Protein AF-0000000067796350 (afdb_homodimer)

Radius of gyration: 39.92 Å; Cα contacts (8 Å, |Δi|>4): 1827; chains: 2; bounding box: 87×115×84 Å

Foldseek 3Di:
DALVVVLCVQPPPLDDCPLPHSLLLSLLVVLLPPVPPRDHDPVSVVVLVVLLVDPQSLLVSVQSSQPVVPPQFHDLVSVVVVLVVQFDPPAQDDDCQDPLVCVQQNHPVDGDTHHSVSVSVCLVCLLVRQLVVLVCVQVVVPPQKHALVSLLVSCCFQASSQFAPLQSVPVQLLADLADVHHRGRMDGVVSSVLVVLCLVCLVVLLVLLQVLLVPPPVQKDALVSSVVSVVVPDPDDRHDPSNSVVQLSSLQPPDPPPPPTSIHHSLSSCNGRPRPDDDLQVLLQSLLLVLLVLLVVCVVDVVSLVVLLVLLLVLCVLLLVLLLQLCQVLQLLVLLLLVLLQFAPDDVPDDGPADDSVRSSVVQCVQVNPVLSCQLSVLVSVLRSSLQLQLQSQLSSQQSPQADSRSDHDLVSNLVSQLVSLLVSLVPCQLSVLLSLQRSCVSVVVVVPVDDRDDSVRVPVVCDPVNSCFLSVLSSLLRSQLRSQLRSQLVCCVCPVVNDHSVDDDDPVSSLVSNLVSNQVSLQVRQLSVSLSSNRSYDADDPGDHADDSVSSVVVCCVRPNPVSSCRSVVSRSVSSNSSSVSSSVSSVVSCVVCVPPPSDVDDPSSHRNSYSVDDDDDDSSNVSSSSSSSSQVSSGVSSSPPPPPDPVRVVVDPPPPPD/DALVVVLCVQPPPLDDCPLPHSLLLSLLVVLLPPVPPRDHDPVSVVVLVVLLVDPQSLLVSVVSSQPVVPPQFHDLVSVVVVLVVQFDPPAQDDDCQDPLVCVQQNHPVDGDTHHSVSVSVCLVCLLVRQLVVLVCVQVVVPPQKHALVSLLVSCCFQASSQFAPLQSVPVQLLADLADVHHRGNMDGVVSSVLVVLCLVCLVVLLVLLQVLLVPPPVQKDALVSSVVSVVVPDPDDRHDPSNSVVQLSSLQPPDPPPPPTSIHHSLSSCNGRPRPDDDLQRLLQSLLLVLLVLLVVCVVDVVSLVVLLVLLLVLCVLLLVLLLQLCQVLQLLVLLLLVLLQFFPDDPPDDGPADDSVRSSVVQCVQVNPVLSCQLSVLVSVLRSSLLLQLLSQLSSQQSPQADSRSDHDLVSNLVSQLVSLLVSLVPCQLSVLLRLQRSCVSVVVVVPVDDRDDSVRVCVVCDPVNSCFLSVLSSLLRSQLRSQLRSQLVCCVCPVVNDHSVDDDDPVSSLVSNLVSNLVSLQVRQLSVSLSSNRSYDDDDPGDHADDSVSSVVVCCVRPNPVSSCRSVVSRSVSSNSSSVSSSVSSVVSCVVCVPPPPDPDDPSSGGPSYSVDDDDDDSSNVSSSSSSSSQCSSGVSSSPPPVPDPVRVVVDPPPPPD

Organism: Yarrowia lipolytica (strain CLIB 122 / E 150) (NCBI:txid284591)

InterPro domains:
  IPR002048 EF-hand domain [PF13833] (37-80)
  IPR002048 EF-hand domain [PS50222] (54-89)
  IPR002048 EF-hand domain [PS50222] (126-161)
  IPR002048 EF-hand domain [SM00054] (24-52)
  IPR002048 EF-hand domain [SM00054] (58-86)
  IPR002048 EF-hand domain [SM00054] (130-158)
  IPR002067 Mitochondrial carrier protein [PR00926] (315-328)
  IPR002067 Mitochondrial carrier protein [PR00926] (328-342)
  IPR002067 Mitochondrial carrier protein [PR00926] (376-396)
  IPR002067 Mitochondrial carrier protein [PR00926] (424-442)
  IPR002067 Mitochondrial carrier protein [PR00926] (469-487)
  IPR002067 Mitochondrial carrier protein [PR00926] (515-537)
  IPR011992 EF-hand domain pair [SSF47473] (10-196)
  IPR018108 Mitochondrial carrier protein, transmembrane region [PF00153] (313-400)
  IPR018108 Mitochondrial carrier protein, transmembrane region [PF00153] (414-496)
  IPR018108 Mitochondrial carrier protein, transmembrane region [PF00153] (505-595)
  IPR018108 Mitochondrial carrier protein, transmembrane region [PS50920] (310-401)
  IPR018108 Mitochondrial carrier protein, transmembrane region [PS50920] (409-496)
  IPR018108 Mitochondrial carrier protein, transmembrane region [PS50920] (506-594)
  IPR023395 Mitochondrial carrier protein domain superfamily [G3DSA:1.50.40.10] (308-596)

Structure (mmCIF, N/CA/C/O backbone):
data_AF-0000000067796350-model_v1
#
loop_
_entity.id
_entity.type
_entity.pdbx_description
1 polymer 'Mitochondrial aspartate-glutamate transporter AGC1'
#
loop_
_atom_site.group_PDB
_atom_site.id
_atom_site.type_symbol
_atom_site.label_atom_id
_atom_site.label_alt_id
_atom_site.label_comp_id
_atom_site.label_asym_id
_atom_site.label_entity_id
_atom_site.label_seq_id
_atom_site.pdbx_PDB_ins_code
_atom_site.Cartn_x
_atom_site.Cartn_y
_atom_site.Cartn_z
_atom_site.occupancy
_atom_site.B_iso_or_equiv
_atom_site.auth_seq_id
_atom_site.auth_comp_id
_atom_site.auth_asym_id
_atom_site.auth_atom_id
_atom_site.pdbx_PDB_model_num
ATOM 1 N N . MET A 1 1 ? 30.484 -0.147 -32.125 1 84.62 1 MET A N 1
ATOM 2 C CA . MET A 1 1 ? 30.734 -0.548 -30.734 1 84.62 1 MET A CA 1
ATOM 3 C C . MET A 1 1 ? 31.156 -2.014 -30.672 1 84.62 1 MET A C 1
ATOM 5 O O . MET A 1 1 ? 30.531 -2.873 -31.297 1 84.62 1 MET A O 1
ATOM 9 N N . ASN A 1 2 ? 32.312 -2.27 -30.016 1 85.75 2 ASN A N 1
ATOM 10 C CA . ASN A 1 2 ? 32.75 -3.643 -29.797 1 85.75 2 ASN A CA 1
ATOM 11 C C . ASN A 1 2 ? 32.031 -4.262 -28.594 1 85.75 2 ASN A C 1
ATOM 13 O O . ASN A 1 2 ? 31.219 -3.609 -27.938 1 85.75 2 ASN A O 1
ATOM 17 N N . ILE A 1 3 ? 32.25 -5.523 -28.438 1 86.12 3 ILE A N 1
ATOM 18 C CA . ILE A 1 3 ? 31.547 -6.285 -27.406 1 86.12 3 ILE A CA 1
ATOM 19 C C . ILE A 1 3 ? 31.812 -5.664 -26.031 1 86.12 3 ILE A C 1
ATOM 21 O O . ILE A 1 3 ? 30.906 -5.586 -25.188 1 86.12 3 ILE A O 1
ATOM 25 N N . ASP A 1 4 ? 32.969 -5.16 -25.781 1 84.25 4 ASP A N 1
ATOM 26 C CA . ASP A 1 4 ? 33.312 -4.562 -24.484 1 84.25 4 ASP A CA 1
ATOM 27 C C . ASP A 1 4 ? 32.562 -3.25 -24.281 1 84.25 4 ASP A C 1
ATOM 29 O O . ASP A 1 4 ? 32.094 -2.977 -23.172 1 84.25 4 ASP A O 1
ATOM 33 N N . ASP A 1 5 ? 32.562 -2.553 -25.312 1 87 5 ASP A N 1
ATOM 34 C CA . ASP A 1 5 ? 31.828 -1.287 -25.234 1 87 5 ASP A CA 1
ATOM 35 C C . ASP A 1 5 ? 30.344 -1.521 -25.031 1 87 5 ASP A C 1
ATOM 37 O O . ASP A 1 5 ? 29.672 -0.743 -24.344 1 87 5 ASP A O 1
ATOM 41 N N . PHE A 1 6 ? 29.969 -2.574 -25.719 1 88.94 6 PHE A N 1
ATOM 42 C CA . PHE A 1 6 ? 28.562 -2.924 -25.578 1 88.94 6 PHE A CA 1
ATOM 43 C C . PHE A 1 6 ? 28.219 -3.275 -24.141 1 88.94 6 PHE A C 1
ATOM 45 O O . PHE A 1 6 ? 27.234 -2.783 -23.594 1 88.94 6 PHE A O 1
ATOM 52 N N . VAL A 1 7 ? 29 -4.09 -23.5 1 87.19 7 VAL A N 1
ATOM 53 C CA . VAL A 1 7 ? 28.766 -4.539 -22.125 1 87.19 7 VAL A CA 1
ATOM 54 C C . VAL A 1 7 ? 28.859 -3.348 -21.172 1 87.19 7 VAL A C 1
ATOM 56 O O . VAL A 1 7 ? 28.094 -3.256 -20.203 1 87.19 7 VAL A O 1
ATOM 59 N N . GLU A 1 8 ? 29.672 -2.459 -21.453 1 85.19 8 GLU A N 1
ATOM 60 C CA . GLU A 1 8 ? 29.797 -1.267 -20.625 1 85.19 8 GLU A CA 1
ATOM 61 C C . GLU A 1 8 ? 28.547 -0.402 -20.703 1 85.19 8 GLU A C 1
ATOM 63 O O . GLU A 1 8 ? 28.172 0.254 -19.734 1 85.19 8 GLU A O 1
ATOM 68 N N . ALA A 1 9 ? 28.016 -0.398 -21.844 1 84.94 9 ALA A N 1
ATOM 69 C CA . ALA A 1 9 ? 26.844 0.442 -22.047 1 84.94 9 ALA A CA 1
ATOM 70 C C . ALA A 1 9 ? 25.609 -0.163 -21.391 1 84.94 9 ALA A C 1
ATOM 72 O O . ALA A 1 9 ? 24.781 0.558 -20.828 1 84.94 9 ALA A O 1
ATOM 73 N N . ILE A 1 10 ? 25.469 -1.478 -21.391 1 85.12 10 ILE A N 1
ATOM 74 C CA . ILE A 1 10 ? 24.234 -2.117 -20.938 1 85.12 10 ILE A CA 1
ATOM 75 C C . ILE A 1 10 ? 24.391 -2.543 -19.484 1 85.12 10 ILE A C 1
ATOM 77 O O . ILE A 1 10 ? 23.391 -2.703 -18.781 1 85.12 10 ILE A O 1
ATOM 81 N N . ALA A 1 11 ? 25.547 -2.816 -19.109 1 85.69 11 ALA A N 1
ATOM 82 C CA . ALA A 1 11 ? 25.828 -3.26 -17.75 1 85.69 11 ALA A CA 1
ATOM 83 C C . ALA A 1 11 ? 26.875 -2.361 -17.078 1 85.69 11 ALA A C 1
ATOM 85 O O . ALA A 1 11 ? 28.016 -2.773 -16.875 1 85.69 11 ALA A O 1
ATOM 86 N N . PRO A 1 12 ? 26.344 -1.274 -16.609 1 80.56 12 PRO A N 1
ATOM 87 C CA . PRO A 1 12 ? 27.297 -0.373 -15.961 1 80.56 12 PRO A CA 1
ATOM 88 C C . PRO A 1 12 ? 27.875 -0.958 -14.68 1 80.56 12 PRO A C 1
ATOM 90 O O . PRO A 1 12 ? 27.25 -1.803 -14.039 1 80.56 12 PRO A O 1
ATOM 93 N N . GLN A 1 13 ? 29.016 -0.555 -14.273 1 75.75 13 GLN A N 1
ATOM 94 C CA . GLN A 1 13 ? 29.75 -1.106 -13.141 1 75.75 13 GLN A CA 1
ATOM 95 C C . GLN A 1 13 ? 29.062 -0.764 -11.82 1 75.75 13 GLN A C 1
ATOM 97 O O . GLN A 1 13 ? 29.266 -1.438 -10.812 1 75.75 13 GLN A O 1
ATOM 102 N N . SER A 1 14 ? 28.188 0.172 -11.836 1 71.81 14 SER A N 1
ATOM 103 C CA . SER A 1 14 ? 27.562 0.643 -10.609 1 71.81 14 SER A CA 1
ATOM 104 C C . SER A 1 14 ? 26.422 -0.288 -10.18 1 71.81 14 SER A C 1
ATOM 106 O O . SER A 1 14 ? 25.984 -0.244 -9.031 1 71.81 14 SER A O 1
ATOM 108 N N . GLU A 1 15 ? 26.094 -1.238 -11.023 1 76.69 15 GLU A N 1
ATOM 109 C CA . GLU A 1 15 ? 24.953 -2.1 -10.719 1 76.69 15 GLU A CA 1
ATOM 110 C C . GLU A 1 15 ? 25.406 -3.371 -10 1 76.69 15 GLU A C 1
ATOM 112 O O . GLU A 1 15 ? 26.594 -3.613 -9.844 1 76.69 15 GLU A O 1
ATOM 117 N N . ASP A 1 16 ? 24.453 -4.094 -9.484 1 74.75 16 ASP A N 1
ATOM 118 C CA . ASP A 1 16 ? 24.719 -5.301 -8.711 1 74.75 16 ASP A CA 1
ATOM 119 C C . ASP A 1 16 ? 24.844 -6.52 -9.625 1 74.75 16 ASP A C 1
ATOM 121 O O . ASP A 1 16 ? 23.891 -6.891 -10.312 1 74.75 16 ASP A O 1
ATOM 125 N N . TYR A 1 17 ? 26.016 -7.168 -9.648 1 78.19 17 TYR A N 1
ATOM 126 C CA . TYR A 1 17 ? 26.266 -8.336 -10.492 1 78.19 17 TYR A CA 1
ATOM 127 C C . TYR A 1 17 ? 26.594 -9.562 -9.641 1 78.19 17 TYR A C 1
ATOM 129 O O . TYR A 1 17 ? 27.312 -10.453 -10.086 1 78.19 17 TYR A O 1
ATOM 137 N N . SER A 1 18 ? 26.047 -9.594 -8.445 1 76.88 18 SER A N 1
ATOM 138 C CA . SER A 1 18 ? 26.344 -10.68 -7.52 1 76.88 18 SER A CA 1
ATOM 139 C C . SER A 1 18 ? 25.75 -12 -8.016 1 76.88 18 SER A C 1
ATOM 141 O O . SER A 1 18 ? 26.391 -13.055 -7.883 1 76.88 18 SER A O 1
ATOM 143 N N . LYS A 1 19 ? 24.672 -11.992 -8.688 1 79.81 19 LYS A N 1
ATOM 144 C CA . LYS A 1 19 ? 24.016 -13.227 -9.109 1 79.81 19 LYS A CA 1
ATOM 145 C C . LYS A 1 19 ? 24.328 -13.547 -10.562 1 79.81 19 LYS A C 1
ATOM 147 O O . LYS A 1 19 ? 24.578 -14.711 -10.906 1 79.81 19 LYS A O 1
ATOM 152 N N . ILE A 1 20 ? 24.188 -12.492 -11.336 1 83.38 20 ILE A N 1
ATOM 153 C CA . ILE A 1 20 ? 24.531 -12.641 -12.75 1 83.38 20 ILE A CA 1
ATOM 154 C C . ILE A 1 20 ? 25.781 -11.836 -13.07 1 83.38 20 ILE A C 1
ATOM 156 O O . ILE A 1 20 ? 25.797 -10.609 -12.914 1 83.38 20 ILE A O 1
ATOM 160 N N . SER A 1 21 ? 26.719 -12.57 -13.453 1 83.81 21 SER A N 1
ATOM 161 C CA . SER A 1 21 ? 28 -11.938 -13.742 1 83.81 21 SER A CA 1
ATOM 162 C C . SER A 1 21 ? 27.875 -10.93 -14.883 1 83.81 21 SER A C 1
ATOM 164 O O . SER A 1 21 ? 27.047 -11.109 -15.789 1 83.81 21 SER A O 1
ATOM 166 N N . ARG A 1 22 ? 28.609 -9.945 -14.773 1 85.62 22 ARG A N 1
ATOM 167 C CA . ARG A 1 22 ? 28.594 -8.875 -15.773 1 85.62 22 ARG A CA 1
ATOM 168 C C . ARG A 1 22 ? 28.953 -9.406 -17.156 1 85.62 22 ARG A C 1
ATOM 170 O O . ARG A 1 22 ? 28.422 -8.945 -18.156 1 85.62 22 ARG A O 1
ATOM 177 N N . ASN A 1 23 ? 29.719 -10.43 -17.172 1 80.62 23 ASN A N 1
ATOM 178 C CA . ASN A 1 23 ? 30.172 -11.016 -18.422 1 80.62 23 ASN A CA 1
ATOM 179 C C . ASN A 1 23 ? 29.047 -11.742 -19.141 1 80.62 23 ASN A C 1
ATOM 181 O O . ASN A 1 23 ? 29.094 -11.938 -20.359 1 80.62 23 ASN A O 1
ATOM 185 N N . SER A 1 24 ? 28.078 -12.133 -18.406 1 85.5 24 SER A N 1
ATOM 186 C CA . SER A 1 24 ? 26.953 -12.852 -18.984 1 85.5 24 SER A CA 1
ATOM 187 C C . SER A 1 24 ? 26.141 -11.945 -19.906 1 85.5 24 SER A C 1
ATOM 189 O O . SER A 1 24 ? 25.438 -12.43 -20.797 1 85.5 24 SER A O 1
ATOM 191 N N . TYR A 1 25 ? 26.281 -10.656 -19.734 1 88.25 25 TYR A N 1
ATOM 192 C CA . TYR A 1 25 ? 25.516 -9.703 -20.531 1 88.25 25 TYR A CA 1
ATOM 193 C C . TYR A 1 25 ? 26.047 -9.641 -21.969 1 88.25 25 TYR A C 1
ATOM 195 O O . TYR A 1 25 ? 25.391 -9.102 -22.859 1 88.25 25 TYR A O 1
ATOM 203 N N . ALA A 1 26 ? 27.188 -10.18 -22.172 1 85.5 26 ALA A N 1
ATOM 204 C CA . ALA A 1 26 ? 27.781 -10.203 -23.5 1 85.5 26 ALA A CA 1
ATOM 205 C C . ALA A 1 26 ? 26.938 -11.016 -24.484 1 85.5 26 ALA A C 1
ATOM 207 O O . ALA A 1 26 ? 27.016 -10.805 -25.688 1 85.5 26 ALA A O 1
ATOM 208 N N . VAL A 1 27 ? 26.141 -11.914 -23.953 1 84.06 27 VAL A N 1
ATOM 209 C CA . VAL A 1 27 ? 25.297 -12.766 -24.797 1 84.06 27 VAL A CA 1
ATOM 210 C C . VAL A 1 27 ? 24.281 -11.906 -25.547 1 84.06 27 VAL A C 1
ATOM 212 O O . VAL A 1 27 ? 23.859 -12.25 -26.656 1 84.06 27 VAL A O 1
ATOM 215 N N . LEU A 1 28 ? 23.969 -10.812 -24.984 1 88.06 28 LEU A N 1
ATOM 216 C CA . LEU A 1 28 ? 22.984 -9.922 -25.578 1 88.06 28 LEU A CA 1
ATOM 217 C C . LEU A 1 28 ? 23.562 -9.227 -26.812 1 88.06 28 LEU A C 1
ATOM 219 O O . LEU A 1 28 ? 22.812 -8.664 -27.625 1 88.06 28 LEU A O 1
ATOM 223 N N . PHE A 1 29 ? 24.875 -9.273 -26.922 1 87.88 29 PHE A N 1
ATOM 224 C CA . PHE A 1 29 ? 25.547 -8.719 -28.094 1 87.88 29 PHE A CA 1
ATOM 225 C C . PHE A 1 29 ? 25.094 -9.414 -29.375 1 87.88 29 PHE A C 1
ATOM 227 O O . PHE A 1 29 ? 24.953 -8.781 -30.422 1 87.88 29 PHE A O 1
ATOM 234 N N . GLU A 1 30 ? 24.781 -10.711 -29.234 1 82.56 30 GLU A N 1
ATOM 235 C CA . GLU A 1 30 ? 24.344 -11.492 -30.375 1 82.56 30 GLU A CA 1
ATOM 236 C C . GLU A 1 30 ? 22.984 -10.992 -30.891 1 82.56 30 GLU A C 1
ATOM 238 O O . GLU A 1 30 ? 22.703 -11.094 -32.094 1 82.56 30 GLU A O 1
ATOM 243 N N . VAL A 1 31 ? 22.234 -10.531 -30.062 1 85.38 31 VAL A N 1
ATOM 244 C CA . VAL A 1 31 ? 20.922 -10.023 -30.438 1 85.38 31 VAL A CA 1
ATOM 245 C C . VAL A 1 31 ? 21.062 -8.617 -31.031 1 85.38 31 VAL A C 1
ATOM 247 O O . VAL A 1 31 ? 20.359 -8.258 -31.969 1 85.38 31 VAL A O 1
ATOM 250 N N . ALA A 1 32 ? 22 -7.871 -30.453 1 88.19 32 ALA A N 1
ATOM 251 C CA . ALA A 1 32 ? 22.203 -6.496 -30.906 1 88.19 32 ALA A CA 1
ATOM 252 C C . ALA A 1 32 ? 22.891 -6.469 -32.281 1 88.19 32 ALA A C 1
ATOM 254 O O . ALA A 1 32 ? 22.609 -5.59 -33.094 1 88.19 32 ALA A O 1
ATOM 255 N N . ASP A 1 33 ? 23.781 -7.418 -32.5 1 86.81 33 ASP A N 1
ATOM 256 C CA . ASP A 1 33 ? 24.5 -7.5 -33.75 1 86.81 33 ASP A CA 1
ATOM 257 C C . ASP A 1 33 ? 23.641 -8.18 -34.812 1 86.81 33 ASP A C 1
ATOM 259 O O . ASP A 1 33 ? 23.875 -9.344 -35.156 1 86.81 33 ASP A O 1
ATOM 263 N N . ARG A 1 34 ? 22.812 -7.484 -35.406 1 82.56 34 ARG A N 1
ATOM 264 C CA . ARG A 1 34 ? 21.812 -8.031 -36.344 1 82.56 34 ARG A CA 1
ATOM 265 C C . ARG A 1 34 ? 22.484 -8.602 -37.594 1 82.56 34 ARG A C 1
ATOM 267 O O . ARG A 1 34 ? 22.016 -9.594 -38.156 1 82.56 34 ARG A O 1
ATOM 274 N N . LYS A 1 35 ? 23.547 -8.008 -38.031 1 81.81 35 LYS A N 1
ATOM 275 C CA . LYS A 1 35 ? 24.203 -8.422 -39.25 1 81.81 35 LYS A CA 1
ATOM 276 C C . LYS A 1 35 ? 25.344 -9.398 -38.969 1 81.81 35 LYS A C 1
ATOM 278 O O . LYS A 1 35 ? 26 -9.859 -39.906 1 81.81 35 LYS A O 1
ATOM 283 N N . LYS A 1 36 ? 25.562 -9.797 -37.688 1 79.62 36 LYS A N 1
ATOM 284 C CA . LYS A 1 36 ? 26.594 -10.75 -37.281 1 79.62 36 LYS A CA 1
ATOM 285 C C . LYS A 1 36 ? 27.969 -10.352 -37.812 1 79.62 36 LYS A C 1
ATOM 287 O O . LYS A 1 36 ? 28.672 -11.164 -38.406 1 79.62 36 LYS A O 1
ATOM 292 N N . THR A 1 37 ? 28.328 -9.07 -37.781 1 81.62 37 THR A N 1
ATOM 293 C CA . THR A 1 37 ? 29.609 -8.547 -38.25 1 81.62 37 THR A CA 1
ATOM 294 C C . THR A 1 37 ? 30.609 -8.453 -37.094 1 81.62 37 THR A C 1
ATOM 296 O O . THR A 1 37 ? 31.781 -8.188 -37.312 1 81.62 37 THR A O 1
ATOM 299 N N . GLY A 1 38 ? 30.141 -8.758 -35.875 1 81.81 38 GLY A N 1
ATOM 300 C CA . GLY A 1 38 ? 31.016 -8.633 -34.719 1 81.81 38 GLY A CA 1
ATOM 301 C C . GLY A 1 38 ? 31.078 -7.227 -34.156 1 81.81 38 GLY A C 1
ATOM 302 O O . GLY A 1 38 ? 31.812 -6.957 -33.219 1 81.81 38 GLY A O 1
ATOM 303 N N . LYS A 1 39 ? 30.391 -6.332 -34.875 1 88.56 39 LYS A N 1
ATOM 304 C CA . LYS A 1 39 ? 30.297 -4.949 -34.406 1 88.56 39 LYS A CA 1
ATOM 305 C C . LYS A 1 39 ? 28.844 -4.477 -34.438 1 88.56 39 LYS A C 1
ATOM 307 O O . LYS A 1 39 ? 28.047 -4.918 -35.25 1 88.56 39 LYS A O 1
ATOM 312 N N . VAL A 1 40 ? 28.531 -3.697 -33.469 1 89.81 40 VAL A N 1
ATOM 313 C CA . VAL A 1 40 ? 27.188 -3.127 -33.406 1 89.81 40 VAL A CA 1
ATOM 314 C C . VAL A 1 40 ? 27.203 -1.707 -33.969 1 89.81 40 VAL A C 1
ATOM 316 O O . VAL A 1 40 ? 27.906 -0.832 -33.438 1 89.81 40 VAL A O 1
ATOM 319 N N . THR A 1 41 ? 26.562 -1.495 -35.031 1 90.12 41 THR A N 1
ATOM 320 C CA . THR A 1 41 ? 26.469 -0.176 -35.656 1 90.12 41 THR A CA 1
ATOM 321 C C . THR A 1 41 ? 25.531 0.724 -34.844 1 90.12 41 THR A C 1
ATOM 323 O O . THR A 1 41 ? 24.844 0.259 -33.938 1 90.12 41 THR A O 1
ATOM 326 N N . GLU A 1 42 ? 25.547 1.96 -35.156 1 89.81 42 GLU A N 1
ATOM 327 C CA . GLU A 1 42 ? 24.656 2.9 -34.469 1 89.81 42 GLU A CA 1
ATOM 328 C C . GLU A 1 42 ? 23.188 2.543 -34.719 1 89.81 42 GLU A C 1
ATOM 330 O O . GLU A 1 42 ? 22.359 2.674 -33.812 1 89.81 42 GLU A O 1
ATOM 335 N N . ALA A 1 43 ? 22.938 2.174 -35.906 1 90.31 43 ALA A N 1
ATOM 336 C CA . ALA A 1 43 ? 21.578 1.762 -36.219 1 90.31 43 ALA A CA 1
ATOM 337 C C . ALA A 1 43 ? 21.172 0.528 -35.406 1 90.31 43 ALA A C 1
ATOM 339 O O . ALA A 1 43 ? 20.047 0.432 -34.938 1 90.31 43 ALA A O 1
ATOM 340 N N . ASP A 1 44 ? 22.109 -0.393 -35.312 1 90.94 44 ASP A N 1
ATOM 341 C CA . ASP A 1 44 ? 21.859 -1.604 -34.531 1 90.94 44 ASP A CA 1
ATOM 342 C C . ASP A 1 44 ? 21.656 -1.276 -33.062 1 90.94 44 ASP A C 1
ATOM 344 O O . ASP A 1 44 ? 20.797 -1.869 -32.406 1 90.94 44 ASP A O 1
ATOM 348 N N . TRP A 1 45 ? 22.438 -0.401 -32.594 1 91.44 45 TRP A N 1
ATOM 349 C CA . TRP A 1 45 ? 22.344 -0 -31.188 1 91.44 45 TRP A CA 1
ATOM 350 C C . TRP A 1 45 ? 21 0.646 -30.906 1 91.44 45 TRP A C 1
ATOM 352 O O . TRP A 1 45 ? 20.359 0.328 -29.891 1 91.44 45 TRP A O 1
ATOM 362 N N . ASN A 1 46 ? 20.578 1.515 -31.766 1 91.12 46 ASN A N 1
ATOM 363 C CA . ASN A 1 46 ? 19.281 2.168 -31.578 1 91.12 46 ASN A CA 1
ATOM 364 C C . ASN A 1 46 ? 18.141 1.161 -31.609 1 91.12 46 ASN A C 1
ATOM 366 O O . ASN A 1 46 ? 17.156 1.303 -30.875 1 91.12 46 ASN A O 1
ATOM 370 N N . ALA A 1 47 ? 18.297 0.19 -32.438 1 90.5 47 ALA A N 1
ATOM 371 C CA . ALA A 1 47 ? 17.281 -0.858 -32.5 1 90.5 47 ALA A CA 1
ATOM 372 C C . ALA A 1 47 ? 17.25 -1.673 -31.219 1 90.5 47 ALA A C 1
ATOM 374 O O . ALA A 1 47 ? 16.172 -2.066 -30.766 1 90.5 47 ALA A O 1
ATOM 375 N N . PHE A 1 48 ? 18.375 -1.914 -30.719 1 90.88 48 PHE A N 1
ATOM 376 C CA . PHE A 1 48 ? 18.469 -2.693 -29.484 1 90.88 48 PHE A CA 1
ATOM 377 C C . PHE A 1 48 ? 17.906 -1.91 -28.297 1 90.88 48 PHE A C 1
ATOM 379 O O . PHE A 1 48 ? 17.188 -2.465 -27.469 1 90.88 48 PHE A O 1
ATOM 386 N N . VAL A 1 49 ? 18.234 -0.684 -28.25 1 89.25 49 VAL A N 1
ATOM 387 C CA . VAL A 1 49 ? 17.734 0.163 -27.172 1 89.25 49 VAL A CA 1
ATOM 388 C C . VAL A 1 49 ? 16.219 0.301 -27.281 1 89.25 49 VAL A C 1
ATOM 390 O O . VAL A 1 49 ? 15.508 0.318 -26.266 1 89.25 49 VAL A O 1
ATOM 393 N N . SER A 1 50 ? 15.781 0.38 -28.469 1 88.75 50 SER A N 1
ATOM 394 C CA . SER A 1 50 ? 14.336 0.417 -28.672 1 88.75 50 SER A CA 1
ATOM 395 C C . SER A 1 50 ? 13.68 -0.884 -28.234 1 88.75 50 SER A C 1
ATOM 397 O O . SER A 1 50 ? 12.57 -0.872 -27.688 1 88.75 50 SER A O 1
ATOM 399 N N . LEU A 1 51 ? 14.359 -1.93 -28.516 1 89.56 51 LEU A N 1
ATOM 400 C CA . LEU A 1 51 ? 13.883 -3.232 -28.062 1 89.56 51 LEU A CA 1
ATOM 401 C C . LEU A 1 51 ? 13.797 -3.281 -26.547 1 89.56 51 LEU A C 1
ATOM 403 O O . LEU A 1 51 ? 12.82 -3.787 -25.984 1 89.56 51 LEU A O 1
ATOM 407 N N . LEU A 1 52 ? 14.734 -2.711 -25.891 1 86.94 52 LEU A N 1
ATOM 408 C CA . LEU A 1 52 ? 14.773 -2.693 -24.438 1 86.94 52 LEU A CA 1
ATOM 409 C C . LEU A 1 52 ? 13.688 -1.788 -23.875 1 86.94 52 LEU A C 1
ATOM 411 O O . LEU A 1 52 ? 13.312 -1.913 -22.703 1 86.94 52 LEU A O 1
ATOM 415 N N . GLY A 1 53 ? 13.266 -0.946 -24.703 1 82.38 53 GLY A N 1
ATOM 416 C CA . GLY A 1 53 ? 12.203 -0.041 -24.297 1 82.38 53 GLY A CA 1
ATOM 417 C C . GLY A 1 53 ? 10.828 -0.673 -24.344 1 82.38 53 GLY A C 1
ATOM 418 O O . GLY A 1 53 ? 9.883 -0.166 -23.734 1 82.38 53 GLY A O 1
ATOM 419 N N . GLN A 1 54 ? 10.805 -1.815 -24.953 1 84.81 54 GLN A N 1
ATOM 420 C CA . GLN A 1 54 ? 9.523 -2.504 -25.047 1 84.81 54 GLN A CA 1
ATOM 421 C C . GLN A 1 54 ? 9.195 -3.234 -23.75 1 84.81 54 GLN A C 1
ATOM 423 O O . GLN A 1 54 ? 10.094 -3.684 -23.031 1 84.81 54 GLN A O 1
ATOM 428 N N . PRO A 1 55 ? 7.895 -3.324 -23.422 1 80.38 55 PRO A N 1
ATOM 429 C CA . PRO A 1 55 ? 7.5 -3.934 -22.141 1 80.38 55 PRO A CA 1
ATOM 430 C C . PRO A 1 55 ? 7.84 -5.422 -22.078 1 80.38 55 PRO A C 1
ATOM 432 O O . PRO A 1 55 ? 8.023 -5.965 -20.984 1 80.38 55 PRO A O 1
ATOM 435 N N . ASP A 1 56 ? 7.91 -6.113 -23.141 1 86.56 56 ASP A N 1
ATOM 436 C CA . ASP A 1 56 ? 8.234 -7.539 -23.156 1 86.56 56 ASP A CA 1
ATOM 437 C C . ASP A 1 56 ? 9.625 -7.781 -23.734 1 86.56 56 ASP A C 1
ATOM 439 O O . ASP A 1 56 ? 9.844 -8.758 -24.453 1 86.56 56 ASP A O 1
ATOM 443 N N . ALA A 1 57 ? 10.492 -6.883 -23.438 1 87.62 57 ALA A N 1
ATOM 444 C CA . ALA A 1 57 ? 11.844 -6.938 -23.984 1 87.62 57 ALA A CA 1
ATOM 445 C C . ALA A 1 57 ? 12.539 -8.242 -23.609 1 87.62 57 ALA A C 1
ATOM 447 O O . ALA A 1 57 ? 13.289 -8.812 -24.406 1 87.62 57 ALA A O 1
ATOM 448 N N . GLU A 1 58 ? 12.289 -8.703 -22.453 1 88.75 58 GLU A N 1
ATOM 449 C CA . GLU A 1 58 ? 12.969 -9.898 -21.969 1 88.75 58 GLU A CA 1
ATOM 450 C C . GLU A 1 58 ? 12.641 -11.109 -22.828 1 88.75 58 GLU A C 1
ATOM 452 O O . GLU A 1 58 ? 13.531 -11.875 -23.203 1 88.75 58 GLU A O 1
ATOM 457 N N . TYR A 1 59 ? 11.453 -11.234 -23.188 1 90.81 59 TYR A N 1
ATOM 458 C CA . TYR A 1 59 ? 11.039 -12.367 -24.016 1 90.81 59 TYR A CA 1
ATOM 459 C C . TYR A 1 59 ? 11.422 -12.148 -25.469 1 90.81 59 TYR A C 1
ATOM 461 O O . TYR A 1 59 ? 11.742 -13.102 -26.188 1 90.81 59 TYR A O 1
ATOM 469 N N . GLN A 1 60 ? 11.414 -10.922 -25.906 1 91.25 60 GLN A N 1
ATOM 470 C CA . GLN A 1 60 ? 11.797 -10.617 -27.281 1 91.25 60 GLN A CA 1
ATOM 471 C C . GLN A 1 60 ? 13.266 -10.953 -27.516 1 91.25 60 GLN A C 1
ATOM 473 O O . GLN A 1 60 ? 13.625 -11.477 -28.578 1 91.25 60 GLN A O 1
ATOM 478 N N . ILE A 1 61 ? 14.016 -10.641 -26.562 1 89.31 61 ILE A N 1
ATOM 479 C CA . ILE A 1 61 ? 15.445 -10.914 -26.672 1 89.31 61 ILE A CA 1
ATOM 480 C C . ILE A 1 61 ? 15.664 -12.422 -26.766 1 89.31 61 ILE A C 1
ATOM 482 O O . ILE A 1 61 ? 16.438 -12.891 -27.609 1 89.31 61 ILE A O 1
ATOM 486 N N . ALA A 1 62 ? 15.016 -13.188 -25.922 1 88.88 62 ALA A N 1
ATOM 487 C CA . ALA A 1 62 ? 15.133 -14.641 -25.969 1 88.88 62 ALA A CA 1
ATOM 488 C C . ALA A 1 62 ? 14.633 -15.195 -27.297 1 88.88 62 ALA A C 1
ATOM 490 O O . ALA A 1 62 ? 15.25 -16.094 -27.875 1 88.88 62 ALA A O 1
ATOM 491 N N . PHE A 1 63 ? 13.523 -14.672 -27.781 1 91.38 63 PHE A N 1
ATOM 492 C CA . PHE A 1 63 ? 12.945 -15.109 -29.031 1 91.38 63 PHE A CA 1
ATOM 493 C C . PHE A 1 63 ? 13.898 -14.852 -30.188 1 91.38 63 PHE A C 1
ATOM 495 O O . PHE A 1 63 ? 14.094 -15.719 -31.047 1 91.38 63 PHE A O 1
ATOM 502 N N . LYS A 1 64 ? 14.5 -13.641 -30.234 1 88.62 64 LYS A N 1
ATOM 503 C CA . LYS A 1 64 ? 15.398 -13.258 -31.312 1 88.62 64 LYS A CA 1
ATOM 504 C C . LYS A 1 64 ? 16.672 -14.094 -31.297 1 88.62 64 LYS A C 1
ATOM 506 O O . LYS A 1 64 ? 17.266 -14.352 -32.344 1 88.62 64 LYS A O 1
ATOM 511 N N . LEU A 1 65 ? 17.062 -14.539 -30.156 1 85.38 65 LEU A N 1
ATOM 512 C CA . LEU A 1 65 ? 18.234 -15.398 -30.062 1 85.38 65 LEU A CA 1
ATOM 513 C C . LEU A 1 65 ? 17.984 -16.75 -30.719 1 85.38 65 LEU A C 1
ATOM 515 O O . LEU A 1 65 ? 18.906 -17.344 -31.297 1 85.38 65 LEU A O 1
ATOM 519 N N . PHE A 1 66 ? 16.766 -17.203 -30.672 1 87.69 66 PHE A N 1
ATOM 520 C CA . PHE A 1 66 ? 16.469 -18.547 -31.172 1 87.69 66 PHE A CA 1
ATOM 521 C C . PHE A 1 66 ? 15.852 -18.469 -32.562 1 87.69 66 PHE A C 1
ATOM 523 O O . PHE A 1 66 ? 15.75 -19.484 -33.25 1 87.69 66 PHE A O 1
ATOM 530 N N . ASP A 1 67 ? 15.375 -17.281 -32.875 1 86.19 67 ASP A N 1
ATOM 531 C CA . ASP A 1 67 ? 14.93 -17.078 -34.25 1 86.19 67 ASP A CA 1
ATOM 532 C C . ASP A 1 67 ? 16.109 -16.734 -35.156 1 86.19 67 ASP A C 1
ATOM 534 O O . ASP A 1 67 ? 16.172 -15.633 -35.688 1 86.19 67 ASP A O 1
ATOM 538 N N . THR A 1 68 ? 16.938 -17.625 -35.375 1 76.81 68 THR A N 1
ATOM 539 C CA . THR A 1 68 ? 18.188 -17.422 -36.094 1 76.81 68 THR A CA 1
ATOM 540 C C . THR A 1 68 ? 17.922 -17.031 -37.531 1 76.81 68 THR A C 1
ATOM 542 O O . THR A 1 68 ? 18.719 -16.297 -38.125 1 76.81 68 THR A O 1
ATOM 545 N N . GLN A 1 69 ? 16.844 -17.5 -38.094 1 78.19 69 GLN A N 1
ATOM 546 C CA . GLN A 1 69 ? 16.578 -17.203 -39.5 1 78.19 69 GLN A CA 1
ATOM 547 C C . GLN A 1 69 ? 15.672 -15.984 -39.656 1 78.19 69 GLN A C 1
ATOM 549 O O . GLN A 1 69 ? 15.359 -15.562 -40.75 1 78.19 69 GLN A O 1
ATOM 554 N N . ARG A 1 70 ? 15.227 -15.336 -38.562 1 79.44 70 ARG A N 1
ATOM 555 C CA . ARG A 1 70 ? 14.445 -14.102 -38.531 1 79.44 70 ARG A CA 1
ATOM 556 C C . ARG A 1 70 ? 13.148 -14.258 -39.312 1 79.44 70 ARG A C 1
ATOM 558 O O . ARG A 1 70 ? 12.828 -13.414 -40.156 1 79.44 70 ARG A O 1
ATOM 565 N N . GLN A 1 71 ? 12.477 -15.367 -39.188 1 82.19 71 GLN A N 1
ATOM 566 C CA . GLN A 1 71 ? 11.219 -15.641 -39.875 1 82.19 71 GLN A CA 1
ATOM 567 C C . GLN A 1 71 ? 10.023 -15.273 -39 1 82.19 71 GLN A C 1
ATOM 569 O O . GLN A 1 71 ? 8.875 -15.328 -39.438 1 82.19 71 GLN A O 1
ATOM 574 N N . GLY A 1 72 ? 10.266 -14.875 -37.75 1 84.69 72 GLY A N 1
ATOM 575 C CA . GLY A 1 72 ? 9.18 -14.523 -36.844 1 84.69 72 GLY A CA 1
ATOM 576 C C . GLY A 1 72 ? 8.578 -15.719 -36.125 1 84.69 72 GLY A C 1
ATOM 577 O O . GLY A 1 72 ? 7.508 -15.617 -35.531 1 84.69 72 GLY A O 1
ATOM 578 N N . ALA A 1 73 ? 9.109 -16.875 -36.344 1 90 73 ALA A N 1
ATOM 579 C CA . ALA A 1 73 ? 8.711 -18.109 -35.688 1 90 73 ALA A CA 1
ATOM 580 C C . ALA A 1 73 ? 9.93 -18.969 -35.344 1 90 73 ALA A C 1
ATOM 582 O O . ALA A 1 73 ? 10.969 -18.875 -36 1 90 73 ALA A O 1
ATOM 583 N N . VAL A 1 74 ? 9.812 -19.672 -34.344 1 90.19 74 VAL A N 1
ATOM 584 C CA . VAL A 1 74 ? 10.914 -20.531 -33.938 1 90.19 74 VAL A CA 1
ATOM 585 C C . VAL A 1 74 ? 10.617 -21.984 -34.312 1 90.19 74 VAL A C 1
ATOM 587 O O . VAL A 1 74 ? 9.586 -22.531 -33.906 1 90.19 74 VAL A O 1
ATOM 590 N N . ASN A 1 75 ? 11.438 -22.453 -35.125 1 88.25 75 ASN A N 1
ATOM 591 C CA . ASN A 1 75 ? 11.352 -23.875 -35.438 1 88.25 75 ASN A CA 1
ATOM 592 C C . ASN A 1 75 ? 11.867 -24.719 -34.25 1 88.25 75 ASN A C 1
ATOM 594 O O . ASN A 1 75 ? 12.977 -24.5 -33.781 1 88.25 75 ASN A O 1
ATOM 598 N N . PHE A 1 76 ? 11.102 -25.656 -33.844 1 89.19 76 PHE A N 1
ATOM 599 C CA . PHE A 1 76 ? 11.406 -26.406 -32.625 1 89.19 76 PHE A CA 1
ATOM 600 C C . PHE A 1 76 ? 12.695 -27.188 -32.781 1 89.19 76 PHE A C 1
ATOM 602 O O . PHE A 1 76 ? 13.477 -27.328 -31.844 1 89.19 76 PHE A O 1
ATOM 609 N N . ASP A 1 77 ? 12.914 -27.719 -33.938 1 87.56 77 ASP A N 1
ATOM 610 C CA . ASP A 1 77 ? 14.141 -28.469 -34.188 1 87.56 77 ASP A CA 1
ATOM 611 C C . ASP A 1 77 ? 15.367 -27.578 -34.062 1 87.56 77 ASP A C 1
ATOM 613 O O . ASP A 1 77 ? 16.406 -27.984 -33.531 1 87.56 77 ASP A O 1
ATOM 617 N N . ASP A 1 78 ? 15.227 -26.406 -34.594 1 87.25 78 ASP A N 1
ATOM 618 C CA . ASP A 1 78 ? 16.312 -25.438 -34.469 1 87.25 78 ASP A CA 1
ATOM 619 C C . ASP A 1 78 ? 16.547 -25.062 -33.031 1 87.25 78 ASP A C 1
ATOM 621 O O . ASP A 1 78 ? 17.688 -24.828 -32.594 1 87.25 78 ASP A O 1
ATOM 625 N N . PHE A 1 79 ? 15.508 -24.969 -32.344 1 90.19 79 PHE A N 1
ATOM 626 C CA . PHE A 1 79 ? 15.594 -24.656 -30.922 1 90.19 79 PHE A CA 1
ATOM 627 C C . PHE A 1 79 ? 16.391 -25.719 -30.172 1 90.19 79 PHE A C 1
ATOM 629 O O . PHE A 1 79 ? 17.297 -25.406 -29.391 1 90.19 79 PHE A O 1
ATOM 636 N N . VAL A 1 80 ? 16.031 -26.953 -30.406 1 90.69 80 VAL A N 1
ATOM 637 C CA . VAL A 1 80 ? 16.672 -28.078 -29.734 1 90.69 80 VAL A CA 1
ATOM 638 C C . VAL A 1 80 ? 18.141 -28.141 -30.125 1 90.69 80 VAL A C 1
ATOM 640 O O . VAL A 1 80 ? 19 -28.438 -29.297 1 90.69 80 VAL A O 1
ATOM 643 N N . LYS A 1 81 ? 18.391 -27.859 -31.359 1 88.06 81 LYS A N 1
ATOM 644 C CA . LYS A 1 81 ? 19.781 -27.844 -31.828 1 88.06 81 LYS A CA 1
ATOM 645 C C . LYS A 1 81 ? 20.594 -26.766 -31.125 1 88.06 81 LYS A C 1
ATOM 647 O O . LYS A 1 81 ? 21.703 -27.031 -30.656 1 88.06 81 LYS A O 1
ATOM 652 N N . THR A 1 82 ? 20.062 -25.625 -31.109 1 85.25 82 THR A N 1
ATOM 653 C CA . THR A 1 82 ? 20.734 -24.531 -30.422 1 85.25 82 THR A CA 1
ATOM 654 C C . THR A 1 82 ? 20.922 -24.844 -28.938 1 85.25 82 THR A C 1
ATOM 656 O O . THR A 1 82 ? 21.953 -24.516 -28.359 1 85.25 82 THR A O 1
ATOM 659 N N . TYR A 1 83 ? 19.922 -25.422 -28.328 1 88.19 83 TYR A N 1
ATOM 660 C CA . TYR A 1 83 ? 20 -25.812 -26.922 1 88.19 83 TYR A CA 1
ATOM 661 C C . TYR A 1 83 ? 21.141 -26.797 -26.688 1 88.19 83 TYR A C 1
ATOM 663 O O . TYR A 1 83 ? 21.922 -26.641 -25.75 1 88.19 83 TYR A O 1
ATOM 671 N N . ASP A 1 84 ? 21.188 -27.781 -27.547 1 87.88 84 ASP A N 1
ATOM 672 C CA . ASP A 1 84 ? 22.203 -28.812 -27.391 1 87.88 84 ASP A CA 1
ATOM 673 C C . ASP A 1 84 ? 23.609 -28.234 -27.578 1 87.88 84 ASP A C 1
ATOM 675 O O . ASP A 1 84 ? 24.562 -28.703 -26.953 1 87.88 84 ASP A O 1
ATOM 679 N N . GLU A 1 85 ? 23.672 -27.219 -28.375 1 82.5 85 GLU A N 1
ATOM 680 C CA . GLU A 1 85 ? 24.953 -26.594 -28.625 1 82.5 85 GLU A CA 1
ATOM 681 C C . GLU A 1 85 ? 25.422 -25.781 -27.406 1 82.5 85 GLU A C 1
ATOM 683 O O . GLU A 1 85 ? 26.625 -25.641 -27.172 1 82.5 85 GLU A O 1
ATOM 688 N N . HIS A 1 86 ? 24.484 -25.344 -26.656 1 81.56 86 HIS A N 1
ATOM 689 C CA . HIS A 1 86 ? 24.844 -24.406 -25.594 1 81.56 86 HIS A CA 1
ATOM 690 C C . HIS A 1 86 ? 24.719 -25.078 -24.219 1 81.56 86 HIS A C 1
ATOM 692 O O . HIS A 1 86 ? 25.234 -24.562 -23.219 1 81.56 86 HIS A O 1
ATOM 698 N N . LYS A 1 87 ? 24.094 -26.219 -24.141 1 87.06 87 LYS A N 1
ATOM 699 C CA . LYS A 1 87 ? 23.828 -26.844 -22.844 1 87.06 87 LYS A CA 1
ATOM 700 C C . LYS A 1 87 ? 25.125 -27.234 -22.141 1 87.06 87 LYS A C 1
ATOM 702 O O . LYS A 1 87 ? 26.109 -27.562 -22.781 1 87.06 87 LYS A O 1
ATOM 707 N N . SER A 1 88 ? 25.078 -27.125 -20.859 1 86.69 88 SER A N 1
ATOM 708 C CA . SER A 1 88 ? 26.219 -27.5 -20.031 1 86.69 88 SER A CA 1
ATOM 709 C C . SER A 1 88 ? 26.469 -29 -20.078 1 86.69 88 SER A C 1
ATOM 711 O O . SER A 1 88 ? 25.547 -29.781 -20.312 1 86.69 88 SER A O 1
ATOM 713 N N . GLU A 1 89 ? 27.656 -29.344 -19.844 1 84.5 89 GLU A N 1
ATOM 714 C CA . GLU A 1 89 ? 28.031 -30.766 -19.875 1 84.5 89 GLU A CA 1
ATOM 715 C C . GLU A 1 89 ? 27.344 -31.531 -18.766 1 84.5 89 GLU A C 1
ATOM 717 O O . GLU A 1 89 ? 26.969 -32.688 -18.953 1 84.5 89 GLU A O 1
ATOM 722 N N . ASP A 1 90 ? 27.203 -30.906 -17.688 1 87.62 90 ASP A N 1
ATOM 723 C CA . ASP A 1 90 ? 26.594 -31.578 -16.547 1 87.62 90 ASP A CA 1
ATOM 724 C C . ASP A 1 90 ? 25.125 -31.172 -16.406 1 87.62 90 ASP A C 1
ATOM 726 O O . ASP A 1 90 ? 24.562 -31.203 -15.312 1 87.62 90 ASP A O 1
ATOM 730 N N . ALA A 1 91 ? 24.531 -30.844 -17.516 1 90.06 91 ALA A N 1
ATOM 731 C CA . ALA A 1 91 ? 23.141 -30.406 -17.484 1 90.06 91 ALA A CA 1
ATOM 732 C C . ALA A 1 91 ? 22.219 -31.562 -17.125 1 90.06 91 ALA A C 1
ATOM 734 O O . ALA A 1 91 ? 22.5 -32.719 -17.438 1 90.06 91 ALA A O 1
ATOM 735 N N . LEU A 1 92 ? 21.141 -31.297 -16.422 1 91.44 92 LEU A N 1
ATOM 736 C CA . LEU A 1 92 ? 20.109 -32.281 -16.125 1 91.44 92 LEU A CA 1
ATOM 737 C C . LEU A 1 92 ? 19.422 -32.75 -17.406 1 91.44 92 LEU A C 1
ATOM 739 O O . LEU A 1 92 ? 19.203 -31.953 -18.328 1 91.44 92 LEU A O 1
ATOM 743 N N . PRO A 1 93 ? 19.172 -33.938 -17.484 1 91.69 93 PRO A N 1
ATOM 744 C CA . PRO A 1 93 ? 18.5 -34.438 -18.703 1 91.69 93 PRO A CA 1
ATOM 745 C C . PRO A 1 93 ? 17.109 -33.844 -18.891 1 91.69 93 PRO A C 1
ATOM 747 O O . PRO A 1 93 ? 16.375 -33.656 -17.906 1 91.69 93 PRO A O 1
ATOM 750 N N . PHE A 1 94 ? 16.781 -33.469 -20.094 1 94 94 PHE A N 1
ATOM 751 C CA . PHE A 1 94 ? 15.461 -32.969 -20.453 1 94 94 PHE A CA 1
ATOM 752 C C . PHE A 1 94 ? 14.961 -33.625 -21.734 1 94 94 PHE A C 1
ATOM 754 O O . PHE A 1 94 ? 15.664 -33.625 -22.75 1 94 94 PHE A O 1
ATOM 761 N N . ASP A 1 95 ? 13.758 -34.188 -21.688 1 93.75 95 ASP A N 1
ATOM 762 C CA . ASP A 1 95 ? 13.164 -34.844 -22.828 1 93.75 95 ASP A CA 1
ATOM 763 C C . ASP A 1 95 ? 12.336 -33.875 -23.672 1 93.75 95 ASP A C 1
ATOM 765 O O . ASP A 1 95 ? 11.172 -33.625 -23.359 1 93.75 95 ASP A O 1
ATOM 769 N N . TRP A 1 96 ? 12.898 -33.438 -24.781 1 92.31 96 TRP A N 1
ATOM 770 C CA . TRP A 1 96 ? 12.219 -32.469 -25.641 1 92.31 96 TRP A CA 1
ATOM 771 C C . TRP A 1 96 ? 11.141 -33.156 -26.469 1 92.31 96 TRP A C 1
ATOM 773 O O . TRP A 1 96 ? 10.438 -32.5 -27.25 1 92.31 96 TRP A O 1
ATOM 783 N N . THR A 1 97 ? 10.914 -34.469 -26.312 1 90.25 97 THR A N 1
ATOM 784 C CA . THR A 1 97 ? 9.844 -35.219 -26.969 1 90.25 97 THR A CA 1
ATOM 785 C C . THR A 1 97 ? 8.742 -35.562 -25.984 1 90.25 97 THR A C 1
ATOM 787 O O . THR A 1 97 ? 7.859 -36.375 -26.297 1 90.25 97 THR A O 1
ATOM 790 N N . SER A 1 98 ? 8.844 -35.062 -24.906 1 90.56 98 SER A N 1
ATOM 791 C CA . SER A 1 98 ? 7.887 -35.344 -23.844 1 90.56 98 SER A CA 1
ATOM 792 C C . SER A 1 98 ? 6.492 -34.844 -24.219 1 90.56 98 SER A C 1
ATOM 794 O O . SER A 1 98 ? 6.332 -34.062 -25.156 1 90.56 98 SER A O 1
ATOM 796 N N . LYS A 1 99 ? 5.484 -35.281 -23.422 1 89.94 99 LYS A N 1
ATOM 797 C CA . LYS A 1 99 ? 4.102 -34.875 -23.641 1 89.94 99 LYS A CA 1
ATOM 798 C C . LYS A 1 99 ? 3.926 -33.375 -23.375 1 89.94 99 LYS A C 1
ATOM 800 O O . LYS A 1 99 ? 3.115 -32.719 -24.031 1 89.94 99 LYS A O 1
ATOM 805 N N . TRP A 1 100 ? 4.695 -32.906 -22.484 1 92.12 100 TRP A N 1
ATOM 806 C CA . TRP A 1 100 ? 4.598 -31.5 -22.156 1 92.12 100 TRP A CA 1
ATOM 807 C C . TRP A 1 100 ? 4.992 -30.641 -23.344 1 92.12 100 TRP A C 1
ATOM 809 O O . TRP A 1 100 ? 4.312 -29.656 -23.656 1 92.12 100 TRP A O 1
ATOM 819 N N . VAL A 1 101 ? 6.047 -30.969 -24.016 1 92.06 101 VAL A N 1
ATOM 820 C CA . VAL A 1 101 ? 6.508 -30.203 -25.172 1 92.06 101 VAL A CA 1
ATOM 821 C C . VAL A 1 101 ? 5.488 -30.312 -26.312 1 92.06 101 VAL A C 1
ATOM 823 O O . VAL A 1 101 ? 5.25 -29.344 -27.031 1 92.06 101 VAL A O 1
ATOM 826 N N . SER A 1 102 ? 4.883 -31.484 -26.406 1 91.5 102 SER A N 1
ATOM 827 C CA . SER A 1 102 ? 3.908 -31.719 -27.469 1 91.5 102 SER A CA 1
ATOM 828 C C . SER A 1 102 ? 2.676 -30.844 -27.297 1 91.5 102 SER A C 1
ATOM 830 O O . SER A 1 102 ? 1.998 -30.516 -28.266 1 91.5 102 SER A O 1
ATOM 832 N N . LEU A 1 103 ? 2.441 -30.469 -26.078 1 92.06 103 LEU A N 1
ATOM 833 C CA . LEU A 1 103 ? 1.313 -29.594 -25.812 1 92.06 103 LEU A CA 1
ATOM 834 C C . LEU A 1 103 ? 1.547 -28.219 -26.438 1 92.06 103 LEU A C 1
ATOM 836 O O . LEU A 1 103 ? 0.598 -27.547 -26.875 1 92.06 103 LEU A O 1
ATOM 840 N N . TYR A 1 104 ? 2.789 -27.812 -26.484 1 90.75 104 TYR A N 1
ATOM 841 C CA . TYR A 1 104 ? 3.1 -26.484 -27 1 90.75 104 TYR A CA 1
ATOM 842 C C . TYR A 1 104 ? 3.471 -26.531 -28.469 1 90.75 104 TYR A C 1
ATOM 844 O O . TYR A 1 104 ? 3.066 -25.672 -29.25 1 90.75 104 TYR A O 1
ATOM 852 N N . ALA A 1 105 ? 4.293 -27.516 -28.859 1 89.56 105 ALA A N 1
ATOM 853 C CA . ALA A 1 105 ? 4.883 -27.531 -30.203 1 89.56 105 ALA A CA 1
ATOM 854 C C . ALA A 1 105 ? 4.277 -28.641 -31.062 1 89.56 105 ALA A C 1
ATOM 856 O O . ALA A 1 105 ? 4.555 -28.719 -32.25 1 89.56 105 ALA A O 1
ATOM 857 N N . GLY A 1 106 ? 3.393 -29.422 -30.484 1 87.44 106 GLY A N 1
ATOM 858 C CA . GLY A 1 106 ? 2.861 -30.562 -31.234 1 87.44 106 GLY A CA 1
ATOM 859 C C . GLY A 1 106 ? 3.725 -31.797 -31.125 1 87.44 106 GLY A C 1
ATOM 860 O O . GLY A 1 106 ? 4.859 -31.734 -30.641 1 87.44 106 GLY A O 1
ATOM 861 N N . LYS A 1 107 ? 3.205 -32.875 -31.578 1 88.88 107 LYS A N 1
ATOM 862 C CA . LYS A 1 107 ? 3.947 -34.125 -31.562 1 88.88 107 LYS A CA 1
ATOM 863 C C . LYS A 1 107 ? 5.148 -34.094 -32.5 1 88.88 107 LYS A C 1
ATOM 865 O O . LYS A 1 107 ? 5.156 -33.312 -33.469 1 88.88 107 LYS A O 1
ATOM 870 N N . PRO A 1 108 ? 6.18 -34.844 -32.219 1 84.69 108 PRO A N 1
ATOM 871 C CA . PRO A 1 108 ? 7.418 -34.781 -33 1 84.69 108 PRO A CA 1
ATOM 872 C C . PRO A 1 108 ? 7.184 -34.969 -34.5 1 84.69 108 PRO A C 1
ATOM 874 O O . PRO A 1 108 ? 7.895 -34.406 -35.312 1 84.69 108 PRO A O 1
ATOM 877 N N . ASP A 1 109 ? 6.188 -35.719 -34.875 1 83.19 109 ASP A N 1
ATOM 878 C CA . ASP A 1 109 ? 5.938 -36 -36.312 1 83.19 109 ASP A CA 1
ATOM 879 C C . ASP A 1 109 ? 5.199 -34.844 -36.969 1 83.19 109 ASP A C 1
ATOM 881 O O . ASP A 1 109 ? 5.195 -34.719 -38.188 1 83.19 109 ASP A O 1
ATOM 885 N N . ASN A 1 110 ? 4.621 -34 -36.188 1 82.25 110 ASN A N 1
ATOM 886 C CA . ASN A 1 110 ? 3.818 -32.906 -36.719 1 82.25 110 ASN A CA 1
ATOM 887 C C . ASN A 1 110 ? 4.047 -31.625 -35.938 1 82.25 110 ASN A C 1
ATOM 889 O O . ASN A 1 110 ? 3.104 -31.047 -35.375 1 82.25 110 ASN A O 1
ATOM 893 N N . ARG A 1 111 ? 5.289 -31.172 -35.969 1 85.19 111 ARG A N 1
ATOM 894 C CA . ARG A 1 111 ? 5.574 -29.984 -35.188 1 85.19 111 ARG A CA 1
ATOM 895 C C . ARG A 1 111 ? 5.316 -28.719 -36 1 85.19 111 ARG A C 1
ATOM 897 O O . ARG A 1 111 ? 5.586 -28.672 -37.188 1 85.19 111 ARG A O 1
ATOM 904 N N . THR A 1 112 ? 4.652 -27.797 -35.438 1 79.56 112 THR A N 1
ATOM 905 C CA . THR A 1 112 ? 4.406 -26.484 -36 1 79.56 112 THR A CA 1
ATOM 906 C C . THR A 1 112 ? 5.355 -25.453 -35.406 1 79.56 112 THR A C 1
ATOM 908 O O . THR A 1 112 ? 5.68 -25.5 -34.219 1 79.56 112 THR A O 1
ATOM 911 N N . PRO A 1 113 ? 5.906 -24.578 -36.344 1 86.25 113 PRO A N 1
ATOM 912 C CA . PRO A 1 113 ? 6.715 -23.5 -35.812 1 86.25 113 PRO A CA 1
ATOM 913 C C . PRO A 1 113 ? 5.961 -22.672 -34.75 1 86.25 113 PRO A C 1
ATOM 915 O O . PRO A 1 113 ? 4.758 -22.438 -34.906 1 86.25 113 PRO A O 1
ATOM 918 N N . MET A 1 114 ? 6.668 -22.375 -33.75 1 89.38 114 MET A N 1
ATOM 919 C CA . MET A 1 114 ? 6.039 -21.656 -32.656 1 89.38 114 MET A CA 1
ATOM 920 C C . MET A 1 114 ? 6.117 -20.141 -32.844 1 89.38 114 MET A C 1
ATOM 922 O O . MET A 1 114 ? 7.188 -19.609 -33.125 1 89.38 114 MET A O 1
ATOM 926 N N . SER A 1 115 ? 4.957 -19.531 -32.75 1 89.94 115 SER A N 1
ATOM 927 C CA . SER A 1 115 ? 4.918 -18.078 -32.781 1 89.94 115 SER A CA 1
ATOM 928 C C . SER A 1 115 ? 5.551 -17.469 -31.531 1 89.94 115 SER A C 1
ATOM 930 O O . SER A 1 115 ? 5.832 -18.188 -30.562 1 89.94 115 SER A O 1
ATOM 932 N N . TYR A 1 116 ? 5.824 -16.203 -31.578 1 91.56 116 TYR A N 1
ATOM 933 C CA . TYR A 1 116 ? 6.477 -15.492 -30.484 1 91.56 116 TYR A CA 1
ATOM 934 C C . TYR A 1 116 ? 5.707 -15.672 -29.172 1 91.56 116 TYR A C 1
ATOM 936 O O . TYR A 1 116 ? 6.285 -16.062 -28.156 1 91.56 116 TYR A O 1
ATOM 944 N N . PRO A 1 117 ? 4.395 -15.469 -29.125 1 90.75 117 PRO A N 1
ATOM 945 C CA . PRO A 1 117 ? 3.678 -15.602 -27.859 1 90.75 117 PRO A CA 1
ATOM 946 C C . PRO A 1 117 ? 3.684 -17.031 -27.328 1 90.75 117 PRO A C 1
ATOM 948 O O . PRO A 1 117 ? 3.799 -17.25 -26.125 1 90.75 117 PRO A O 1
ATOM 951 N N . MET A 1 118 ? 3.59 -17.969 -28.25 1 90.62 118 MET A N 1
ATOM 952 C CA . MET A 1 118 ? 3.578 -19.375 -27.844 1 90.62 118 MET A CA 1
ATOM 953 C C . MET A 1 118 ? 4.934 -19.797 -27.297 1 90.62 118 MET A C 1
ATOM 955 O O . MET A 1 118 ? 5.008 -20.484 -26.266 1 90.62 118 MET A O 1
ATOM 959 N N . PHE A 1 119 ? 5.922 -19.344 -28.031 1 92.75 119 PHE A N 1
ATOM 960 C CA . PHE A 1 119 ? 7.277 -19.641 -27.594 1 92.75 119 PHE A CA 1
ATOM 961 C C . PHE A 1 119 ? 7.543 -19.062 -26.219 1 92.75 119 PHE A C 1
ATOM 963 O O . PHE A 1 119 ? 8.102 -19.75 -25.344 1 92.75 119 PHE A O 1
ATOM 970 N N . SER A 1 120 ? 7.16 -17.844 -26.031 1 93.19 120 SER A N 1
ATOM 971 C CA . SER A 1 120 ? 7.371 -17.156 -24.75 1 93.19 120 SER A CA 1
ATOM 972 C C . SER A 1 120 ? 6.633 -17.859 -23.625 1 93.19 120 SER A C 1
ATOM 974 O O . SER A 1 120 ? 7.152 -17.953 -22.5 1 93.19 120 SER A O 1
ATOM 976 N N . GLN A 1 121 ? 5.488 -18.312 -23.891 1 93.38 121 GLN A N 1
ATOM 977 C CA . GLN A 1 121 ? 4.707 -18.984 -22.859 1 93.38 121 GLN A CA 1
ATOM 978 C C . GLN A 1 121 ? 5.344 -20.328 -22.484 1 93.38 121 GLN A C 1
ATOM 980 O O . GLN A 1 121 ? 5.293 -20.734 -21.328 1 93.38 121 GLN A O 1
ATOM 985 N N . MET A 1 122 ? 5.793 -20.984 -23.469 1 93.44 122 MET A N 1
ATOM 986 C CA . MET A 1 122 ? 6.492 -22.234 -23.203 1 93.44 122 MET A CA 1
ATOM 987 C C . MET A 1 122 ? 7.703 -22 -22.297 1 93.44 122 MET A C 1
ATOM 989 O O . MET A 1 122 ? 7.93 -22.734 -21.344 1 93.44 122 MET A O 1
ATOM 993 N N . LEU A 1 123 ? 8.438 -20.906 -22.609 1 91.81 123 LEU A N 1
ATOM 994 C CA . LEU A 1 123 ? 9.625 -20.578 -21.828 1 91.81 123 LEU A CA 1
ATOM 995 C C . LEU A 1 123 ? 9.258 -20.266 -20.391 1 91.81 123 LEU A C 1
ATOM 997 O O . LEU A 1 123 ? 10.008 -20.594 -19.469 1 91.81 123 LEU A O 1
ATOM 1001 N N . SER A 1 124 ? 8.148 -19.625 -20.266 1 91.44 124 SER A N 1
ATOM 1002 C CA . SER A 1 124 ? 7.715 -19.234 -18.922 1 91.44 124 SER A CA 1
ATOM 1003 C C . SER A 1 124 ? 7.43 -20.453 -18.062 1 91.44 124 SER A C 1
ATOM 1005 O O . SER A 1 124 ? 7.527 -20.375 -16.828 1 91.44 124 SER A O 1
ATOM 1007 N N . GLY A 1 125 ? 7.07 -21.578 -18.625 1 91.5 125 GLY A N 1
ATOM 1008 C CA . GLY A 1 125 ? 6.758 -22.797 -17.891 1 91.5 125 GLY A CA 1
ATOM 1009 C C . GLY A 1 125 ? 7.883 -23.812 -17.891 1 91.5 125 GLY A C 1
ATOM 1010 O O . GLY A 1 125 ? 7.746 -24.906 -17.344 1 91.5 125 GLY A O 1
ATOM 1011 N N . LEU A 1 126 ? 8.969 -23.453 -18.484 1 92.94 126 LEU A N 1
ATOM 1012 C CA . LEU A 1 126 ? 10.055 -24.406 -18.703 1 92.94 126 LEU A CA 1
ATOM 1013 C C . LEU A 1 126 ? 10.688 -24.828 -17.391 1 92.94 126 LEU A C 1
ATOM 1015 O O . LEU A 1 126 ? 11 -26 -17.188 1 92.94 126 LEU A O 1
ATOM 1019 N N . LEU A 1 127 ? 10.883 -23.922 -16.484 1 91.31 127 LEU A N 1
ATOM 1020 C CA . LEU A 1 127 ? 11.523 -24.219 -15.211 1 91.31 127 LEU A CA 1
ATOM 1021 C C . LEU A 1 127 ? 10.75 -25.297 -14.453 1 91.31 127 LEU A C 1
ATOM 1023 O O . LEU A 1 127 ? 11.344 -26.25 -13.938 1 91.31 127 LEU A O 1
ATOM 1027 N N . GLY A 1 128 ? 9.445 -25.141 -14.375 1 92.5 128 GLY A N 1
ATOM 1028 C CA . GLY A 1 128 ? 8.633 -26.125 -13.688 1 92.5 128 GLY A CA 1
ATOM 1029 C C . GLY A 1 128 ? 8.766 -27.516 -14.281 1 92.5 128 GLY A C 1
ATOM 1030 O O . GLY A 1 128 ? 8.859 -28.516 -13.547 1 92.5 128 GLY A O 1
ATOM 1031 N N . GLU A 1 129 ? 8.789 -27.547 -15.562 1 94.38 129 GLU A N 1
ATOM 1032 C CA . GLU A 1 129 ? 8.898 -28.844 -16.234 1 94.38 129 GLU A CA 1
ATOM 1033 C C . GLU A 1 129 ? 10.297 -29.422 -16.078 1 94.38 129 GLU A C 1
ATOM 1035 O O . GLU A 1 129 ? 10.453 -30.641 -15.93 1 94.38 129 GLU A O 1
ATOM 1040 N N . ARG A 1 130 ? 11.32 -28.578 -16.125 1 94.75 130 ARG A N 1
ATOM 1041 C CA . ARG A 1 130 ? 12.695 -29.047 -15.922 1 94.75 130 ARG A CA 1
ATOM 1042 C C . ARG A 1 130 ? 12.852 -29.719 -14.562 1 94.75 130 ARG A C 1
ATOM 1044 O O . ARG A 1 130 ? 13.469 -30.781 -14.461 1 94.75 130 ARG A O 1
ATOM 1051 N N . VAL A 1 131 ? 12.297 -29.172 -13.562 1 95 131 VAL A N 1
ATOM 1052 C CA . VAL A 1 131 ? 12.391 -29.719 -12.219 1 95 131 VAL A CA 1
ATOM 1053 C C . VAL A 1 131 ? 11.602 -31.031 -12.133 1 95 131 VAL A C 1
ATOM 1055 O O . VAL A 1 131 ? 12.062 -32 -11.523 1 95 131 VAL A O 1
ATOM 1058 N N . ARG A 1 132 ? 10.469 -31.062 -12.742 1 95.5 132 ARG A N 1
ATOM 1059 C CA . ARG A 1 132 ? 9.641 -32.281 -12.734 1 95.5 132 ARG A CA 1
ATOM 1060 C C . ARG A 1 132 ? 10.375 -33.438 -13.383 1 95.5 132 ARG A C 1
ATOM 1062 O O . ARG A 1 132 ? 10.414 -34.531 -12.828 1 95.5 132 ARG A O 1
ATOM 1069 N N . GLN A 1 133 ? 10.969 -33.188 -14.562 1 94.94 133 GLN A N 1
ATOM 1070 C CA . GLN A 1 133 ? 11.688 -34.25 -15.266 1 94.94 133 GLN A CA 1
ATOM 1071 C C . GLN A 1 133 ? 12.945 -34.656 -14.508 1 94.94 133 GLN A C 1
ATOM 1073 O O . GLN A 1 133 ? 13.289 -35.844 -14.469 1 94.94 133 GLN A O 1
ATOM 1078 N N . ALA A 1 134 ? 13.648 -33.656 -13.938 1 95.94 134 ALA A N 1
ATOM 1079 C CA . ALA A 1 134 ? 14.844 -33.969 -13.148 1 95.94 134 ALA A CA 1
ATOM 1080 C C . ALA A 1 134 ? 14.5 -34.844 -11.945 1 95.94 134 ALA A C 1
ATOM 1082 O O . ALA A 1 134 ? 15.242 -35.781 -11.609 1 95.94 134 ALA A O 1
ATOM 1083 N N . PHE A 1 135 ? 13.391 -34.531 -11.312 1 96 135 PHE A N 1
ATOM 1084 C CA . PHE A 1 135 ? 12.938 -35.344 -10.188 1 96 135 PHE A CA 1
ATOM 1085 C C . PHE A 1 135 ? 12.656 -36.781 -10.633 1 96 135 PHE A C 1
ATOM 1087 O O . PHE A 1 135 ? 13.047 -37.719 -9.953 1 96 135 PHE A O 1
ATOM 1094 N N . GLY A 1 136 ? 11.969 -36.938 -11.766 1 93.56 136 GLY A N 1
ATOM 1095 C CA . GLY A 1 136 ? 11.695 -38.25 -12.312 1 93.56 136 GLY A CA 1
ATOM 1096 C C . GLY A 1 136 ? 12.961 -39.031 -12.656 1 93.56 136 GLY A C 1
ATOM 1097 O O . GLY A 1 136 ? 13.008 -40.25 -12.484 1 93.56 136 GLY A O 1
ATOM 1098 N N . HIS A 1 137 ? 13.938 -38.25 -13.07 1 94.44 137 HIS A N 1
ATOM 1099 C CA . HIS A 1 137 ? 15.211 -38.875 -13.422 1 94.44 137 HIS A CA 1
ATOM 1100 C C . HIS A 1 137 ? 15.891 -39.469 -12.195 1 94.44 137 HIS A C 1
ATOM 1102 O O . HIS A 1 137 ? 16.453 -40.562 -12.273 1 94.44 137 HIS A O 1
ATOM 1108 N N . TYR A 1 138 ? 15.805 -38.812 -11.062 1 95 138 TYR A N 1
ATOM 1109 C CA . TYR A 1 138 ? 16.453 -39.281 -9.844 1 95 138 TYR A CA 1
ATOM 1110 C C . TYR A 1 138 ? 15.562 -40.25 -9.086 1 95 138 TYR A C 1
ATOM 1112 O O . TYR A 1 138 ? 15.992 -40.844 -8.094 1 95 138 TYR A O 1
ATOM 1120 N N . ASP A 1 139 ? 14.312 -40.406 -9.555 1 93.06 139 ASP A N 1
ATOM 1121 C CA . ASP A 1 139 ? 13.383 -41.375 -8.969 1 93.06 139 ASP A CA 1
ATOM 1122 C C . ASP A 1 139 ? 12.875 -42.375 -10.023 1 93.06 139 ASP A C 1
ATOM 1124 O O . ASP A 1 139 ? 11.68 -42.438 -10.289 1 93.06 139 ASP A O 1
ATOM 1128 N N . PRO A 1 140 ? 13.688 -43.125 -10.531 1 90 140 PRO A N 1
ATOM 1129 C CA . PRO A 1 140 ? 13.281 -44.062 -11.602 1 90 140 PRO A CA 1
ATOM 1130 C C . PRO A 1 140 ? 12.227 -45.062 -11.156 1 90 140 PRO A C 1
ATOM 1132 O O . PRO A 1 140 ? 11.43 -45.531 -11.969 1 90 140 PRO A O 1
ATOM 1135 N N . ASN A 1 141 ? 12.188 -45.375 -9.852 1 88.75 141 ASN A N 1
ATOM 1136 C CA . ASN A 1 141 ? 11.234 -46.344 -9.344 1 88.75 141 ASN A CA 1
ATOM 1137 C C . ASN A 1 141 ? 9.883 -45.719 -9.023 1 88.75 141 ASN A C 1
ATOM 1139 O O . ASN A 1 141 ? 8.93 -46.406 -8.672 1 88.75 141 ASN A O 1
ATOM 1143 N N . GLY A 1 142 ? 9.812 -44.469 -9.109 1 89.12 142 GLY A N 1
ATOM 1144 C CA . GLY A 1 142 ? 8.547 -43.781 -8.891 1 89.12 142 GLY A CA 1
ATOM 1145 C C . GLY A 1 142 ? 8.086 -43.844 -7.449 1 89.12 142 GLY A C 1
ATOM 1146 O O . GLY A 1 142 ? 6.93 -44.188 -7.172 1 89.12 142 GLY A O 1
ATOM 1147 N N . THR A 1 143 ? 8.984 -43.719 -6.477 1 87.25 143 THR A N 1
ATOM 1148 C CA . THR A 1 143 ? 8.664 -43.75 -5.051 1 87.25 143 THR A CA 1
ATOM 1149 C C . THR A 1 143 ? 8.07 -42.406 -4.602 1 87.25 143 THR A C 1
ATOM 1151 O O . THR A 1 143 ? 7.383 -42.344 -3.58 1 87.25 143 THR A O 1
ATOM 1154 N N . GLY A 1 144 ? 8.375 -41.406 -5.344 1 88.94 144 GLY A N 1
ATOM 1155 C CA . GLY A 1 144 ? 7.934 -40.062 -4.961 1 88.94 144 GLY A CA 1
ATOM 1156 C C . GLY A 1 144 ? 8.914 -39.344 -4.051 1 88.94 144 GLY A C 1
ATOM 1157 O O . GLY A 1 144 ? 8.617 -38.281 -3.539 1 88.94 144 GLY A O 1
ATOM 1158 N N . PHE A 1 145 ? 10.133 -39.938 -3.809 1 90.62 145 PHE A N 1
ATOM 1159 C CA . PHE A 1 145 ? 11.156 -39.375 -2.949 1 90.62 145 PHE A CA 1
ATOM 1160 C C . PHE A 1 145 ? 12.516 -39.406 -3.631 1 90.62 145 PHE A C 1
ATOM 1162 O O . PHE A 1 145 ? 12.789 -40.281 -4.438 1 90.62 145 PHE A O 1
ATOM 1169 N N . ILE A 1 146 ? 13.352 -38.469 -3.389 1 93.44 146 ILE A N 1
ATOM 1170 C CA . ILE A 1 146 ? 14.742 -38.438 -3.842 1 93.44 146 ILE A CA 1
ATOM 1171 C C . ILE A 1 146 ? 15.648 -38.031 -2.686 1 93.44 146 ILE A C 1
ATOM 1173 O O . ILE A 1 146 ? 15.18 -37.656 -1.619 1 93.44 146 ILE A O 1
ATOM 1177 N N . ASP A 1 147 ? 16.875 -38.188 -2.963 1 93 147 ASP A N 1
ATOM 1178 C CA . ASP A 1 147 ? 17.844 -37.844 -1.932 1 93 147 ASP A CA 1
ATOM 1179 C C . ASP A 1 147 ? 18.016 -36.312 -1.826 1 93 147 ASP A C 1
ATOM 1181 O O . ASP A 1 147 ? 17.828 -35.594 -2.812 1 93 147 ASP A O 1
ATOM 1185 N N . ARG A 1 148 ? 18.375 -35.938 -0.627 1 92.31 148 ARG A N 1
ATOM 1186 C CA . ARG A 1 148 ? 18.547 -34.531 -0.341 1 92.31 148 ARG A CA 1
ATOM 1187 C C . ARG A 1 148 ? 19.562 -33.906 -1.285 1 92.31 148 ARG A C 1
ATOM 1189 O O . ARG A 1 148 ? 19.344 -32.781 -1.798 1 92.31 148 ARG A O 1
ATOM 1196 N N . LEU A 1 149 ? 20.641 -34.5 -1.501 1 93.56 149 LEU A N 1
ATOM 1197 C CA . LEU A 1 149 ? 21.703 -33.938 -2.332 1 93.56 149 LEU A CA 1
ATOM 1198 C C . LEU A 1 149 ? 21.25 -33.812 -3.785 1 93.56 149 LEU A C 1
ATOM 1200 O O . LEU A 1 149 ? 21.656 -32.906 -4.492 1 93.56 149 LEU A O 1
ATOM 1204 N N . GLN A 1 150 ? 20.484 -34.781 -4.203 1 94.81 150 GLN A N 1
ATOM 1205 C CA . GLN A 1 150 ? 19.938 -34.75 -5.551 1 94.81 150 GLN A CA 1
ATOM 1206 C C . GLN A 1 150 ? 18.984 -33.562 -5.715 1 94.81 150 GLN A C 1
ATOM 1208 O O . GLN A 1 150 ? 19 -32.875 -6.742 1 94.81 150 GLN A O 1
ATOM 1213 N N . PHE A 1 151 ? 18.297 -33.406 -4.672 1 94.81 151 PHE A N 1
ATOM 1214 C CA . PHE A 1 151 ? 17.391 -32.281 -4.66 1 94.81 151 PHE A CA 1
ATOM 1215 C C . PHE A 1 151 ? 18.156 -30.953 -4.758 1 94.81 151 PHE A C 1
ATOM 1217 O O . PHE A 1 151 ? 17.812 -30.078 -5.562 1 94.81 151 PHE A O 1
ATOM 1224 N N . GLU A 1 152 ? 19.094 -30.766 -3.961 1 94.88 152 GLU A N 1
ATOM 1225 C CA . GLU A 1 152 ? 19.891 -29.547 -3.973 1 94.88 152 GLU A CA 1
ATOM 1226 C C . GLU A 1 152 ? 20.531 -29.328 -5.336 1 94.88 152 GLU A C 1
ATOM 1228 O O . GLU A 1 152 ? 20.641 -28.188 -5.797 1 94.88 152 GLU A O 1
ATOM 1233 N N . GLU A 1 153 ? 20.938 -30.375 -5.941 1 95.06 153 GLU A N 1
ATOM 1234 C CA . GLU A 1 153 ? 21.516 -30.281 -7.273 1 95.06 153 GLU A CA 1
ATOM 1235 C C . GLU A 1 153 ? 20.5 -29.781 -8.289 1 95.06 153 GLU A C 1
ATOM 1237 O O . GLU A 1 153 ? 20.828 -28.953 -9.148 1 95.06 153 GLU A O 1
ATOM 1242 N N . ILE A 1 154 ? 19.312 -30.266 -8.219 1 95.44 154 ILE A N 1
ATOM 1243 C CA . ILE A 1 154 ? 18.25 -29.859 -9.141 1 95.44 154 ILE A CA 1
ATOM 1244 C C . ILE A 1 154 ? 18.016 -28.359 -9.031 1 95.44 154 ILE A C 1
ATOM 1246 O O . ILE A 1 154 ? 18 -27.641 -10.039 1 95.44 154 ILE A O 1
ATOM 1250 N N . ILE A 1 155 ? 17.891 -27.891 -7.793 1 94.94 155 ILE A N 1
ATOM 1251 C CA . ILE A 1 155 ? 17.547 -26.484 -7.578 1 94.94 155 ILE A CA 1
ATOM 1252 C C . ILE A 1 155 ? 18.734 -25.609 -7.969 1 94.94 155 ILE A C 1
ATOM 1254 O O . ILE A 1 155 ? 18.547 -24.562 -8.602 1 94.94 155 ILE A O 1
ATOM 1258 N N . ARG A 1 156 ? 19.891 -25.938 -7.699 1 93.5 156 ARG A N 1
ATOM 1259 C CA . ARG A 1 156 ? 21.062 -25.141 -8.016 1 93.5 156 ARG A CA 1
ATOM 1260 C C . ARG A 1 156 ? 21.281 -25.047 -9.523 1 93.5 156 ARG A C 1
ATOM 1262 O O . ARG A 1 156 ? 21.609 -23.969 -10.039 1 93.5 156 ARG A O 1
ATOM 1269 N N . LYS A 1 157 ? 21.047 -26.078 -10.227 1 91.62 157 LYS A N 1
ATOM 1270 C CA . LYS A 1 157 ? 21.266 -26.094 -11.672 1 91.62 157 LYS A CA 1
ATOM 1271 C C . LYS A 1 157 ? 20.109 -25.391 -12.391 1 91.62 157 LYS A C 1
ATOM 1273 O O . LYS A 1 157 ? 20.312 -24.781 -13.445 1 91.62 157 LYS A O 1
ATOM 1278 N N . ALA A 1 158 ? 18.969 -25.5 -11.797 1 90.75 158 ALA A N 1
ATOM 1279 C CA . ALA A 1 158 ? 17.797 -25 -12.5 1 90.75 158 ALA A CA 1
ATOM 1280 C C . ALA A 1 158 ? 17.5 -23.547 -12.133 1 90.75 158 ALA A C 1
ATOM 1282 O O . ALA A 1 158 ? 17 -22.781 -12.961 1 90.75 158 ALA A O 1
ATOM 1283 N N . ALA A 1 159 ? 17.812 -23.109 -10.898 1 90.5 159 ALA A N 1
ATOM 1284 C CA . ALA A 1 159 ? 17.234 -21.828 -10.477 1 90.5 159 ALA A CA 1
ATOM 1285 C C . ALA A 1 159 ? 18.234 -21.031 -9.648 1 90.5 159 ALA A C 1
ATOM 1287 O O . ALA A 1 159 ? 17.859 -20.062 -8.977 1 90.5 159 ALA A O 1
ATOM 1288 N N . SER A 1 160 ? 19.469 -21.25 -9.625 1 90.19 160 SER A N 1
ATOM 1289 C CA . SER A 1 160 ? 20.438 -20.578 -8.766 1 90.19 160 SER A CA 1
ATOM 1290 C C . SER A 1 160 ? 20.531 -19.094 -9.086 1 90.19 160 SER A C 1
ATOM 1292 O O . SER A 1 160 ? 20.766 -18.266 -8.195 1 90.19 160 SER A O 1
ATOM 1294 N N . HIS A 1 161 ? 20.328 -18.688 -10.32 1 87.88 161 HIS A N 1
ATOM 1295 C CA . HIS A 1 161 ? 20.484 -17.297 -10.758 1 87.88 161 HIS A CA 1
ATOM 1296 C C . HIS A 1 161 ? 19.328 -16.438 -10.258 1 87.88 161 HIS A C 1
ATOM 1298 O O . HIS A 1 161 ? 19.422 -15.203 -10.266 1 87.88 161 HIS A O 1
ATOM 1304 N N . LYS A 1 162 ? 18.25 -17.031 -9.789 1 88.69 162 LYS A N 1
ATOM 1305 C CA . LYS A 1 162 ? 17.062 -16.266 -9.375 1 88.69 162 LYS A CA 1
ATOM 1306 C C . LYS A 1 162 ? 16.859 -16.344 -7.867 1 88.69 162 LYS A C 1
ATOM 1308 O O . LYS A 1 162 ? 15.922 -15.758 -7.336 1 88.69 162 LYS A O 1
ATOM 1313 N N . LEU A 1 163 ? 17.734 -17.062 -7.18 1 90.88 163 LEU A N 1
ATOM 1314 C CA . LEU A 1 163 ? 17.516 -17.281 -5.754 1 90.88 163 LEU A CA 1
ATOM 1315 C C . LEU A 1 163 ? 18.578 -16.562 -4.926 1 90.88 163 LEU A C 1
ATOM 1317 O O . LEU A 1 163 ? 19.688 -16.297 -5.406 1 90.88 163 LEU A O 1
ATOM 1321 N N . SER A 1 164 ? 18.203 -16.234 -3.756 1 90.81 164 SER A N 1
ATOM 1322 C CA . SER A 1 164 ? 19.125 -15.586 -2.83 1 90.81 164 SER A CA 1
ATOM 1323 C C . SER A 1 164 ? 20.172 -16.562 -2.312 1 90.81 164 SER A C 1
ATOM 1325 O O . SER A 1 164 ? 19.953 -17.781 -2.328 1 90.81 164 SER A O 1
ATOM 1327 N N . ASP A 1 165 ? 21.25 -16.047 -1.855 1 88.94 165 ASP A N 1
ATOM 1328 C CA . ASP A 1 165 ? 22.312 -16.875 -1.312 1 88.94 165 ASP A CA 1
ATOM 1329 C C . ASP A 1 165 ? 21.875 -17.562 -0.019 1 88.94 165 ASP A C 1
ATOM 1331 O O . ASP A 1 165 ? 22.25 -18.719 0.242 1 88.94 165 ASP A O 1
ATOM 1335 N N . LYS A 1 166 ? 21.156 -16.875 0.701 1 89.31 166 LYS A N 1
ATOM 1336 C CA . LYS A 1 166 ? 20.656 -17.453 1.94 1 89.31 166 LYS A CA 1
ATOM 1337 C C . LYS A 1 166 ? 19.797 -18.688 1.658 1 89.31 166 LYS A C 1
ATOM 1339 O O . LYS A 1 166 ? 19.922 -19.719 2.332 1 89.31 166 LYS A O 1
ATOM 1344 N N . LEU A 1 167 ? 18.953 -18.562 0.745 1 92.38 167 LEU A N 1
ATOM 1345 C CA . LEU A 1 167 ? 18.094 -19.688 0.374 1 92.38 167 LEU A CA 1
ATOM 1346 C C . LEU A 1 167 ? 18.922 -20.844 -0.18 1 92.38 167 LEU A C 1
ATOM 1348 O O . LEU A 1 167 ? 18.734 -22 0.217 1 92.38 167 LEU A O 1
ATOM 1352 N N . LEU A 1 168 ? 19.906 -20.562 -1.031 1 93 168 LEU A N 1
ATOM 1353 C CA . LEU A 1 168 ? 20.719 -21.578 -1.673 1 93 168 LEU A CA 1
ATOM 1354 C C . LEU A 1 168 ? 21.578 -22.312 -0.649 1 93 168 LEU A C 1
ATOM 1356 O O . LEU A 1 168 ? 21.797 -23.516 -0.753 1 93 168 LEU A O 1
ATOM 1360 N N . ASN A 1 169 ? 22 -21.562 0.328 1 91.38 169 ASN A N 1
ATOM 1361 C CA . ASN A 1 169 ? 22.875 -22.156 1.343 1 91.38 169 ASN A CA 1
ATOM 1362 C C . ASN A 1 169 ? 22.078 -22.922 2.385 1 91.38 169 ASN A C 1
ATOM 1364 O O . ASN A 1 169 ? 22.641 -23.719 3.139 1 91.38 169 ASN A O 1
ATOM 1368 N N . ASN A 1 170 ? 20.75 -22.781 2.361 1 91.25 170 ASN A N 1
ATOM 1369 C CA . ASN A 1 170 ? 19.922 -23.438 3.379 1 91.25 170 ASN A CA 1
ATOM 1370 C C . ASN A 1 170 ? 18.844 -24.297 2.752 1 91.25 170 ASN A C 1
ATOM 1372 O O . ASN A 1 170 ? 17.75 -24.422 3.299 1 91.25 170 ASN A O 1
ATOM 1376 N N . LEU A 1 171 ? 19.078 -24.844 1.663 1 91.69 171 LEU A N 1
ATOM 1377 C CA . LEU A 1 171 ? 18.125 -25.719 0.992 1 91.69 171 LEU A CA 1
ATOM 1378 C C . LEU A 1 171 ? 17.875 -26.969 1.822 1 91.69 171 LEU A C 1
ATOM 1380 O O . LEU A 1 171 ? 16.797 -27.562 1.737 1 91.69 171 LEU A O 1
ATOM 1384 N N . HIS A 1 172 ? 18.781 -27.359 2.654 1 88.38 172 HIS A N 1
ATOM 1385 C CA . HIS A 1 172 ? 18.688 -28.578 3.453 1 88.38 172 HIS A CA 1
ATOM 1386 C C . HIS A 1 172 ? 17.562 -28.453 4.484 1 88.38 172 HIS A C 1
ATOM 1388 O O . HIS A 1 172 ? 17.031 -29.469 4.949 1 88.38 172 HIS A O 1
ATOM 1394 N N . VAL A 1 173 ? 17.203 -27.266 4.832 1 86.31 173 VAL A N 1
ATOM 1395 C CA . VAL A 1 173 ? 16.203 -27.047 5.871 1 86.31 173 VAL A CA 1
ATOM 1396 C C . VAL A 1 173 ? 14.82 -27.453 5.359 1 86.31 173 VAL A C 1
ATOM 1398 O O . VAL A 1 173 ? 13.93 -27.75 6.148 1 86.31 173 VAL A O 1
ATOM 1401 N N . VAL A 1 174 ? 14.641 -27.406 4.066 1 87.19 174 VAL A N 1
ATOM 1402 C CA . VAL A 1 174 ? 13.359 -27.766 3.467 1 87.19 174 VAL A CA 1
ATOM 1403 C C . VAL A 1 174 ? 13.109 -29.266 3.645 1 87.19 174 VAL A C 1
ATOM 1405 O O . VAL A 1 174 ? 11.961 -29.703 3.654 1 87.19 174 VAL A O 1
ATOM 1408 N N . CYS A 1 175 ? 14.164 -30 3.76 1 80.56 175 CYS A N 1
ATOM 1409 C CA . CYS A 1 175 ? 14.062 -31.453 3.896 1 80.56 175 CYS A CA 1
ATOM 1410 C C . CYS A 1 175 ? 13.688 -31.844 5.32 1 80.56 175 CYS A C 1
ATOM 1412 O O . CYS A 1 175 ? 14.164 -31.234 6.281 1 80.56 175 CYS A O 1
ATOM 1414 N N . ASP A 1 176 ? 12.375 -32.25 5.535 1 65.81 176 ASP A N 1
ATOM 1415 C CA . ASP A 1 176 ? 11.93 -32.688 6.852 1 65.81 176 ASP A CA 1
ATOM 1416 C C . ASP A 1 176 ? 12.844 -33.781 7.395 1 65.81 176 ASP A C 1
ATOM 1418 O O . ASP A 1 176 ? 13.211 -34.719 6.672 1 65.81 176 ASP A O 1
ATOM 1422 N N . ALA A 1 177 ? 13.672 -33.531 8.438 1 55.69 177 ALA A N 1
ATOM 1423 C CA . ALA A 1 177 ? 14.594 -34.5 9.039 1 55.69 177 ALA A CA 1
ATOM 1424 C C . ALA A 1 177 ? 13.914 -35.844 9.273 1 55.69 177 ALA A C 1
ATOM 1426 O O . ALA A 1 177 ? 14.555 -36.875 9.188 1 55.69 177 ALA A O 1
ATOM 1427 N N . LYS A 1 178 ? 12.742 -35.938 9.969 1 52.38 178 LYS A N 1
ATOM 1428 C CA . LYS A 1 178 ? 12.242 -37.219 10.461 1 52.38 178 LYS A CA 1
ATOM 1429 C C . LYS A 1 178 ? 10.969 -37.625 9.734 1 52.38 178 LYS A C 1
ATOM 1431 O O . LYS A 1 178 ? 10.008 -36.844 9.664 1 52.38 178 LYS A O 1
ATOM 1436 N N . VAL A 1 179 ? 10.961 -38.156 8.57 1 48.41 179 VAL A N 1
ATOM 1437 C CA . VAL A 1 179 ? 9.773 -38.781 8.008 1 48.41 179 VAL A CA 1
ATOM 1438 C C . VAL A 1 179 ? 9.555 -40.125 8.672 1 48.41 179 VAL A C 1
ATOM 1440 O O . VAL A 1 179 ? 10.43 -41 8.625 1 48.41 179 VAL A O 1
ATOM 1443 N N . ASN A 1 180 ? 8.289 -40.469 9.258 1 45.06 180 ASN A N 1
ATOM 1444 C CA . ASN A 1 180 ? 7.879 -41.656 10.008 1 45.06 180 ASN A CA 1
ATOM 1445 C C . ASN A 1 180 ? 8.906 -42.031 11.078 1 45.06 180 ASN A C 1
ATOM 1447 O O . ASN A 1 180 ? 9.211 -43.188 11.281 1 45.06 180 ASN A O 1
ATOM 1451 N N . GLY A 1 181 ? 9.484 -41.031 11.727 1 47.34 181 GLY A N 1
ATOM 1452 C CA . GLY A 1 181 ? 10.391 -41.344 12.82 1 47.34 181 GLY A CA 1
ATOM 1453 C C . GLY A 1 181 ? 11.836 -41.469 12.383 1 47.34 181 GLY A C 1
ATOM 1454 O O . GLY A 1 181 ? 12.75 -41.5 13.211 1 47.34 181 GLY A O 1
ATOM 1455 N N . ASN A 1 182 ? 12.133 -41.875 11.219 1 49.03 182 ASN A N 1
ATOM 1456 C CA . ASN A 1 182 ? 13.5 -42.125 10.789 1 49.03 182 ASN A CA 1
ATOM 1457 C C . ASN A 1 182 ? 14.094 -40.969 10.031 1 49.03 182 ASN A C 1
ATOM 1459 O O . ASN A 1 182 ? 13.375 -40.219 9.352 1 49.03 182 ASN A O 1
ATOM 1463 N N . ASP A 1 183 ? 15.18 -40.469 10.516 1 54.16 183 ASP A N 1
ATOM 1464 C CA . ASP A 1 183 ? 16 -39.406 9.914 1 54.16 183 ASP A CA 1
ATOM 1465 C C . ASP A 1 183 ? 16.234 -39.656 8.43 1 54.16 183 ASP A C 1
ATOM 1467 O O . ASP A 1 183 ? 17.078 -40.5 8.07 1 54.16 183 ASP A O 1
ATOM 1471 N N . THR A 1 184 ? 15.219 -39.594 7.531 1 62 184 THR A N 1
ATOM 1472 C CA . THR A 1 184 ? 15.508 -39.969 6.148 1 62 184 THR A CA 1
ATOM 1473 C C . THR A 1 184 ? 15.984 -38.75 5.359 1 62 184 THR A C 1
ATOM 1475 O O . THR A 1 184 ? 15.531 -37.625 5.605 1 62 184 THR A O 1
ATOM 1478 N N . ASN A 1 185 ? 17.156 -38.656 5.012 1 82.06 185 ASN A N 1
ATOM 1479 C CA . ASN A 1 185 ? 17.781 -37.719 4.09 1 82.06 185 ASN A CA 1
ATOM 1480 C C . ASN A 1 185 ? 17.062 -37.688 2.74 1 82.06 185 ASN A C 1
ATOM 1482 O O . ASN A 1 185 ? 17.719 -37.719 1.692 1 82.06 185 ASN A O 1
ATOM 1486 N N . LYS A 1 186 ? 15.648 -37.812 2.777 1 88.56 186 LYS A N 1
ATOM 1487 C CA . LYS A 1 186 ? 14.867 -37.844 1.542 1 88.56 186 LYS A CA 1
ATOM 1488 C C . LYS A 1 186 ? 13.883 -36.656 1.497 1 88.56 186 LYS A C 1
ATOM 1490 O O . LYS A 1 186 ? 13.516 -36.125 2.539 1 88.56 186 LYS A O 1
ATOM 1495 N N . ILE A 1 187 ? 13.562 -36.281 0.326 1 92.12 187 ILE A N 1
ATOM 1496 C CA . ILE A 1 187 ? 12.609 -35.188 0.108 1 92.12 187 ILE A CA 1
ATOM 1497 C C . ILE A 1 187 ? 11.523 -35.656 -0.865 1 92.12 187 ILE A C 1
ATOM 1499 O O . ILE A 1 187 ? 11.812 -36.344 -1.839 1 92.12 187 ILE A O 1
ATOM 1503 N N . SER A 1 188 ? 10.328 -35.312 -0.497 1 92.19 188 SER A N 1
ATOM 1504 C CA . SER A 1 188 ? 9.203 -35.688 -1.344 1 92.19 188 SER A CA 1
ATOM 1505 C C . SER A 1 188 ? 9 -34.688 -2.471 1 92.19 188 SER A C 1
ATOM 1507 O O . SER A 1 188 ? 9.477 -33.562 -2.391 1 92.19 188 SER A O 1
ATOM 1509 N N . TYR A 1 189 ? 8.359 -35.094 -3.568 1 94 189 TYR A N 1
ATOM 1510 C CA . TYR A 1 189 ? 8.039 -34.188 -4.672 1 94 189 TYR A CA 1
ATOM 1511 C C . TYR A 1 189 ? 7.148 -33.062 -4.199 1 94 189 TYR A C 1
ATOM 1513 O O . TYR A 1 189 ? 7.266 -31.922 -4.691 1 94 189 TYR A O 1
ATOM 1521 N N . ALA A 1 190 ? 6.277 -33.344 -3.223 1 93.31 190 ALA A N 1
ATOM 1522 C CA . ALA A 1 190 ? 5.391 -32.344 -2.676 1 93.31 190 ALA A CA 1
ATOM 1523 C C . ALA A 1 190 ? 6.188 -31.188 -2.064 1 93.31 190 ALA A C 1
ATOM 1525 O O . ALA A 1 190 ? 5.844 -30.016 -2.252 1 93.31 190 ALA A O 1
ATOM 1526 N N . GLN A 1 191 ? 7.211 -31.516 -1.423 1 93.81 191 GLN A N 1
ATOM 1527 C CA . GLN A 1 191 ? 8.047 -30.5 -0.799 1 93.81 191 GLN A CA 1
ATOM 1528 C C . GLN A 1 191 ? 8.797 -29.672 -1.849 1 93.81 191 GLN A C 1
ATOM 1530 O O . GLN A 1 191 ? 8.922 -28.453 -1.723 1 93.81 191 GLN A O 1
ATOM 1535 N N . VAL A 1 192 ? 9.273 -30.375 -2.842 1 95 192 VAL A N 1
ATOM 1536 C CA . VAL A 1 192 ? 9.992 -29.688 -3.914 1 95 192 VAL A CA 1
ATOM 1537 C C . VAL A 1 192 ? 9.062 -28.719 -4.625 1 95 192 VAL A C 1
ATOM 1539 O O . VAL A 1 192 ? 9.43 -27.562 -4.883 1 95 192 VAL A O 1
ATOM 1542 N N . ARG A 1 193 ? 7.91 -29.203 -4.91 1 94.81 193 ARG A N 1
ATOM 1543 C CA . ARG A 1 193 ? 6.938 -28.359 -5.594 1 94.81 193 ARG A CA 1
ATOM 1544 C C . ARG A 1 193 ? 6.508 -27.188 -4.715 1 94.81 193 ARG A C 1
ATOM 1546 O O . ARG A 1 193 ? 6.266 -26.094 -5.211 1 94.81 193 ARG A O 1
ATOM 1553 N N . ALA A 1 194 ? 6.363 -27.438 -3.449 1 95.06 194 ALA A N 1
ATOM 1554 C CA . ALA A 1 194 ? 6.004 -26.375 -2.514 1 95.06 194 ALA A CA 1
ATOM 1555 C C . ALA A 1 194 ? 7.047 -25.266 -2.521 1 95.06 194 ALA A C 1
ATOM 1557 O O . ALA A 1 194 ? 6.703 -24.078 -2.518 1 95.06 194 ALA A O 1
ATOM 1558 N N . LEU A 1 195 ? 8.273 -25.656 -2.525 1 94.69 195 LEU A N 1
ATOM 1559 C CA . LEU A 1 195 ? 9.352 -24.656 -2.57 1 94.69 195 LEU A CA 1
ATOM 1560 C C . LEU A 1 195 ? 9.266 -23.828 -3.846 1 94.69 195 LEU A C 1
ATOM 1562 O O . LEU A 1 195 ? 9.383 -22.609 -3.801 1 94.69 195 LEU A O 1
ATOM 1566 N N . LEU A 1 196 ? 9.047 -24.5 -4.969 1 93.38 196 LEU A N 1
ATOM 1567 C CA . LEU A 1 196 ? 8.961 -23.797 -6.246 1 93.38 196 LEU A CA 1
ATOM 1568 C C . LEU A 1 196 ? 7.777 -22.828 -6.254 1 93.38 196 LEU A C 1
ATOM 1570 O O . LEU A 1 196 ? 7.871 -21.734 -6.816 1 93.38 196 LEU A O 1
ATOM 1574 N N . ASN A 1 197 ? 6.723 -23.25 -5.645 1 93 197 ASN A N 1
ATOM 1575 C CA . ASN A 1 197 ? 5.551 -22.391 -5.574 1 93 197 ASN A CA 1
ATOM 1576 C C . ASN A 1 197 ? 5.816 -21.156 -4.719 1 93 197 ASN A C 1
ATOM 1578 O O . ASN A 1 197 ? 5.359 -20.047 -5.043 1 93 197 ASN A O 1
ATOM 1582 N N . VAL A 1 198 ? 6.504 -21.344 -3.621 1 92.44 198 VAL A N 1
ATOM 1583 C CA . VAL A 1 198 ? 6.836 -20.219 -2.752 1 92.44 198 VAL A CA 1
ATOM 1584 C C . VAL A 1 198 ? 7.703 -19.219 -3.512 1 92.44 198 VAL A C 1
ATOM 1586 O O . VAL A 1 198 ? 7.504 -18.016 -3.404 1 92.44 198 VAL A O 1
ATOM 1589 N N . ILE A 1 199 ? 8.602 -19.75 -4.297 1 90.81 199 ILE A N 1
ATOM 1590 C CA . ILE A 1 199 ? 9.492 -18.891 -5.082 1 90.81 199 ILE A CA 1
ATOM 1591 C C . ILE A 1 199 ? 8.688 -18.141 -6.141 1 90.81 199 ILE A C 1
ATOM 1593 O O . ILE A 1 199 ? 8.914 -16.953 -6.371 1 90.81 199 ILE A O 1
ATOM 1597 N N . ARG A 1 200 ? 7.805 -18.797 -6.664 1 88.25 200 ARG A N 1
ATOM 1598 C CA . ARG A 1 200 ? 6.98 -18.203 -7.711 1 88.25 200 ARG A CA 1
ATOM 1599 C C . ARG A 1 200 ? 6.082 -17.109 -7.148 1 88.25 200 ARG A C 1
ATOM 1601 O O . ARG A 1 200 ? 5.832 -16.109 -7.812 1 88.25 200 ARG A O 1
ATOM 1608 N N . HIS A 1 201 ? 5.633 -17.312 -5.934 1 89.44 201 HIS A N 1
ATOM 1609 C CA . HIS A 1 201 ? 4.723 -16.359 -5.309 1 89.44 201 HIS A CA 1
ATOM 1610 C C . HIS A 1 201 ? 5.473 -15.414 -4.379 1 89.44 201 HIS A C 1
ATOM 1612 O O . HIS A 1 201 ? 4.867 -14.781 -3.512 1 89.44 201 HIS A O 1
ATOM 1618 N N . ALA A 1 202 ? 6.715 -15.336 -4.52 1 90.12 202 ALA A N 1
ATOM 1619 C CA . ALA A 1 202 ? 7.535 -14.562 -3.592 1 90.12 202 ALA A CA 1
ATOM 1620 C C . ALA A 1 202 ? 7.109 -13.094 -3.572 1 90.12 202 ALA A C 1
ATOM 1622 O O . ALA A 1 202 ? 7.059 -12.469 -2.51 1 90.12 202 ALA A O 1
ATOM 1623 N N . ASP A 1 203 ? 6.746 -12.555 -4.707 1 89.62 203 ASP A N 1
ATOM 1624 C CA . ASP A 1 203 ? 6.375 -11.141 -4.785 1 89.62 203 ASP A CA 1
ATOM 1625 C C . ASP A 1 203 ? 5.062 -10.883 -4.051 1 89.62 203 ASP A C 1
ATOM 1627 O O . ASP A 1 203 ? 4.918 -9.867 -3.367 1 89.62 203 ASP A O 1
ATOM 1631 N N . LEU A 1 204 ? 4.156 -11.758 -4.27 1 88.88 204 LEU A N 1
ATOM 1632 C CA . LEU A 1 204 ? 2.887 -11.617 -3.562 1 88.88 204 LEU A CA 1
ATOM 1633 C C . LEU A 1 204 ? 3.086 -11.758 -2.059 1 88.88 204 LEU A C 1
ATOM 1635 O O . LEU A 1 204 ? 2.51 -10.992 -1.277 1 88.88 204 LEU A O 1
ATOM 1639 N N . ILE A 1 205 ? 3.852 -12.719 -1.719 1 90.38 205 ILE A N 1
ATOM 1640 C CA . ILE A 1 205 ? 4.102 -12.977 -0.304 1 90.38 205 ILE A CA 1
ATOM 1641 C C . ILE A 1 205 ? 4.781 -11.766 0.325 1 90.38 205 ILE A C 1
ATOM 1643 O O . ILE A 1 205 ? 4.504 -11.414 1.475 1 90.38 205 ILE A O 1
ATOM 1647 N N . ASP A 1 206 ? 5.605 -11.156 -0.418 1 89.75 206 ASP A N 1
ATOM 1648 C CA . ASP A 1 206 ? 6.27 -9.938 0.052 1 89.75 206 ASP A CA 1
ATOM 1649 C C . ASP A 1 206 ? 5.25 -8.852 0.389 1 89.75 206 ASP A C 1
ATOM 1651 O O . ASP A 1 206 ? 5.32 -8.234 1.454 1 89.75 206 ASP A O 1
ATOM 1655 N N . LYS A 1 207 ? 4.352 -8.672 -0.474 1 88.19 207 LYS A N 1
ATOM 1656 C CA . LYS A 1 207 ? 3.328 -7.648 -0.262 1 88.19 207 LYS A CA 1
ATOM 1657 C C . LYS A 1 207 ? 2.418 -8.016 0.906 1 88.19 207 LYS A C 1
ATOM 1659 O O . LYS A 1 207 ? 1.985 -7.145 1.661 1 88.19 207 LYS A O 1
ATOM 1664 N N . LEU A 1 208 ? 2.154 -9.258 1.065 1 88.81 208 LEU A N 1
ATOM 1665 C CA . LEU A 1 208 ? 1.307 -9.727 2.156 1 88.81 208 LEU A CA 1
ATOM 1666 C C . LEU A 1 208 ? 2.014 -9.578 3.498 1 88.81 208 LEU A C 1
ATOM 1668 O O . LEU A 1 208 ? 1.377 -9.273 4.512 1 88.81 208 LEU A O 1
ATOM 1672 N N . THR A 1 209 ? 3.283 -9.82 3.447 1 90 209 THR A N 1
ATOM 1673 C CA . THR A 1 209 ? 4.051 -9.672 4.68 1 90 209 THR A CA 1
ATOM 1674 C C . THR A 1 209 ? 4.059 -8.219 5.145 1 90 209 THR A C 1
ATOM 1676 O O . THR A 1 209 ? 3.977 -7.945 6.344 1 90 209 THR A O 1
ATOM 1679 N N . VAL A 1 210 ? 4.156 -7.324 4.223 1 88.25 210 VAL A N 1
ATOM 1680 C CA . VAL A 1 210 ? 4.152 -5.906 4.555 1 88.25 210 VAL A CA 1
ATOM 1681 C C . VAL A 1 210 ? 2.814 -5.527 5.188 1 88.25 210 VAL A C 1
ATOM 1683 O O . VAL A 1 210 ? 2.775 -4.824 6.199 1 88.25 210 VAL A O 1
ATOM 1686 N N . VAL A 1 211 ? 1.776 -6.023 4.617 1 86.12 211 VAL A N 1
ATOM 1687 C CA . VAL A 1 211 ? 0.442 -5.719 5.125 1 86.12 211 VAL A CA 1
ATOM 1688 C C . VAL A 1 211 ? 0.259 -6.348 6.504 1 86.12 211 VAL A C 1
ATOM 1690 O O . VAL A 1 211 ? -0.32 -5.734 7.402 1 86.12 211 VAL A O 1
ATOM 1693 N N . ALA A 1 212 ? 0.701 -7.543 6.66 1 88.12 212 ALA A N 1
ATOM 1694 C CA . ALA A 1 212 ? 0.542 -8.266 7.918 1 88.12 212 ALA A CA 1
ATOM 1695 C C . ALA A 1 212 ? 1.348 -7.613 9.039 1 88.12 212 ALA A C 1
ATOM 1697 O O . ALA A 1 212 ? 0.908 -7.574 10.188 1 88.12 212 ALA A O 1
ATOM 1698 N N . THR A 1 213 ? 2.48 -7.09 8.734 1 87.69 213 THR A N 1
ATOM 1699 C CA . THR A 1 213 ? 3.361 -6.523 9.75 1 87.69 213 THR A CA 1
ATOM 1700 C C . THR A 1 213 ? 2.926 -5.105 10.117 1 87.69 213 THR A C 1
ATOM 1702 O O . THR A 1 213 ? 3.293 -4.59 11.172 1 87.69 213 THR A O 1
ATOM 1705 N N . LYS A 1 214 ? 2.285 -4.434 9.203 1 81.75 214 LYS A N 1
ATOM 1706 C CA . LYS A 1 214 ? 1.798 -3.088 9.492 1 81.75 214 LYS A CA 1
ATOM 1707 C C . LYS A 1 214 ? 0.875 -3.086 10.703 1 81.75 214 LYS A C 1
ATOM 1709 O O . LYS A 1 214 ? 0.856 -2.123 11.477 1 81.75 214 LYS A O 1
ATOM 1714 N N . ASN A 1 215 ? 0.183 -4.156 10.898 1 73.5 215 ASN A N 1
ATOM 1715 C CA . ASN A 1 215 ? -0.783 -4.258 11.992 1 73.5 215 ASN A CA 1
ATOM 1716 C C . ASN A 1 215 ? -0.156 -4.871 13.242 1 73.5 215 ASN A C 1
ATOM 1718 O O . ASN A 1 215 ? -0.816 -4.996 14.273 1 73.5 215 ASN A O 1
ATOM 1722 N N . SER A 1 216 ? 1.104 -5.27 13.094 1 79 216 SER A N 1
ATOM 1723 C CA . SER A 1 216 ? 1.774 -5.895 14.234 1 79 216 SER A CA 1
ATOM 1724 C C . SER A 1 216 ? 2.6 -4.875 15.016 1 79 216 SER A C 1
ATOM 1726 O O . SER A 1 216 ? 3.299 -4.051 14.422 1 79 216 SER A O 1
ATOM 1728 N N . PRO A 1 217 ? 2.482 -4.801 16.312 1 74.88 217 PRO A N 1
ATOM 1729 C CA . PRO A 1 217 ? 3.197 -3.824 17.141 1 74.88 217 PRO A CA 1
ATOM 1730 C C . PRO A 1 217 ? 4.715 -3.977 17.047 1 74.88 217 PRO A C 1
ATOM 1732 O O . PRO A 1 217 ? 5.441 -2.982 17.109 1 74.88 217 PRO A O 1
ATOM 1735 N N . ASP A 1 218 ? 5.223 -5.254 16.953 1 77.5 218 ASP A N 1
ATOM 1736 C CA . ASP A 1 218 ? 6.664 -5.477 16.969 1 77.5 218 ASP A CA 1
ATOM 1737 C C . ASP A 1 218 ? 7.223 -5.59 15.555 1 77.5 218 ASP A C 1
ATOM 1739 O O . ASP A 1 218 ? 8.406 -5.879 15.375 1 77.5 218 ASP A O 1
ATOM 1743 N N . GLY A 1 219 ? 6.449 -5.422 14.578 1 81.75 219 GLY A N 1
ATOM 1744 C CA . GLY A 1 219 ? 6.902 -5.512 13.195 1 81.75 219 GLY A CA 1
ATOM 1745 C C . GLY A 1 219 ? 7.152 -6.934 12.742 1 81.75 219 GLY A C 1
ATOM 1746 O O . GLY A 1 219 ? 7.766 -7.16 11.695 1 81.75 219 GLY A O 1
ATOM 1747 N N . GLN A 1 220 ? 6.781 -7.914 13.586 1 88.06 220 GLN A N 1
ATOM 1748 C CA . GLN A 1 220 ? 6.91 -9.328 13.242 1 88.06 220 GLN A CA 1
ATOM 1749 C C . GLN A 1 220 ? 5.555 -10.031 13.297 1 88.06 220 GLN A C 1
ATOM 1751 O O . GLN A 1 220 ? 4.637 -9.562 13.969 1 88.06 220 GLN A O 1
ATOM 1756 N N . VAL A 1 221 ? 5.453 -11.023 12.508 1 89.81 221 VAL A N 1
ATOM 1757 C CA . VAL A 1 221 ? 4.188 -11.75 12.453 1 89.81 221 VAL A CA 1
ATOM 1758 C C . VAL A 1 221 ? 4.449 -13.25 12.586 1 89.81 221 VAL A C 1
ATOM 1760 O O . VAL A 1 221 ? 5.457 -13.758 12.086 1 89.81 221 VAL A O 1
ATOM 1763 N N . ASP A 1 222 ? 3.57 -13.906 13.258 1 89.88 222 ASP A N 1
ATOM 1764 C CA . ASP A 1 222 ? 3.641 -15.359 13.359 1 89.88 222 ASP A CA 1
ATOM 1765 C C . ASP A 1 222 ? 2.818 -16.031 12.258 1 89.88 222 ASP A C 1
ATOM 1767 O O . ASP A 1 222 ? 2.291 -15.352 11.375 1 89.88 222 ASP A O 1
ATOM 1771 N N . ARG A 1 223 ? 2.799 -17.344 12.297 1 87.94 223 ARG A N 1
ATOM 1772 C CA . ARG A 1 223 ? 2.135 -18.125 11.258 1 87.94 223 ARG A CA 1
ATOM 1773 C C . ARG A 1 223 ? 0.646 -17.812 11.195 1 87.94 223 ARG A C 1
ATOM 1775 O O . ARG A 1 223 ? 0.086 -17.641 10.109 1 87.94 223 ARG A O 1
ATOM 1782 N N . ILE A 1 224 ? 0.034 -17.688 12.266 1 85.69 224 ILE A N 1
ATOM 1783 C CA . ILE A 1 224 ? -1.407 -17.484 12.336 1 85.69 224 ILE A CA 1
ATOM 1784 C C . ILE A 1 224 ? -1.747 -16.078 11.867 1 85.69 224 ILE A C 1
ATOM 1786 O O . ILE A 1 224 ? -2.652 -15.883 11.047 1 85.69 224 ILE A O 1
ATOM 1790 N N . GLN A 1 225 ? -1.046 -15.109 12.367 1 87.12 225 GLN A N 1
ATOM 179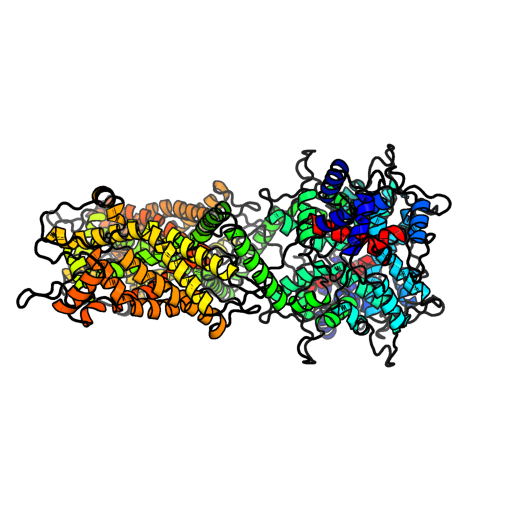1 C CA . GLN A 1 225 ? -1.283 -13.719 11.977 1 87.12 225 GLN A CA 1
ATOM 1792 C C . GLN A 1 225 ? -1.08 -13.523 10.477 1 87.12 225 GLN A C 1
ATOM 1794 O O . GLN A 1 225 ? -1.84 -12.797 9.836 1 87.12 225 GLN A O 1
ATOM 1799 N N . PHE A 1 226 ? -0.089 -14.133 10.023 1 90.19 226 PHE A N 1
ATOM 1800 C CA . PHE A 1 226 ? 0.204 -14.008 8.602 1 90.19 226 PHE A CA 1
ATOM 1801 C C . PHE A 1 226 ? -0.915 -14.617 7.766 1 90.19 226 PHE A C 1
ATOM 1803 O O . PHE A 1 226 ? -1.362 -14.016 6.785 1 90.19 226 PHE A O 1
ATOM 1810 N N . MET A 1 227 ? -1.275 -15.758 8.062 1 89.06 227 MET A N 1
ATOM 1811 C CA . MET A 1 227 ? -2.297 -16.453 7.289 1 89.06 227 MET A CA 1
ATOM 1812 C C . MET A 1 227 ? -3.641 -15.75 7.391 1 89.06 227 MET A C 1
ATOM 1814 O O . MET A 1 227 ? -4.426 -15.75 6.441 1 89.06 227 MET A O 1
ATOM 1818 N N . ASP A 1 228 ? -3.902 -15.125 8.523 1 85.06 228 ASP A N 1
ATOM 1819 C CA . ASP A 1 228 ? -5.117 -14.328 8.664 1 85.06 228 ASP A CA 1
ATOM 1820 C C . ASP A 1 228 ? -5.098 -13.133 7.711 1 85.06 228 ASP A C 1
ATOM 1822 O O . ASP A 1 228 ? -6.09 -12.852 7.039 1 85.06 228 ASP A O 1
ATOM 1826 N N . ALA A 1 229 ? -3.961 -12.508 7.734 1 86.06 229 ALA A N 1
ATOM 1827 C CA . ALA A 1 229 ? -3.818 -11.367 6.836 1 86.06 229 ALA A CA 1
ATOM 1828 C C . ALA A 1 229 ? -3.91 -11.797 5.379 1 86.06 229 ALA A C 1
ATOM 1830 O O . ALA A 1 229 ? -4.496 -11.102 4.551 1 86.06 229 ALA A O 1
ATOM 1831 N N . ALA A 1 230 ? -3.316 -12.922 5.09 1 88.12 230 ALA A N 1
ATOM 1832 C CA . ALA A 1 230 ? -3.338 -13.445 3.725 1 88.12 230 ALA A CA 1
ATOM 1833 C C . ALA A 1 230 ? -4.762 -13.781 3.289 1 88.12 230 ALA A C 1
ATOM 1835 O O . ALA A 1 230 ? -5.156 -13.484 2.158 1 88.12 230 ALA A O 1
ATOM 1836 N N . SER A 1 231 ? -5.52 -14.375 4.172 1 83.88 231 SER A N 1
ATOM 1837 C CA . SER A 1 231 ? -6.887 -14.766 3.85 1 83.88 231 SER A CA 1
ATOM 1838 C C . SER A 1 231 ? -7.766 -13.539 3.604 1 83.88 231 SER A C 1
ATOM 1840 O O . SER A 1 231 ? -8.656 -13.57 2.752 1 83.88 231 SER A O 1
ATOM 1842 N N . LYS A 1 232 ? -7.5 -12.492 4.277 1 82.12 232 LYS A N 1
ATOM 1843 C CA . LYS A 1 232 ? -8.312 -11.289 4.172 1 82.12 232 LYS A CA 1
ATOM 1844 C C . LYS A 1 232 ? -7.938 -10.477 2.932 1 82.12 232 LYS A C 1
ATOM 1846 O O . LYS A 1 232 ? -8.758 -9.734 2.396 1 82.12 232 LYS A O 1
ATOM 1851 N N . ASN A 1 233 ? -6.703 -10.703 2.504 1 82.81 233 ASN A N 1
ATOM 1852 C CA . ASN A 1 233 ? -6.219 -9.828 1.441 1 82.81 233 ASN A CA 1
ATOM 1853 C C . ASN A 1 233 ? -6.125 -10.562 0.109 1 82.81 233 ASN A C 1
ATOM 1855 O O . ASN A 1 233 ? -5.66 -10 -0.884 1 82.81 233 ASN A O 1
ATOM 1859 N N . THR A 1 234 ? -6.465 -11.742 0.103 1 84.81 234 THR A N 1
ATOM 1860 C CA . THR A 1 234 ? -6.449 -12.5 -1.144 1 84.81 234 THR A CA 1
ATOM 1861 C C . THR A 1 234 ? -7.836 -13.062 -1.455 1 84.81 234 THR A C 1
ATOM 1863 O O . THR A 1 234 ? -8.672 -13.188 -0.561 1 84.81 234 THR A O 1
ATOM 1866 N N . LYS A 1 235 ? -8.141 -13.312 -2.668 1 76.12 235 LYS A N 1
ATOM 1867 C CA . LYS A 1 235 ? -9.438 -13.812 -3.125 1 76.12 235 LYS A CA 1
ATOM 1868 C C . LYS A 1 235 ? -9.547 -15.32 -2.926 1 76.12 235 LYS A C 1
ATOM 1870 O O . LYS A 1 235 ? -10.648 -15.875 -2.947 1 76.12 235 LYS A O 1
ATOM 1875 N N . GLY A 1 236 ? -8.5 -15.945 -2.729 1 70.56 236 GLY A N 1
ATOM 1876 C CA . GLY A 1 236 ? -8.5 -17.391 -2.527 1 70.56 236 GLY A CA 1
ATOM 1877 C C . GLY A 1 236 ? -7.301 -17.875 -1.741 1 70.56 236 GLY A C 1
ATOM 1878 O O . GLY A 1 236 ? -6.504 -17.078 -1.249 1 70.56 236 GLY A O 1
ATOM 1879 N N . SER A 1 237 ? -7.484 -19.172 -1.47 1 64.38 237 SER A N 1
ATOM 1880 C CA . SER A 1 237 ? -6.383 -19.797 -0.75 1 64.38 237 SER A CA 1
ATOM 1881 C C . SER A 1 237 ? -5.121 -19.844 -1.604 1 64.38 237 SER A C 1
ATOM 1883 O O . SER A 1 237 ? -5.098 -20.484 -2.658 1 64.38 237 SER A O 1
ATOM 1885 N N . LEU A 1 238 ? -4.156 -19.094 -1.119 1 69.12 238 LEU A N 1
ATOM 1886 C CA . LEU A 1 238 ? -2.986 -18.969 -1.983 1 69.12 238 LEU A CA 1
ATOM 1887 C C . LEU A 1 238 ? -1.901 -19.953 -1.575 1 69.12 238 LEU A C 1
ATOM 1889 O O . LEU A 1 238 ? -1.24 -20.547 -2.432 1 69.12 238 LEU A O 1
ATOM 1893 N N . LEU A 1 239 ? -1.841 -20.312 -0.23 1 87.25 239 LEU A N 1
ATOM 1894 C CA . LEU A 1 239 ? -0.67 -21.078 0.183 1 87.25 239 LEU A CA 1
ATOM 1895 C C . LEU A 1 239 ? -1.083 -22.375 0.87 1 87.25 239 LEU A C 1
ATOM 1897 O O . LEU A 1 239 ? -1.984 -22.375 1.711 1 87.25 239 LEU A O 1
ATOM 1901 N N . SER A 1 240 ? -0.467 -23.453 0.481 1 91.56 240 SER A N 1
ATOM 1902 C CA . SER A 1 240 ? -0.642 -24.734 1.155 1 91.56 240 SER A CA 1
ATOM 1903 C C . SER A 1 240 ? 0.129 -24.781 2.469 1 91.56 240 SER A C 1
ATOM 1905 O O . SER A 1 240 ? 0.999 -23.938 2.713 1 91.56 240 SER A O 1
ATOM 1907 N N . PRO A 1 241 ? -0.262 -25.672 3.332 1 91 241 PRO A N 1
ATOM 1908 C CA . PRO A 1 241 ? 0.451 -25.781 4.605 1 91 241 PRO A CA 1
ATOM 1909 C C . PRO A 1 241 ? 1.947 -26.031 4.426 1 91 241 PRO A C 1
ATOM 1911 O O . PRO A 1 241 ? 2.76 -25.5 5.188 1 91 241 PRO A O 1
ATOM 1914 N N . LEU A 1 242 ? 2.289 -26.812 3.469 1 92.25 242 LEU A N 1
ATOM 1915 C CA . LEU A 1 242 ? 3.699 -27.078 3.215 1 92.25 242 LEU A CA 1
ATOM 1916 C C . LEU A 1 242 ? 4.422 -25.812 2.766 1 92.25 242 LEU A C 1
ATOM 1918 O O . LEU A 1 242 ? 5.578 -25.594 3.131 1 92.25 242 LEU A O 1
ATOM 1922 N N . GLU A 1 243 ? 3.775 -25.078 1.97 1 93.56 243 GLU A N 1
ATOM 1923 C CA . GLU A 1 243 ? 4.359 -23.812 1.498 1 93.56 243 GLU A CA 1
ATOM 1924 C C . GLU A 1 243 ? 4.574 -22.844 2.65 1 93.56 243 GLU A C 1
ATOM 1926 O O . GLU A 1 243 ? 5.613 -22.172 2.723 1 93.56 243 GLU A O 1
ATOM 1931 N N . VAL A 1 244 ? 3.613 -22.781 3.531 1 91.94 244 VAL A N 1
ATOM 1932 C CA . VAL A 1 244 ? 3.727 -21.906 4.691 1 91.94 244 VAL A CA 1
ATOM 1933 C C . VAL A 1 244 ? 4.875 -22.375 5.582 1 91.94 244 VAL A C 1
ATOM 1935 O O . VAL A 1 244 ? 5.633 -21.562 6.109 1 91.94 244 VAL A O 1
ATOM 1938 N N . ASP A 1 245 ? 4.953 -23.625 5.715 1 90.56 245 ASP A N 1
ATOM 1939 C CA . ASP A 1 245 ? 6.023 -24.188 6.531 1 90.56 245 ASP A CA 1
ATOM 1940 C C . ASP A 1 245 ? 7.395 -23.828 5.961 1 90.56 245 ASP A C 1
ATOM 1942 O O . ASP A 1 245 ? 8.297 -23.422 6.695 1 90.56 245 ASP A O 1
ATOM 1946 N N . ILE A 1 246 ? 7.543 -24.031 4.73 1 91.38 246 ILE A N 1
ATOM 1947 C CA . ILE A 1 246 ? 8.805 -23.734 4.059 1 91.38 246 ILE A CA 1
ATOM 1948 C C . ILE A 1 246 ? 9.117 -22.25 4.164 1 91.38 246 ILE A C 1
ATOM 1950 O O . ILE A 1 246 ? 10.258 -21.859 4.445 1 91.38 246 ILE A O 1
ATOM 1954 N N . LEU A 1 247 ? 8.117 -21.469 3.959 1 92.06 247 LEU A N 1
ATOM 1955 C CA . LEU A 1 247 ? 8.266 -20.016 4.039 1 92.06 247 LEU A CA 1
ATOM 1956 C C . LEU A 1 247 ? 8.805 -19.594 5.402 1 92.06 247 LEU A C 1
ATOM 1958 O O . LEU A 1 247 ? 9.758 -18.828 5.488 1 92.06 247 LEU A O 1
ATOM 1962 N N . PHE A 1 248 ? 8.242 -20.109 6.453 1 91 248 PHE A N 1
ATOM 1963 C CA . PHE A 1 248 ? 8.617 -19.688 7.801 1 91 248 PHE A CA 1
ATOM 1964 C C . PHE A 1 248 ? 9.953 -20.297 8.211 1 91 248 PHE A C 1
ATOM 1966 O O . PHE A 1 248 ? 10.742 -19.672 8.914 1 91 248 PHE A O 1
ATOM 1973 N N . LYS A 1 249 ? 10.258 -21.531 7.73 1 88.06 249 LYS A N 1
ATOM 1974 C CA . LYS A 1 249 ? 11.531 -22.156 8.023 1 88.06 249 LYS A CA 1
ATOM 1975 C C . LYS A 1 249 ? 12.695 -21.375 7.41 1 88.06 249 LYS A C 1
ATOM 1977 O O . LYS A 1 249 ? 13.703 -21.141 8.07 1 88.06 249 LYS A O 1
ATOM 1982 N N . LEU A 1 250 ? 12.492 -20.984 6.207 1 90.44 250 LEU A N 1
ATOM 1983 C CA . LEU A 1 250 ? 13.562 -20.312 5.488 1 90.44 250 LEU A CA 1
ATOM 1984 C C . LEU A 1 250 ? 13.703 -18.859 5.945 1 90.44 250 LEU A C 1
ATOM 1986 O O . LEU A 1 250 ? 14.805 -18.312 5.961 1 90.44 250 LEU A O 1
ATOM 1990 N N . SER A 1 251 ? 12.633 -18.219 6.23 1 89.06 251 SER A N 1
ATOM 1991 C CA . SER A 1 251 ? 12.672 -16.812 6.621 1 89.06 251 SER A CA 1
ATOM 1992 C C . SER A 1 251 ? 13.172 -16.656 8.055 1 89.06 251 SER A C 1
ATOM 1994 O O . SER A 1 251 ? 13.727 -15.609 8.406 1 89.06 251 SER A O 1
ATOM 1996 N N . SER A 1 252 ? 12.961 -17.578 8.867 1 82.56 252 SER A N 1
ATOM 1997 C CA . SER A 1 252 ? 13.32 -17.469 10.281 1 82.56 252 SER A CA 1
ATOM 1998 C C . SER A 1 252 ? 14.781 -17.859 10.508 1 82.56 252 SER A C 1
ATOM 2000 O O . SER A 1 252 ? 15.297 -17.719 11.617 1 82.56 252 SER A O 1
ATOM 2002 N N . LEU A 1 253 ? 15.477 -18.203 9.43 1 77.56 253 LEU A N 1
ATOM 2003 C CA . LEU A 1 253 ? 16.875 -18.625 9.562 1 77.56 253 LEU A CA 1
ATOM 2004 C C . LEU A 1 253 ? 17.766 -17.438 9.891 1 77.56 253 LEU A C 1
ATOM 2006 O O . LEU A 1 253 ? 17.688 -16.391 9.234 1 77.56 253 LEU A O 1
ATOM 2010 N N . GLY A 1 254 ? 18.516 -17.406 11.07 1 61.88 254 GLY A N 1
ATOM 2011 C CA . GLY A 1 254 ? 19.484 -16.375 11.438 1 61.88 254 GLY A CA 1
ATOM 2012 C C . GLY A 1 254 ? 18.984 -15.469 12.547 1 61.88 254 GLY A C 1
ATOM 2013 O O . GLY A 1 254 ? 19.781 -14.781 13.195 1 61.88 254 GLY A O 1
ATOM 2014 N N . ASP A 1 255 ? 17.766 -15 12.328 1 54.31 255 ASP A N 1
ATOM 2015 C CA . ASP A 1 255 ? 17.359 -14.148 13.445 1 54.31 255 ASP A CA 1
ATOM 2016 C C . ASP A 1 255 ? 17.531 -14.867 14.781 1 54.31 255 ASP A C 1
ATOM 2018 O O . ASP A 1 255 ? 17.672 -16.094 14.82 1 54.31 255 ASP A O 1
ATOM 2022 N N . SER A 1 256 ? 17.703 -14.102 15.891 1 44.91 256 SER A N 1
ATOM 2023 C CA . SER A 1 256 ? 18.031 -14.625 17.219 1 44.91 256 SER A CA 1
ATOM 2024 C C . SER A 1 256 ? 17.391 -15.992 17.438 1 44.91 256 SER A C 1
ATOM 2026 O O . SER A 1 256 ? 16.234 -16.219 17.047 1 44.91 256 SER A O 1
ATOM 2028 N N . PRO A 1 257 ? 18.312 -17 17.672 1 40.16 257 PRO A N 1
ATOM 2029 C CA . PRO A 1 257 ? 18.016 -18.375 18.047 1 40.16 257 PRO A CA 1
ATOM 2030 C C . PRO A 1 257 ? 16.719 -18.516 18.828 1 40.16 257 PRO A C 1
ATOM 2032 O O . PRO A 1 257 ? 16.422 -19.594 19.359 1 40.16 257 PRO A O 1
ATOM 2035 N N . SER A 1 258 ? 16.234 -17.531 19.438 1 37.75 258 SER A N 1
ATOM 2036 C CA . SER A 1 258 ? 15.266 -18.062 20.391 1 37.75 258 SER A CA 1
ATOM 2037 C C . SER A 1 258 ? 14.25 -18.984 19.703 1 37.75 258 SER A C 1
ATOM 2039 O O . SER A 1 258 ? 13.68 -18.609 18.672 1 37.75 258 SER A O 1
ATOM 2041 N N . LEU A 1 259 ? 14.445 -20.266 19.906 1 41.34 259 LEU A N 1
ATOM 2042 C CA . LEU A 1 259 ? 13.758 -21.516 19.594 1 41.34 259 LEU A CA 1
ATOM 2043 C C . LEU A 1 259 ? 12.297 -21.266 19.25 1 41.34 259 LEU A C 1
ATOM 2045 O O . LEU A 1 259 ? 11.664 -22.094 18.594 1 41.34 259 LEU A O 1
ATOM 2049 N N . SER A 1 260 ? 11.484 -20.562 20.141 1 44.34 260 SER A N 1
ATOM 2050 C CA . SER A 1 260 ? 10.062 -20.812 20.344 1 44.34 260 SER A CA 1
ATOM 2051 C C . SER A 1 260 ? 9.227 -20.219 19.219 1 44.34 260 SER A C 1
ATOM 2053 O O . SER A 1 260 ? 8.234 -20.812 18.797 1 44.34 260 SER A O 1
ATOM 2055 N N . SER A 1 261 ? 9.047 -18.812 19.031 1 53 261 SER A N 1
ATOM 2056 C CA . SER A 1 261 ? 7.902 -18.297 18.281 1 53 261 SER A CA 1
ATOM 2057 C C . SER A 1 261 ? 8.297 -17.906 16.859 1 53 261 SER A C 1
ATOM 2059 O O . SER A 1 261 ? 9.195 -17.078 16.672 1 53 261 SER A O 1
ATOM 2061 N N . GLU A 1 262 ? 8.297 -18.797 15.805 1 73.75 262 GLU A N 1
ATOM 2062 C CA . GLU A 1 262 ? 8.586 -18.625 14.391 1 73.75 262 GLU A CA 1
ATOM 2063 C C . GLU A 1 262 ? 7.91 -17.375 13.844 1 73.75 262 GLU A C 1
ATOM 2065 O O . GLU A 1 262 ? 6.762 -17.422 13.391 1 73.75 262 GLU A O 1
ATOM 2070 N N . LYS A 1 263 ? 8.461 -16.266 14.242 1 84.56 263 LYS A N 1
ATOM 2071 C CA . LYS A 1 263 ? 7.957 -15.023 13.68 1 84.56 263 LYS A CA 1
ATOM 2072 C C . LYS A 1 263 ? 8.836 -14.547 12.523 1 84.56 263 LYS A C 1
ATOM 2074 O O . LYS A 1 263 ? 10.031 -14.867 12.477 1 84.56 263 LYS A O 1
ATOM 2079 N N . ILE A 1 264 ? 8.227 -13.891 11.578 1 87.88 264 ILE A N 1
ATOM 2080 C CA . ILE A 1 264 ? 8.961 -13.391 10.422 1 87.88 264 ILE A CA 1
ATOM 2081 C C . ILE A 1 264 ? 8.742 -11.883 10.281 1 87.88 264 ILE A C 1
ATOM 2083 O O . ILE A 1 264 ? 7.691 -11.367 10.672 1 87.88 264 ILE A O 1
ATOM 2087 N N . SER A 1 265 ? 9.781 -11.195 9.93 1 88.25 265 SER A N 1
ATOM 2088 C CA . SER A 1 265 ? 9.719 -9.781 9.586 1 88.25 265 SER A CA 1
ATOM 2089 C C . SER A 1 265 ? 9.852 -9.562 8.086 1 88.25 265 SER A C 1
ATOM 2091 O O . SER A 1 265 ? 10.172 -10.492 7.344 1 88.25 265 SER A O 1
ATOM 2093 N N . VAL A 1 266 ? 9.539 -8.375 7.66 1 87.06 266 VAL A N 1
ATOM 2094 C CA . VAL A 1 266 ? 9.656 -8.047 6.246 1 87.06 266 VAL A CA 1
ATOM 2095 C C . VAL A 1 266 ? 11.109 -8.195 5.797 1 87.06 266 VAL A C 1
ATOM 2097 O O . VAL A 1 266 ? 11.375 -8.711 4.711 1 87.06 266 VAL A O 1
ATOM 2100 N N . GLU A 1 267 ? 12.016 -7.828 6.605 1 85.06 267 GLU A N 1
ATOM 2101 C CA . GLU A 1 267 ? 13.438 -7.887 6.277 1 85.06 267 GLU A CA 1
ATOM 2102 C C . GLU A 1 267 ? 13.922 -9.336 6.195 1 85.06 267 GLU A C 1
ATOM 2104 O O . GLU A 1 267 ? 14.742 -9.672 5.336 1 85.06 267 GLU A O 1
ATOM 2109 N N . SER A 1 268 ? 13.453 -10.109 7.125 1 87.19 268 SER A N 1
ATOM 2110 C CA . SER A 1 268 ? 13.859 -11.516 7.113 1 87.19 268 SER A CA 1
ATOM 2111 C C . SER A 1 268 ? 13.352 -12.227 5.863 1 87.19 268 SER A C 1
ATOM 2113 O O . SER A 1 268 ? 14.039 -13.086 5.309 1 87.19 268 SER A O 1
ATOM 2115 N N . PHE A 1 269 ? 12.234 -11.922 5.488 1 89.19 269 PHE A N 1
ATOM 2116 C CA . PHE A 1 269 ? 11.695 -12.516 4.27 1 89.19 269 PHE A CA 1
ATOM 2117 C C . PHE A 1 269 ? 12.508 -12.086 3.051 1 89.19 269 PHE A C 1
ATOM 2119 O O . PHE A 1 269 ? 12.82 -12.914 2.189 1 89.19 269 PHE A O 1
ATOM 2126 N N . LYS A 1 270 ? 12.75 -10.82 2.984 1 88.44 270 LYS A N 1
ATOM 2127 C CA . LYS A 1 270 ? 13.5 -10.305 1.841 1 88.44 270 LYS A CA 1
ATOM 2128 C C . LYS A 1 270 ? 14.891 -10.914 1.774 1 88.44 270 LYS A C 1
ATOM 2130 O O . LYS A 1 270 ? 15.414 -11.18 0.687 1 88.44 270 LYS A O 1
ATOM 2135 N N . GLN A 1 271 ? 15.445 -11.117 2.879 1 89.19 271 GLN A N 1
ATOM 2136 C CA . GLN A 1 271 ? 16.766 -11.742 2.926 1 89.19 271 GLN A CA 1
ATOM 2137 C C . GLN A 1 271 ? 16.719 -13.164 2.361 1 89.19 271 GLN A C 1
ATOM 2139 O O . GLN A 1 271 ? 17.672 -13.602 1.704 1 89.19 271 GLN A O 1
ATOM 2144 N N . ALA A 1 272 ? 15.625 -13.789 2.584 1 90.5 272 ALA A N 1
ATOM 2145 C CA . ALA A 1 272 ? 15.516 -15.195 2.191 1 90.5 272 ALA A CA 1
ATOM 2146 C C . ALA A 1 272 ? 15.117 -15.32 0.723 1 90.5 272 ALA A C 1
ATOM 2148 O O . ALA A 1 272 ? 15.57 -16.234 0.032 1 90.5 272 ALA A O 1
ATOM 2149 N N . PHE A 1 273 ? 14.359 -14.383 0.202 1 90.75 273 PHE A N 1
ATOM 2150 C CA . PHE A 1 273 ? 13.758 -14.672 -1.092 1 90.75 273 PHE A CA 1
ATOM 2151 C C . PHE A 1 273 ? 14.086 -13.578 -2.102 1 90.75 273 PHE A C 1
ATOM 2153 O O . PHE A 1 273 ? 13.719 -13.68 -3.273 1 90.75 273 PHE A O 1
ATOM 2160 N N . ASP A 1 274 ? 14.719 -12.562 -1.71 1 87.44 274 ASP A N 1
ATOM 2161 C CA . ASP A 1 274 ? 15.172 -11.531 -2.643 1 87.44 274 ASP A CA 1
ATOM 2162 C C . ASP A 1 274 ? 16.641 -11.734 -3.016 1 87.44 274 ASP A C 1
ATOM 2164 O O . ASP A 1 274 ? 17.531 -11.578 -2.176 1 87.44 274 ASP A O 1
ATOM 2168 N N . PRO A 1 275 ? 16.797 -12.047 -4.215 1 86.94 275 PRO A N 1
ATOM 2169 C CA . PRO A 1 275 ? 18.188 -12.281 -4.625 1 86.94 275 PRO A CA 1
ATOM 2170 C C . PRO A 1 275 ? 19.031 -11.016 -4.59 1 86.94 275 PRO A C 1
ATOM 2172 O O . PRO A 1 275 ? 20.266 -11.086 -4.52 1 86.94 275 PRO A O 1
ATOM 2175 N N . LEU A 1 276 ? 18.422 -9.859 -4.602 1 82.88 276 LEU A N 1
ATOM 2176 C CA . LEU A 1 276 ? 19.141 -8.594 -4.621 1 82.88 276 LEU A CA 1
ATOM 2177 C C . LEU A 1 276 ? 19.094 -7.918 -3.256 1 82.88 276 LEU A C 1
ATOM 2179 O O . LEU A 1 276 ? 19.328 -6.711 -3.148 1 82.88 276 LEU A O 1
ATOM 2183 N N . TRP A 1 277 ? 18.797 -8.672 -2.311 1 84.31 277 TRP A N 1
ATOM 2184 C CA . TRP A 1 277 ? 18.656 -8.125 -0.965 1 84.31 277 TRP A CA 1
ATOM 2185 C C . TRP A 1 277 ? 20 -7.574 -0.469 1 84.31 277 TRP A C 1
ATOM 2187 O O . TRP A 1 277 ? 21.047 -8.211 -0.646 1 84.31 277 TRP A O 1
ATOM 2197 N N . LEU A 1 278 ? 19.922 -6.316 0.05 1 81.06 278 LEU A N 1
ATOM 2198 C CA . LEU A 1 278 ? 21.047 -5.684 0.715 1 81.06 278 LEU A CA 1
ATOM 2199 C C . LEU A 1 278 ? 20.734 -5.395 2.178 1 81.06 278 LEU A C 1
ATOM 2201 O O . LEU A 1 278 ? 19.609 -5.023 2.51 1 81.06 278 LEU A O 1
ATOM 2205 N N . SER A 1 279 ? 21.672 -5.621 2.982 1 79.56 279 SER A N 1
ATOM 2206 C CA . SER A 1 279 ? 21.469 -5.289 4.391 1 79.56 279 SER A CA 1
ATOM 2207 C C . SER A 1 279 ? 21.203 -3.801 4.578 1 79.56 279 SER A C 1
ATOM 2209 O O . SER A 1 279 ? 21.594 -2.986 3.734 1 79.56 279 SER A O 1
ATOM 2211 N N . PRO A 1 280 ? 20.453 -3.512 5.586 1 76.12 280 PRO A N 1
ATOM 2212 C CA . PRO A 1 280 ? 20.203 -2.092 5.848 1 76.12 280 PRO A CA 1
ATOM 2213 C C . PRO A 1 280 ? 21.484 -1.268 5.902 1 76.12 280 PRO A C 1
ATOM 2215 O O . PRO A 1 280 ? 21.5 -0.116 5.457 1 76.12 280 PRO A O 1
ATOM 2218 N N . GLU A 1 281 ? 22.516 -1.84 6.371 1 75.75 281 GLU A N 1
ATOM 2219 C CA . GLU A 1 281 ? 23.812 -1.154 6.434 1 75.75 281 GLU A CA 1
ATOM 2220 C C . GLU A 1 281 ? 24.375 -0.911 5.035 1 75.75 281 GLU A C 1
ATOM 2222 O O . GLU A 1 281 ? 24.922 0.159 4.758 1 75.75 281 GLU A O 1
ATOM 2227 N N . ALA A 1 282 ? 24.188 -1.926 4.25 1 77 282 ALA A N 1
ATOM 2228 C CA . ALA A 1 282 ? 24.688 -1.791 2.883 1 77 282 ALA A CA 1
ATOM 2229 C C . ALA A 1 282 ? 23.875 -0.773 2.096 1 77 282 ALA A C 1
ATOM 2231 O O . ALA A 1 282 ? 24.406 -0.025 1.28 1 77 282 ALA A O 1
ATOM 2232 N N . ARG A 1 283 ? 22.672 -0.757 2.312 1 79.62 283 ARG A N 1
ATOM 2233 C CA . ARG A 1 283 ? 21.812 0.203 1.638 1 79.62 283 ARG A CA 1
ATOM 2234 C C . ARG A 1 283 ? 22.141 1.631 2.057 1 79.62 283 ARG A C 1
ATOM 2236 O O . ARG A 1 283 ? 22.141 2.543 1.226 1 79.62 283 ARG A O 1
ATOM 2243 N N . TYR A 1 284 ? 22.328 1.728 3.373 1 74.12 284 TYR A N 1
ATOM 2244 C CA . TYR A 1 284 ? 22.703 3.039 3.887 1 74.12 284 TYR A CA 1
ATOM 2245 C C . TYR A 1 284 ? 24.031 3.506 3.279 1 74.12 284 TYR A C 1
ATOM 2247 O O . TYR A 1 284 ? 24.156 4.668 2.883 1 74.12 284 TYR A O 1
ATOM 2255 N N . ALA A 1 285 ? 24.891 2.619 3.178 1 72.69 285 ALA A N 1
ATOM 2256 C CA . ALA A 1 285 ? 26.203 2.938 2.609 1 72.69 285 ALA A CA 1
ATOM 2257 C C . ALA A 1 285 ? 26.078 3.312 1.135 1 72.69 285 ALA A C 1
ATOM 2259 O O . ALA A 1 285 ? 26.75 4.234 0.666 1 72.69 285 ALA A O 1
ATOM 2260 N N . LYS A 1 286 ? 25.234 2.605 0.507 1 75.25 286 LYS A N 1
ATOM 2261 C CA . LYS A 1 286 ? 25.031 2.9 -0.91 1 75.25 286 LYS A CA 1
ATOM 2262 C C . LYS A 1 286 ? 24.359 4.25 -1.104 1 75.25 286 LYS A C 1
ATOM 2264 O O . LYS A 1 286 ? 24.688 4.992 -2.027 1 75.25 286 LYS A O 1
ATOM 2269 N N . SER A 1 287 ? 23.438 4.469 -0.296 1 73 287 SER A N 1
ATOM 2270 C CA . SER A 1 287 ? 22.75 5.754 -0.365 1 73 287 SER A CA 1
ATOM 2271 C C . SER A 1 287 ? 23.719 6.906 -0.073 1 73 287 SER A C 1
ATOM 2273 O O . SER A 1 287 ? 23.625 7.965 -0.695 1 73 287 SER A O 1
ATOM 2275 N N . LEU A 1 288 ? 24.484 6.641 0.879 1 69.38 288 LEU A N 1
ATOM 2276 C CA . LEU A 1 288 ? 25.5 7.625 1.229 1 69.38 288 LEU A CA 1
ATOM 2277 C C . LEU A 1 288 ? 26.484 7.828 0.076 1 69.38 288 LEU A C 1
ATOM 2279 O O . LEU A 1 288 ? 26.875 8.961 -0.219 1 69.38 288 LEU A O 1
ATOM 2283 N N . GLY A 1 289 ? 26.812 6.73 -0.511 1 68.44 289 GLY A N 1
ATOM 2284 C CA . GLY A 1 289 ? 27.719 6.816 -1.648 1 68.44 289 GLY A CA 1
ATOM 2285 C C . GLY A 1 289 ? 27.141 7.59 -2.816 1 68.44 289 GLY A C 1
ATOM 2286 O O . GLY A 1 289 ? 27.844 8.375 -3.457 1 68.44 289 GLY A O 1
ATOM 2287 N N . LYS A 1 290 ? 25.953 7.398 -2.992 1 70.38 290 LYS A N 1
ATOM 2288 C CA . LYS A 1 290 ? 25.297 8.125 -4.074 1 70.38 290 LYS A CA 1
ATOM 2289 C C . LYS A 1 290 ? 25.25 9.625 -3.787 1 70.38 290 LYS A C 1
ATOM 2291 O O . LYS A 1 290 ? 25.391 10.438 -4.703 1 70.38 290 LYS A O 1
ATOM 2296 N N . LYS A 1 291 ? 25.031 9.914 -2.611 1 67.12 291 LYS A N 1
ATOM 2297 C CA . LYS A 1 291 ? 25.016 11.32 -2.215 1 67.12 291 LYS A CA 1
ATOM 2298 C C . LYS A 1 291 ? 26.391 11.953 -2.414 1 67.12 291 LYS A C 1
ATOM 2300 O O . LYS A 1 291 ? 26.5 13.078 -2.904 1 67.12 291 LYS A O 1
ATOM 2305 N N . VAL A 1 292 ? 27.344 11.242 -2.057 1 67.56 292 VAL A N 1
ATOM 2306 C CA . VAL A 1 292 ? 28.719 11.719 -2.17 1 67.56 292 VAL A CA 1
ATOM 2307 C C . VAL A 1 292 ? 29.094 11.898 -3.643 1 67.56 292 VAL A C 1
ATOM 2309 O O . VAL A 1 292 ? 29.703 12.906 -4.02 1 67.56 292 VAL A O 1
ATOM 2312 N N . ASP A 1 293 ? 28.656 10.984 -4.41 1 69.25 293 ASP A N 1
ATOM 2313 C CA . ASP A 1 293 ? 28.953 11.062 -5.84 1 69.25 293 ASP A CA 1
ATOM 2314 C C . ASP A 1 293 ? 28.219 12.234 -6.488 1 69.25 293 ASP A C 1
ATOM 2316 O O . ASP A 1 293 ? 28.75 12.906 -7.363 1 69.25 293 ASP A O 1
ATOM 2320 N N . ALA A 1 294 ? 27.078 12.445 -6.094 1 65.44 294 ALA A N 1
ATOM 2321 C CA . ALA A 1 294 ? 26.297 13.555 -6.621 1 65.44 294 ALA A CA 1
ATOM 2322 C C . ALA A 1 294 ? 26.922 14.898 -6.254 1 65.44 294 ALA A C 1
ATOM 2324 O O . ALA A 1 294 ? 26.938 15.828 -7.059 1 65.44 294 ALA A O 1
ATOM 2325 N N . ALA A 1 295 ? 27.406 14.984 -5.082 1 66.31 295 ALA A N 1
ATOM 2326 C CA . ALA A 1 295 ? 28.062 16.203 -4.613 1 66.31 295 ALA A CA 1
ATOM 2327 C C . ALA A 1 295 ? 29.344 16.469 -5.398 1 66.31 295 ALA A C 1
ATOM 2329 O O . ALA A 1 295 ? 29.625 17.609 -5.773 1 66.31 295 ALA A O 1
ATOM 2330 N N . LYS A 1 296 ? 30.016 15.477 -5.676 1 68.56 296 LYS A N 1
ATOM 2331 C CA . LYS A 1 296 ? 31.266 15.609 -6.414 1 68.56 296 LYS A CA 1
ATOM 2332 C C . LYS A 1 296 ? 31.016 16.031 -7.855 1 68.56 296 LYS A C 1
ATOM 2334 O O . LYS A 1 296 ? 31.75 16.844 -8.406 1 68.56 296 LYS A O 1
ATOM 2339 N N . ASN A 1 297 ? 29.938 15.617 -8.352 1 66 297 ASN A N 1
ATOM 2340 C CA . ASN A 1 297 ? 29.594 15.961 -9.727 1 66 297 ASN A CA 1
ATOM 2341 C C . ASN A 1 297 ? 29 17.359 -9.82 1 66 297 ASN A C 1
ATOM 2343 O O . ASN A 1 297 ? 29.141 18.031 -10.852 1 66 297 ASN A O 1
ATOM 2347 N N . ALA A 1 298 ? 28.281 17.781 -8.867 1 64.38 298 ALA A N 1
ATOM 2348 C CA . ALA A 1 298 ? 27.672 19.109 -8.859 1 64.38 298 ALA A CA 1
ATOM 2349 C C . ALA A 1 298 ? 28.719 20.219 -8.875 1 64.38 298 ALA A C 1
ATOM 2351 O O . ALA A 1 298 ? 28.484 21.297 -9.406 1 64.38 298 ALA A O 1
ATOM 2352 N N . LEU A 1 299 ? 29.828 20.031 -8.273 1 62.19 299 LEU A N 1
ATOM 2353 C CA . LEU A 1 299 ? 30.875 21.031 -8.188 1 62.19 299 LEU A CA 1
ATOM 2354 C C . LEU A 1 299 ? 31.594 21.203 -9.516 1 62.19 299 LEU A C 1
ATOM 2356 O O . LEU A 1 299 ? 32.25 22.219 -9.758 1 62.19 299 LEU A O 1
ATOM 2360 N N . THR A 1 300 ? 31.359 20.25 -10.398 1 60.53 300 THR A N 1
ATOM 2361 C CA . THR A 1 300 ? 32.094 20.359 -11.648 1 60.53 300 THR A CA 1
ATOM 2362 C C . THR A 1 300 ? 31.375 21.297 -12.625 1 60.53 300 THR A C 1
ATOM 2364 O O . THR A 1 300 ? 32 21.938 -13.453 1 60.53 300 THR A O 1
ATOM 2367 N N . SER A 1 301 ? 29.969 21.438 -12.516 1 60.44 301 SER A N 1
ATOM 2368 C CA . SER A 1 301 ? 29.297 22.328 -13.438 1 60.44 301 SER A CA 1
ATOM 2369 C C . SER A 1 301 ? 28.453 23.359 -12.688 1 60.44 301 SER A C 1
ATOM 2371 O O . SER A 1 301 ? 27.656 23 -11.812 1 60.44 301 SER A O 1
ATOM 2373 N N . PRO A 1 302 ? 28.797 24.672 -12.828 1 59.56 302 PRO A N 1
ATOM 2374 C CA . PRO A 1 302 ? 28.047 25.75 -12.188 1 59.56 302 PRO A CA 1
ATOM 2375 C C . PRO A 1 302 ? 26.531 25.641 -12.43 1 59.56 302 PRO A C 1
ATOM 2377 O O . PRO A 1 302 ? 25.75 25.984 -11.547 1 59.56 302 PRO A O 1
ATOM 2380 N N . HIS A 1 303 ? 26.172 25.25 -13.578 1 60.88 303 HIS A N 1
ATOM 2381 C CA . HIS A 1 303 ? 24.766 25.125 -13.898 1 60.88 303 HIS A CA 1
ATOM 2382 C C . HIS A 1 303 ? 24.078 24.078 -13.023 1 60.88 303 HIS A C 1
ATOM 2384 O O . HIS A 1 303 ? 22.922 24.25 -12.625 1 60.88 303 HIS A O 1
ATOM 2390 N N . THR A 1 304 ? 24.891 23.25 -12.711 1 62.44 304 THR A N 1
ATOM 2391 C CA . THR A 1 304 ? 24.328 22.188 -11.891 1 62.44 304 THR A CA 1
ATOM 2392 C C . THR A 1 304 ? 24.156 22.641 -10.445 1 62.44 304 THR A C 1
ATOM 2394 O O . THR A 1 304 ? 23.172 22.281 -9.797 1 62.44 304 THR A O 1
ATOM 2397 N N . PHE A 1 305 ? 25.125 23.641 -10.086 1 63.12 305 PHE A N 1
ATOM 2398 C CA . PHE A 1 305 ? 25.047 24.172 -8.734 1 63.12 305 PHE A CA 1
ATOM 2399 C C . PHE A 1 305 ? 23.781 24.984 -8.539 1 63.12 305 PHE A C 1
ATOM 2401 O O . PHE A 1 305 ? 23.047 24.781 -7.57 1 63.12 305 PHE A O 1
ATOM 2408 N N . LEU A 1 306 ? 23.547 25.859 -9.398 1 64.69 306 LEU A N 1
ATOM 2409 C CA . LEU A 1 306 ? 22.375 26.719 -9.32 1 64.69 306 LEU A CA 1
ATOM 2410 C C . LEU A 1 306 ? 21.094 25.891 -9.398 1 64.69 306 LEU A C 1
ATOM 2412 O O . LEU A 1 306 ? 20.109 26.203 -8.727 1 64.69 306 LEU A O 1
ATOM 2416 N N . GLY A 1 307 ? 21.234 25.016 -10.219 1 63.84 307 GLY A N 1
ATOM 2417 C CA . GLY A 1 307 ? 20.094 24.125 -10.336 1 63.84 307 GLY A CA 1
ATOM 2418 C C . GLY A 1 307 ? 19.781 23.375 -9.047 1 63.84 307 GLY A C 1
ATOM 2419 O O . GLY A 1 307 ? 18.625 23.234 -8.664 1 63.84 307 GLY A O 1
ATOM 2420 N N . GLU A 1 308 ? 20.812 23.078 -8.398 1 64.56 308 GLU A N 1
ATOM 2421 C CA . GLU A 1 308 ? 20.641 22.344 -7.148 1 64.56 308 GLU A CA 1
ATOM 2422 C C . GLU A 1 308 ? 20.062 23.234 -6.051 1 64.56 308 GLU A C 1
ATOM 2424 O O . GLU A 1 308 ? 19.234 22.797 -5.254 1 64.56 308 GLU A O 1
ATOM 2429 N N . VAL A 1 309 ? 20.578 24.438 -6.039 1 65.12 309 VAL A N 1
ATOM 2430 C CA . VAL A 1 309 ? 20.094 25.406 -5.059 1 65.12 309 VAL A CA 1
ATOM 2431 C C . VAL A 1 309 ? 18.609 25.672 -5.297 1 65.12 309 VAL A C 1
ATOM 2433 O O . VAL A 1 309 ? 17.812 25.703 -4.355 1 65.12 309 VAL A O 1
ATOM 2436 N N . PHE A 1 310 ? 18.359 25.812 -6.512 1 64.44 310 PHE A N 1
ATOM 2437 C CA . PHE A 1 310 ? 16.969 26.078 -6.859 1 64.44 310 PHE A CA 1
ATOM 2438 C C . PHE A 1 310 ? 16.078 24.891 -6.52 1 64.44 310 PHE A C 1
ATOM 2440 O O . PHE A 1 310 ? 14.953 25.062 -6.051 1 64.44 310 PHE A O 1
ATOM 2447 N N . GLU A 1 311 ? 16.578 23.828 -6.852 1 62.34 311 GLU A N 1
ATOM 2448 C CA . GLU A 1 311 ? 15.82 22.625 -6.527 1 62.34 311 GLU A CA 1
ATOM 2449 C C . GLU A 1 311 ? 15.633 22.469 -5.02 1 62.34 311 GLU A C 1
ATOM 2451 O O . GLU A 1 311 ? 14.57 22.062 -4.555 1 62.34 311 GLU A O 1
ATOM 2456 N N . SER A 1 312 ? 16.641 22.906 -4.383 1 61.53 312 SER A N 1
ATOM 2457 C CA . SER A 1 312 ? 16.562 22.828 -2.93 1 61.53 312 SER A CA 1
ATOM 2458 C C . SER A 1 312 ? 15.555 23.812 -2.371 1 61.53 312 SER A C 1
ATOM 2460 O O . SER A 1 312 ? 14.789 23.5 -1.456 1 61.53 312 SER A O 1
ATOM 2462 N N . VAL A 1 313 ? 15.562 24.922 -2.924 1 62.56 313 VAL A N 1
ATOM 2463 C CA . VAL A 1 313 ? 14.633 25.969 -2.502 1 62.56 313 VAL A CA 1
ATOM 2464 C C . VAL A 1 313 ? 13.195 25.5 -2.764 1 62.56 313 VAL A C 1
ATOM 2466 O O . VAL A 1 313 ? 12.312 25.703 -1.931 1 62.56 313 VAL A O 1
ATOM 2469 N N . TYR A 1 314 ? 13.125 24.891 -3.895 1 58.72 314 TYR A N 1
ATOM 2470 C CA . TYR A 1 314 ? 11.797 24.438 -4.297 1 58.72 314 TYR A CA 1
ATOM 2471 C C . TYR A 1 314 ? 11.305 23.312 -3.393 1 58.72 314 TYR A C 1
ATOM 2473 O O . TYR A 1 314 ? 10.141 23.297 -3 1 58.72 314 TYR A O 1
ATOM 2481 N N . ASN A 1 315 ? 12.172 22.547 -3.17 1 57.94 315 ASN A N 1
ATOM 2482 C CA . ASN A 1 315 ? 11.805 21.406 -2.34 1 57.94 315 ASN A CA 1
ATOM 2483 C C . ASN A 1 315 ? 11.578 21.828 -0.888 1 57.94 315 ASN A C 1
ATOM 2485 O O . ASN A 1 315 ? 10.844 21.156 -0.157 1 57.94 315 ASN A O 1
ATOM 2489 N N . PHE A 1 316 ? 12.211 22.969 -0.62 1 57.78 316 PHE A N 1
ATOM 2490 C CA . PHE A 1 316 ? 12.148 23.438 0.759 1 57.78 316 PHE A CA 1
ATOM 2491 C C . PHE A 1 316 ? 10.984 24.406 0.955 1 57.78 316 PHE A C 1
ATOM 2493 O O . PHE A 1 316 ? 11.016 25.25 1.858 1 57.78 316 PHE A O 1
ATOM 2500 N N . SER A 1 317 ? 10.102 24.266 0.116 1 62.03 317 SER A N 1
ATOM 2501 C CA . SER A 1 317 ? 9.039 25.266 0.181 1 62.03 317 SER A CA 1
ATOM 2502 C C . SER A 1 317 ? 8.281 25.188 1.501 1 62.03 317 SER A C 1
ATOM 2504 O O . SER A 1 317 ? 8.008 26.203 2.133 1 62.03 317 SER A O 1
ATOM 2506 N N . LEU A 1 318 ? 8.008 23.984 1.915 1 61.5 318 LEU A N 1
ATOM 2507 C CA . LEU A 1 318 ? 7.281 23.828 3.17 1 61.5 318 LEU A CA 1
ATOM 2508 C C . LEU A 1 318 ? 8.141 24.25 4.355 1 61.5 318 LEU A C 1
ATOM 2510 O O . LEU A 1 318 ? 7.648 24.859 5.301 1 61.5 318 LEU A O 1
ATOM 2514 N N . GLY A 1 319 ? 9.383 23.969 4.203 1 62.69 319 GLY A N 1
ATOM 2515 C CA . GLY A 1 319 ? 10.297 24.391 5.246 1 62.69 319 GLY A CA 1
ATOM 2516 C C . GLY A 1 319 ? 10.477 25.906 5.301 1 62.69 319 GLY A C 1
ATOM 2517 O O . GLY A 1 319 ? 10.594 26.484 6.383 1 62.69 319 GLY A O 1
ATOM 2518 N N . ALA A 1 320 ? 10.438 26.391 4.141 1 67.75 320 ALA A N 1
ATOM 2519 C CA . ALA A 1 320 ? 10.578 27.844 4.074 1 67.75 320 ALA A CA 1
ATOM 2520 C C . ALA A 1 320 ? 9.391 28.531 4.734 1 67.75 320 ALA A C 1
ATOM 2522 O O . ALA A 1 320 ? 9.562 29.531 5.438 1 67.75 320 ALA A O 1
ATOM 2523 N N . MET A 1 321 ? 8.328 27.984 4.496 1 67.94 321 MET A N 1
ATOM 2524 C CA . MET A 1 321 ? 7.141 28.578 5.102 1 67.94 321 MET A CA 1
ATOM 2525 C C . MET A 1 321 ? 7.152 28.391 6.617 1 67.94 321 MET A C 1
ATOM 2527 O O . MET A 1 321 ? 6.773 29.297 7.355 1 67.94 321 MET A O 1
ATOM 2531 N N . ALA A 1 322 ? 7.52 27.203 6.922 1 66.75 322 ALA A N 1
ATOM 2532 C CA . ALA A 1 322 ? 7.625 26.953 8.359 1 66.75 322 ALA A CA 1
ATOM 2533 C C . ALA A 1 322 ? 8.672 27.859 9 1 66.75 322 ALA A C 1
ATOM 2535 O O . ALA A 1 322 ? 8.469 28.359 10.109 1 66.75 322 ALA A O 1
ATOM 2536 N N . GLY A 1 323 ? 9.695 28.047 8.305 1 68.88 323 GLY A N 1
ATOM 2537 C CA . GLY A 1 323 ? 10.727 28.938 8.789 1 68.88 323 GLY A CA 1
ATOM 2538 C C . GLY A 1 323 ? 10.273 30.391 8.883 1 68.88 323 GLY A C 1
ATOM 2539 O O . GLY A 1 323 ? 10.609 31.094 9.836 1 68.88 323 GLY A O 1
ATOM 2540 N N . ALA A 1 324 ? 9.539 30.734 7.855 1 71.94 324 ALA A N 1
ATOM 2541 C CA . ALA A 1 324 ? 9 32.094 7.863 1 71.94 324 ALA A CA 1
ATOM 2542 C C . ALA A 1 324 ? 8.07 32.312 9.055 1 71.94 324 ALA A C 1
ATOM 2544 O O . ALA A 1 324 ? 8.086 33.375 9.68 1 71.94 324 ALA A O 1
ATOM 2545 N N . PHE A 1 325 ? 7.324 31.312 9.297 1 72.38 325 PHE A N 1
ATOM 2546 C CA . PHE A 1 325 ? 6.43 31.406 10.445 1 72.38 325 PHE A CA 1
ATOM 2547 C C . PHE A 1 325 ? 7.223 31.469 11.742 1 72.38 325 PHE A C 1
ATOM 2549 O O . PHE A 1 325 ? 6.887 32.25 12.641 1 72.38 325 PHE A O 1
ATOM 2556 N N . GLY A 1 326 ? 8.133 30.625 11.812 1 71.75 326 GLY A N 1
ATOM 2557 C CA . GLY A 1 326 ? 8.977 30.672 12.992 1 71.75 326 GLY A CA 1
ATOM 2558 C C . GLY A 1 326 ? 9.68 32 13.18 1 71.75 326 GLY A C 1
ATOM 2559 O O . GLY A 1 326 ? 9.758 32.5 14.297 1 71.75 326 GLY A O 1
ATOM 2560 N N . ALA A 1 327 ? 10.117 32.5 12.094 1 74.12 327 ALA A N 1
ATOM 2561 C CA . ALA A 1 327 ? 10.805 33.781 12.141 1 74.12 327 ALA A CA 1
ATOM 2562 C C . ALA A 1 327 ? 9.844 34.906 12.562 1 74.12 327 ALA A C 1
ATOM 2564 O O . ALA A 1 327 ? 10.234 35.844 13.266 1 74.12 327 ALA A O 1
ATOM 2565 N N . THR A 1 328 ? 8.688 34.75 12.086 1 79.44 328 THR A N 1
ATOM 2566 C CA . THR A 1 328 ? 7.695 35.781 12.406 1 79.44 328 THR A CA 1
ATOM 2567 C C . THR A 1 328 ? 7.367 35.75 13.898 1 79.44 328 THR A C 1
ATOM 2569 O O . THR A 1 328 ? 7.203 36.812 14.516 1 79.44 328 THR A O 1
ATOM 2572 N N . VAL A 1 329 ? 7.34 34.656 14.422 1 75.31 329 VAL A N 1
ATOM 2573 C CA . VAL A 1 329 ? 6.945 34.531 15.82 1 75.31 329 VAL A CA 1
ATOM 2574 C C . VAL A 1 329 ? 8.062 35.031 16.719 1 75.31 329 VAL A C 1
ATOM 2576 O O . VAL A 1 329 ? 7.801 35.625 17.781 1 75.31 329 VAL A O 1
ATOM 2579 N N . VAL A 1 330 ? 9.234 34.875 16.297 1 78.19 330 VAL A N 1
ATOM 2580 C CA . VAL A 1 330 ? 10.359 35.188 17.172 1 78.19 330 VAL A CA 1
ATOM 2581 C C . VAL A 1 330 ? 10.875 36.594 16.828 1 78.19 330 VAL A C 1
ATOM 2583 O O . VAL A 1 330 ? 11.766 37.125 17.516 1 78.19 330 VAL A O 1
ATOM 2586 N N . TYR A 1 331 ? 10.336 37.219 15.914 1 85 331 TYR A N 1
ATOM 2587 C CA . TYR A 1 331 ? 10.859 38.469 15.414 1 85 331 TYR A CA 1
ATOM 2588 C C . TYR A 1 331 ? 10.883 39.531 16.516 1 85 331 TYR A C 1
ATOM 2590 O O . TYR A 1 331 ? 11.812 40.344 16.594 1 85 331 TYR A O 1
ATOM 2598 N N . PRO A 1 332 ? 9.883 39.562 17.375 1 84.44 332 PRO A N 1
ATOM 2599 C CA . PRO A 1 332 ? 9.914 40.562 18.453 1 84.44 332 PRO A CA 1
ATOM 2600 C C . PRO A 1 332 ? 11.148 40.438 19.344 1 84.44 332 PRO A C 1
ATOM 2602 O O . PRO A 1 332 ? 11.68 41.438 19.828 1 84.44 332 PRO A O 1
ATOM 2605 N N . ILE A 1 333 ? 11.586 39.281 19.5 1 81.75 333 ILE A N 1
ATOM 2606 C CA . ILE A 1 333 ? 12.773 39.031 20.312 1 81.75 333 ILE A CA 1
ATOM 2607 C C . ILE A 1 333 ? 14 39.594 19.594 1 81.75 333 ILE A C 1
ATOM 2609 O O . ILE A 1 333 ? 14.891 40.156 20.219 1 81.75 333 ILE A O 1
ATOM 2613 N N . ASP A 1 334 ? 13.93 39.438 18.359 1 84.06 334 ASP A N 1
ATOM 2614 C CA . ASP A 1 334 ? 15.039 39.938 17.562 1 84.06 334 ASP A CA 1
ATOM 2615 C C . ASP A 1 334 ? 15.055 41.469 17.562 1 84.06 334 ASP A C 1
ATOM 2617 O O . ASP A 1 334 ? 16.125 42.062 17.562 1 84.06 334 ASP A O 1
ATOM 2621 N N . MET A 1 335 ? 13.953 42 17.531 1 86.06 335 MET A N 1
ATOM 2622 C CA . MET A 1 335 ? 13.844 43.469 17.594 1 86.06 335 MET A CA 1
ATOM 2623 C C . MET A 1 335 ? 14.406 44 18.906 1 86.06 335 MET A C 1
ATOM 2625 O O . MET A 1 335 ? 15.164 44.969 18.906 1 86.06 335 MET A O 1
ATOM 2629 N N . VAL A 1 336 ? 14.062 43.375 19.938 1 83.75 336 VAL A N 1
ATOM 2630 C CA . VAL A 1 336 ? 14.531 43.812 21.25 1 83.75 336 VAL A CA 1
ATOM 2631 C C . VAL A 1 336 ? 16.047 43.656 21.344 1 83.75 336 VAL A C 1
ATOM 2633 O O . VAL A 1 336 ? 16.734 44.5 21.922 1 83.75 336 VAL A O 1
ATOM 2636 N N . LYS A 1 337 ? 16.562 42.656 20.766 1 85 337 LYS A N 1
ATOM 2637 C CA . LYS A 1 337 ? 18 42.438 20.75 1 85 337 LYS A CA 1
ATOM 2638 C C . LYS A 1 337 ? 18.734 43.562 20.031 1 85 337 LYS A C 1
ATOM 2640 O O . LYS A 1 337 ? 19.734 44.062 20.547 1 85 337 LYS A O 1
ATOM 2645 N N . THR A 1 338 ? 18.25 43.844 18.938 1 84.81 338 THR A N 1
ATOM 2646 C CA . THR A 1 338 ? 18.891 44.875 18.109 1 84.81 338 THR A CA 1
ATOM 2647 C C . THR A 1 338 ? 18.859 46.219 18.828 1 84.81 338 THR A C 1
ATOM 2649 O O . THR A 1 338 ? 19.859 46.938 18.797 1 84.81 338 THR A O 1
ATOM 2652 N N . ARG A 1 339 ? 17.812 46.5 19.422 1 85 339 ARG A N 1
ATOM 2653 C CA . ARG A 1 339 ? 17.703 47.781 20.141 1 85 339 ARG A CA 1
ATOM 2654 C C . ARG A 1 339 ? 18.609 47.781 21.359 1 85 339 ARG A C 1
ATOM 2656 O O . ARG A 1 339 ? 19.219 48.812 21.688 1 85 339 ARG A O 1
ATOM 2663 N N . MET A 1 340 ? 18.672 46.688 21.969 1 83.31 340 MET A N 1
ATOM 2664 C CA . MET A 1 340 ? 19.547 46.594 23.141 1 83.31 340 MET A CA 1
ATOM 2665 C C . MET A 1 340 ? 21.016 46.719 22.734 1 83.31 340 MET A C 1
ATOM 2667 O O . MET A 1 340 ? 21.797 47.375 23.438 1 83.31 340 MET A O 1
ATOM 2671 N N . GLN A 1 341 ? 21.328 46.219 21.641 1 83.69 341 GLN A N 1
ATOM 2672 C CA . GLN A 1 341 ? 22.703 46.25 21.156 1 83.69 341 GLN A CA 1
ATOM 2673 C C . GLN A 1 341 ? 23.078 47.656 20.672 1 83.69 341 GLN A C 1
ATOM 2675 O O . GLN A 1 341 ? 24.25 48.062 20.734 1 83.69 341 GLN A O 1
ATOM 2680 N N . ASN A 1 342 ? 22.109 48.312 20.25 1 81.5 342 ASN A N 1
ATOM 2681 C CA . ASN A 1 342 ? 22.359 49.656 19.734 1 81.5 342 ASN A CA 1
ATOM 2682 C C . ASN A 1 342 ? 22.484 50.688 20.844 1 81.5 342 ASN A C 1
ATOM 2684 O O . ASN A 1 342 ? 23.047 51.75 20.656 1 81.5 342 ASN A O 1
ATOM 2688 N N . GLN A 1 343 ? 21.938 50.344 21.984 1 78.38 343 GLN A N 1
ATOM 2689 C CA . GLN A 1 343 ? 21.969 51.281 23.109 1 78.38 343 GLN A CA 1
ATOM 2690 C C . GLN A 1 343 ? 23.391 51.438 23.625 1 78.38 343 GLN A C 1
ATOM 2692 O O . GLN A 1 343 ? 24.062 50.469 23.953 1 78.38 343 GLN A O 1
ATOM 2697 N N . ARG A 1 344 ? 23.891 52.656 23.406 1 74.69 344 ARG A N 1
ATOM 2698 C CA . ARG A 1 344 ? 25.234 52.969 23.844 1 74.69 344 ARG A CA 1
ATOM 2699 C C . ARG A 1 344 ? 25.266 53.406 25.297 1 74.69 344 ARG A C 1
ATOM 2701 O O . ARG A 1 344 ? 24.25 53.875 25.828 1 74.69 344 ARG A O 1
ATOM 2708 N N . ALA A 1 345 ? 26.188 52.875 26.125 1 61.81 345 ALA A N 1
ATOM 2709 C CA . ALA A 1 345 ? 26.328 53.219 27.547 1 61.81 345 ALA A CA 1
ATOM 2710 C C . ALA A 1 345 ? 26.266 54.719 27.781 1 61.81 345 ALA A C 1
ATOM 2712 O O . ALA A 1 345 ? 26.719 55.5 26.938 1 61.81 345 ALA A O 1
ATOM 2713 N N . SER A 1 346 ? 25.25 55.156 28.672 1 54 346 SER A N 1
ATOM 2714 C CA . SER A 1 346 ? 24.953 56.531 29.047 1 54 346 SER A CA 1
ATOM 2715 C C . SER A 1 346 ? 26.219 57.281 29.469 1 54 346 SER A C 1
ATOM 2717 O O . SER A 1 346 ? 27.109 56.719 30.109 1 54 346 SER A O 1
ATOM 2719 N N . THR A 1 347 ? 26.766 58.281 28.719 1 49.78 347 THR A N 1
ATOM 2720 C CA . THR A 1 347 ? 27.641 59.281 29.359 1 49.78 347 THR A CA 1
ATOM 2721 C C . THR A 1 347 ? 27.172 59.562 30.797 1 49.78 347 THR A C 1
ATOM 2723 O O . THR A 1 347 ? 25.969 59.469 31.094 1 49.78 347 THR A O 1
ATOM 2726 N N . PRO A 1 348 ? 28.094 59.75 31.812 1 45.47 348 PRO A N 1
ATOM 2727 C CA . PRO A 1 348 ? 27.734 60.219 33.156 1 45.47 348 PRO A CA 1
ATOM 2728 C C . PRO A 1 348 ? 26.688 61.312 33.156 1 45.47 348 PRO A C 1
ATOM 2730 O O . PRO A 1 348 ? 26.875 62.344 32.469 1 45.47 348 PRO A O 1
ATOM 2733 N N . GLY A 1 349 ? 25.219 60.938 33.344 1 48.59 349 GLY A N 1
ATOM 2734 C CA . GLY A 1 349 ? 24.062 61.812 33.438 1 48.59 349 GLY A CA 1
ATOM 2735 C C . GLY A 1 349 ? 22.906 61.375 32.562 1 48.59 349 GLY A C 1
ATOM 2736 O O . GLY A 1 349 ? 21.797 61.938 32.656 1 48.59 349 GLY A O 1
ATOM 2737 N N . GLN A 1 350 ? 23.156 60.875 31.344 1 51.28 350 GLN A N 1
ATOM 2738 C CA . GLN A 1 350 ? 22.047 60.594 30.438 1 51.28 350 GLN A CA 1
ATOM 2739 C C . GLN A 1 350 ? 21.422 59.219 30.703 1 51.28 350 GLN A C 1
ATOM 2741 O O . GLN A 1 350 ? 22.141 58.25 30.859 1 51.28 350 GLN A O 1
ATOM 2746 N N . GLN A 1 351 ? 20.234 59.094 31.156 1 54.59 351 GLN A N 1
ATOM 2747 C CA . GLN A 1 351 ? 19.422 57.938 31.547 1 54.59 351 GLN A CA 1
ATOM 2748 C C . GLN A 1 351 ? 19.344 56.938 30.422 1 54.59 351 GLN A C 1
ATOM 2750 O O . GLN A 1 351 ? 19.141 57.281 29.266 1 54.59 351 GLN A O 1
ATOM 2755 N N . LEU A 1 352 ? 19.797 55.688 30.625 1 66.31 352 LEU A N 1
ATOM 2756 C CA . LEU A 1 352 ? 19.656 54.562 29.734 1 66.31 352 LEU A CA 1
ATOM 2757 C C . LEU A 1 352 ? 18.219 54.406 29.266 1 66.31 352 LEU A C 1
ATOM 2759 O O . LEU A 1 352 ? 17.281 54.5 30.078 1 66.31 352 LEU A O 1
ATOM 2763 N N . LEU A 1 353 ? 18.047 54.438 27.984 1 72.75 353 LEU A N 1
ATOM 2764 C CA . LEU A 1 353 ? 16.703 54.375 27.438 1 72.75 353 LEU A CA 1
ATOM 2765 C C . LEU A 1 353 ? 16.016 53.062 27.859 1 72.75 353 LEU A C 1
ATOM 2767 O O . LEU A 1 353 ? 14.844 53.062 28.25 1 72.75 353 LEU A O 1
ATOM 2771 N N . TYR A 1 354 ? 16.906 51.938 27.828 1 77.5 354 TYR A N 1
ATOM 2772 C CA . TYR A 1 354 ? 16.312 50.656 28.188 1 77.5 354 TYR A CA 1
ATOM 2773 C C . TYR A 1 354 ? 17.078 50 29.328 1 77.5 354 TYR A C 1
ATOM 2775 O O . TYR A 1 354 ? 18.312 49.938 29.297 1 77.5 354 TYR A O 1
ATOM 2783 N N . LYS A 1 355 ? 16.344 49.5 30.359 1 74.56 355 LYS A N 1
ATOM 2784 C CA . LYS A 1 355 ? 16.969 48.875 31.5 1 74.56 355 LYS A CA 1
ATOM 2785 C C . LYS A 1 355 ? 17.25 47.406 31.203 1 74.56 355 LYS A C 1
ATOM 2787 O O . LYS A 1 355 ? 18.312 46.875 31.562 1 74.56 355 LYS A O 1
ATOM 2792 N N . ASN A 1 356 ? 16.297 46.75 30.766 1 77.81 356 ASN A N 1
ATOM 2793 C CA . ASN A 1 356 ? 16.406 45.344 30.422 1 77.81 356 ASN A CA 1
ATOM 2794 C C . ASN A 1 356 ? 15.586 45 29.172 1 77.81 356 ASN A C 1
ATOM 2796 O O . ASN A 1 356 ? 14.969 45.875 28.578 1 77.81 356 ASN A O 1
ATOM 2800 N N . SER A 1 357 ? 15.797 43.781 28.672 1 78.94 357 SER A N 1
ATOM 2801 C CA . SER A 1 357 ? 15.102 43.344 27.469 1 78.94 357 SER A CA 1
ATOM 2802 C C . SER A 1 357 ? 13.586 43.469 27.641 1 78.94 357 SER A C 1
ATOM 2804 O O . SER A 1 357 ? 12.875 43.812 26.703 1 78.94 357 SER A O 1
ATOM 2806 N N . TRP A 1 358 ? 13.172 43.188 28.797 1 81.44 358 TRP A N 1
ATOM 2807 C CA . TRP A 1 358 ? 11.734 43.25 29.062 1 81.44 358 TRP A CA 1
ATOM 2808 C C . TRP A 1 358 ? 11.25 44.688 29.047 1 81.44 358 TRP A C 1
ATOM 2810 O O . TRP A 1 358 ? 10.141 44.969 28.578 1 81.44 358 TRP A O 1
ATOM 2820 N N . ASP A 1 359 ? 12.062 45.5 29.594 1 81.31 359 ASP A N 1
ATOM 2821 C CA . ASP A 1 359 ? 11.742 46.938 29.578 1 81.31 359 ASP A CA 1
ATOM 2822 C C . ASP A 1 359 ? 11.688 47.469 28.141 1 81.31 359 ASP A C 1
ATOM 2824 O O . ASP A 1 359 ? 10.828 48.281 27.812 1 81.31 359 ASP A O 1
ATOM 2828 N N . CYS A 1 360 ? 12.617 47.031 27.438 1 82.31 360 CYS A N 1
ATOM 2829 C CA . CYS A 1 360 ? 12.641 47.438 26.047 1 82.31 360 CYS A CA 1
ATOM 2830 C C . CYS A 1 360 ? 11.375 47 25.328 1 82.31 360 CYS A C 1
ATOM 2832 O O . CYS A 1 360 ? 10.781 47.75 24.578 1 82.31 360 CYS A O 1
ATOM 2834 N N . PHE A 1 361 ? 10.938 45.781 25.609 1 83.75 361 PHE A N 1
ATOM 2835 C CA . PHE A 1 361 ? 9.734 45.219 25 1 83.75 361 PHE A CA 1
ATOM 2836 C C . PHE A 1 361 ? 8.508 46.031 25.344 1 83.75 361 PHE A C 1
ATOM 2838 O O . PHE A 1 361 ? 7.707 46.375 24.469 1 83.75 361 PHE A O 1
ATOM 2845 N N . LYS A 1 362 ? 8.406 46.406 26.516 1 80.06 362 LYS A N 1
ATOM 2846 C CA . LYS A 1 362 ? 7.262 47.188 27 1 80.06 362 LYS A CA 1
ATOM 2847 C C . LYS A 1 362 ? 7.246 48.594 26.391 1 80.06 362 LYS A C 1
ATOM 2849 O O . LYS A 1 362 ? 6.188 49.094 26.016 1 80.06 362 LYS A O 1
ATOM 2854 N N . LYS A 1 363 ? 8.352 49.125 26.344 1 81.5 363 LYS A N 1
ATOM 2855 C CA . LYS A 1 363 ? 8.445 50.5 25.828 1 81.5 363 LYS A CA 1
ATOM 2856 C C . LYS A 1 363 ? 8.156 50.562 24.328 1 81.5 363 LYS A C 1
ATOM 2858 O O . LYS A 1 363 ? 7.574 51.531 23.844 1 81.5 363 LYS A O 1
ATOM 2863 N N . VAL A 1 364 ? 8.547 49.562 23.703 1 82.69 364 VAL A N 1
ATOM 2864 C CA . VAL A 1 364 ? 8.297 49.531 22.266 1 82.69 364 VAL A CA 1
ATOM 2865 C C . VAL A 1 364 ? 6.805 49.406 22 1 82.69 364 VAL A C 1
ATOM 2867 O O . VAL A 1 364 ? 6.258 50.094 21.125 1 82.69 364 VAL A O 1
ATOM 2870 N N . ILE A 1 365 ? 6.258 48.531 22.719 1 81 365 ILE A N 1
ATOM 2871 C CA . ILE A 1 365 ? 4.82 48.344 22.562 1 81 365 ILE A CA 1
ATOM 2872 C C . ILE A 1 365 ? 4.07 49.625 22.922 1 81 365 ILE A C 1
ATOM 2874 O O . ILE A 1 365 ? 3.102 49.969 22.266 1 81 365 ILE A O 1
ATOM 2878 N N . ALA A 1 366 ? 4.457 50.25 23.938 1 76.94 366 ALA A N 1
ATOM 2879 C CA . ALA A 1 366 ? 3.811 51.469 24.438 1 76.94 366 ALA A CA 1
ATOM 2880 C C . ALA A 1 366 ? 4.016 52.625 23.484 1 76.94 366 ALA A C 1
ATOM 2882 O O . ALA A 1 366 ? 3.098 53.406 23.266 1 76.94 366 ALA A O 1
ATOM 2883 N N . ARG A 1 367 ? 5.133 52.625 22.922 1 75.56 367 ARG A N 1
ATOM 2884 C CA . ARG A 1 367 ? 5.48 53.812 22.141 1 75.56 367 ARG A CA 1
ATOM 2885 C C . ARG A 1 367 ? 5.16 53.594 20.672 1 75.56 367 ARG A C 1
ATOM 2887 O O . ARG A 1 367 ? 4.754 54.531 19.969 1 75.56 367 ARG A O 1
ATOM 2894 N N . GLU A 1 368 ? 5.367 52.406 20.156 1 79.31 368 GLU A N 1
ATOM 2895 C CA . GLU A 1 368 ? 5.254 52.156 18.719 1 79.31 368 GLU A CA 1
ATOM 2896 C C . GLU A 1 368 ? 4.086 51.219 18.406 1 79.31 368 GLU A C 1
ATOM 2898 O O . GLU A 1 368 ? 3.697 51.094 17.25 1 79.31 368 GLU A O 1
ATOM 2903 N N . GLY A 1 369 ? 3.51 50.75 19.359 1 74.12 369 GLY A N 1
ATOM 2904 C CA . GLY A 1 369 ? 2.41 49.812 19.125 1 74.12 369 GLY A CA 1
ATOM 2905 C C . GLY A 1 369 ? 2.871 48.406 18.766 1 74.12 369 GLY A C 1
ATOM 2906 O O . GLY A 1 369 ? 4.066 48.188 18.578 1 74.12 369 GLY A O 1
ATOM 2907 N N . PRO A 1 370 ? 1.946 47.5 18.594 1 77.44 370 PRO A N 1
ATOM 2908 C CA . PRO A 1 370 ? 2.289 46.125 18.25 1 77.44 370 PRO A CA 1
ATOM 2909 C C . PRO A 1 370 ? 2.893 46 16.844 1 77.44 370 PRO A C 1
ATOM 2911 O O . PRO A 1 370 ? 3.664 45.094 16.578 1 77.44 370 PRO A O 1
ATOM 2914 N N . ARG A 1 371 ? 2.584 46.844 15.969 1 79.12 371 ARG A N 1
ATOM 2915 C CA . ARG A 1 371 ? 3.148 46.844 14.625 1 79.12 371 ARG A CA 1
ATOM 2916 C C . ARG A 1 371 ? 4.621 47.25 14.648 1 79.12 371 ARG A C 1
ATOM 2918 O O . ARG A 1 371 ? 5.387 46.844 13.766 1 79.12 371 ARG A O 1
ATOM 2925 N N . GLY A 1 372 ? 4.883 48 15.664 1 79.38 372 GLY A N 1
ATOM 2926 C CA . GLY A 1 372 ? 6.273 48.406 15.812 1 79.38 372 GLY A CA 1
ATOM 2927 C C . GLY A 1 372 ? 7.203 47.25 16.125 1 79.38 372 GLY A C 1
ATOM 2928 O O . GLY A 1 372 ? 8.391 47.281 15.812 1 79.38 372 GLY A O 1
ATOM 2929 N N . LEU A 1 373 ? 6.621 46.219 16.641 1 82.69 373 LEU A N 1
ATOM 2930 C CA . LEU A 1 373 ? 7.406 45.031 17 1 82.69 373 LEU A CA 1
ATOM 2931 C C . LEU A 1 373 ? 7.797 44.25 15.758 1 82.69 373 LEU A C 1
ATOM 2933 O O . LEU A 1 373 ? 8.734 43.438 15.789 1 82.69 373 LEU A O 1
ATOM 2937 N N . TYR A 1 374 ? 7.184 44.562 14.68 1 86.38 374 TYR A N 1
ATOM 2938 C CA . TYR A 1 374 ? 7.43 43.781 13.477 1 86.38 374 TYR A CA 1
ATOM 2939 C C . TYR A 1 374 ? 8.008 44.656 12.367 1 86.38 374 TYR A C 1
ATOM 2941 O O . TYR A 1 374 ? 7.973 44.281 11.188 1 86.38 374 TYR A O 1
ATOM 2949 N N . SER A 1 375 ? 8.523 45.812 12.836 1 84.12 375 SER A N 1
ATOM 2950 C CA . SER A 1 375 ? 9.18 46.656 11.859 1 84.12 375 SER A CA 1
ATOM 2951 C C . SER A 1 375 ? 10.438 46 11.305 1 84.12 375 SER A C 1
ATOM 2953 O O . SER A 1 375 ? 11.375 45.719 12.055 1 84.12 375 SER A O 1
ATOM 2955 N N . GLY A 1 376 ? 10.531 45.625 10.031 1 83.19 376 GLY A N 1
ATOM 2956 C CA . GLY A 1 376 ? 11.672 45 9.406 1 83.19 376 GLY A CA 1
ATOM 2957 C C . GLY A 1 376 ? 11.445 43.531 9.125 1 83.19 376 GLY A C 1
ATOM 2958 O O . GLY A 1 376 ? 12.375 42.812 8.719 1 83.19 376 GLY A O 1
ATOM 2959 N N . LEU A 1 377 ? 10.359 43.031 9.414 1 86.25 377 LEU A N 1
ATOM 2960 C CA . LEU A 1 377 ? 10.031 41.625 9.195 1 86.25 377 LEU A CA 1
ATOM 2961 C C . LEU A 1 377 ? 10.016 41.312 7.707 1 86.25 377 LEU A C 1
ATOM 2963 O O . LEU A 1 377 ? 10.391 40.188 7.309 1 86.25 377 LEU A O 1
ATOM 2967 N N . GLY A 1 378 ? 9.625 42.156 6.84 1 82.5 378 GLY A N 1
ATOM 2968 C CA . GLY A 1 378 ? 9.531 41.938 5.406 1 82.5 378 GLY A CA 1
ATOM 2969 C C . GLY A 1 378 ? 10.82 41.438 4.785 1 82.5 378 GLY A C 1
ATOM 2970 O O . GLY A 1 378 ? 10.875 40.344 4.223 1 82.5 378 GLY A O 1
ATOM 2971 N N . PRO A 1 379 ? 11.844 42.25 4.973 1 83.06 379 PRO A N 1
ATOM 2972 C CA . PRO A 1 379 ? 13.133 41.812 4.422 1 83.06 379 PRO A CA 1
ATOM 2973 C C . PRO A 1 379 ? 13.609 40.5 5.008 1 83.06 379 PRO A C 1
ATOM 2975 O O . PRO A 1 379 ? 14.234 39.688 4.309 1 83.06 379 PRO A O 1
ATOM 2978 N N . GLN A 1 380 ? 13.336 40.281 6.211 1 81.25 380 GLN A N 1
ATOM 2979 C CA . GLN A 1 380 ? 13.742 39.031 6.84 1 81.25 380 GLN A CA 1
ATOM 2980 C C . GLN A 1 380 ? 13.023 37.844 6.223 1 81.25 380 GLN A C 1
ATOM 2982 O O . GLN A 1 380 ? 13.625 36.781 6.012 1 81.25 380 GLN A O 1
ATOM 2987 N N . LEU A 1 381 ? 11.805 38 5.969 1 82.31 381 LEU A N 1
ATOM 2988 C CA . LEU A 1 381 ? 11.008 36.906 5.43 1 82.31 381 LEU A CA 1
ATOM 2989 C C . LEU A 1 381 ? 11.445 36.562 4.008 1 82.31 381 LEU A C 1
ATOM 2991 O O . LEU A 1 381 ? 11.406 35.375 3.607 1 82.31 381 LEU A O 1
ATOM 2995 N N . VAL A 1 382 ? 11.867 37.469 3.297 1 78.31 382 VAL A N 1
ATOM 2996 C CA . VAL A 1 382 ? 12.312 37.25 1.921 1 78.31 382 VAL A CA 1
ATOM 2997 C C . VAL A 1 382 ? 13.633 36.5 1.907 1 78.31 382 VAL A C 1
ATOM 2999 O O . VAL A 1 382 ? 13.906 35.719 0.987 1 78.31 382 VAL A O 1
ATOM 3002 N N . GLY A 1 383 ? 14.344 36.656 2.914 1 75.75 383 GLY A N 1
ATOM 3003 C CA . GLY A 1 383 ? 15.695 36.094 2.916 1 75.75 383 GLY A CA 1
ATOM 3004 C C . GLY A 1 383 ? 15.773 34.75 3.592 1 75.75 383 GLY A C 1
ATOM 3005 O O . GLY A 1 383 ? 16.781 34.031 3.477 1 75.75 383 GLY A O 1
ATOM 3006 N N . VAL A 1 384 ? 14.781 34.344 4.211 1 74.5 384 VAL A N 1
ATOM 3007 C CA . VAL A 1 384 ? 14.852 33.156 5.035 1 74.5 384 VAL A CA 1
ATOM 3008 C C . VAL A 1 384 ? 15.031 31.922 4.145 1 74.5 384 VAL A C 1
ATOM 3010 O O . VAL A 1 384 ? 15.891 31.078 4.41 1 74.5 384 VAL A O 1
ATOM 3013 N N . ALA A 1 385 ? 14.273 31.812 3.109 1 72.12 385 ALA A N 1
ATOM 3014 C CA . ALA A 1 385 ? 14.289 30.625 2.266 1 72.12 385 ALA A CA 1
ATOM 3015 C C . ALA A 1 385 ? 15.602 30.516 1.504 1 72.12 385 ALA A C 1
ATOM 3017 O O . ALA A 1 385 ? 16.266 29.469 1.554 1 72.12 385 ALA A O 1
ATOM 3018 N N . PRO A 1 386 ? 16.031 31.531 0.863 1 73.25 386 PRO A N 1
ATOM 3019 C CA . PRO A 1 386 ? 17.281 31.438 0.122 1 73.25 386 PRO A CA 1
ATOM 3020 C C . PRO A 1 386 ? 18.5 31.25 1.036 1 73.25 386 PRO A C 1
ATOM 3022 O O . PRO A 1 386 ? 19.438 30.547 0.674 1 73.25 386 PRO A O 1
ATOM 3025 N N . GLU A 1 387 ? 18.406 31.828 2.189 1 76.94 387 GLU A N 1
ATOM 3026 C CA . GLU A 1 387 ? 19.5 31.703 3.139 1 76.94 387 GLU A CA 1
ATOM 3027 C C . GLU A 1 387 ? 19.703 30.25 3.566 1 76.94 387 GLU A C 1
ATOM 3029 O O . GLU A 1 387 ? 20.812 29.734 3.543 1 76.94 387 GLU A O 1
ATOM 3034 N N . LYS A 1 388 ? 18.734 29.734 3.926 1 72.25 388 LYS A N 1
ATOM 3035 C CA . LYS A 1 388 ? 18.812 28.359 4.406 1 72.25 388 LYS A CA 1
ATOM 3036 C C . LYS A 1 388 ? 19.172 27.391 3.271 1 72.25 388 LYS A C 1
ATOM 3038 O O . LYS A 1 388 ? 19.922 26.438 3.479 1 72.25 388 LYS A O 1
ATOM 3043 N N . ALA A 1 389 ? 18.625 27.656 2.111 1 71.06 389 ALA A N 1
ATOM 3044 C CA . ALA A 1 389 ? 18.906 26.812 0.953 1 71.06 389 ALA A CA 1
ATOM 3045 C C . ALA A 1 389 ? 20.375 26.875 0.577 1 71.06 389 ALA A C 1
ATOM 3047 O O . ALA A 1 389 ? 20.984 25.844 0.289 1 71.06 389 ALA A O 1
ATOM 3048 N N . ILE A 1 390 ? 20.938 28.031 0.595 1 75.62 390 ILE A N 1
ATOM 3049 C CA . ILE A 1 390 ? 22.328 28.203 0.226 1 75.62 390 ILE A CA 1
ATOM 3050 C C . ILE A 1 390 ? 23.234 27.547 1.276 1 75.62 390 ILE A C 1
ATOM 3052 O O . ILE A 1 390 ? 24.203 26.859 0.938 1 75.62 390 ILE A O 1
ATOM 3056 N N . LYS A 1 391 ? 22.891 27.812 2.498 1 76.88 391 LYS A N 1
ATOM 3057 C CA . LYS A 1 391 ? 23.688 27.25 3.588 1 76.88 391 LYS A CA 1
ATOM 3058 C C . LYS A 1 391 ? 23.719 25.734 3.527 1 76.88 391 LYS A C 1
ATOM 3060 O O . LYS A 1 391 ? 24.781 25.125 3.662 1 76.88 391 LYS A O 1
ATOM 3065 N N . LEU A 1 392 ? 22.703 25.234 3.289 1 72.62 392 LEU A N 1
ATOM 3066 C CA . LEU A 1 392 ? 22.594 23.781 3.289 1 72.62 392 LEU A CA 1
ATOM 3067 C C . LEU A 1 392 ? 23.25 23.188 2.049 1 72.62 392 LEU A C 1
ATOM 3069 O O . LEU A 1 392 ? 23.953 22.172 2.137 1 72.62 392 LEU A O 1
ATOM 3073 N N . THR A 1 393 ? 22.969 23.75 0.976 1 74.25 393 THR A N 1
ATOM 3074 C CA . THR A 1 393 ? 23.516 23.25 -0.278 1 74.25 393 THR A CA 1
ATOM 3075 C C . THR A 1 393 ? 25.047 23.312 -0.265 1 74.25 393 THR A C 1
ATOM 3077 O O . THR A 1 393 ? 25.703 22.344 -0.659 1 74.25 393 THR A O 1
ATOM 3080 N N . VAL A 1 394 ? 25.531 24.438 0.205 1 78.75 394 VAL A N 1
ATOM 3081 C CA . VAL A 1 394 ? 26.969 24.625 0.216 1 78.75 394 VAL A CA 1
ATOM 3082 C C . VAL A 1 394 ? 27.594 23.656 1.227 1 78.75 394 VAL A C 1
ATOM 3084 O O . VAL A 1 394 ? 28.656 23.078 0.966 1 78.75 394 VAL A O 1
ATOM 3087 N N . ASN A 1 395 ? 27 23.562 2.295 1 81.06 395 ASN A N 1
ATOM 3088 C CA . ASN A 1 395 ? 27.5 22.609 3.285 1 81.06 395 ASN A CA 1
ATOM 3089 C C . ASN A 1 395 ? 27.531 21.188 2.74 1 81.06 395 ASN A C 1
ATOM 3091 O O . ASN A 1 395 ? 28.5 20.469 2.934 1 81.06 395 ASN A O 1
ATOM 3095 N N . ASP A 1 396 ? 26.547 20.812 2.098 1 74.44 396 ASP A N 1
ATOM 3096 C CA . ASP A 1 396 ? 26.438 19.469 1.548 1 74.44 396 ASP A CA 1
ATOM 3097 C C . ASP A 1 396 ? 27.453 19.234 0.436 1 74.44 396 ASP A C 1
ATOM 3099 O O . ASP A 1 396 ? 28 18.141 0.302 1 74.44 396 ASP A O 1
ATOM 3103 N N . LEU A 1 397 ? 27.578 20.188 -0.313 1 75.81 397 LEU A N 1
ATOM 3104 C CA . LEU A 1 397 ? 28.531 20.078 -1.418 1 75.81 397 LEU A CA 1
ATOM 3105 C C . LEU A 1 397 ? 29.953 19.922 -0.899 1 75.81 397 LEU A C 1
ATOM 3107 O O . LEU A 1 397 ? 30.703 19.078 -1.387 1 75.81 397 LEU A O 1
ATOM 3111 N N . VAL A 1 398 ? 30.281 20.703 0.096 1 81.56 398 VAL A N 1
ATOM 3112 C CA . VAL A 1 398 ? 31.641 20.656 0.634 1 81.56 398 VAL A CA 1
ATOM 3113 C C . VAL A 1 398 ? 31.828 19.344 1.406 1 81.56 398 VAL A C 1
ATOM 3115 O O . VAL A 1 398 ? 32.875 18.719 1.325 1 81.56 398 VAL A O 1
ATOM 3118 N N . ARG A 1 399 ? 30.875 18.953 2.047 1 81.44 399 ARG A N 1
ATOM 3119 C CA . ARG A 1 399 ? 30.938 17.672 2.766 1 81.44 399 ARG A CA 1
ATOM 3120 C C . ARG A 1 399 ? 31.062 16.5 1.796 1 81.44 399 ARG A C 1
ATOM 3122 O O . ARG A 1 399 ? 31.812 15.562 2.057 1 81.44 399 ARG A O 1
ATOM 3129 N N . GLY A 1 400 ? 30.328 16.516 0.828 1 76.56 400 GLY A N 1
ATOM 3130 C CA . GLY A 1 400 ? 30.375 15.469 -0.177 1 76.56 400 GLY A CA 1
ATOM 3131 C C . GLY A 1 400 ? 31.734 15.352 -0.848 1 76.56 400 GLY A C 1
ATOM 3132 O O . GLY A 1 400 ? 32.219 14.242 -1.097 1 76.56 400 GLY A O 1
ATOM 3133 N N . LYS A 1 401 ? 32.281 16.406 -1.087 1 77 401 LYS A N 1
ATOM 3134 C CA . LYS A 1 401 ? 33.594 16.406 -1.739 1 77 401 LYS A CA 1
ATOM 3135 C C . LYS A 1 401 ? 34.688 15.914 -0.791 1 77 401 LYS A C 1
ATOM 3137 O O . LYS A 1 401 ? 35.625 15.242 -1.216 1 77 401 LYS A O 1
ATOM 3142 N N . ALA A 1 402 ? 34.438 16.25 0.463 1 81.62 402 ALA A N 1
ATOM 3143 C CA . ALA A 1 402 ? 35.5 15.914 1.437 1 81.62 402 ALA A CA 1
ATOM 3144 C C . ALA A 1 402 ? 35.25 14.523 2.037 1 81.62 402 ALA A C 1
ATOM 3146 O O . ALA A 1 402 ? 36.125 13.977 2.709 1 81.62 402 ALA A O 1
ATOM 3147 N N . ALA A 1 403 ? 34.156 14.023 1.736 1 79.12 403 ALA A N 1
ATOM 3148 C CA . ALA A 1 403 ? 33.844 12.727 2.322 1 79.12 403 ALA A CA 1
ATOM 3149 C C . ALA A 1 403 ? 34.531 11.594 1.59 1 79.12 403 ALA A C 1
ATOM 3151 O O . ALA A 1 403 ? 34.875 11.719 0.406 1 79.12 403 ALA A O 1
ATOM 3152 N N . ASP A 1 404 ? 34.812 10.555 2.377 1 76.19 404 ASP A N 1
ATOM 3153 C CA . ASP A 1 404 ? 35.375 9.352 1.782 1 76.19 404 ASP A CA 1
ATOM 3154 C C . ASP A 1 404 ? 34.312 8.492 1.118 1 76.19 404 ASP A C 1
ATOM 3156 O O . ASP A 1 404 ? 33.125 8.828 1.153 1 76.19 404 ASP A O 1
ATOM 3160 N N . LYS A 1 405 ? 34.781 7.441 0.47 1 67.06 405 LYS A N 1
ATOM 3161 C CA . LYS A 1 405 ? 33.875 6.559 -0.286 1 67.06 405 LYS A CA 1
ATOM 3162 C C . LYS A 1 405 ? 32.781 5.992 0.603 1 67.06 405 LYS A C 1
ATOM 3164 O O . LYS A 1 405 ? 31.703 5.68 0.124 1 67.06 405 LYS A O 1
ATOM 3169 N N . ASN A 1 406 ? 33.125 6.035 1.941 1 66.31 406 ASN A N 1
ATOM 3170 C CA . ASN A 1 406 ? 32.156 5.488 2.873 1 66.31 406 ASN A CA 1
ATOM 3171 C C . ASN A 1 406 ? 31.281 6.586 3.498 1 66.31 406 ASN A C 1
ATOM 3173 O O . ASN A 1 406 ? 30.453 6.312 4.363 1 66.31 406 ASN A O 1
ATOM 3177 N N . GLY A 1 407 ? 31.469 7.824 3.053 1 68.12 407 GLY A N 1
ATOM 3178 C CA . GLY A 1 407 ? 30.656 8.922 3.547 1 68.12 407 GLY A CA 1
ATOM 3179 C C . GLY A 1 407 ? 31.188 9.531 4.832 1 68.12 407 GLY A C 1
ATOM 3180 O O . GLY A 1 407 ? 30.531 10.375 5.445 1 68.12 407 GLY A O 1
ATOM 3181 N N . ASN A 1 408 ? 32.344 9.023 5.273 1 76.81 408 ASN A N 1
ATOM 3182 C CA . ASN A 1 408 ? 32.875 9.555 6.516 1 76.81 408 ASN A CA 1
ATOM 3183 C C . ASN A 1 408 ? 33.688 10.828 6.273 1 76.81 408 ASN A C 1
ATOM 3185 O O . ASN A 1 408 ? 34.406 10.938 5.273 1 76.81 408 ASN A O 1
ATOM 3189 N N . ILE A 1 409 ? 33.406 11.875 7.078 1 80.88 409 ILE A N 1
ATOM 3190 C CA . ILE A 1 409 ? 34.094 13.156 6.965 1 80.88 409 ILE A CA 1
ATOM 3191 C C . ILE A 1 409 ? 34.844 13.453 8.258 1 80.88 409 ILE A C 1
ATOM 3193 O O . ILE A 1 409 ? 34.375 13.141 9.352 1 80.88 409 ILE A O 1
ATOM 3197 N N . THR A 1 410 ? 36.094 13.898 8.102 1 82 410 THR A N 1
ATOM 3198 C CA . THR A 1 410 ? 36.906 14.266 9.266 1 82 410 THR A CA 1
ATOM 3199 C C . THR A 1 410 ? 36.406 15.578 9.867 1 82 410 THR A C 1
ATOM 3201 O O . THR A 1 410 ? 35.75 16.359 9.195 1 82 410 THR A O 1
ATOM 3204 N N . LEU A 1 411 ? 36.625 15.805 11.133 1 85.62 411 LEU A N 1
ATOM 3205 C CA . LEU A 1 411 ? 36.125 16.953 11.891 1 85.62 411 LEU A CA 1
ATOM 3206 C C . LEU A 1 411 ? 36.594 18.266 11.258 1 85.62 411 LEU A C 1
ATOM 3208 O O . LEU A 1 411 ? 35.781 19.188 11.094 1 85.62 411 LEU A O 1
ATOM 3212 N N . PRO A 1 412 ? 37.906 18.359 10.883 1 87.44 412 PRO A N 1
ATOM 3213 C CA . PRO A 1 412 ? 38.344 19.625 10.281 1 87.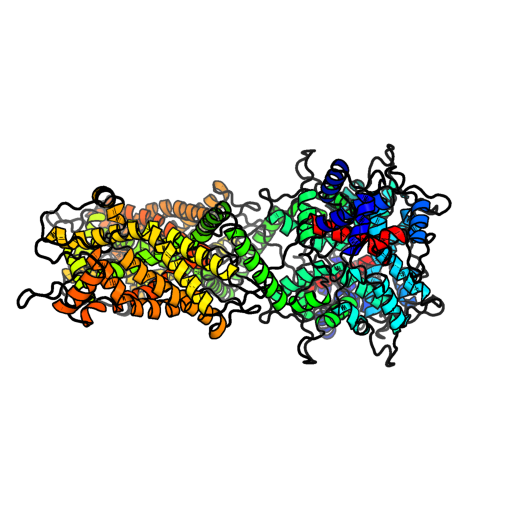44 412 PRO A CA 1
ATOM 3214 C C . PRO A 1 412 ? 37.562 19.953 9 1 87.44 412 PRO A C 1
ATOM 3216 O O . PRO A 1 412 ? 37.25 21.125 8.742 1 87.44 412 PRO A O 1
ATOM 3219 N N . TRP A 1 413 ? 37.281 18.984 8.328 1 88.5 413 TRP A N 1
ATOM 3220 C CA . TRP A 1 413 ? 36.562 19.219 7.082 1 88.5 413 TRP A CA 1
ATOM 3221 C C . TRP A 1 413 ? 35.094 19.578 7.355 1 88.5 413 TRP A C 1
ATOM 3223 O O . TRP A 1 413 ? 34.5 20.328 6.59 1 88.5 413 TRP A O 1
ATOM 3233 N N . GLU A 1 414 ? 34.625 19.031 8.391 1 87.5 414 GLU A N 1
ATOM 3234 C CA . GLU A 1 414 ? 33.281 19.422 8.781 1 87.5 414 GLU A CA 1
ATOM 3235 C C . GLU A 1 414 ? 33.219 20.891 9.148 1 87.5 414 GLU A C 1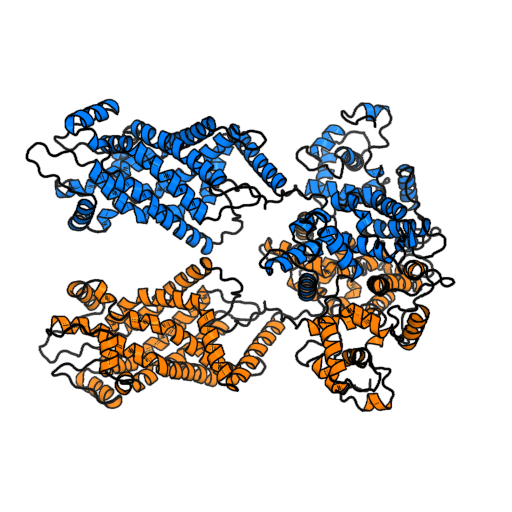
ATOM 3237 O O . GLU A 1 414 ? 32.25 21.578 8.828 1 87.5 414 GLU A O 1
ATOM 3242 N N . ILE A 1 415 ? 34.219 21.297 9.812 1 89 415 ILE A N 1
ATOM 3243 C CA . ILE A 1 415 ? 34.312 22.688 10.242 1 89 415 ILE A CA 1
ATOM 3244 C C . ILE A 1 415 ? 34.469 23.609 9.031 1 89 415 ILE A C 1
ATOM 3246 O O . ILE A 1 415 ? 33.812 24.641 8.938 1 89 415 ILE A O 1
ATOM 3250 N N . ILE A 1 416 ? 35.219 23.172 8.125 1 89.12 416 ILE A N 1
ATOM 3251 C CA . ILE A 1 416 ? 35.438 23.953 6.914 1 89.12 416 ILE A CA 1
ATOM 3252 C C . ILE A 1 416 ? 34.156 24 6.102 1 89.12 416 ILE A C 1
ATOM 3254 O O . ILE A 1 416 ? 33.812 25.031 5.523 1 89.12 416 ILE A O 1
ATOM 3258 N N . ALA A 1 417 ? 33.469 22.875 6.051 1 87.38 417 ALA A N 1
ATOM 3259 C CA . ALA A 1 417 ? 32.219 22.844 5.336 1 87.38 417 ALA A CA 1
ATOM 3260 C C . ALA A 1 417 ? 31.203 23.812 5.949 1 87.38 417 ALA A C 1
ATOM 3262 O O . ALA A 1 417 ? 30.547 24.578 5.234 1 87.38 417 ALA A O 1
ATOM 3263 N N . GLY A 1 418 ? 31.078 23.781 7.215 1 86.06 418 GLY A N 1
ATOM 3264 C CA . GLY A 1 418 ? 30.203 24.719 7.902 1 86.06 418 GLY A CA 1
ATOM 3265 C C . GLY A 1 418 ? 30.609 26.172 7.715 1 86.06 418 GLY A C 1
ATOM 3266 O O . GLY A 1 418 ? 29.766 27.031 7.453 1 86.06 418 GLY A O 1
ATOM 3267 N N . GLY A 1 419 ? 31.922 26.422 7.879 1 89.25 419 GLY A N 1
ATOM 3268 C CA . GLY A 1 419 ? 32.438 27.766 7.703 1 89.25 419 GLY A CA 1
ATOM 3269 C C . GLY A 1 419 ? 32.219 28.328 6.312 1 89.25 419 GLY A C 1
ATOM 3270 O O . GLY A 1 419 ? 31.859 29.5 6.152 1 89.25 419 GLY A O 1
ATOM 3271 N N . THR A 1 420 ? 32.344 27.484 5.359 1 88.75 420 THR A N 1
ATOM 3272 C CA . THR A 1 420 ? 32.156 27.906 3.982 1 88.75 420 THR A CA 1
ATOM 3273 C C . THR A 1 420 ? 30.672 28.203 3.719 1 88.75 420 THR A C 1
ATOM 3275 O O . THR A 1 420 ? 30.344 29.125 2.975 1 88.75 420 THR A O 1
ATOM 3278 N N . ALA A 1 421 ? 29.844 27.328 4.23 1 86.25 421 ALA A N 1
ATOM 3279 C CA . ALA A 1 421 ? 28.406 27.562 4.113 1 86.25 421 ALA A CA 1
ATOM 3280 C C . ALA A 1 421 ? 28.016 28.906 4.711 1 86.25 421 ALA A C 1
ATOM 3282 O O . ALA A 1 421 ? 27.234 29.656 4.121 1 86.25 421 ALA A O 1
ATOM 3283 N N . GLY A 1 422 ? 28.547 29.234 5.848 1 84.94 422 GLY A N 1
ATOM 3284 C CA . GLY A 1 422 ? 28.312 30.531 6.484 1 84.94 422 GLY A CA 1
ATOM 3285 C C . GLY A 1 422 ? 28.828 31.703 5.672 1 84.94 422 GLY A C 1
ATOM 3286 O O . GLY A 1 422 ? 28.188 32.75 5.609 1 84.94 422 GLY A O 1
ATOM 3287 N N . ALA A 1 423 ? 29.969 31.484 5.035 1 87.69 423 ALA A N 1
ATOM 3288 C CA . ALA A 1 423 ? 30.578 32.562 4.238 1 87.69 423 ALA A CA 1
ATOM 3289 C C . ALA A 1 423 ? 29.719 32.875 3.008 1 87.69 423 ALA A C 1
ATOM 3291 O O . ALA A 1 423 ? 29.531 34.031 2.666 1 87.69 423 ALA A O 1
ATOM 3292 N N . CYS A 1 424 ? 29.25 31.906 2.434 1 83.69 424 CYS A N 1
ATOM 3293 C CA . CYS A 1 424 ? 28.484 32.094 1.214 1 83.69 424 CYS A CA 1
ATOM 3294 C C . CYS A 1 424 ? 27.125 32.688 1.52 1 83.69 424 CYS A C 1
ATOM 3296 O O . CYS A 1 424 ? 26.594 33.469 0.719 1 83.69 424 CYS A O 1
ATOM 3298 N N . GLN A 1 425 ? 26.625 32.344 2.609 1 84.69 425 GLN A N 1
ATOM 3299 C CA . GLN A 1 425 ? 25.312 32.875 2.967 1 84.69 425 GLN A CA 1
ATOM 3300 C C . GLN A 1 425 ? 25.375 34.375 3.193 1 84.69 425 GLN A C 1
ATOM 3302 O O . GLN A 1 425 ? 24.422 35.094 2.885 1 84.69 425 GLN A O 1
ATOM 3307 N N . VAL A 1 426 ? 26.484 34.938 3.684 1 83.88 426 VAL A N 1
ATOM 3308 C CA . VAL A 1 426 ? 26.641 36.344 4.027 1 83.88 426 VAL A CA 1
ATOM 3309 C C . VAL A 1 426 ? 26.562 37.188 2.762 1 83.88 426 VAL A C 1
ATOM 3311 O O . VAL A 1 426 ? 26.016 38.312 2.783 1 83.88 426 VAL A O 1
ATOM 3314 N N . VAL A 1 427 ? 26.969 36.625 1.742 1 80.62 427 VAL A N 1
ATOM 3315 C CA . VAL A 1 427 ? 26.984 37.375 0.489 1 80.62 427 VAL A CA 1
ATOM 3316 C C . VAL A 1 427 ? 25.562 37.688 0.065 1 80.62 427 VAL A C 1
ATOM 3318 O O . VAL A 1 427 ? 25.297 38.781 -0.458 1 80.62 427 VAL A O 1
ATOM 3321 N N . PHE A 1 428 ? 24.688 36.906 0.428 1 78.75 428 PHE A N 1
ATOM 3322 C CA . PHE A 1 428 ? 23.312 37.125 -0.018 1 78.75 428 PHE A CA 1
ATOM 3323 C C . PHE A 1 428 ? 22.484 37.781 1.074 1 78.75 428 PHE A C 1
ATOM 3325 O O . PHE A 1 428 ? 21.516 38.5 0.782 1 78.75 428 PHE A O 1
ATOM 3332 N N . THR A 1 429 ? 22.828 37.531 2.248 1 82.62 429 THR A N 1
ATOM 3333 C CA . THR A 1 429 ? 21.938 37.938 3.336 1 82.62 429 THR A CA 1
ATOM 3334 C C . THR A 1 429 ? 22.328 39.312 3.861 1 82.62 429 THR A C 1
ATOM 3336 O O . THR A 1 429 ? 21.5 40 4.461 1 82.62 429 THR A O 1
ATOM 3339 N N . ASN A 1 430 ? 23.484 39.781 3.572 1 86.38 430 ASN A N 1
ATOM 3340 C CA . ASN A 1 430 ? 23.938 41.031 4.152 1 86.38 430 ASN A CA 1
ATOM 3341 C C . ASN A 1 430 ? 23.078 42.219 3.707 1 86.38 430 ASN A C 1
ATOM 3343 O O . ASN A 1 430 ? 22.688 43.062 4.523 1 86.38 430 ASN A O 1
ATOM 3347 N N . PRO A 1 431 ? 22.734 42.281 2.447 1 85.75 431 PRO A N 1
ATOM 3348 C CA . PRO A 1 431 ? 21.875 43.375 2.021 1 85.75 431 PRO A CA 1
ATOM 3349 C C . PRO A 1 431 ? 20.516 43.375 2.725 1 85.75 431 PRO A C 1
ATOM 3351 O O . PRO A 1 431 ? 19.984 44.438 3.059 1 85.75 431 PRO A O 1
ATOM 3354 N N . LEU A 1 432 ? 20.016 42.188 2.951 1 86.06 432 LEU A N 1
ATOM 3355 C CA . LEU A 1 432 ? 18.719 42.062 3.605 1 86.06 432 LEU A CA 1
ATOM 3356 C C . LEU A 1 432 ? 18.828 42.406 5.09 1 86.06 432 LEU A C 1
ATOM 3358 O O . LEU A 1 432 ? 17.922 43 5.656 1 86.06 432 LEU A O 1
ATOM 3362 N N . GLU A 1 433 ? 19.922 42.125 5.602 1 86.56 433 GLU A N 1
ATOM 3363 C CA . GLU A 1 433 ? 20.141 42.344 7.031 1 86.56 433 GLU A CA 1
ATOM 3364 C C . GLU A 1 433 ? 20.266 43.812 7.352 1 86.56 433 GLU A C 1
ATOM 3366 O O . GLU A 1 433 ? 19.719 44.281 8.352 1 86.56 433 GLU A O 1
ATOM 3371 N N . ILE A 1 434 ? 20.984 44.562 6.52 1 86.06 434 ILE A N 1
ATOM 3372 C CA . ILE A 1 434 ? 21.172 46 6.789 1 86.06 434 ILE A CA 1
ATOM 3373 C C . ILE A 1 434 ? 19.844 46.719 6.688 1 86.06 434 ILE A C 1
ATOM 3375 O O . ILE A 1 434 ? 19.562 47.625 7.469 1 86.06 434 ILE A O 1
ATOM 3379 N N . VAL A 1 435 ? 19.078 46.344 5.734 1 86.88 435 VAL A N 1
ATOM 3380 C CA . VAL A 1 435 ? 17.766 46.969 5.566 1 86.88 435 VAL A CA 1
ATOM 3381 C C . VAL A 1 435 ? 16.891 46.656 6.781 1 86.88 435 VAL A C 1
ATOM 3383 O O . VAL A 1 435 ? 16.156 47.531 7.258 1 86.88 435 VAL A O 1
ATOM 3386 N N . LYS A 1 436 ? 17.016 45.531 7.277 1 88.25 436 LYS A N 1
ATOM 3387 C CA . LYS A 1 436 ? 16.25 45.094 8.445 1 88.25 436 LYS A CA 1
ATOM 3388 C C . LYS A 1 436 ? 16.625 45.938 9.672 1 88.25 436 LYS A C 1
ATOM 3390 O O . LYS A 1 436 ? 15.734 46.438 10.367 1 88.25 436 LYS A O 1
ATOM 3395 N N . ILE A 1 437 ? 17.844 46.094 9.922 1 85.25 437 ILE A N 1
ATOM 3396 C CA . ILE A 1 437 ? 18.328 46.781 11.109 1 85.25 437 ILE A CA 1
ATOM 3397 C C . ILE A 1 437 ? 17.922 48.25 11.047 1 85.25 437 ILE A C 1
ATOM 3399 O O . ILE A 1 437 ? 17.484 48.812 12.055 1 85.25 437 ILE A O 1
ATOM 3403 N N . ARG A 1 438 ? 17.984 48.812 9.945 1 85.5 438 ARG A N 1
ATOM 3404 C CA . ARG A 1 438 ? 17.656 50.219 9.812 1 85.5 438 ARG A CA 1
ATOM 3405 C C . ARG A 1 438 ? 16.156 50.469 10 1 85.5 438 ARG A C 1
ATOM 3407 O O . ARG A 1 438 ? 15.742 51.469 10.562 1 85.5 438 ARG A O 1
ATOM 3414 N N . LEU A 1 439 ? 15.422 49.469 9.516 1 85.5 439 LEU A N 1
ATOM 3415 C CA . LEU A 1 439 ? 13.977 49.594 9.711 1 85.5 439 LEU A CA 1
ATOM 3416 C C . LEU A 1 439 ? 13.609 49.406 11.172 1 85.5 439 LEU A C 1
ATOM 3418 O O . LEU A 1 439 ? 12.664 50 11.664 1 85.5 439 LEU A O 1
ATOM 3422 N N . GLN A 1 440 ? 14.344 48.625 11.875 1 84.88 440 GLN A N 1
ATOM 3423 C CA . GLN A 1 440 ? 14.078 48.344 13.273 1 84.88 440 GLN A CA 1
ATOM 3424 C C . GLN A 1 440 ? 14.391 49.531 14.164 1 84.88 440 GLN A C 1
ATOM 3426 O O . GLN A 1 440 ? 13.727 49.75 15.18 1 84.88 440 GLN A O 1
ATOM 3431 N N . ILE A 1 441 ? 15.336 50.281 13.773 1 81.69 441 ILE A N 1
ATOM 3432 C CA . ILE A 1 441 ? 15.805 51.375 14.625 1 81.69 441 ILE A CA 1
ATOM 3433 C C . ILE A 1 441 ? 15.047 52.656 14.289 1 81.69 441 ILE A C 1
ATOM 3435 O O . ILE A 1 441 ? 14.953 53.562 15.109 1 81.69 441 ILE A O 1
ATOM 3439 N N . GLN A 1 442 ? 14.469 52.656 13.133 1 77.31 442 GLN A N 1
ATOM 3440 C CA . GLN A 1 442 ? 13.773 53.844 12.695 1 77.31 442 GLN A CA 1
ATOM 3441 C C . GLN A 1 442 ? 12.648 54.219 13.648 1 77.31 442 GLN A C 1
ATOM 3443 O O . GLN A 1 442 ? 12.352 55.406 13.844 1 77.31 442 GLN A O 1
ATOM 3448 N N . GLY A 1 443 ? 11.984 53.25 14.25 1 71.12 443 GLY A N 1
ATOM 3449 C CA . GLY A 1 443 ? 10.914 53.531 15.188 1 71.12 443 GLY A CA 1
ATOM 3450 C C . GLY A 1 443 ? 11.383 54.344 16.391 1 71.12 443 GLY A C 1
ATOM 3451 O O . GLY A 1 443 ? 10.656 55.188 16.906 1 71.12 443 GLY A O 1
ATOM 3452 N N . GLU A 1 444 ? 12.547 54.094 16.812 1 70.56 444 GLU A N 1
ATOM 3453 C CA . GLU A 1 444 ? 13.117 54.781 17.953 1 70.56 444 GLU A CA 1
ATOM 3454 C C . GLU A 1 444 ? 13.484 56.219 17.594 1 70.56 444 GLU A C 1
ATOM 3456 O O . GLU A 1 444 ? 13.305 57.156 18.391 1 70.56 444 GLU A O 1
ATOM 3461 N N . VAL A 1 445 ? 13.93 56.469 16.406 1 64.62 445 VAL A N 1
ATOM 3462 C CA . VAL A 1 445 ? 14.414 57.781 15.961 1 64.62 445 VAL A CA 1
ATOM 3463 C C . VAL A 1 445 ? 13.227 58.688 15.625 1 64.62 445 VAL A C 1
ATOM 3465 O O . VAL A 1 445 ? 13.266 59.875 15.875 1 64.62 445 VAL A O 1
ATOM 3468 N N . ALA A 1 446 ? 12.227 58.094 15.023 1 63.44 446 ALA A N 1
ATOM 3469 C CA . ALA A 1 446 ? 11.07 58.875 14.602 1 63.44 446 ALA A CA 1
ATOM 3470 C C . ALA A 1 446 ? 10.445 59.594 15.789 1 63.44 446 ALA A C 1
ATOM 3472 O O . ALA A 1 446 ? 9.906 60.688 15.633 1 63.44 446 ALA A O 1
ATOM 3473 N N . LYS A 1 447 ? 10.477 59 16.891 1 58.66 447 LYS A N 1
ATOM 3474 C CA . LYS A 1 447 ? 9.867 59.688 18.031 1 58.66 447 LYS A CA 1
ATOM 3475 C C . LYS A 1 447 ? 10.734 60.812 18.516 1 58.66 447 LYS A C 1
ATOM 3477 O O . LYS A 1 447 ? 10.227 61.812 19.031 1 58.66 447 LYS A O 1
ATOM 3482 N N . HIS A 1 448 ? 11.992 60.719 18.328 1 56.72 448 HIS A N 1
ATOM 3483 C CA . HIS A 1 448 ? 12.859 61.75 18.859 1 56.72 448 HIS A CA 1
ATOM 3484 C C . HIS A 1 448 ? 13.18 62.781 17.781 1 56.72 448 HIS A C 1
ATOM 3486 O O . HIS A 1 448 ? 13.547 63.906 18.094 1 56.72 448 HIS A O 1
ATOM 3492 N N . THR A 1 449 ? 13.195 62.312 16.562 1 58.12 449 THR A N 1
ATOM 3493 C CA . THR A 1 449 ? 13.523 63.25 15.508 1 58.12 449 THR A CA 1
ATOM 3494 C C . THR A 1 449 ? 12.43 63.281 14.438 1 58.12 449 THR A C 1
ATOM 3496 O O . THR A 1 449 ? 11.719 62.281 14.25 1 58.12 449 THR A O 1
ATOM 3499 N N . ASP A 1 450 ? 11.781 64.375 14.141 1 58.47 450 ASP A N 1
ATOM 3500 C CA . ASP A 1 450 ? 10.781 64.562 13.094 1 58.47 450 ASP A CA 1
ATOM 3501 C C . ASP A 1 450 ? 11.234 63.906 11.781 1 58.47 450 ASP A C 1
ATOM 3503 O O . ASP A 1 450 ? 10.875 64.375 10.703 1 58.47 450 ASP A O 1
ATOM 3507 N N . ALA A 1 451 ? 12 62.844 11.789 1 59.66 451 ALA A N 1
ATOM 3508 C CA . ALA A 1 451 ? 12.492 62.281 10.539 1 59.66 451 ALA A CA 1
ATOM 3509 C C . ALA A 1 451 ? 11.453 61.344 9.922 1 59.66 451 ALA A C 1
ATOM 3511 O O . ALA A 1 451 ? 10.805 60.594 10.641 1 59.66 451 ALA A O 1
ATOM 3512 N N . PRO A 1 452 ? 11.18 61.562 8.625 1 64.06 452 PRO A N 1
ATOM 3513 C CA . PRO A 1 452 ? 10.156 60.781 7.926 1 64.06 452 PRO A CA 1
ATOM 3514 C C . PRO A 1 452 ? 10.453 59.281 7.91 1 64.06 452 PRO A C 1
ATOM 3516 O O . PRO A 1 452 ? 11.625 58.906 7.891 1 64.06 452 PRO A O 1
ATOM 3519 N N . LYS A 1 453 ? 9.531 58.406 8.18 1 73.38 453 LYS A N 1
ATOM 3520 C CA . LYS A 1 453 ? 9.617 56.938 8.086 1 73.38 453 LYS A CA 1
ATOM 3521 C C . LYS A 1 453 ? 10.023 56.531 6.68 1 73.38 453 LYS A C 1
ATOM 3523 O O . LYS A 1 453 ? 9.398 56.906 5.695 1 73.38 453 LYS A O 1
ATOM 3528 N N . ARG A 1 454 ? 11.258 55.938 6.586 1 77.06 454 ARG A N 1
ATOM 3529 C CA . ARG A 1 454 ? 11.789 55.531 5.293 1 77.06 454 ARG A CA 1
ATOM 3530 C C . ARG A 1 454 ? 11.398 54.094 4.98 1 77.06 454 ARG A C 1
ATOM 3532 O O . ARG A 1 454 ? 11.266 53.25 5.891 1 77.06 454 ARG A O 1
ATOM 3539 N N . SER A 1 455 ? 10.992 53.906 3.781 1 81.12 455 SER A N 1
ATOM 3540 C CA . SER A 1 455 ? 10.617 52.562 3.328 1 81.12 455 SER A CA 1
ATOM 3541 C C . SER A 1 455 ? 11.852 51.719 3.035 1 81.12 455 SER A C 1
ATOM 3543 O O . SER A 1 455 ? 12.961 52.25 2.924 1 81.12 455 SER A O 1
ATOM 3545 N N . ALA A 1 456 ? 11.719 50.406 3.039 1 84.25 456 ALA A N 1
ATOM 3546 C CA . ALA A 1 456 ? 12.781 49.438 2.729 1 84.25 456 ALA A CA 1
ATOM 3547 C C . ALA A 1 456 ? 13.422 49.781 1.382 1 84.25 456 ALA A C 1
ATOM 3549 O O . ALA A 1 456 ? 14.648 49.719 1.245 1 84.25 456 ALA A O 1
ATOM 3550 N N . ILE A 1 457 ? 12.641 50.094 0.475 1 83.69 457 ILE A N 1
ATOM 3551 C CA . ILE A 1 457 ? 13.117 50.406 -0.874 1 83.69 457 ILE A CA 1
ATOM 3552 C C . ILE A 1 457 ? 13.953 51.688 -0.865 1 83.69 457 ILE A C 1
ATOM 3554 O O . ILE A 1 457 ? 14.961 51.781 -1.574 1 83.69 457 ILE A O 1
ATOM 3558 N N . TRP A 1 458 ? 13.484 52.594 -0.051 1 84.81 458 TRP A N 1
ATOM 3559 C CA . TRP A 1 458 ? 14.227 53.812 0.066 1 84.81 458 TRP A CA 1
ATOM 3560 C C . TRP A 1 458 ? 15.609 53.594 0.667 1 84.81 458 TRP A C 1
ATOM 3562 O O . TRP A 1 458 ? 16.594 54.188 0.222 1 84.81 458 TRP A O 1
ATOM 3572 N N . ILE A 1 459 ? 15.672 52.781 1.578 1 84.94 459 I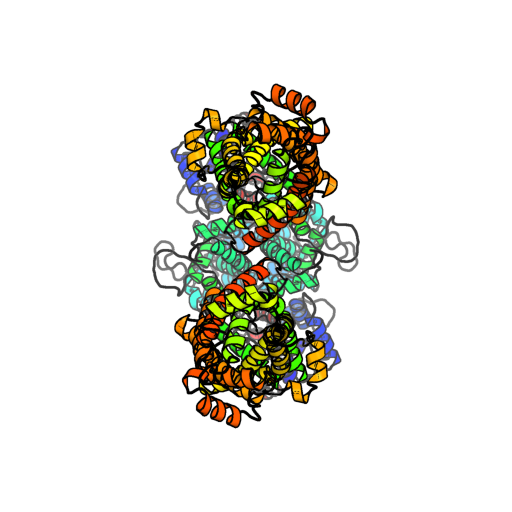LE A N 1
ATOM 3573 C CA . ILE A 1 459 ? 16.938 52.469 2.234 1 84.94 459 ILE A CA 1
ATOM 3574 C C . ILE A 1 459 ? 17.891 51.812 1.24 1 84.94 459 ILE A C 1
ATOM 3576 O O . ILE A 1 459 ? 19.078 52.156 1.182 1 84.94 459 ILE A O 1
ATOM 3580 N N . VAL A 1 460 ? 17.375 50.906 0.442 1 86.75 460 VAL A N 1
ATOM 3581 C CA . VAL A 1 460 ? 18.172 50.188 -0.54 1 86.75 460 VAL A CA 1
ATOM 3582 C C . VAL A 1 460 ? 18.703 51.156 -1.588 1 86.75 460 VAL A C 1
ATOM 3584 O O . VAL A 1 460 ? 19.875 51.062 -1.985 1 86.75 460 VAL A O 1
ATOM 3587 N N . ARG A 1 461 ? 17.875 52.094 -1.979 1 85.12 461 ARG A N 1
ATOM 3588 C CA . ARG A 1 461 ? 18.25 53.031 -3.014 1 85.12 461 ARG A CA 1
ATOM 3589 C C . ARG A 1 461 ? 19.266 54.062 -2.479 1 85.12 461 ARG A C 1
ATOM 3591 O O . ARG A 1 461 ? 20.172 54.469 -3.199 1 85.12 461 ARG A O 1
ATOM 3598 N N . ASN A 1 462 ? 19.047 54.344 -1.251 1 84.44 462 ASN A N 1
ATOM 3599 C CA . ASN A 1 462 ? 19.922 55.344 -0.656 1 84.44 462 ASN A CA 1
ATOM 3600 C C . ASN A 1 462 ? 21.297 54.781 -0.318 1 84.44 462 ASN A C 1
ATOM 3602 O O . ASN A 1 462 ? 22.312 55.469 -0.411 1 84.44 462 ASN A O 1
ATOM 3606 N N . LEU A 1 463 ? 21.422 53.625 0.138 1 83.38 463 LEU A N 1
ATOM 3607 C CA . LEU A 1 463 ? 22.688 53 0.524 1 83.38 463 LEU A CA 1
ATOM 3608 C C . LEU A 1 463 ? 23.469 52.562 -0.705 1 83.38 463 LEU A C 1
ATOM 3610 O O . LEU A 1 463 ? 24.703 52.688 -0.736 1 83.38 463 LEU A O 1
ATOM 3614 N N . GLY A 1 464 ? 22.781 52.219 -1.803 1 79.81 464 GLY A N 1
ATOM 3615 C CA . GLY A 1 464 ? 23.469 51.719 -2.977 1 79.81 464 GLY A CA 1
ATOM 3616 C C . GLY A 1 464 ? 24.094 50.344 -2.762 1 79.81 464 GLY A C 1
ATOM 3617 O O . GLY A 1 464 ? 23.984 49.781 -1.676 1 79.81 464 GLY A O 1
ATOM 3618 N N . LEU A 1 465 ? 24.828 49.875 -3.664 1 81.12 465 LEU A N 1
ATOM 3619 C CA . LEU A 1 465 ? 25.406 48.531 -3.621 1 81.12 465 LEU A CA 1
ATOM 3620 C C . LEU A 1 465 ? 26.531 48.469 -2.596 1 81.12 465 LEU A C 1
ATOM 3622 O O . LEU A 1 465 ? 26.656 47.469 -1.868 1 81.12 465 LEU A O 1
ATOM 3626 N N . VAL A 1 466 ? 27.297 49.469 -2.527 1 82.38 466 VAL A N 1
ATOM 3627 C CA . VAL A 1 466 ? 28.438 49.469 -1.601 1 82.38 466 VAL A CA 1
ATOM 3628 C C . VAL A 1 466 ? 27.922 49.656 -0.172 1 82.38 466 VAL A C 1
ATOM 3630 O O . VAL A 1 466 ? 28.453 49.031 0.759 1 82.38 466 VAL A O 1
ATOM 3633 N N . GLY A 1 467 ? 26.906 50.438 -0.087 1 81.5 467 GLY A N 1
ATOM 3634 C CA . GLY A 1 467 ? 26.312 50.688 1.224 1 81.5 467 GLY A CA 1
ATOM 3635 C C . GLY A 1 467 ? 25.594 49.469 1.769 1 81.5 467 GLY A C 1
ATOM 3636 O O . GLY A 1 467 ? 25.531 49.281 2.984 1 81.5 467 GLY A O 1
ATOM 3637 N N . LEU A 1 468 ? 25.188 48.656 0.866 1 86.69 468 LEU A N 1
ATOM 3638 C CA . LEU A 1 468 ? 24.453 47.469 1.274 1 86.69 468 LEU A CA 1
ATOM 3639 C C . LEU A 1 468 ? 25.391 46.438 1.849 1 86.69 468 LEU A C 1
ATOM 3641 O O . LEU A 1 468 ? 24.953 45.531 2.578 1 86.69 468 LEU A O 1
ATOM 3645 N N . TYR A 1 469 ? 26.656 46.594 1.615 1 86.38 469 TYR A N 1
ATOM 3646 C CA . TYR A 1 469 ? 27.594 45.594 2.102 1 86.38 469 TYR A CA 1
ATOM 3647 C C . TYR A 1 469 ? 28.453 46.156 3.234 1 86.38 469 TYR A C 1
ATOM 3649 O O . TYR A 1 469 ? 29.469 45.562 3.602 1 86.38 469 TYR A O 1
ATOM 3657 N N . LYS A 1 470 ? 27.922 47.344 3.637 1 82.31 470 LYS A N 1
ATOM 3658 C CA . LYS A 1 470 ? 28.562 47.875 4.84 1 82.31 470 LYS A CA 1
ATOM 3659 C C . LYS A 1 470 ? 28.359 46.938 6.023 1 82.31 470 LYS A C 1
ATOM 3661 O O . LYS A 1 470 ? 27.234 46.5 6.305 1 82.31 470 LYS A O 1
ATOM 3666 N N . GLY A 1 471 ? 29.438 46.469 6.656 1 79.75 471 GLY A N 1
ATOM 3667 C CA . GLY A 1 471 ? 29.328 45.531 7.777 1 79.75 471 GLY A CA 1
ATOM 3668 C C . GLY A 1 471 ? 29.438 44.094 7.367 1 79.75 471 GLY A C 1
ATOM 3669 O O . GLY A 1 471 ? 29.203 43.188 8.18 1 79.75 471 GLY A O 1
ATOM 3670 N N . ALA A 1 472 ? 29.688 43.875 6.133 1 85.06 472 ALA A N 1
ATOM 3671 C CA . ALA A 1 472 ? 29.781 42.5 5.625 1 85.06 472 ALA A CA 1
ATOM 3672 C C . ALA A 1 472 ? 30.906 41.719 6.312 1 85.06 472 ALA A C 1
ATOM 3674 O O . ALA A 1 472 ? 30.766 40.531 6.582 1 85.06 472 ALA A O 1
ATOM 3675 N N . SER A 1 473 ? 31.938 42.406 6.559 1 85.81 473 SER A N 1
ATOM 3676 C CA . SER A 1 473 ? 33.062 41.75 7.23 1 85.81 473 SER A CA 1
ATOM 3677 C C . SER A 1 473 ? 32.688 41.312 8.641 1 85.81 473 SER A C 1
ATOM 3679 O O . SER A 1 473 ? 33.094 40.25 9.102 1 85.81 473 SER A O 1
ATOM 3681 N N . ALA A 1 474 ? 31.922 42.156 9.305 1 84.25 474 ALA A N 1
ATOM 3682 C CA . ALA A 1 474 ? 31.469 41.781 10.641 1 84.25 474 ALA A CA 1
ATOM 3683 C C . ALA A 1 474 ? 30.469 40.625 10.578 1 84.25 474 ALA A C 1
ATOM 3685 O O . ALA A 1 474 ? 30.438 39.781 11.461 1 84.25 474 ALA A O 1
ATOM 3686 N N . CYS A 1 475 ? 29.719 40.688 9.547 1 87 475 CYS A N 1
ATOM 3687 C CA . CYS A 1 475 ? 28.766 39.594 9.352 1 87 475 CYS A CA 1
ATOM 3688 C C . CYS A 1 475 ? 29.5 38.281 9.07 1 87 475 CYS A C 1
ATOM 3690 O O . CYS A 1 475 ? 29.078 37.219 9.531 1 87 475 CYS A O 1
ATOM 3692 N N . LEU A 1 476 ? 30.5 38.406 8.32 1 88.62 476 LEU A N 1
ATOM 3693 C CA . LEU A 1 476 ? 31.312 37.219 8.023 1 88.62 476 LEU A CA 1
ATOM 3694 C C . LEU A 1 476 ? 31.953 36.688 9.289 1 88.62 476 LEU A C 1
ATOM 3696 O O . LEU A 1 476 ? 32 35.469 9.5 1 88.62 476 LEU A O 1
ATOM 3700 N N . LEU A 1 477 ? 32.406 37.531 10.039 1 86.06 477 LEU A N 1
ATOM 3701 C CA . LEU A 1 477 ? 33.094 37.125 11.273 1 86.06 477 LEU A CA 1
ATOM 3702 C C . LEU A 1 477 ? 32.094 36.531 12.25 1 86.06 477 LEU A C 1
ATOM 3704 O O . LEU A 1 477 ? 32.469 35.75 13.125 1 86.06 477 LEU A O 1
ATOM 3708 N N . ARG A 1 478 ? 30.906 36.906 12.07 1 85.88 478 ARG A N 1
ATOM 3709 C CA . ARG A 1 478 ? 29.859 36.312 12.906 1 85.88 478 ARG A CA 1
ATOM 3710 C C . ARG A 1 478 ? 29.375 35 12.344 1 85.88 478 ARG A C 1
ATOM 3712 O O . ARG A 1 478 ? 29.344 34 13.047 1 85.88 478 ARG A O 1
ATOM 3719 N N . ASP A 1 479 ? 29.062 34.969 11.125 1 87.62 479 ASP A N 1
ATOM 3720 C CA . ASP A 1 479 ? 28.312 33.844 10.531 1 87.62 479 ASP A CA 1
ATOM 3721 C C . ASP A 1 479 ? 29.234 32.688 10.219 1 87.62 479 ASP A C 1
ATOM 3723 O O . ASP A 1 479 ? 28.797 31.516 10.258 1 87.62 479 ASP A O 1
ATOM 3727 N N . VAL A 1 480 ? 30.469 32.906 9.867 1 88.81 480 VAL A N 1
ATOM 3728 C CA . VAL A 1 480 ? 31.406 31.812 9.523 1 88.81 480 VAL A CA 1
ATOM 3729 C C . VAL A 1 480 ? 31.688 30.969 10.766 1 88.81 480 VAL A C 1
ATOM 3731 O O . VAL A 1 480 ? 31.5 29.75 10.75 1 88.81 480 VAL A O 1
ATOM 3734 N N . PRO A 1 481 ? 32.125 31.641 11.812 1 88.56 481 PRO A N 1
ATOM 3735 C CA . PRO A 1 481 ? 32.344 30.812 13.008 1 88.56 481 PRO A CA 1
ATOM 3736 C C . PRO A 1 481 ? 31.031 30.203 13.531 1 88.56 481 PRO A C 1
ATOM 3738 O O . PRO A 1 481 ? 31.047 29.094 14.07 1 88.56 481 PRO A O 1
ATOM 3741 N N . PHE A 1 482 ? 30 30.938 13.438 1 86.75 482 PHE A N 1
ATOM 3742 C CA . PHE A 1 482 ? 28.719 30.375 13.859 1 86.75 482 PHE A CA 1
ATOM 3743 C C . PHE A 1 482 ? 28.422 29.078 13.141 1 86.75 482 PHE A C 1
ATOM 3745 O O . PHE A 1 482 ? 28.109 28.062 13.773 1 86.75 482 PHE A O 1
ATOM 3752 N N . SER A 1 483 ? 28.547 29.109 11.875 1 87.12 483 SER A N 1
ATOM 3753 C CA . SER A 1 483 ? 28.234 27.922 11.07 1 87.12 483 SER A CA 1
ATOM 3754 C C . SER A 1 483 ? 29.281 26.844 11.281 1 87.12 483 SER A C 1
ATOM 3756 O O . SER A 1 483 ? 28.969 25.641 11.203 1 87.12 483 SER A O 1
ATOM 3758 N N . ALA A 1 484 ? 30.438 27.234 11.484 1 88.44 484 ALA A N 1
ATOM 3759 C CA . ALA A 1 484 ? 31.531 26.281 11.719 1 88.44 484 ALA A CA 1
ATOM 3760 C C . ALA A 1 484 ? 31.312 25.516 13.023 1 88.44 484 ALA A C 1
ATOM 3762 O O . ALA A 1 484 ? 31.797 24.391 13.172 1 88.44 484 ALA A O 1
ATOM 3763 N N . ILE A 1 485 ? 30.672 26.141 13.883 1 87.25 485 ILE A N 1
ATOM 3764 C CA . ILE A 1 485 ? 30.359 25.469 15.148 1 87.25 485 ILE A CA 1
ATOM 3765 C C . ILE A 1 485 ? 29.047 24.719 15.023 1 87.25 485 ILE A C 1
ATOM 3767 O O . ILE A 1 485 ? 28.938 23.562 15.469 1 87.25 485 ILE A O 1
ATOM 3771 N N . TYR A 1 486 ? 28.156 25.328 14.375 1 85.38 486 TYR A N 1
ATOM 3772 C CA . TYR A 1 486 ? 26.797 24.797 14.305 1 85.38 486 TYR A CA 1
ATOM 3773 C C . TYR A 1 486 ? 26.75 23.484 13.547 1 85.38 486 TYR A C 1
ATOM 3775 O O . TYR A 1 486 ? 26.234 22.484 14.062 1 85.38 486 TYR A O 1
ATOM 3783 N N . PHE A 1 487 ? 27.312 23.391 12.406 1 84.19 487 PHE A N 1
ATOM 3784 C CA . PHE A 1 487 ? 27.125 22.25 11.516 1 84.19 487 PHE A CA 1
ATOM 3785 C C . PHE A 1 487 ? 27.828 21.016 12.07 1 84.19 487 PHE A C 1
ATOM 3787 O O . PHE A 1 487 ? 27.234 19.922 12.125 1 84.19 487 PHE A O 1
ATOM 3794 N N . PRO A 1 488 ? 29.047 21.125 12.445 1 84.62 488 PRO A N 1
ATOM 3795 C CA . PRO A 1 488 ? 29.672 19.922 13.031 1 84.62 488 PRO A CA 1
ATOM 3796 C C . PRO A 1 488 ? 28.984 19.469 14.312 1 84.62 488 PRO A C 1
ATOM 3798 O O . PRO A 1 488 ? 28.859 18.266 14.555 1 84.62 488 PRO A O 1
ATOM 3801 N N . THR A 1 489 ? 28.578 20.438 15.125 1 85.19 489 THR A N 1
ATOM 3802 C CA . THR A 1 489 ? 27.875 20.062 16.359 1 85.19 489 THR A CA 1
ATOM 3803 C C . THR A 1 489 ? 26.547 19.375 16.031 1 85.19 489 THR A C 1
ATOM 3805 O O . THR A 1 489 ? 26.188 18.391 16.672 1 85.19 489 THR A O 1
ATOM 3808 N N . TYR A 1 490 ? 25.922 19.938 15.125 1 80.81 490 TYR A N 1
ATOM 3809 C CA . TYR A 1 490 ? 24.656 19.344 14.68 1 80.81 490 TYR A CA 1
ATOM 3810 C C . TYR A 1 490 ? 24.875 17.922 14.164 1 80.81 490 TYR A C 1
ATOM 3812 O O . TYR A 1 490 ? 24.125 17.016 14.516 1 80.81 490 TYR A O 1
ATOM 3820 N N . ALA A 1 491 ? 25.828 17.703 13.391 1 79.69 491 ALA A N 1
ATOM 3821 C CA . ALA A 1 491 ? 26.141 16.406 12.797 1 79.69 491 ALA A CA 1
ATOM 3822 C C . ALA A 1 491 ? 26.5 15.391 13.875 1 79.69 491 ALA A C 1
ATOM 3824 O O . ALA A 1 491 ? 26.078 14.234 13.82 1 79.69 491 ALA A O 1
ATOM 3825 N N . HIS A 1 492 ? 27.25 15.82 14.789 1 84.06 492 HIS A N 1
ATOM 3826 C CA . HIS A 1 492 ? 27.688 14.906 15.836 1 84.06 492 HIS A CA 1
ATOM 3827 C C . HIS A 1 492 ? 26.562 14.602 16.812 1 84.06 492 HIS A C 1
ATOM 3829 O O . HIS A 1 492 ? 26.5 13.508 17.375 1 84.06 492 HIS A O 1
ATOM 3835 N N . LEU A 1 493 ? 25.719 15.594 17 1 84.31 493 LEU A N 1
ATOM 3836 C CA . LEU A 1 493 ? 24.562 15.344 17.844 1 84.31 493 LEU A CA 1
ATOM 3837 C C . LEU A 1 493 ? 23.625 14.336 17.188 1 84.31 493 LEU A C 1
ATOM 3839 O O . LEU A 1 493 ? 23.078 13.453 17.859 1 84.31 493 LEU A O 1
ATOM 3843 N N . LYS A 1 494 ? 23.469 14.422 16 1 80.38 494 LYS A N 1
ATOM 3844 C CA . LYS A 1 494 ? 22.609 13.5 15.266 1 80.38 494 LYS A CA 1
ATOM 3845 C C . LYS A 1 494 ? 23.172 12.086 15.273 1 80.38 494 LYS A C 1
ATOM 3847 O O . LYS A 1 494 ? 22.453 11.125 15.539 1 80.38 494 LYS A O 1
ATOM 3852 N N . LYS A 1 495 ? 24.391 11.953 14.992 1 78.69 495 LYS A N 1
ATOM 3853 C CA . LYS A 1 495 ? 25.031 10.648 14.836 1 78.69 495 LYS A CA 1
ATOM 3854 C C . LYS A 1 495 ? 25.328 10.016 16.188 1 78.69 495 LYS A C 1
ATOM 3856 O O . LYS A 1 495 ? 24.984 8.859 16.438 1 78.69 495 LYS A O 1
ATOM 3861 N N . ASP A 1 496 ? 25.953 10.758 17.031 1 80.56 496 ASP A N 1
ATOM 3862 C CA . ASP A 1 496 ? 26.5 10.195 18.266 1 80.56 496 ASP A CA 1
ATOM 3863 C C . ASP A 1 496 ? 25.453 10.211 19.391 1 80.56 496 ASP A C 1
ATOM 3865 O O . ASP A 1 496 ? 25.391 9.281 20.188 1 80.56 496 ASP A O 1
ATOM 3869 N N . TYR A 1 497 ? 24.656 11.25 19.438 1 82.81 497 TYR A N 1
ATOM 3870 C CA . TYR A 1 497 ? 23.75 11.367 20.562 1 82.81 497 TYR A CA 1
ATOM 3871 C C . TYR A 1 497 ? 22.391 10.742 20.234 1 82.81 497 TYR A C 1
ATOM 3873 O O . TYR A 1 497 ? 21.844 9.969 21.031 1 82.81 497 TYR A O 1
ATOM 3881 N N . PHE A 1 498 ? 21.875 11.055 19.094 1 79.31 498 PHE A N 1
ATOM 3882 C CA . PHE A 1 498 ? 20.547 10.555 18.75 1 79.31 498 PHE A CA 1
ATOM 3883 C C . PHE A 1 498 ? 20.641 9.258 17.953 1 79.31 498 PHE A C 1
ATOM 3885 O O . PHE A 1 498 ? 19.641 8.617 17.688 1 79.31 498 PHE A O 1
ATOM 3892 N N . GLY A 1 499 ? 21.828 8.844 17.578 1 77.19 499 GLY A N 1
ATOM 3893 C CA . GLY A 1 499 ? 22.062 7.543 16.969 1 77.19 499 GLY A CA 1
ATOM 3894 C C . GLY A 1 499 ? 21.547 7.445 15.547 1 77.19 499 GLY A C 1
ATOM 3895 O O . GLY A 1 499 ? 20.953 6.434 15.156 1 77.19 499 GLY A O 1
ATOM 3896 N N . GLU A 1 500 ? 21.719 8.609 14.836 1 73.94 500 GLU A N 1
ATOM 3897 C CA . GLU A 1 500 ? 21.344 8.516 13.43 1 73.94 500 GLU A CA 1
ATOM 3898 C C . GLU A 1 500 ? 22.156 7.461 12.695 1 73.94 500 GLU A C 1
ATOM 3900 O O . GLU A 1 500 ? 23.391 7.453 12.789 1 73.94 500 GLU A O 1
ATOM 3905 N N . GLY A 1 501 ? 21.531 6.41 12.195 1 67.62 501 GLY A N 1
ATOM 3906 C CA . GLY A 1 501 ? 22.203 5.336 11.492 1 67.62 501 GLY A CA 1
ATOM 3907 C C . GLY A 1 501 ? 21.281 4.578 10.547 1 67.62 501 GLY A C 1
ATOM 3908 O O . GLY A 1 501 ? 20.172 5.035 10.25 1 67.62 501 GLY A O 1
ATOM 3909 N N . PRO A 1 502 ? 21.812 3.58 9.984 1 70.12 502 PRO A N 1
ATOM 3910 C CA . PRO A 1 502 ? 21.062 2.787 9.008 1 70.12 502 PRO A CA 1
ATOM 3911 C C . PRO A 1 502 ? 19.734 2.268 9.562 1 70.12 502 PRO A C 1
ATOM 3913 O O . PRO A 1 502 ? 18.75 2.154 8.828 1 70.12 502 PRO A O 1
ATOM 3916 N N . ASN A 1 503 ? 19.672 2.006 10.82 1 65.75 503 ASN A N 1
ATOM 3917 C CA . ASN A 1 503 ? 18.484 1.387 11.383 1 65.75 503 ASN A CA 1
ATOM 3918 C C . ASN A 1 503 ? 17.656 2.389 12.188 1 65.75 503 ASN A C 1
ATOM 3920 O O . ASN A 1 503 ? 16.688 2.012 12.859 1 65.75 503 ASN A O 1
ATOM 3924 N N . HIS A 1 504 ? 18.156 3.686 12.156 1 69.88 504 HIS A N 1
ATOM 3925 C CA . HIS A 1 504 ? 17.469 4.645 13.008 1 69.88 504 HIS A CA 1
ATOM 3926 C C . HIS A 1 504 ? 17.297 5.984 12.297 1 69.88 504 HIS A C 1
ATOM 3928 O O . HIS A 1 504 ? 18.25 6.77 12.227 1 69.88 504 HIS A O 1
ATOM 3934 N N . LYS A 1 505 ? 16.109 6.121 11.758 1 67.62 505 LYS A N 1
ATOM 3935 C CA . LYS A 1 505 ? 15.797 7.438 11.211 1 67.62 505 LYS A CA 1
ATOM 3936 C C . LYS A 1 505 ? 15.297 8.383 12.305 1 67.62 505 LYS A C 1
ATOM 3938 O O . LYS A 1 505 ? 14.414 8.023 13.086 1 67.62 505 LYS A O 1
ATOM 3943 N N . LEU A 1 506 ? 15.961 9.594 12.391 1 70.38 506 LEU A N 1
ATOM 3944 C CA . LEU A 1 506 ? 15.602 10.531 13.453 1 70.38 506 LEU A CA 1
ATOM 3945 C C . LEU A 1 506 ? 14.25 11.18 13.172 1 70.38 506 LEU A C 1
ATOM 3947 O O . LEU A 1 506 ? 13.992 11.633 12.055 1 70.38 506 LEU A O 1
ATOM 3951 N N . PRO A 1 507 ? 13.422 11.023 14.117 1 64.12 507 PRO A N 1
ATOM 3952 C CA . PRO A 1 507 ? 12.172 11.781 13.977 1 64.12 507 PRO A CA 1
ATOM 3953 C C . PRO A 1 507 ? 12.406 13.289 13.953 1 64.12 507 PRO A C 1
ATOM 3955 O O . PRO A 1 507 ? 13.484 13.758 14.305 1 64.12 507 PRO A O 1
ATOM 3958 N N . ILE A 1 508 ? 11.477 14.078 13.57 1 63.28 508 ILE A N 1
ATOM 3959 C CA . ILE A 1 508 ? 11.578 15.516 13.336 1 63.28 508 ILE A CA 1
ATOM 3960 C C . ILE A 1 508 ? 11.898 16.219 14.656 1 63.28 508 ILE A C 1
ATOM 3962 O O . ILE A 1 508 ? 12.672 17.188 14.672 1 63.28 508 ILE A O 1
ATOM 3966 N N . TRP A 1 509 ? 11.312 15.742 15.703 1 67.06 509 TRP A N 1
ATOM 3967 C CA . TRP A 1 509 ? 11.539 16.438 16.969 1 67.06 509 TRP A CA 1
ATOM 3968 C C . TRP A 1 509 ? 13 16.297 17.406 1 67.06 509 TRP A C 1
ATOM 3970 O O . TRP A 1 509 ? 13.562 17.219 18 1 67.06 509 TRP A O 1
ATOM 3980 N N . GLN A 1 510 ? 13.602 15.156 17.078 1 73.94 510 GLN A N 1
ATOM 3981 C CA . GLN A 1 510 ? 15.016 14.977 17.406 1 73.94 510 GLN A CA 1
ATOM 3982 C C . GLN A 1 510 ? 15.898 15.867 16.547 1 73.94 510 GLN A C 1
ATOM 3984 O O . GLN A 1 510 ? 16.922 16.375 17.016 1 73.94 510 GLN A O 1
ATOM 3989 N N . LEU A 1 511 ? 15.477 15.961 15.367 1 71.62 511 LEU A N 1
ATOM 3990 C CA . LEU A 1 511 ? 16.219 16.844 14.477 1 71.62 511 LEU A CA 1
ATOM 3991 C C . LEU A 1 511 ? 16.141 18.297 14.953 1 71.62 511 LEU A C 1
ATOM 3993 O O . LEU A 1 511 ? 17.141 19.016 14.93 1 71.62 511 LEU A O 1
ATOM 3997 N N . LEU A 1 512 ? 15.031 18.656 15.445 1 68.38 512 LEU A N 1
ATOM 3998 C CA . LEU A 1 512 ? 14.82 20.016 15.914 1 68.38 512 LEU A CA 1
ATOM 3999 C C . LEU A 1 512 ? 15.586 20.266 17.219 1 68.38 512 LEU A C 1
ATOM 4001 O O . LEU A 1 512 ? 16.156 21.344 17.406 1 68.38 512 LEU A O 1
ATOM 4005 N N . VAL A 1 513 ? 15.531 19.281 18 1 73.75 513 VAL A N 1
ATOM 4006 C CA . VAL A 1 513 ? 16.266 19.422 19.266 1 73.75 513 VAL A CA 1
ATOM 4007 C C . VAL A 1 513 ? 17.766 19.5 18.984 1 73.75 513 VAL A C 1
ATOM 4009 O O . VAL A 1 513 ? 18.469 20.281 19.609 1 73.75 513 VAL A O 1
ATOM 4012 N N . ALA A 1 514 ? 18.203 18.656 18.109 1 77.12 514 ALA A N 1
ATOM 4013 C CA . ALA A 1 514 ? 19.625 18.703 17.75 1 77.12 514 ALA A CA 1
ATOM 4014 C C . ALA A 1 514 ? 20 20.062 17.188 1 77.12 514 ALA A C 1
ATOM 4016 O O . ALA A 1 514 ? 21.078 20.594 17.5 1 77.12 514 ALA A O 1
ATOM 4017 N N . GLY A 1 515 ? 19.172 20.594 16.375 1 77.19 515 GLY A N 1
ATOM 4018 C CA . GLY A 1 515 ? 19.422 21.906 15.812 1 77.19 515 GLY A CA 1
ATOM 4019 C C . GLY A 1 515 ? 19.406 23.016 16.844 1 77.19 515 GLY A C 1
ATOM 4020 O O . GLY A 1 515 ? 20.25 23.922 16.812 1 77.19 515 GLY A O 1
ATOM 4021 N N . ALA A 1 516 ? 18.453 22.938 17.719 1 75 516 ALA A N 1
ATOM 4022 C CA . ALA A 1 516 ? 18.359 23.953 18.781 1 75 516 ALA A CA 1
ATOM 4023 C C . ALA A 1 516 ? 19.562 23.906 19.703 1 75 516 ALA A C 1
ATOM 4025 O O . ALA A 1 516 ? 20.109 24.953 20.078 1 75 516 ALA A O 1
ATOM 4026 N N . VAL A 1 517 ? 19.984 22.75 20.047 1 81.12 517 VAL A N 1
ATOM 4027 C CA . VAL A 1 517 ? 21.109 22.578 20.969 1 81.12 517 VAL A CA 1
ATOM 4028 C C . VAL A 1 517 ? 22.406 22.984 20.281 1 81.12 517 VAL A C 1
ATOM 4030 O O . VAL A 1 517 ? 23.312 23.531 20.922 1 81.12 517 VAL A O 1
ATOM 4033 N N . ALA A 1 518 ? 22.5 22.703 19.047 1 82.25 518 ALA A N 1
ATOM 4034 C CA . ALA A 1 518 ? 23.703 23.094 18.297 1 82.25 518 ALA A CA 1
ATOM 4035 C C . ALA A 1 518 ? 23.75 24.609 18.094 1 82.25 518 ALA A C 1
ATOM 4037 O O . ALA A 1 518 ? 24.828 25.188 18.047 1 82.25 518 ALA A O 1
ATOM 4038 N N . GLY A 1 519 ? 22.609 25.25 18.031 1 81.25 519 GLY A N 1
ATOM 4039 C CA . GLY A 1 519 ? 22.531 26.672 17.75 1 81.25 519 GLY A CA 1
ATOM 4040 C C . GLY A 1 519 ? 22.828 27.531 18.969 1 81.25 519 GLY A C 1
ATOM 4041 O O . GLY A 1 519 ? 23.344 28.641 18.828 1 81.25 519 GLY A O 1
ATOM 4042 N N . MET A 1 520 ? 22.594 27.062 20.172 1 82.19 520 MET A N 1
ATOM 4043 C CA . MET A 1 520 ? 22.719 27.859 21.391 1 82.19 520 MET A CA 1
ATOM 4044 C C . MET A 1 520 ? 24.172 28.234 21.656 1 82.19 520 MET A C 1
ATOM 4046 O O . MET A 1 520 ? 24.5 29.406 21.812 1 82.19 520 MET A O 1
ATOM 4050 N N . PRO A 1 521 ? 25.047 27.281 21.656 1 82.56 521 PRO A N 1
ATOM 4051 C CA . PRO A 1 521 ? 26.453 27.656 21.875 1 82.56 521 PRO A CA 1
ATOM 4052 C C . PRO A 1 521 ? 27.016 28.5 20.719 1 82.56 521 PRO A C 1
ATOM 4054 O O . PRO A 1 521 ? 27.844 29.375 20.938 1 82.56 521 PRO A O 1
ATOM 4057 N N . ALA A 1 522 ? 26.625 28.172 19.531 1 85.31 522 ALA A N 1
ATOM 4058 C CA . ALA A 1 522 ? 27.094 28.938 18.375 1 85.31 522 ALA A CA 1
ATOM 4059 C C . ALA A 1 522 ? 26.656 30.391 18.453 1 85.31 522 ALA A C 1
ATOM 4061 O O . ALA A 1 522 ? 27.438 31.297 18.172 1 85.31 522 ALA A O 1
ATOM 4062 N N . ALA A 1 523 ? 25.438 30.594 18.891 1 83 523 ALA A N 1
ATOM 4063 C CA . ALA A 1 523 ? 24.906 31.953 19.016 1 83 523 ALA A CA 1
ATOM 4064 C C . ALA A 1 523 ? 25.578 32.719 20.141 1 83 523 ALA A C 1
ATOM 4066 O O . ALA A 1 523 ? 25.953 33.875 19.969 1 83 523 ALA A O 1
ATOM 4067 N N . TYR A 1 524 ? 25.75 32.125 21.266 1 83.75 524 TYR A N 1
ATOM 4068 C CA . TYR A 1 524 ? 26.344 32.812 22.422 1 83.75 524 TYR A CA 1
ATOM 4069 C C . TYR A 1 524 ? 27.797 33.188 22.156 1 83.75 524 TYR A C 1
ATOM 4071 O O . TYR A 1 524 ? 28.219 34.281 22.469 1 83.75 524 TYR A O 1
ATOM 4079 N N . LEU A 1 525 ? 28.562 32.312 21.5 1 84.38 525 LEU A N 1
ATOM 4080 C CA . LEU A 1 525 ? 29.984 32.531 21.266 1 84.38 525 LEU A CA 1
ATOM 4081 C C . LEU A 1 525 ? 30.203 33.594 20.188 1 84.38 525 LEU A C 1
ATOM 4083 O O . LEU A 1 525 ? 31.25 34.25 20.156 1 84.38 525 LEU A O 1
ATOM 4087 N N . THR A 1 526 ? 29.234 33.812 19.406 1 87.06 526 THR A N 1
ATOM 4088 C CA . THR A 1 526 ? 29.406 34.75 18.312 1 87.06 526 THR A CA 1
ATOM 4089 C C . THR A 1 526 ? 28.672 36.062 18.609 1 87.06 526 THR A C 1
ATOM 4091 O O . THR A 1 526 ? 28.578 36.938 17.734 1 87.06 526 THR A O 1
ATOM 4094 N N . THR A 1 527 ? 28.141 36.281 19.797 1 86.31 527 THR A N 1
ATOM 4095 C CA . THR A 1 527 ? 27.391 37.469 20.172 1 86.31 527 THR A CA 1
ATOM 4096 C C . THR A 1 527 ? 28.25 38.719 20.078 1 86.31 527 THR A C 1
ATOM 4098 O O . THR A 1 527 ? 27.781 39.75 19.656 1 86.31 527 THR A O 1
ATOM 4101 N N . PRO A 1 528 ? 29.547 38.625 20.422 1 87.12 528 PRO A N 1
ATOM 4102 C CA . PRO A 1 528 ? 30.375 39.812 20.297 1 87.12 528 PRO A CA 1
ATOM 4103 C C . PRO A 1 528 ? 30.453 40.344 18.859 1 87.12 528 PRO A C 1
ATOM 4105 O O . PRO A 1 528 ? 30.422 41.562 18.641 1 87.12 528 PRO A O 1
ATOM 4108 N N . CYS A 1 529 ? 30.547 39.438 17.969 1 87.75 529 CYS A N 1
ATOM 4109 C CA . CYS A 1 529 ? 30.594 39.844 16.562 1 87.75 529 CYS A CA 1
ATOM 4110 C C . CYS A 1 529 ? 29.266 40.406 16.109 1 87.75 529 CYS A C 1
ATOM 4112 O O . CYS A 1 529 ? 29.219 41.281 15.25 1 87.75 529 CYS A O 1
ATOM 4114 N N . ASP A 1 530 ? 28.25 39.938 16.719 1 87.94 530 ASP A N 1
ATOM 4115 C CA . ASP A 1 530 ? 26.922 40.438 16.391 1 87.94 530 ASP A CA 1
ATOM 4116 C C . ASP A 1 530 ? 26.734 41.8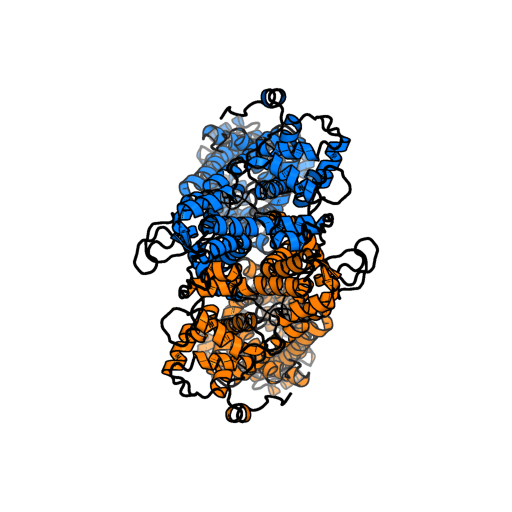75 16.859 1 87.94 530 ASP A C 1
ATOM 4118 O O . ASP A 1 530 ? 26.109 42.688 16.188 1 87.94 530 ASP A O 1
ATOM 4122 N N . VAL A 1 531 ? 27.219 42.219 18.031 1 87.5 531 VAL A N 1
ATOM 4123 C CA . VAL A 1 531 ? 27.141 43.562 18.578 1 87.5 531 VAL A CA 1
ATOM 4124 C C . VAL A 1 531 ? 27.906 44.531 17.672 1 87.5 531 VAL A C 1
ATOM 4126 O O . VAL A 1 531 ? 27.422 45.625 17.344 1 87.5 531 VAL A O 1
ATOM 4129 N N . ILE A 1 532 ? 29.047 44.094 17.25 1 87 532 ILE A N 1
ATOM 4130 C CA . ILE A 1 532 ? 29.875 44.906 16.375 1 87 532 ILE A CA 1
ATOM 4131 C C . ILE A 1 532 ? 29.156 45.156 15.055 1 87 532 ILE A C 1
ATOM 4133 O O . ILE A 1 532 ? 29.156 46.281 14.531 1 87 532 ILE A O 1
ATOM 4137 N N . LYS A 1 533 ? 28.578 44.156 14.609 1 87.06 533 LYS A N 1
ATOM 4138 C CA . LYS A 1 533 ? 27.844 44.25 13.344 1 87.06 533 LYS A CA 1
ATOM 4139 C C . LYS A 1 533 ? 26.688 45.25 13.438 1 87.06 533 LYS A C 1
ATOM 4141 O O . LYS A 1 533 ? 26.5 46.062 12.555 1 87.06 533 LYS A O 1
ATOM 4146 N N . THR A 1 534 ? 25.922 45.062 14.422 1 85.62 534 THR A N 1
ATOM 4147 C CA . THR A 1 534 ? 24.766 45.906 14.602 1 85.62 534 THR A CA 1
ATOM 4148 C C . THR A 1 534 ? 25.188 47.375 14.68 1 85.62 534 THR A C 1
ATOM 4150 O O . THR A 1 534 ? 24.562 48.25 14.062 1 85.62 534 THR A O 1
ATOM 4153 N N . ARG A 1 535 ? 26.219 47.688 15.328 1 85.38 535 ARG A N 1
ATOM 4154 C CA . ARG A 1 535 ? 26.703 49.062 15.5 1 85.38 535 ARG A CA 1
ATOM 4155 C C . ARG A 1 535 ? 27.234 49.625 14.18 1 85.38 535 ARG A C 1
ATOM 4157 O O . ARG A 1 535 ? 27.094 50.812 13.906 1 85.38 535 ARG A O 1
ATOM 4164 N N . LEU A 1 536 ? 27.797 48.781 13.469 1 83.56 536 LEU A N 1
ATOM 4165 C CA . LEU A 1 536 ? 28.359 49.188 12.195 1 83.56 536 LEU A CA 1
ATOM 4166 C C . LEU A 1 536 ? 27.25 49.469 11.18 1 83.56 536 LEU A C 1
ATOM 4168 O O . LEU A 1 536 ? 27.406 50.281 10.289 1 83.56 536 LEU A O 1
ATOM 4172 N N . GLN A 1 537 ? 26.188 48.781 11.359 1 83.31 537 GLN A N 1
ATOM 4173 C CA . GLN A 1 537 ? 25.141 48.844 10.336 1 83.31 537 GLN A CA 1
ATOM 4174 C C . GLN A 1 537 ? 24.078 49.875 10.68 1 83.31 537 GLN A C 1
ATOM 4176 O O . GLN A 1 537 ? 23.266 50.25 9.836 1 83.31 537 GLN A O 1
ATOM 4181 N N . VAL A 1 538 ? 24.109 50.25 11.867 1 79.88 538 VAL A N 1
ATOM 4182 C CA . VAL A 1 538 ? 23.156 51.281 12.273 1 79.88 538 VAL A CA 1
ATOM 4183 C C . VAL A 1 538 ? 23.672 52.656 11.828 1 79.88 538 VAL A C 1
ATOM 4185 O O . VAL A 1 538 ? 24.875 52.906 11.789 1 79.88 538 VAL A O 1
ATOM 4188 N N . GLU A 1 539 ? 22.734 53.469 11.359 1 71.5 539 GLU A N 1
ATOM 4189 C CA . GLU A 1 539 ? 23.094 54.812 11 1 71.5 539 GLU A CA 1
ATOM 4190 C C . GLU A 1 539 ? 23.453 55.656 12.234 1 71.5 539 GLU A C 1
ATOM 4192 O O . GLU A 1 539 ? 22.734 55.625 13.227 1 71.5 539 GLU A O 1
ATOM 4197 N N . ALA A 1 540 ? 24.719 56.188 12.227 1 65.75 540 ALA A N 1
ATOM 4198 C CA . ALA A 1 540 ? 25.188 56.969 13.367 1 65.75 540 ALA A CA 1
ATOM 4199 C C . ALA A 1 540 ? 24.312 58.219 13.562 1 65.75 540 ALA A C 1
ATOM 4201 O O . ALA A 1 540 ? 23.984 58.906 12.594 1 65.75 540 ALA A O 1
ATOM 4202 N N . ARG A 1 541 ? 23.812 58.344 14.727 1 65.75 541 ARG A N 1
ATOM 4203 C CA . ARG A 1 541 ? 23.062 59.531 15.086 1 65.75 541 ARG A CA 1
ATOM 4204 C C . ARG A 1 541 ? 24 60.75 15.211 1 65.75 541 ARG A C 1
ATOM 4206 O O . ARG A 1 541 ? 25.203 60.562 15.375 1 65.75 541 ARG A O 1
ATOM 4213 N N . SER A 1 542 ? 23.328 61.969 14.984 1 62.22 542 SER A N 1
ATOM 4214 C CA . SER A 1 542 ? 24.109 63.188 15.164 1 62.22 542 SER A CA 1
ATOM 4215 C C . SER A 1 542 ? 24.734 63.25 16.562 1 62.22 542 SER A C 1
ATOM 4217 O O . SER A 1 542 ? 24.016 63.094 17.562 1 62.22 542 SER A O 1
ATOM 4219 N N . GLY A 1 543 ? 26.047 63.125 16.781 1 60.91 543 GLY A N 1
ATOM 4220 C CA . GLY A 1 543 ? 26.734 63.188 18.062 1 60.91 543 GLY A CA 1
ATOM 4221 C C . GLY A 1 543 ? 27.359 61.875 18.484 1 60.91 543 GLY A C 1
ATOM 4222 O O . GLY A 1 543 ? 28.125 61.844 19.453 1 60.91 543 GLY A O 1
ATOM 4223 N N . GLU A 1 544 ? 27 60.812 17.766 1 67.25 544 GLU A N 1
ATOM 4224 C CA . GLU A 1 544 ? 27.531 59.531 18.125 1 67.25 544 GLU A CA 1
ATOM 4225 C C . GLU A 1 544 ? 28.734 59.156 17.25 1 67.25 544 GLU A C 1
ATOM 4227 O O . GLU A 1 544 ? 28.844 59.656 16.125 1 67.25 544 GLU A O 1
ATOM 4232 N N . THR A 1 545 ? 29.656 58.438 17.875 1 70.88 545 THR A N 1
ATOM 4233 C CA . THR A 1 545 ? 30.875 58.031 17.172 1 70.88 545 THR A CA 1
ATOM 4234 C C . THR A 1 545 ? 30.547 57.156 15.969 1 70.88 545 THR A C 1
ATOM 4236 O O . THR A 1 545 ? 29.719 56.25 16.062 1 70.88 545 THR A O 1
ATOM 4239 N N . SER A 1 546 ? 30.938 57.594 14.852 1 75.88 546 SER A N 1
ATOM 4240 C CA . SER A 1 546 ? 30.812 56.781 13.633 1 75.88 546 SER A CA 1
ATOM 4241 C C . SER A 1 546 ? 31.922 55.75 13.523 1 75.88 546 SER A C 1
ATOM 4243 O O . SER A 1 546 ? 33.094 56.094 13.742 1 75.88 546 SER A O 1
ATOM 4245 N N . TYR A 1 547 ? 31.516 54.531 13.359 1 79 547 TYR A N 1
ATOM 4246 C CA . TYR A 1 547 ? 32.5 53.469 13.297 1 79 547 TYR A CA 1
ATOM 4247 C C . TYR A 1 547 ? 32.969 53.25 11.859 1 79 547 TYR A C 1
ATOM 4249 O O . TYR A 1 547 ? 32.188 53.25 10.922 1 79 547 TYR A O 1
ATOM 4257 N N . THR A 1 548 ? 34.25 53.219 11.594 1 76.62 548 THR A N 1
ATOM 4258 C CA . THR A 1 548 ? 34.812 53.125 10.25 1 76.62 548 THR A CA 1
ATOM 4259 C C . THR A 1 548 ? 35.156 51.688 9.914 1 76.62 548 THR A C 1
ATOM 4261 O O . THR A 1 548 ? 35.344 51.344 8.742 1 76.62 548 THR A O 1
ATOM 4264 N N . GLY A 1 549 ? 35.312 50.875 10.875 1 78.81 549 GLY A N 1
ATOM 4265 C CA . GLY A 1 549 ? 35.719 49.5 10.594 1 78.81 549 GLY A CA 1
ATOM 4266 C C . GLY A 1 549 ? 35.531 48.594 11.789 1 78.81 549 GLY A C 1
ATOM 4267 O O . GLY A 1 549 ? 35.031 49 12.836 1 78.81 549 GLY A O 1
ATOM 4268 N N . LEU A 1 550 ? 35.875 47.312 11.523 1 84.69 550 LEU A N 1
ATOM 4269 C CA . LEU A 1 550 ? 35.688 46.281 12.539 1 84.69 550 LEU A CA 1
ATOM 4270 C C . LEU A 1 550 ? 36.625 46.531 13.727 1 84.69 550 LEU A C 1
ATOM 4272 O O . LEU A 1 550 ? 36.188 46.469 14.883 1 84.69 550 LEU A O 1
ATOM 4276 N N . ARG A 1 551 ? 37.812 46.812 13.414 1 86.12 551 ARG A N 1
ATOM 4277 C CA . ARG A 1 551 ? 38.781 47.031 14.477 1 86.12 551 ARG A CA 1
ATOM 4278 C C . ARG A 1 551 ? 38.469 48.281 15.273 1 86.12 551 ARG A C 1
ATOM 4280 O O . ARG A 1 551 ? 38.625 48.312 16.5 1 86.12 551 ARG A O 1
ATOM 4287 N N . HIS A 1 552 ? 38.125 49.281 14.523 1 88.31 552 HIS A N 1
ATOM 4288 C CA . HIS A 1 552 ? 37.781 50.562 15.18 1 88.31 552 HIS A CA 1
ATOM 4289 C C . HIS A 1 552 ? 36.562 50.375 16.078 1 88.31 552 HIS A C 1
ATOM 4291 O O . HIS A 1 552 ? 36.5 50.938 17.172 1 88.31 552 HIS A O 1
ATOM 4297 N N . ALA A 1 553 ? 35.688 49.625 15.562 1 85.81 553 ALA A N 1
ATOM 4298 C CA . ALA A 1 553 ? 34.469 49.406 16.344 1 85.81 553 ALA A CA 1
ATOM 4299 C C . ALA A 1 553 ? 34.75 48.625 17.609 1 85.81 553 ALA A C 1
ATOM 4301 O O . ALA A 1 553 ? 34.281 48.938 18.703 1 85.81 553 ALA A O 1
ATOM 4302 N N . PHE A 1 554 ? 35.594 47.625 17.469 1 89 554 PHE A N 1
ATOM 4303 C CA . PHE A 1 554 ? 35.969 46.781 18.594 1 89 554 PHE A CA 1
ATOM 4304 C C . PHE A 1 554 ? 36.688 47.562 19.672 1 89 554 PHE A C 1
ATOM 4306 O O . PHE A 1 554 ? 36.344 47.5 20.844 1 89 554 PHE A O 1
ATOM 4313 N N . SER A 1 555 ? 37.594 48.375 19.234 1 90.06 555 SER A N 1
ATOM 4314 C CA . SER A 1 555 ? 38.406 49.125 20.188 1 90.06 555 SER A CA 1
ATOM 4315 C C . SER A 1 555 ? 37.594 50.219 20.859 1 90.06 555 SER A C 1
ATOM 4317 O O . SER A 1 555 ? 37.75 50.469 22.047 1 90.06 555 SER A O 1
ATOM 4319 N N . THR A 1 556 ? 36.781 50.812 20.047 1 87.25 556 THR A N 1
ATOM 4320 C CA . THR A 1 556 ? 35.969 51.938 20.562 1 87.25 556 THR A CA 1
ATOM 4321 C C . THR A 1 556 ? 34.938 51.438 21.562 1 87.25 556 THR A C 1
ATOM 4323 O O . THR A 1 556 ? 34.719 52.031 22.609 1 87.25 556 THR A O 1
ATOM 4326 N N . ILE A 1 557 ? 34.375 50.344 21.328 1 86.44 557 ILE A N 1
ATOM 4327 C CA . ILE A 1 557 ? 33.344 49.781 22.203 1 86.44 557 ILE A CA 1
ATOM 4328 C C . ILE A 1 557 ? 34 49.312 23.5 1 86.44 557 ILE A C 1
ATOM 4330 O O . ILE A 1 557 ? 33.469 49.562 24.594 1 86.44 557 ILE A O 1
ATOM 4334 N N . LEU A 1 558 ? 35.156 48.719 23.297 1 88 558 LEU A N 1
ATOM 4335 C CA . LEU A 1 558 ? 35.875 48.25 24.469 1 88 558 LEU A CA 1
ATOM 4336 C C . LEU A 1 558 ? 36.281 49.406 25.359 1 88 558 LEU A C 1
ATOM 4338 O O . LEU A 1 558 ? 36.188 49.312 26.594 1 88 558 LEU A O 1
ATOM 4342 N N . ARG A 1 559 ? 36.688 50.5 24.797 1 85.44 559 ARG A N 1
ATOM 4343 C CA . ARG A 1 559 ? 37.156 51.656 25.531 1 85.44 559 ARG A CA 1
ATOM 4344 C C . ARG A 1 559 ? 36.031 52.438 26.141 1 85.44 559 ARG A C 1
ATOM 4346 O O . ARG A 1 559 ? 36.094 52.875 27.297 1 85.44 559 ARG A O 1
ATOM 4353 N N . GLU A 1 560 ? 34.969 52.594 25.391 1 82.5 560 GLU A N 1
ATOM 4354 C CA . GLU A 1 560 ? 33.906 53.469 25.828 1 82.5 560 GLU A CA 1
ATOM 4355 C C . GLU A 1 560 ? 32.906 52.719 26.703 1 82.5 560 GLU A C 1
ATOM 4357 O O . GLU A 1 560 ? 32.312 53.312 27.625 1 82.5 560 GLU A O 1
ATOM 4362 N N . GLU A 1 561 ? 32.688 51.406 26.453 1 83 561 GLU A N 1
ATOM 4363 C CA . GLU A 1 561 ? 31.578 50.75 27.125 1 83 561 GLU A CA 1
ATOM 4364 C C . GLU A 1 561 ? 32.062 49.531 27.922 1 83 561 GLU A C 1
ATOM 4366 O O . GLU A 1 561 ? 31.359 49.062 28.812 1 83 561 GLU A O 1
ATOM 4371 N N . GLY A 1 562 ? 33.312 49 27.75 1 82.62 562 GLY A N 1
ATOM 4372 C CA . GLY A 1 562 ? 33.812 47.844 28.5 1 82.62 562 GLY A CA 1
ATOM 4373 C C . GLY A 1 562 ? 33.5 46.531 27.844 1 82.62 562 GLY A C 1
ATOM 4374 O O . GLY A 1 562 ? 32.781 46.469 26.859 1 82.62 562 GLY A O 1
ATOM 4375 N N . PRO A 1 563 ? 34.031 45.438 28.375 1 84.5 563 PRO A N 1
ATOM 4376 C CA . PRO A 1 563 ? 33.875 44.094 27.797 1 84.5 563 PRO A CA 1
ATOM 4377 C C . PRO A 1 563 ? 32.438 43.562 27.938 1 84.5 563 PRO A C 1
ATOM 4379 O O . PRO A 1 563 ? 32.031 42.719 27.141 1 84.5 563 PRO A O 1
ATOM 4382 N N . ALA A 1 564 ? 31.656 43.969 28.797 1 82.94 564 ALA A N 1
ATOM 4383 C CA . ALA A 1 564 ? 30.297 43.5 29.016 1 82.94 564 ALA A CA 1
ATOM 4384 C C . ALA A 1 564 ? 29.359 43.938 27.891 1 82.94 564 ALA A C 1
ATOM 4386 O O . ALA A 1 564 ? 28.312 43.344 27.656 1 82.94 564 ALA A O 1
ATOM 4387 N N . ALA A 1 565 ? 29.812 44.969 27.219 1 82.94 565 ALA A N 1
ATOM 4388 C CA . ALA A 1 565 ? 29 45.531 26.141 1 82.94 565 ALA A CA 1
ATOM 4389 C C . ALA A 1 565 ? 28.953 44.594 24.953 1 82.94 565 ALA A C 1
ATOM 4391 O O . ALA A 1 565 ? 28.016 44.625 24.156 1 82.94 565 ALA A O 1
ATOM 4392 N N . PHE A 1 566 ? 29.938 43.656 24.938 1 87.75 566 PHE A N 1
ATOM 4393 C CA . PHE A 1 566 ? 30.016 42.75 23.797 1 87.75 566 PHE A CA 1
ATOM 4394 C C . PHE A 1 566 ? 28.984 41.625 23.938 1 87.75 566 PHE A C 1
ATOM 4396 O O . PHE A 1 566 ? 28.672 40.938 22.969 1 87.75 566 PHE A O 1
ATOM 4403 N N . PHE A 1 567 ? 28.344 41.5 25.031 1 84.75 567 PHE A N 1
ATOM 4404 C CA . PHE A 1 567 ? 27.406 40.406 25.25 1 84.75 567 PHE A CA 1
ATOM 4405 C C . PHE A 1 567 ? 26 40.938 25.484 1 84.75 567 PHE A C 1
ATOM 4407 O O . PHE A 1 567 ? 25.125 40.219 25.953 1 84.75 567 PHE A O 1
ATOM 4414 N N . LYS A 1 568 ? 25.938 42.312 25.156 1 82.19 568 LYS A N 1
ATOM 4415 C CA . LYS A 1 568 ? 24.594 42.875 25.234 1 82.19 568 LYS A CA 1
ATOM 4416 C C . LYS A 1 568 ? 23.656 42.219 24.234 1 82.19 568 LYS A C 1
ATOM 4418 O O . LYS A 1 568 ? 23.969 42.094 23.047 1 82.19 568 LYS A O 1
ATOM 4423 N N . GLY A 1 569 ? 22.547 41.656 24.703 1 77.06 569 GLY A N 1
ATOM 4424 C CA . GLY A 1 569 ? 21.594 41 23.828 1 77.06 569 GLY A CA 1
ATOM 4425 C C . GLY A 1 569 ? 21.828 39.5 23.688 1 77.06 569 GLY A C 1
ATOM 4426 O O . GLY A 1 569 ? 21.156 38.812 22.922 1 77.06 569 GLY A O 1
ATOM 4427 N N . GLY A 1 570 ? 22.812 39.031 24.344 1 78.62 570 GLY A N 1
ATOM 4428 C CA . GLY A 1 570 ? 23.172 37.625 24.234 1 78.62 570 GLY A CA 1
ATOM 4429 C C . GLY A 1 570 ? 22.062 36.688 24.688 1 78.62 570 GLY A C 1
ATOM 4430 O O . GLY A 1 570 ? 21.812 35.656 24.062 1 78.62 570 GLY A O 1
ATOM 4431 N N . ALA A 1 571 ? 21.406 37 25.688 1 77 571 ALA A N 1
ATOM 4432 C CA . ALA A 1 571 ? 20.312 36.156 26.203 1 77 571 ALA A CA 1
ATOM 4433 C C . ALA A 1 571 ? 19.141 36.156 25.234 1 77 571 ALA A C 1
ATOM 4435 O O . ALA A 1 571 ? 18.5 35.094 25.047 1 77 571 ALA A O 1
ATOM 4436 N N . ALA A 1 572 ? 18.906 37.312 24.641 1 76.5 572 ALA A N 1
ATOM 4437 C CA . ALA A 1 572 ? 17.828 37.375 23.672 1 76.5 572 ALA A CA 1
ATOM 4438 C C . ALA A 1 572 ? 18.141 36.562 22.422 1 76.5 572 ALA A C 1
ATOM 4440 O O . ALA A 1 572 ? 17.25 35.938 21.844 1 76.5 572 ALA A O 1
ATOM 4441 N N . ARG A 1 573 ? 19.391 36.5 22.141 1 79.44 573 ARG A N 1
ATOM 4442 C CA . ARG A 1 573 ? 19.828 35.75 20.969 1 79.44 573 ARG A CA 1
ATOM 4443 C C . ARG A 1 573 ? 19.703 34.25 21.203 1 79.44 573 ARG A C 1
ATOM 4445 O O . ARG A 1 573 ? 19.297 33.5 20.312 1 79.44 573 ARG A O 1
ATOM 4452 N N . VAL A 1 574 ? 20.031 33.844 22.359 1 77.62 574 VAL A N 1
ATOM 4453 C CA . VAL A 1 574 ? 19.969 32.438 22.703 1 77.62 574 VAL A CA 1
ATOM 4454 C C . VAL A 1 574 ? 18.516 32 22.828 1 77.62 574 VAL A C 1
ATOM 4456 O O . VAL A 1 574 ? 18.156 30.906 22.406 1 77.62 574 VAL A O 1
ATOM 4459 N N . LEU A 1 575 ? 17.672 32.875 23.312 1 72.88 575 LEU A N 1
ATOM 4460 C CA . LEU A 1 575 ? 16.266 32.562 23.5 1 72.88 575 LEU A CA 1
ATOM 4461 C C . LEU A 1 575 ? 15.516 32.562 22.172 1 72.88 575 LEU A C 1
ATOM 4463 O O . LEU A 1 575 ? 14.5 31.891 22.031 1 72.88 575 LEU A O 1
ATOM 4467 N N . ARG A 1 576 ? 16.078 33.312 21.297 1 71.31 576 ARG A N 1
ATOM 4468 C CA . ARG A 1 576 ? 15.469 33.344 19.969 1 71.31 576 ARG A CA 1
ATOM 4469 C C . ARG A 1 576 ? 15.609 32 19.266 1 71.31 576 ARG A C 1
ATOM 4471 O O . ARG A 1 576 ? 14.742 31.609 18.484 1 71.31 576 ARG A O 1
ATOM 4478 N N . SER A 1 577 ? 16.562 31.375 19.547 1 64.31 577 SER A N 1
ATOM 4479 C CA . SER A 1 577 ? 16.859 30.125 18.844 1 64.31 577 SER A CA 1
ATOM 4480 C C . SER A 1 577 ? 15.922 29 19.281 1 64.31 577 SER A C 1
ATOM 4482 O O . SER A 1 577 ? 15.453 28.219 18.469 1 64.31 577 SER A O 1
ATOM 4484 N N . SER A 1 578 ? 15.492 29 20.531 1 58.66 578 SER A N 1
ATOM 4485 C CA . SER A 1 578 ? 14.719 27.875 21.078 1 58.66 578 SER A CA 1
ATOM 4486 C C . SER A 1 578 ? 13.258 27.953 20.625 1 58.66 578 SER A C 1
ATOM 4488 O O . SER A 1 578 ? 12.711 26.969 20.125 1 58.66 578 SER A O 1
ATOM 4490 N N . PRO A 1 579 ? 12.641 29.078 20.781 1 56.75 579 PRO A N 1
ATOM 4491 C CA . PRO A 1 579 ? 11.234 29.125 20.375 1 56.75 579 PRO A CA 1
ATOM 4492 C C . PRO A 1 579 ? 11.055 29.031 18.859 1 56.75 579 PRO A C 1
ATOM 4494 O O . PRO A 1 579 ? 10.062 28.469 18.391 1 56.75 579 PRO A O 1
ATOM 4497 N N . GLN A 1 580 ? 12.031 29.594 18.203 1 60.09 580 GLN A N 1
ATOM 4498 C CA . GLN A 1 580 ? 11.938 29.547 16.75 1 60.09 580 GLN A CA 1
ATOM 4499 C C . GLN A 1 580 ? 11.875 28.094 16.266 1 60.09 580 GLN A C 1
ATOM 4501 O O . GLN A 1 580 ? 11.086 27.766 15.367 1 60.09 580 GLN A O 1
ATOM 4506 N N . PHE A 1 581 ? 12.586 27.391 16.984 1 57.47 581 PHE A N 1
ATOM 4507 C CA . PHE A 1 581 ? 12.656 26 16.578 1 57.47 581 PHE A CA 1
ATOM 4508 C C . PHE A 1 581 ? 11.328 25.281 16.844 1 57.47 581 PHE A C 1
ATOM 4510 O O . PHE A 1 581 ? 10.852 24.531 15.992 1 57.47 581 PHE A O 1
ATOM 4517 N N . GLY A 1 582 ? 10.867 25.531 18.016 1 55.38 582 GLY A N 1
ATOM 4518 C CA . GLY A 1 582 ? 9.586 24.922 18.344 1 55.38 582 GLY A CA 1
ATOM 4519 C C . GLY A 1 582 ? 8.469 25.344 17.406 1 55.38 582 GLY A C 1
ATOM 4520 O O . GLY A 1 582 ? 7.676 24.5 16.969 1 55.38 582 GLY A O 1
ATOM 4521 N N . CYS A 1 583 ? 8.57 26.562 17.016 1 60.41 583 CYS A N 1
ATOM 4522 C CA . CYS A 1 583 ? 7.516 27.062 16.141 1 60.41 583 CYS A CA 1
ATOM 4523 C C . CYS A 1 583 ? 7.699 26.562 14.719 1 60.41 583 CYS A C 1
ATOM 4525 O O . CYS A 1 583 ? 6.723 26.25 14.031 1 60.41 583 CYS A O 1
ATOM 4527 N N . THR A 1 584 ? 8.93 26.484 14.398 1 59.88 584 THR A N 1
ATOM 4528 C CA . THR A 1 584 ? 9.211 25.984 13.062 1 59.88 584 THR A CA 1
ATOM 4529 C C . THR A 1 584 ? 8.773 24.531 12.922 1 59.88 584 THR A C 1
ATOM 4531 O O . THR A 1 584 ? 8.203 24.156 11.898 1 59.88 584 THR A O 1
ATOM 4534 N N . LEU A 1 585 ? 9.07 23.875 13.898 1 57.97 585 LEU A N 1
ATOM 4535 C CA . LEU A 1 585 ? 8.648 22.469 13.875 1 57.97 585 LEU A CA 1
ATOM 4536 C C . LEU A 1 585 ? 7.133 22.359 13.797 1 57.97 585 LEU A C 1
ATOM 4538 O O . LEU A 1 585 ? 6.602 21.531 13.047 1 57.97 585 LEU A O 1
ATOM 4542 N N . ALA A 1 586 ? 6.633 23.188 14.586 1 55.31 586 ALA A N 1
ATOM 4543 C CA . ALA A 1 586 ? 5.172 23.172 14.602 1 55.31 586 ALA A CA 1
ATOM 4544 C C . ALA A 1 586 ? 4.594 23.562 13.242 1 55.31 586 ALA A C 1
ATOM 4546 O O . ALA A 1 586 ? 3.639 22.938 12.773 1 55.31 586 ALA A O 1
ATOM 4547 N N . ALA A 1 587 ? 5.27 24.5 12.758 1 58.69 587 ALA A N 1
ATOM 4548 C CA . ALA A 1 587 ? 4.789 24.969 11.461 1 58.69 587 ALA A CA 1
ATOM 4549 C C . ALA A 1 587 ? 5.035 23.922 10.375 1 58.69 587 ALA A C 1
ATOM 4551 O O . ALA A 1 587 ? 4.188 23.703 9.508 1 58.69 587 ALA A O 1
ATOM 4552 N N . TYR A 1 588 ? 6.129 23.359 10.477 1 58.94 588 TYR A N 1
ATOM 4553 C CA . TYR A 1 588 ? 6.48 22.344 9.492 1 58.94 588 TYR A CA 1
ATOM 4554 C C . TYR A 1 588 ? 5.496 21.188 9.531 1 58.94 588 TYR A C 1
ATOM 4556 O O . TYR A 1 588 ? 5.035 20.719 8.492 1 58.94 588 TYR A O 1
ATOM 4564 N N . GLU A 1 589 ? 5.402 20.781 10.555 1 51.09 589 GLU A N 1
ATOM 4565 C CA . GLU A 1 589 ? 4.473 19.672 10.719 1 51.09 589 GLU A CA 1
ATOM 4566 C C . GLU A 1 589 ? 3.074 20.047 10.234 1 51.09 589 GLU A C 1
ATOM 4568 O O . GLU A 1 589 ? 2.393 19.234 9.609 1 51.09 589 GLU A O 1
ATOM 4573 N N . MET A 1 590 ? 2.861 21.297 10.492 1 48.5 590 MET A N 1
ATOM 4574 C CA . MET A 1 590 ? 1.558 21.797 10.07 1 48.5 590 MET A CA 1
ATOM 4575 C C . MET A 1 590 ? 1.463 21.859 8.547 1 48.5 590 MET A C 1
ATOM 4577 O O . MET A 1 590 ? 0.453 21.453 7.969 1 48.5 590 MET A O 1
ATOM 4581 N N . LEU A 1 591 ? 2.418 22.344 8.062 1 54.25 591 LEU A N 1
ATOM 4582 C CA . LEU A 1 591 ? 2.404 22.531 6.621 1 54.25 591 LEU A CA 1
ATOM 4583 C C . LEU A 1 591 ? 2.479 21.203 5.887 1 54.25 591 LEU A C 1
ATOM 4585 O O . LEU A 1 591 ? 1.861 21.031 4.836 1 54.25 591 LEU A O 1
ATOM 4589 N N . HIS A 1 592 ? 3.197 20.406 6.348 1 54.25 592 HIS A N 1
ATOM 4590 C CA . HIS A 1 592 ? 3.336 19.094 5.73 1 54.25 592 HIS A CA 1
ATOM 4591 C C . HIS A 1 592 ? 2 18.359 5.691 1 54.25 592 HIS A C 1
ATOM 4593 O O . HIS A 1 592 ? 1.703 17.656 4.727 1 54.25 592 HIS A O 1
ATOM 4599 N N . ASN A 1 593 ? 1.414 18.484 6.629 1 45.59 593 ASN A N 1
ATOM 4600 C CA . ASN A 1 593 ? 0.104 17.844 6.711 1 45.59 593 ASN A CA 1
ATOM 4601 C C . ASN A 1 593 ? -0.911 18.547 5.801 1 45.59 593 ASN A C 1
ATOM 4603 O O . ASN A 1 593 ? -1.805 17.891 5.258 1 45.59 593 ASN A O 1
ATOM 4607 N N . LEU A 1 594 ? -0.841 19.766 5.684 1 43.12 594 LEU A N 1
ATOM 4608 C CA . LEU A 1 594 ? -1.775 20.562 4.887 1 43.12 594 LEU A CA 1
ATOM 4609 C C . LEU A 1 594 ? -1.481 20.406 3.398 1 43.12 594 LEU A C 1
ATOM 4611 O O . LEU A 1 594 ? -2.398 20.422 2.576 1 43.12 594 LEU A O 1
ATOM 4615 N N . LEU A 1 595 ? -0.335 20.422 2.916 1 41.94 595 LEU A N 1
ATOM 4616 C CA . LEU A 1 595 ? 0.014 20.328 1.504 1 41.94 595 LEU A CA 1
ATOM 4617 C C . LEU A 1 595 ? 0.767 19.031 1.221 1 41.94 595 LEU A C 1
ATOM 4619 O O . LEU A 1 595 ? 2 19 1.226 1 41.94 595 LEU A O 1
ATOM 4623 N N . PRO A 1 596 ? -0.05 17.938 1.333 1 42.88 596 PRO A N 1
ATOM 4624 C CA . PRO A 1 596 ? 0.672 16.719 0.934 1 42.88 596 PRO A CA 1
ATOM 4625 C C . PRO A 1 596 ? 1.281 16.828 -0.462 1 42.88 596 PRO A C 1
ATOM 4627 O O . PRO A 1 596 ? 0.553 16.859 -1.457 1 42.88 596 PRO A O 1
ATOM 4630 N N . LEU A 1 597 ? 2.074 17.734 -0.697 1 39.19 597 LEU A N 1
ATOM 4631 C CA . LEU A 1 597 ? 2.633 17.781 -2.043 1 39.19 597 LEU A CA 1
ATOM 4632 C C . LEU A 1 597 ? 3.016 16.391 -2.533 1 39.19 597 LEU A C 1
ATOM 4634 O O . LEU A 1 597 ? 3.598 15.602 -1.783 1 39.19 597 LEU A O 1
ATOM 4638 N N . PRO A 1 598 ? 2.395 15.828 -3.434 1 36.34 598 PRO A N 1
ATOM 4639 C CA . PRO A 1 598 ? 2.76 14.672 -4.25 1 36.34 598 PRO A CA 1
ATOM 4640 C C . PRO A 1 598 ? 4.262 14.586 -4.516 1 36.34 598 PRO A C 1
ATOM 4642 O O . PRO A 1 598 ? 4.91 15.609 -4.738 1 36.34 598 PRO A O 1
ATOM 4645 N N . GLY A 1 599 ? 5.027 13.383 -4.012 1 39.06 599 GLY A N 1
ATOM 4646 C CA . GLY A 1 599 ? 6.434 13.055 -4.203 1 39.06 599 GLY A CA 1
ATOM 4647 C C . GLY A 1 599 ? 7.285 13.344 -2.98 1 39.06 599 GLY A C 1
ATOM 4648 O O . GLY A 1 599 ? 8.508 13.438 -3.08 1 39.06 599 GLY A O 1
ATOM 4649 N N . HIS A 1 600 ? 6.777 14.148 -2.041 1 39.72 600 HIS A N 1
ATOM 4650 C CA . HIS A 1 600 ? 7.719 14.562 -1.007 1 39.72 600 HIS A CA 1
ATOM 4651 C C . HIS A 1 600 ? 8.266 13.367 -0.245 1 39.72 600 HIS A C 1
ATOM 4653 O O . HIS A 1 600 ? 7.617 12.859 0.676 1 39.72 600 HIS A O 1
ATOM 4659 N N . GLY A 1 601 ? 8.539 12.336 -0.687 1 37.91 601 GLY A N 1
ATOM 4660 C CA . GLY A 1 601 ? 9.531 11.617 0.087 1 37.91 601 GLY A CA 1
ATOM 4661 C C . GLY A 1 601 ? 10.25 12.484 1.102 1 37.91 601 GLY A C 1
ATOM 4662 O O . GLY A 1 601 ? 10.18 13.719 1.027 1 37.91 601 GLY A O 1
ATOM 4663 N N . ALA A 1 602 ? 10.586 11.836 2.328 1 41.12 602 ALA A N 1
ATOM 4664 C CA . ALA A 1 602 ? 11.477 12.289 3.391 1 41.12 602 ALA A CA 1
ATOM 4665 C C . ALA A 1 602 ? 12.562 13.211 2.84 1 41.12 602 ALA A C 1
ATOM 4667 O O . ALA A 1 602 ? 13.68 12.766 2.553 1 41.12 602 ALA A O 1
ATOM 4668 N N . SER A 1 603 ? 12.516 13.68 1.972 1 37.75 603 SER A N 1
ATOM 4669 C CA . SER A 1 603 ? 13.68 14.445 1.545 1 37.75 603 SER A CA 1
ATOM 4670 C C . SER A 1 603 ? 14.297 15.211 2.713 1 37.75 603 SER A C 1
ATOM 4672 O O . SER A 1 603 ? 13.68 15.344 3.771 1 37.75 603 SER A O 1
ATOM 4674 N N . THR A 1 604 ? 15.148 16.281 2.301 1 35.44 604 THR A N 1
ATOM 4675 C CA . THR A 1 604 ? 16.469 16.875 2.451 1 35.44 604 THR A CA 1
ATOM 4676 C C . THR A 1 604 ? 16.516 17.812 3.652 1 35.44 604 THR A C 1
ATOM 4678 O O . THR A 1 604 ? 15.562 18.562 3.893 1 35.44 604 THR A O 1
ATOM 4681 N N . GLU A 1 605 ? 16.797 17.281 4.582 1 34.22 605 GLU A N 1
ATOM 4682 C CA . GLU A 1 605 ? 17.812 18.203 5.098 1 34.22 605 GLU A CA 1
ATOM 4683 C C . GLU A 1 605 ? 18.625 18.828 3.963 1 34.22 605 GLU A C 1
ATOM 4685 O O . GLU A 1 605 ? 19.344 18.125 3.256 1 34.22 605 GLU A O 1
ATOM 4690 N N . ALA A 1 606 ? 18.641 19.969 3.688 1 35.88 606 ALA A N 1
ATOM 4691 C CA . ALA A 1 606 ? 19.344 20.859 2.768 1 35.88 606 ALA A CA 1
ATOM 4692 C C . ALA A 1 606 ? 19.156 20.422 1.32 1 35.88 606 ALA A C 1
ATOM 4694 O O . ALA A 1 606 ? 20.078 20.469 0.518 1 35.88 606 ALA A O 1
ATOM 4695 N N . GLY A 1 607 ? 17.906 19.859 0.939 1 37.34 607 GLY A N 1
ATOM 4696 C CA . GLY A 1 607 ? 17.625 19.547 -0.452 1 37.34 607 GLY A CA 1
ATOM 4697 C C . GLY A 1 607 ? 17.844 18.094 -0.802 1 37.34 607 GLY A C 1
ATOM 4698 O O . GLY A 1 607 ? 17.516 17.656 -1.903 1 37.34 607 GLY A O 1
ATOM 4699 N N . TYR A 1 608 ? 18.906 17.453 -0.192 1 42.06 608 TYR A N 1
ATOM 4700 C CA . TYR A 1 608 ? 19.234 16.094 -0.617 1 42.06 608 TYR A CA 1
ATOM 4701 C C . TYR A 1 608 ? 18.5 15.062 0.226 1 42.06 608 TYR A C 1
ATOM 4703 O O . TYR A 1 608 ? 18.125 15.328 1.374 1 42.06 608 TYR A O 1
ATOM 4711 N N . LYS A 1 609 ? 18 14.023 -0.409 1 51 609 LYS A N 1
ATOM 4712 C CA . LYS A 1 609 ? 17.359 12.859 0.2 1 51 609 LYS A CA 1
ATOM 4713 C C . LYS A 1 609 ? 18.203 12.305 1.345 1 51 609 LYS A C 1
ATOM 4715 O O . LYS A 1 609 ? 19.406 12.109 1.194 1 51 609 LYS A O 1
ATOM 4720 N N . VAL A 1 610 ? 17.891 12.57 2.566 1 56.41 610 VAL A N 1
ATOM 4721 C CA . VAL A 1 610 ? 18.531 11.938 3.711 1 56.41 610 VAL A CA 1
ATOM 4722 C C . VAL A 1 610 ? 18.719 10.445 3.438 1 56.41 610 VAL A C 1
ATOM 4724 O O . VAL A 1 610 ? 17.797 9.773 2.965 1 56.41 610 VAL A O 1
ATOM 4727 N N . PRO A 1 611 ? 20.125 10.18 3.354 1 59.16 611 PRO A N 1
ATOM 4728 C CA . PRO A 1 611 ? 20.359 8.742 3.164 1 59.16 611 PRO A CA 1
ATOM 4729 C C . PRO A 1 611 ? 19.5 7.887 4.094 1 59.16 611 PRO A C 1
ATOM 4731 O O . PRO A 1 611 ? 19.297 8.242 5.258 1 59.16 611 PRO A O 1
ATOM 4734 N N . SER A 1 612 ? 18.719 7.117 3.506 1 63.06 612 SER A N 1
ATOM 4735 C CA . SER A 1 612 ? 17.875 6.23 4.305 1 63.06 612 SER A CA 1
ATOM 4736 C C . SER A 1 612 ? 18.078 4.773 3.902 1 63.06 612 SER A C 1
ATOM 4738 O O . SER A 1 612 ? 18.391 4.48 2.746 1 63.06 612 SER A O 1
ATOM 4740 N N . SER A 1 613 ? 18.141 3.967 4.918 1 63.66 613 SER A N 1
ATOM 4741 C CA . SER A 1 613 ? 18.172 2.535 4.641 1 63.66 613 SER A CA 1
ATOM 4742 C C . SER A 1 613 ? 16.891 2.068 3.971 1 63.66 613 SER A C 1
ATOM 4744 O O . SER A 1 613 ? 16.828 0.956 3.441 1 63.66 613 SER A O 1
ATOM 4746 N N . SER A 1 614 ? 15.953 2.939 4.016 1 61.75 614 SER A N 1
ATOM 4747 C CA . SER A 1 614 ? 14.664 2.521 3.477 1 61.75 614 SER A CA 1
ATOM 4748 C C . SER A 1 614 ? 14.617 2.688 1.961 1 61.75 614 SER A C 1
ATOM 4750 O O . SER A 1 614 ? 13.758 2.113 1.294 1 61.75 614 SER A O 1
ATOM 4752 N N . ASP A 1 615 ? 15.609 3.377 1.453 1 60.53 615 ASP A N 1
ATOM 4753 C CA . ASP A 1 615 ? 15.617 3.617 0.013 1 60.53 615 ASP A CA 1
ATOM 4754 C C . ASP A 1 615 ? 16.25 2.441 -0.735 1 60.53 615 ASP A C 1
ATOM 4756 O O . ASP A 1 615 ? 17.406 2.107 -0.517 1 60.53 615 ASP A O 1
ATOM 4760 N N . ILE A 1 616 ? 15.383 1.717 -1.373 1 64.19 616 ILE A N 1
ATOM 4761 C CA . ILE A 1 616 ? 15.906 0.658 -2.229 1 64.19 616 ILE A CA 1
ATOM 4762 C C . ILE A 1 616 ? 16.297 1.237 -3.584 1 64.19 616 ILE A C 1
ATOM 4764 O O . ILE A 1 616 ? 15.477 1.853 -4.266 1 64.19 616 ILE A O 1
ATOM 4768 N N . PRO A 1 617 ? 17.609 1.174 -3.83 1 64.12 617 PRO A N 1
ATOM 4769 C CA . PRO A 1 617 ? 18.047 1.698 -5.125 1 64.12 617 PRO A CA 1
ATOM 4770 C C . PRO A 1 617 ? 17.266 1.116 -6.297 1 64.12 617 PRO A C 1
ATOM 4772 O O . PRO A 1 617 ? 17.031 -0.095 -6.348 1 64.12 617 PRO A O 1
ATOM 4775 N N . GLN A 1 618 ? 16.641 1.996 -7.043 1 69.44 618 GLN A N 1
ATOM 4776 C CA . GLN A 1 618 ? 15.914 1.517 -8.211 1 69.44 618 GLN A CA 1
ATOM 4777 C C . GLN A 1 618 ? 16.781 1.582 -9.469 1 69.44 618 GLN A C 1
ATOM 4779 O O . GLN A 1 618 ? 17.359 2.629 -9.781 1 69.44 618 GLN A O 1
ATOM 4784 N N . SER A 1 619 ? 17.062 0.453 -10.078 1 73.56 619 SER A N 1
ATOM 4785 C CA . SER A 1 619 ? 17.781 0.389 -11.352 1 73.56 619 SER A CA 1
ATOM 4786 C C . SER A 1 619 ? 16.906 0.907 -12.5 1 73.56 619 SER A C 1
ATOM 4788 O O . SER A 1 619 ? 15.688 0.812 -12.453 1 73.56 619 SER A O 1
ATOM 4790 N N . PRO A 1 620 ? 17.656 1.492 -13.453 1 78.31 620 PRO A N 1
ATOM 4791 C CA . PRO A 1 620 ? 16.891 1.896 -14.633 1 78.31 620 PRO A CA 1
ATOM 4792 C C . PRO A 1 620 ? 16.156 0.728 -15.289 1 78.31 620 PRO A C 1
ATOM 4794 O O . PRO A 1 620 ? 16.609 -0.413 -15.219 1 78.31 620 PRO A O 1
ATOM 4797 N N . VAL A 1 621 ? 15.109 1.017 -15.969 1 79.19 621 VAL A N 1
ATOM 4798 C CA . VAL A 1 621 ? 14.219 0.006 -16.516 1 79.19 621 VAL A CA 1
ATOM 4799 C C . VAL A 1 621 ? 14.961 -0.818 -17.578 1 79.19 621 VAL A C 1
ATOM 4801 O O . VAL A 1 621 ? 14.75 -2.029 -17.688 1 79.19 621 VAL A O 1
ATOM 4804 N N . HIS A 1 622 ? 15.859 -0.181 -18.312 1 81.38 622 HIS A N 1
ATOM 4805 C CA . HIS A 1 622 ? 16.578 -0.886 -19.359 1 81.38 622 HIS A CA 1
ATOM 4806 C C . HIS A 1 622 ? 17.516 -1.941 -18.781 1 81.38 622 HIS A C 1
ATOM 4808 O O . HIS A 1 622 ? 17.672 -3.021 -19.359 1 81.38 622 HIS A O 1
ATOM 4814 N N . HIS A 1 623 ? 18.062 -1.598 -17.688 1 85.31 623 HIS A N 1
ATOM 4815 C CA . HIS A 1 623 ? 18.953 -2.568 -17.047 1 85.31 623 HIS A CA 1
ATOM 4816 C C . HIS A 1 623 ? 18.156 -3.727 -16.453 1 85.31 623 HIS A C 1
ATOM 4818 O O . HIS A 1 623 ? 18.594 -4.875 -16.5 1 85.31 623 HIS A O 1
ATOM 4824 N N . ILE A 1 624 ? 17.078 -3.389 -15.93 1 84.62 624 ILE A N 1
ATOM 4825 C CA . ILE A 1 624 ? 16.234 -4.422 -15.336 1 84.62 624 ILE A CA 1
ATOM 4826 C C . ILE A 1 624 ? 15.805 -5.41 -16.422 1 84.62 624 ILE A C 1
ATOM 4828 O O . ILE A 1 624 ? 15.852 -6.625 -16.219 1 84.62 624 ILE A O 1
ATOM 4832 N N . ARG A 1 625 ? 15.461 -4.902 -17.516 1 85.81 625 ARG A N 1
ATOM 4833 C CA . ARG A 1 625 ? 14.961 -5.742 -18.594 1 85.81 625 ARG A CA 1
ATOM 4834 C C . ARG A 1 625 ? 16.078 -6.598 -19.172 1 85.81 625 ARG A C 1
ATOM 4836 O O . ARG A 1 625 ? 15.859 -7.746 -19.562 1 85.81 625 ARG A O 1
ATOM 4843 N N . SER A 1 626 ? 17.266 -5.969 -19.234 1 86.62 626 SER A N 1
ATOM 4844 C CA . SER A 1 626 ? 18.406 -6.758 -19.672 1 86.62 626 SER A CA 1
ATOM 4845 C C . SER A 1 626 ? 18.703 -7.895 -18.703 1 86.62 626 SER A C 1
ATOM 4847 O O . SER A 1 626 ? 19 -9.016 -19.125 1 86.62 626 SER A O 1
ATOM 4849 N N . ARG A 1 627 ? 18.656 -7.586 -17.516 1 87.81 627 ARG A N 1
ATOM 4850 C CA . ARG A 1 627 ? 18.891 -8.602 -16.5 1 87.81 627 ARG A CA 1
ATOM 4851 C C . ARG A 1 627 ? 17.828 -9.695 -16.562 1 87.81 627 ARG A C 1
ATOM 4853 O O . ARG A 1 627 ? 18.156 -10.883 -16.438 1 87.81 627 ARG A O 1
ATOM 4860 N N . ASN A 1 628 ? 16.625 -9.305 -16.703 1 87.75 628 ASN A N 1
ATOM 4861 C CA . ASN A 1 628 ? 15.531 -10.266 -16.781 1 87.75 628 ASN A CA 1
ATOM 4862 C C . ASN A 1 628 ? 15.648 -11.148 -18.016 1 87.75 628 ASN A C 1
ATOM 4864 O O . ASN A 1 628 ? 15.281 -12.32 -17.984 1 87.75 628 ASN A O 1
ATOM 4868 N N . ALA A 1 629 ? 16.062 -10.516 -19.047 1 87.44 629 ALA A N 1
ATOM 4869 C CA . ALA A 1 629 ? 16.297 -11.305 -20.266 1 87.44 629 ALA A CA 1
ATOM 4870 C C . ALA A 1 629 ? 17.328 -12.406 -20.016 1 87.44 629 ALA A C 1
ATOM 4872 O O . ALA A 1 629 ? 17.141 -13.539 -20.453 1 87.44 629 ALA A O 1
ATOM 4873 N N . LEU A 1 630 ? 18.328 -12.031 -19.312 1 87.56 630 LEU A N 1
ATOM 4874 C CA . LEU A 1 630 ? 19.359 -13.016 -18.984 1 87.56 630 LEU A CA 1
ATOM 4875 C C . LEU A 1 630 ? 18.797 -14.102 -18.078 1 87.56 630 LEU A C 1
ATOM 4877 O O . LEU A 1 630 ? 19.188 -15.266 -18.172 1 87.56 630 LEU A O 1
ATOM 4881 N N . LYS A 1 631 ? 17.938 -13.727 -17.203 1 88.81 631 LYS A N 1
ATOM 4882 C CA . LYS A 1 631 ? 17.328 -14.719 -16.312 1 88.81 631 LYS A CA 1
ATOM 4883 C C . LYS A 1 631 ? 16.562 -15.766 -17.125 1 88.81 631 LYS A C 1
ATOM 4885 O O . LYS A 1 631 ? 16.625 -16.953 -16.812 1 88.81 631 LYS A O 1
ATOM 4890 N N . ILE A 1 632 ? 15.859 -15.289 -18.078 1 88.75 632 ILE A N 1
ATOM 4891 C CA . ILE A 1 632 ? 15.078 -16.188 -18.922 1 88.75 632 ILE A CA 1
ATOM 4892 C C . ILE A 1 632 ? 16 -17.141 -19.672 1 88.75 632 ILE A C 1
ATOM 4894 O O . ILE A 1 632 ? 15.734 -18.344 -19.766 1 88.75 632 ILE A O 1
ATOM 4898 N N . LEU A 1 633 ? 17.094 -16.625 -20.141 1 86.81 633 LEU A N 1
ATOM 4899 C CA . LEU A 1 633 ? 18.047 -17.453 -20.875 1 86.81 633 LEU A CA 1
ATOM 4900 C C . LEU A 1 633 ? 18.719 -18.453 -19.938 1 86.81 633 LEU A C 1
ATOM 4902 O O . LEU A 1 633 ? 18.938 -19.609 -20.312 1 86.81 633 LEU A O 1
ATOM 4906 N N . LEU A 1 634 ? 19 -17.953 -18.781 1 87.5 634 LEU A N 1
ATOM 4907 C CA . LEU A 1 634 ? 19.641 -18.828 -17.797 1 87.5 634 LEU A CA 1
ATOM 4908 C C . LEU A 1 634 ? 18.672 -19.891 -17.297 1 87.5 634 LEU A C 1
ATOM 4910 O O . LEU A 1 634 ? 19.094 -20.906 -16.75 1 87.5 634 LEU A O 1
ATOM 4914 N N . ASP A 1 635 ? 17.375 -19.656 -17.438 1 87.69 635 ASP A N 1
ATOM 4915 C CA . ASP A 1 635 ? 16.359 -20.656 -17.094 1 87.69 635 ASP A CA 1
ATOM 4916 C C . ASP A 1 635 ? 16.453 -21.859 -18.016 1 87.69 635 ASP A C 1
ATOM 4918 O O . ASP A 1 635 ? 16.031 -22.969 -17.656 1 87.69 635 ASP A O 1
ATOM 4922 N N . ILE A 1 636 ? 16.922 -21.562 -19.234 1 88.31 636 ILE A N 1
ATOM 4923 C CA . ILE A 1 636 ? 17.078 -22.656 -20.188 1 88.31 636 ILE A CA 1
ATOM 4924 C C . ILE A 1 636 ? 18.281 -23.516 -19.797 1 88.31 636 ILE A C 1
ATOM 4926 O O . ILE A 1 636 ? 18.156 -24.734 -19.656 1 88.31 636 ILE A O 1
ATOM 4930 N N . ASP A 1 637 ? 19.375 -22.875 -19.641 1 87.88 637 ASP A N 1
ATOM 4931 C CA . ASP A 1 637 ? 20.594 -23.516 -19.141 1 87.88 637 ASP A CA 1
ATOM 4932 C C . ASP A 1 637 ? 21.594 -22.469 -18.641 1 87.88 637 ASP A C 1
ATOM 4934 O O . ASP A 1 637 ? 21.672 -21.359 -19.188 1 87.88 637 ASP A O 1
ATOM 4938 N N . GLU A 1 638 ? 22.312 -22.828 -17.641 1 84 638 GLU A N 1
ATOM 4939 C CA . GLU A 1 638 ? 23.25 -21.906 -17.016 1 84 638 GLU A CA 1
ATOM 4940 C C . GLU A 1 638 ? 24.344 -21.484 -17.984 1 84 638 GLU A C 1
ATOM 4942 O O . GLU A 1 638 ? 24.906 -20.391 -17.844 1 84 638 GLU A O 1
ATOM 4947 N N . ASN A 1 639 ? 24.578 -22.234 -18.953 1 83.06 639 ASN A N 1
ATOM 4948 C CA . ASN A 1 639 ? 25.688 -21.969 -19.859 1 83.06 639 ASN A CA 1
ATOM 4949 C C . ASN A 1 639 ? 25.312 -20.906 -20.891 1 83.06 639 ASN A C 1
ATOM 4951 O O . ASN A 1 639 ? 26.188 -20.375 -21.578 1 83.06 639 ASN A O 1
ATOM 4955 N N . PHE A 1 640 ? 24.062 -20.594 -21.062 1 79.81 640 PHE A N 1
ATOM 4956 C CA . PHE A 1 640 ? 23.656 -19.531 -21.984 1 79.81 640 PHE A CA 1
ATOM 4957 C C . PHE A 1 640 ? 24.172 -18.172 -21.531 1 79.81 640 PHE A C 1
ATOM 4959 O O . PHE A 1 640 ? 24.219 -17.234 -22.312 1 79.81 640 PHE A O 1
ATOM 4966 N N . GLY A 1 641 ? 24.562 -18.094 -20.312 1 68.69 641 GLY A N 1
ATOM 4967 C CA . GLY A 1 641 ? 25.109 -16.844 -19.797 1 68.69 641 GLY A CA 1
ATOM 4968 C C . GLY A 1 641 ? 26.609 -16.734 -19.984 1 68.69 641 GLY A C 1
ATOM 4969 O O . GLY A 1 641 ? 27.188 -15.68 -19.703 1 68.69 641 GLY A O 1
ATOM 4970 N N . LYS A 1 642 ? 27.234 -17.922 -20.312 1 67.62 642 LYS A N 1
ATOM 4971 C CA . LYS A 1 642 ? 28.688 -17.922 -20.484 1 67.62 642 LYS A CA 1
ATOM 4972 C C . LYS A 1 642 ? 29.078 -17.547 -21.922 1 67.62 642 LYS A C 1
ATOM 4974 O O . LYS A 1 642 ? 28.422 -17.969 -22.875 1 67.62 642 LYS A O 1
ATOM 4979 N N . PRO A 1 643 ? 29.734 -16.531 -22.047 1 56.56 643 PRO A N 1
ATOM 4980 C CA . PRO A 1 643 ? 30.125 -16.172 -23.406 1 56.56 643 PRO A CA 1
ATOM 4981 C C . PRO A 1 643 ? 30.719 -17.344 -24.188 1 56.56 643 PRO A C 1
ATOM 4983 O O . PRO A 1 643 ? 31.797 -17.859 -23.812 1 56.56 643 PRO A O 1
ATOM 4986 N N . GLY A 1 644 ? 30.328 -18.484 -24.266 1 44.56 644 GLY A N 1
ATOM 4987 C CA . GLY A 1 644 ? 30.891 -19.609 -25 1 44.56 644 GLY A CA 1
ATOM 4988 C C . GLY A 1 644 ? 31.594 -19.203 -26.281 1 44.56 644 GLY A C 1
ATOM 4989 O O . GLY A 1 644 ? 32.75 -19.562 -26.5 1 44.56 644 GLY A O 1
ATOM 4990 N N . THR A 1 645 ? 30.781 -19.172 -27.406 1 41.88 645 THR A N 1
ATOM 4991 C CA . THR A 1 645 ? 31.375 -19.375 -28.719 1 41.88 645 THR A CA 1
ATOM 4992 C C . THR A 1 645 ? 32.469 -18.344 -28.984 1 41.88 645 THR A C 1
ATOM 4994 O O . THR A 1 645 ? 32.438 -17.656 -30.016 1 41.88 645 THR A O 1
ATOM 4997 N N . LEU A 1 646 ? 32.844 -17.562 -28.141 1 39.78 646 LEU A N 1
ATOM 4998 C CA . LEU A 1 646 ? 34.062 -16.859 -28.578 1 39.78 646 LEU A CA 1
ATOM 4999 C C . LEU A 1 646 ? 35.156 -17.859 -28.938 1 39.78 646 LEU A C 1
ATOM 5001 O O . LEU A 1 646 ? 35.344 -18.844 -28.203 1 39.78 646 LEU A O 1
ATOM 5005 N N . THR A 1 647 ? 35.469 -18.125 -30.156 1 40.28 647 THR A N 1
ATOM 5006 C CA . THR A 1 647 ? 36.688 -18.797 -30.547 1 40.28 647 THR A CA 1
ATOM 5007 C C . THR A 1 647 ? 37.812 -18.5 -29.547 1 40.28 647 THR A C 1
ATOM 5009 O O . THR A 1 647 ? 37.781 -17.469 -28.891 1 40.28 647 THR A O 1
ATOM 5012 N N . PRO A 1 648 ? 38.594 -19.406 -29.109 1 43.38 648 PRO A N 1
ATOM 5013 C CA . PRO A 1 648 ? 39.812 -19.172 -28.312 1 43.38 648 PRO A CA 1
ATOM 5014 C C . PRO A 1 648 ? 40.406 -17.781 -28.531 1 43.38 648 PRO A C 1
ATOM 5016 O O . PRO A 1 648 ? 40.906 -17.172 -27.578 1 43.38 648 PRO A O 1
ATOM 5019 N N . GLU A 1 649 ? 40.469 -17.266 -29.719 1 40.88 649 GLU A N 1
ATOM 5020 C CA . GLU A 1 649 ? 41.062 -15.992 -30.109 1 40.88 649 GLU A CA 1
ATOM 5021 C C . GLU A 1 649 ? 40.312 -14.82 -29.516 1 40.88 649 GLU A C 1
ATOM 5023 O O . GLU A 1 649 ? 40.875 -13.789 -29.172 1 40.88 649 GLU A O 1
ATOM 5028 N N . ARG A 1 650 ? 39.031 -14.906 -29.531 1 42.59 650 ARG A N 1
ATOM 5029 C CA . ARG A 1 650 ? 38.25 -13.742 -29.109 1 42.59 650 ARG A CA 1
ATOM 5030 C C . ARG A 1 650 ? 38.062 -13.734 -27.594 1 42.59 650 ARG A C 1
ATOM 5032 O O . ARG A 1 650 ? 37.875 -12.672 -26.984 1 42.59 650 ARG A O 1
ATOM 5039 N N . ALA A 1 651 ? 38 -14.727 -26.906 1 44.38 651 ALA A N 1
ATOM 5040 C CA . ALA A 1 651 ? 38.062 -14.82 -25.453 1 44.38 651 ALA A CA 1
ATOM 5041 C C . ALA A 1 651 ? 39.312 -14.133 -24.906 1 44.38 651 ALA A C 1
ATOM 5043 O O . ALA A 1 651 ? 39.281 -13.531 -23.828 1 44.38 651 ALA A O 1
ATOM 5044 N N . ALA A 1 652 ? 40.5 -14.273 -25.516 1 44 652 ALA A N 1
ATOM 5045 C CA . ALA A 1 652 ? 41.75 -13.648 -25.156 1 44 652 ALA A CA 1
ATOM 5046 C C . ALA A 1 652 ? 41.625 -12.125 -25.156 1 44 652 ALA A C 1
ATOM 5048 O O . ALA A 1 652 ? 42.469 -11.43 -24.562 1 44 652 ALA A O 1
ATOM 5049 N N . LEU A 1 653 ? 40.75 -11.641 -25.891 1 37.69 653 LEU A N 1
ATOM 5050 C CA . LEU A 1 653 ? 40.688 -10.188 -26.062 1 37.69 653 LEU A CA 1
ATOM 5051 C C . LEU A 1 653 ? 39.812 -9.547 -24.984 1 37.69 653 LEU A C 1
ATOM 5053 O O . LEU A 1 653 ? 39.75 -8.312 -24.891 1 37.69 653 LEU A O 1
ATOM 5057 N N . ILE A 1 654 ? 38.969 -10.289 -24.297 1 39.91 654 ILE A N 1
ATOM 5058 C CA . ILE A 1 654 ? 38.156 -9.68 -23.25 1 39.91 654 ILE A CA 1
ATOM 5059 C C . ILE A 1 654 ? 38.969 -9.594 -21.969 1 39.91 654 ILE A C 1
ATOM 5061 O O . ILE A 1 654 ? 39.344 -10.617 -21.391 1 39.91 654 ILE A O 1
ATOM 5065 N N . PRO A 1 655 ? 39.312 -8.57 -21.438 1 37.47 655 PRO A N 1
ATOM 5066 C CA . PRO A 1 655 ? 40.125 -8.367 -20.234 1 37.47 655 PRO A CA 1
ATOM 5067 C C . PRO A 1 655 ? 39.344 -8.648 -18.953 1 37.47 655 PRO A C 1
ATOM 5069 O O . PRO A 1 655 ? 38.188 -8.258 -18.828 1 37.47 655 PRO A O 1
ATOM 5072 N N . GLY A 1 656 ? 39.812 -9.555 -17.844 1 37.78 656 GLY A N 1
ATOM 5073 C CA . GLY A 1 656 ? 39.344 -9.945 -16.516 1 37.78 656 GLY A CA 1
ATOM 5074 C C . GLY A 1 656 ? 38.656 -11.297 -16.5 1 37.78 656 GLY A C 1
ATOM 5075 O O . GLY A 1 656 ? 38.094 -11.703 -15.477 1 37.78 656 GLY A O 1
ATOM 5076 N N . LEU A 1 657 ? 38.312 -11.891 -17.562 1 37.09 657 LEU A N 1
ATOM 5077 C CA . LEU A 1 657 ? 37.906 -13.281 -17.5 1 37.09 657 LEU A CA 1
ATOM 5078 C C . LEU A 1 657 ? 38.969 -14.148 -16.844 1 37.09 657 LEU A C 1
ATOM 5080 O O . LEU A 1 657 ? 40.062 -14.297 -17.359 1 37.09 657 LEU A O 1
ATOM 5084 N N . LYS A 1 658 ? 38.938 -14.32 -15.5 1 36.5 658 LYS A N 1
ATOM 5085 C CA . LYS A 1 658 ? 39.812 -15.258 -14.805 1 36.5 658 LYS A CA 1
ATOM 5086 C C . LYS A 1 658 ? 39.781 -16.625 -15.477 1 36.5 658 LYS A C 1
ATOM 5088 O O . LYS A 1 658 ? 38.719 -17.141 -15.812 1 36.5 658 LYS A O 1
ATOM 5093 N N . LYS A 1 659 ? 40.781 -17.094 -15.945 1 39.25 659 LYS A N 1
ATOM 5094 C CA . LYS A 1 659 ? 41.062 -18.5 -16.219 1 39.25 659 LYS A CA 1
ATOM 5095 C C . LYS A 1 659 ? 40.594 -19.391 -15.094 1 39.25 659 LYS A C 1
ATOM 5097 O O . LYS A 1 659 ? 41.094 -19.328 -13.977 1 39.25 659 LYS A O 1
ATOM 5102 N N . ASP A 1 660 ? 39.062 -19.547 -14.875 1 28.23 660 ASP A N 1
ATOM 5103 C CA . ASP A 1 660 ? 39.031 -20.703 -14 1 28.23 660 ASP A CA 1
ATOM 5104 C C . ASP A 1 660 ? 39.375 -21.984 -14.758 1 28.23 660 ASP A C 1
ATOM 5106 O O . ASP A 1 660 ? 38.969 -22.172 -15.898 1 28.23 660 ASP A O 1
ATOM 5110 N N . MET B 1 1 ? -27.422 -29.734 16.984 1 84.56 1 MET B N 1
ATOM 5111 C CA . MET B 1 1 ? -27.703 -28.906 15.82 1 84.56 1 MET B CA 1
ATOM 5112 C C . MET B 1 1 ? -27.922 -29.781 14.586 1 84.56 1 MET B C 1
ATOM 5114 O O . MET B 1 1 ? -27.141 -30.703 14.328 1 84.56 1 MET B O 1
ATOM 5118 N N . ASN B 1 2 ? -29.062 -29.578 13.906 1 85.75 2 ASN B N 1
ATOM 5119 C CA . ASN B 1 2 ? -29.312 -30.266 12.648 1 85.75 2 ASN B CA 1
ATOM 5120 C C . ASN B 1 2 ? -28.609 -29.578 11.484 1 85.75 2 ASN B C 1
ATOM 5122 O O . ASN B 1 2 ? -27.922 -28.578 11.672 1 85.75 2 ASN B O 1
ATOM 5126 N N . ILE B 1 3 ? -28.641 -30.219 10.375 1 86.06 3 ILE B N 1
ATOM 5127 C CA . ILE B 1 3 ? -27.922 -29.75 9.195 1 86.06 3 ILE B CA 1
ATOM 5128 C C . ILE B 1 3 ? -28.359 -28.328 8.852 1 86.06 3 ILE B C 1
ATOM 5130 O O . ILE B 1 3 ? -27.547 -27.5 8.484 1 86.06 3 ILE B O 1
ATOM 5134 N N . ASP B 1 4 ? -29.609 -28 9.016 1 83.94 4 ASP B N 1
ATOM 5135 C CA . ASP B 1 4 ? -30.125 -26.672 8.695 1 83.94 4 ASP B CA 1
ATOM 5136 C C . ASP B 1 4 ? -29.578 -25.625 9.664 1 83.94 4 ASP B C 1
ATOM 5138 O O . ASP B 1 4 ? -29.219 -24.516 9.258 1 83.94 4 ASP B O 1
ATOM 5142 N N . ASP B 1 5 ? -29.594 -26.031 10.844 1 86.81 5 ASP B N 1
ATOM 5143 C CA . ASP B 1 5 ? -29.062 -25.125 11.859 1 86.81 5 ASP B CA 1
ATOM 5144 C C . ASP B 1 5 ? -27.562 -24.891 11.656 1 86.81 5 ASP B C 1
ATOM 5146 O O . ASP B 1 5 ? -27.062 -23.797 11.914 1 86.81 5 ASP B O 1
ATOM 5150 N N . PHE B 1 6 ? -27 -26 11.266 1 88.81 6 PHE B N 1
ATOM 5151 C CA . PHE B 1 6 ? -25.562 -25.906 11.008 1 88.81 6 PHE B CA 1
ATOM 5152 C C . PHE B 1 6 ? -25.281 -24.922 9.883 1 88.81 6 PHE B C 1
ATOM 5154 O O . PHE B 1 6 ? -24.422 -24.062 10.016 1 88.81 6 PHE B O 1
ATOM 5161 N N . VAL B 1 7 ? -25.969 -25 8.789 1 86.94 7 VAL B N 1
ATOM 5162 C CA . VAL B 1 7 ? -25.781 -24.141 7.625 1 86.94 7 VAL B CA 1
ATOM 5163 C C . VAL B 1 7 ? -26.094 -22.688 7.992 1 86.94 7 VAL B C 1
ATOM 5165 O O . VAL B 1 7 ? -25.422 -21.766 7.539 1 86.94 7 VAL B O 1
ATOM 5168 N N . GLU B 1 8 ? -27.016 -22.516 8.805 1 84.88 8 GLU B N 1
ATOM 5169 C CA . GLU B 1 8 ? -27.359 -21.156 9.25 1 84.88 8 GLU B CA 1
ATOM 5170 C C . GLU B 1 8 ? -26.234 -20.547 10.078 1 84.88 8 GLU B C 1
ATOM 5172 O O . GLU B 1 8 ? -26.031 -19.328 10.031 1 84.88 8 GLU B O 1
ATOM 5177 N N . ALA B 1 9 ? -25.641 -21.375 10.797 1 84.81 9 ALA B N 1
ATOM 5178 C CA . ALA B 1 9 ? -24.578 -20.891 11.68 1 84.81 9 ALA B CA 1
ATOM 5179 C C . ALA B 1 9 ? -23.312 -20.547 10.883 1 84.81 9 ALA B C 1
ATOM 5181 O O . ALA B 1 9 ? -22.641 -19.547 11.172 1 84.81 9 ALA B O 1
ATOM 5182 N N . ILE B 1 10 ? -23 -21.297 9.852 1 84.94 10 ILE B N 1
ATOM 5183 C CA . ILE B 1 10 ? -21.734 -21.156 9.156 1 84.94 10 ILE B CA 1
ATOM 5184 C C . ILE B 1 10 ? -21.906 -20.266 7.93 1 84.94 10 ILE B C 1
ATOM 5186 O O . ILE B 1 10 ? -20.953 -19.656 7.445 1 84.94 10 ILE B O 1
ATOM 5190 N N . ALA B 1 11 ? -23.062 -20.281 7.406 1 85.5 11 ALA B N 1
ATOM 5191 C CA . ALA B 1 11 ? -23.359 -19.5 6.211 1 85.5 11 ALA B CA 1
ATOM 5192 C C . ALA B 1 11 ? -24.562 -18.578 6.457 1 85.5 11 ALA B C 1
ATOM 5194 O O . ALA B 1 11 ? -25.656 -18.812 5.934 1 85.5 11 ALA B O 1
ATOM 5195 N N . PRO B 1 12 ? -24.219 -17.5 7.074 1 80.19 12 PRO B N 1
ATOM 5196 C CA . PRO B 1 12 ? -25.328 -16.578 7.332 1 80.19 12 PRO B CA 1
ATOM 5197 C C . PRO B 1 12 ? -25.922 -15.977 6.055 1 80.19 12 PRO B C 1
ATOM 5199 O O . PRO B 1 12 ? -25.219 -15.891 5.039 1 80.19 12 PRO B O 1
ATOM 5202 N N . GLN B 1 13 ? -27.125 -15.57 6.066 1 75.31 13 GLN B N 1
ATOM 5203 C CA . GLN B 1 13 ? -27.859 -15.094 4.895 1 75.31 13 GLN B CA 1
ATOM 5204 C C . GLN B 1 13 ? -27.312 -13.75 4.422 1 75.31 13 GLN B C 1
ATOM 5206 O O . GLN B 1 13 ? -27.484 -13.367 3.266 1 75.31 13 GLN B O 1
ATOM 5211 N N . SER B 1 14 ? -26.578 -13.094 5.234 1 71.5 14 SER B N 1
ATOM 5212 C CA . SER B 1 14 ? -26.094 -11.75 4.918 1 71.5 14 SER B CA 1
ATOM 5213 C C . SER B 1 14 ? -24.891 -11.805 3.996 1 71.5 14 SER B C 1
ATOM 5215 O O . SER B 1 14 ? -24.531 -10.797 3.371 1 71.5 14 SER B O 1
ATOM 5217 N N . GLU B 1 15 ? -24.359 -12.984 3.756 1 76.38 15 GLU B N 1
ATOM 5218 C CA . GLU B 1 15 ? -23.141 -13.086 2.967 1 76.38 15 GLU B CA 1
ATOM 5219 C C . GLU B 1 15 ? -23.453 -13.328 1.492 1 76.38 15 GLU B C 1
ATOM 5221 O O . GLU B 1 15 ? -24.609 -13.516 1.121 1 76.38 15 GLU B O 1
ATOM 5226 N N . ASP B 1 16 ? -22.453 -13.219 0.675 1 74.31 16 ASP B N 1
ATOM 5227 C CA . ASP B 1 16 ? -22.609 -13.352 -0.771 1 74.31 16 ASP B CA 1
ATOM 5228 C C . ASP B 1 16 ? -22.5 -14.812 -1.201 1 74.31 16 ASP B C 1
ATOM 5230 O O . ASP B 1 16 ? -21.453 -15.445 -1.015 1 74.31 16 ASP B O 1
ATOM 5234 N N . TYR B 1 17 ? -23.562 -15.383 -1.779 1 78 17 TYR B N 1
ATOM 5235 C CA . TYR B 1 17 ? -23.594 -16.781 -2.219 1 78 17 TYR B CA 1
ATOM 5236 C C . TYR B 1 17 ? -23.797 -16.859 -3.727 1 78 17 TYR B C 1
ATOM 5238 O O . TYR B 1 17 ? -24.359 -17.844 -4.223 1 78 17 TYR B O 1
ATOM 5246 N N . SER B 1 18 ? -23.344 -15.859 -4.438 1 76.5 18 SER B N 1
ATOM 5247 C CA . SER B 1 18 ? -23.547 -15.797 -5.883 1 76.5 18 SER B CA 1
ATOM 5248 C C . SER B 1 18 ? -22.75 -16.891 -6.594 1 76.5 18 SER B C 1
ATOM 5250 O O . SER B 1 18 ? -23.25 -17.5 -7.551 1 76.5 18 SER B O 1
ATOM 5252 N N . LYS B 1 19 ? -21.625 -17.266 -6.109 1 79.62 19 LYS B N 1
ATOM 5253 C CA . LYS B 1 19 ? -20.781 -18.234 -6.797 1 79.62 19 LYS B CA 1
ATOM 5254 C C . LYS B 1 19 ? -20.953 -19.641 -6.199 1 79.62 19 LYS B C 1
ATOM 5256 O O . LYS B 1 19 ? -21.031 -20.625 -6.934 1 79.62 19 LYS B O 1
ATOM 5261 N N . ILE B 1 20 ? -20.922 -19.609 -4.883 1 83.38 20 ILE B N 1
ATOM 5262 C CA . ILE B 1 20 ? -21.125 -20.875 -4.172 1 83.38 20 ILE B CA 1
ATOM 5263 C C . ILE B 1 20 ? -22.453 -20.828 -3.424 1 83.38 20 ILE B C 1
ATOM 5265 O O . ILE B 1 20 ? -22.656 -19.984 -2.545 1 83.38 20 ILE B O 1
ATOM 5269 N N . SER B 1 21 ? -23.266 -21.688 -3.844 1 83.5 21 SER B N 1
ATOM 5270 C CA . SER B 1 21 ? -24.594 -21.719 -3.248 1 83.5 21 SER B CA 1
ATOM 5271 C C . SER B 1 21 ? -24.531 -22.016 -1.755 1 83.5 21 SER B C 1
ATOM 5273 O O . SER B 1 21 ? -23.625 -22.719 -1.299 1 83.5 21 SER B O 1
ATOM 5275 N N . ARG B 1 22 ? -25.391 -21.438 -1.081 1 85.31 22 ARG B N 1
ATOM 5276 C CA . ARG B 1 22 ? -25.453 -21.609 0.368 1 85.31 22 ARG B CA 1
ATOM 5277 C C . ARG B 1 22 ? -25.641 -23.078 0.748 1 85.31 22 ARG B C 1
ATOM 5279 O O . ARG B 1 22 ? -25.109 -23.531 1.762 1 85.31 22 ARG B O 1
ATOM 5286 N N . ASN B 1 23 ? -26.25 -23.797 -0.107 1 80.12 23 ASN B N 1
ATOM 5287 C CA . ASN B 1 23 ? -26.531 -25.203 0.151 1 80.12 23 ASN B CA 1
ATOM 5288 C C . ASN B 1 23 ? -25.266 -26.047 0.078 1 80.12 23 ASN B C 1
ATOM 5290 O O . ASN B 1 23 ? -25.203 -27.141 0.653 1 80.12 23 ASN B O 1
ATOM 5294 N N . SER B 1 24 ? -24.328 -25.547 -0.613 1 85.25 24 SER B N 1
ATOM 5295 C CA . SER B 1 24 ? -23.062 -26.297 -0.755 1 85.25 24 SER B CA 1
ATOM 5296 C C . SER B 1 24 ? -22.328 -26.375 0.573 1 85.25 24 SER B C 1
ATOM 5298 O O . SER B 1 24 ? -21.5 -27.266 0.773 1 85.25 24 SER B O 1
ATOM 5300 N N . TYR B 1 25 ? -22.656 -25.5 1.492 1 88 25 TYR B N 1
ATOM 5301 C CA . TYR B 1 25 ? -21.984 -25.469 2.783 1 88 25 TYR B CA 1
ATOM 5302 C C . TYR B 1 25 ? -22.406 -26.641 3.654 1 88 25 TYR B C 1
ATOM 5304 O O . TYR B 1 25 ? -21.766 -26.953 4.664 1 88 25 TYR B O 1
ATOM 5312 N N . ALA B 1 26 ? -23.438 -27.266 3.273 1 85.19 26 ALA B N 1
ATOM 5313 C CA . ALA B 1 26 ? -23.953 -28.422 4.008 1 85.19 26 ALA B CA 1
ATOM 5314 C C . ALA B 1 26 ? -22.938 -29.562 4 1 85.19 26 ALA B C 1
ATOM 5316 O O . ALA B 1 26 ? -22.953 -30.422 4.891 1 85.19 26 ALA B O 1
ATOM 5317 N N . VAL B 1 27 ? -22.047 -29.578 3.023 1 83.81 27 VAL B N 1
ATOM 5318 C CA . VAL B 1 27 ? -21.047 -30.625 2.908 1 83.81 27 VAL B CA 1
ATOM 5319 C C . VAL B 1 27 ? -20.109 -30.578 4.113 1 83.81 27 VAL B C 1
ATOM 5321 O O . VAL B 1 27 ? -19.562 -31.609 4.527 1 83.81 27 VAL B O 1
ATOM 5324 N N . LEU B 1 28 ? -20 -29.453 4.672 1 87.94 28 LEU B N 1
ATOM 5325 C CA . LEU B 1 28 ? -19.109 -29.266 5.812 1 87.94 28 LEU B CA 1
ATOM 5326 C C . LEU B 1 28 ? -19.688 -29.922 7.062 1 87.94 28 LEU B C 1
ATOM 5328 O O . LEU B 1 28 ? -18.969 -30.125 8.047 1 87.94 28 LEU B O 1
ATOM 5332 N N . PHE B 1 29 ? -20.969 -30.219 7.004 1 87.75 29 PHE B N 1
ATOM 5333 C CA . PHE B 1 29 ? -21.625 -30.906 8.102 1 87.75 29 PHE B CA 1
ATOM 5334 C C . PHE B 1 29 ? -20.984 -32.281 8.336 1 87.75 29 PHE B C 1
ATOM 5336 O O . PHE B 1 29 ? -20.875 -32.719 9.484 1 87.75 29 PHE B O 1
ATOM 5343 N N . GLU B 1 30 ? -20.531 -32.875 7.246 1 82.44 30 GLU B N 1
ATOM 5344 C CA . GLU B 1 30 ? -19.891 -34.188 7.344 1 82.44 30 GLU B CA 1
ATOM 5345 C C . GLU B 1 30 ? -18.594 -34.125 8.148 1 82.44 30 GLU B C 1
ATOM 5347 O O . GLU B 1 30 ? -18.219 -35.094 8.805 1 82.44 30 GLU B O 1
ATOM 5352 N N . VAL B 1 31 ? -17.969 -33.094 8.07 1 85.38 31 VAL B N 1
ATOM 5353 C CA . VAL B 1 31 ? -16.719 -32.906 8.797 1 85.38 31 VAL B CA 1
ATOM 5354 C C . VAL B 1 31 ? -17 -32.594 10.258 1 85.38 31 VAL B C 1
ATOM 5356 O O . VAL B 1 31 ? -16.297 -33.031 11.156 1 85.38 31 VAL B O 1
ATOM 5359 N N . ALA B 1 32 ? -18.078 -31.812 10.445 1 88.12 32 ALA B N 1
ATOM 5360 C CA . ALA B 1 32 ? -18.438 -31.406 11.797 1 88.12 32 ALA B CA 1
ATOM 5361 C C . ALA B 1 32 ? -19.031 -32.562 12.586 1 88.12 32 ALA B C 1
ATOM 5363 O O . ALA B 1 32 ? -18.828 -32.656 13.797 1 88.12 32 ALA B O 1
ATOM 5364 N N . ASP B 1 33 ? -19.766 -33.406 11.898 1 86.69 33 ASP B N 1
ATOM 5365 C CA . ASP B 1 33 ? -20.375 -34.562 12.547 1 86.69 33 ASP B CA 1
ATOM 5366 C C . ASP B 1 33 ? -19.359 -35.719 12.695 1 86.69 33 ASP B C 1
ATOM 5368 O O . ASP B 1 33 ? -19.406 -36.688 11.961 1 86.69 33 ASP B O 1
ATOM 5372 N N . ARG B 1 34 ? -18.594 -35.656 13.672 1 82.44 34 ARG B N 1
ATOM 5373 C CA . ARG B 1 34 ? -17.469 -36.594 13.867 1 82.44 34 ARG B CA 1
ATOM 5374 C C . ARG B 1 34 ? -17.969 -38 14.117 1 82.44 34 ARG B C 1
ATOM 5376 O O . ARG B 1 34 ? -17.344 -38.969 13.695 1 82.44 34 ARG B O 1
ATOM 5383 N N . LYS B 1 35 ? -19.062 -38.125 14.766 1 81.88 35 LYS B N 1
ATOM 5384 C CA . LYS B 1 35 ? -19.562 -39.438 15.141 1 81.88 35 LYS B CA 1
ATOM 5385 C C . LYS B 1 35 ? -20.578 -39.969 14.117 1 81.88 35 LYS B C 1
ATOM 5387 O O . LYS B 1 35 ? -21.109 -41.062 14.258 1 81.88 35 LYS B O 1
ATOM 5392 N N . LYS B 1 36 ? -20.844 -39.188 13.008 1 79.56 36 LYS B N 1
ATOM 5393 C CA . LYS B 1 36 ? -21.75 -39.562 11.922 1 79.56 36 LYS B CA 1
ATOM 5394 C C . LYS B 1 36 ? -23.125 -39.938 12.461 1 79.56 36 LYS B C 1
ATOM 5396 O O . LYS B 1 36 ? -23.672 -41 12.109 1 79.56 36 LYS B O 1
ATOM 5401 N N . THR B 1 37 ? -23.656 -39.219 13.445 1 81.75 37 THR B N 1
ATOM 5402 C CA . THR B 1 37 ? -24.953 -39.469 14.062 1 81.75 37 THR B CA 1
ATOM 5403 C C . THR B 1 37 ? -26.031 -38.625 13.375 1 81.75 37 THR B C 1
ATOM 5405 O O . THR B 1 37 ? -27.234 -38.812 13.648 1 81.75 37 THR B O 1
ATOM 5408 N N . GLY B 1 38 ? -25.641 -37.781 12.438 1 81.81 38 GLY B N 1
ATOM 5409 C CA . GLY B 1 38 ? -26.594 -36.906 11.781 1 81.81 38 GLY B CA 1
ATOM 5410 C C . GLY B 1 38 ? -26.891 -35.625 12.57 1 81.81 38 GLY B C 1
ATOM 5411 O O . GLY B 1 38 ? -27.734 -34.812 12.164 1 81.81 38 GLY B O 1
ATOM 5412 N N . LYS B 1 39 ? -26.297 -35.562 13.742 1 88.69 39 LYS B N 1
ATOM 5413 C CA . LYS B 1 39 ? -26.406 -34.375 14.578 1 88.69 39 LYS B CA 1
ATOM 5414 C C . LYS B 1 39 ? -25.047 -33.906 15.062 1 88.69 39 LYS B C 1
ATOM 5416 O O . LYS B 1 39 ? -24.141 -34.719 15.258 1 88.69 39 LYS B O 1
ATOM 5421 N N . VAL B 1 40 ? -24.906 -32.625 15.117 1 89.94 40 VAL B N 1
ATOM 5422 C CA . VAL B 1 40 ? -23.672 -32.062 15.625 1 89.94 40 VAL B CA 1
ATOM 5423 C C . VAL B 1 40 ? -23.844 -31.672 17.094 1 89.94 40 VAL B C 1
ATOM 5425 O O . VAL B 1 40 ? -24.688 -30.844 17.422 1 89.94 40 VAL B O 1
ATOM 5428 N N . THR B 1 41 ? -23.156 -32.312 17.953 1 90.19 41 THR B N 1
ATOM 5429 C CA . THR B 1 41 ? -23.203 -32 19.391 1 90.19 41 THR B CA 1
ATOM 5430 C C . THR B 1 41 ? -22.453 -30.719 19.688 1 90.19 41 THR B C 1
ATOM 5432 O O . THR B 1 41 ? -21.75 -30.188 18.812 1 90.19 41 THR B O 1
ATOM 5435 N N . GLU B 1 42 ? -22.609 -30.234 20.859 1 89.88 42 GLU B N 1
ATOM 5436 C CA . GLU B 1 42 ? -21.891 -29.016 21.25 1 89.88 42 GLU B CA 1
ATOM 5437 C C . GLU B 1 42 ? -20.391 -29.219 21.203 1 89.88 42 GLU B C 1
ATOM 5439 O O . GLU B 1 42 ? -19.641 -28.312 20.812 1 89.88 42 GLU B O 1
ATOM 5444 N N . ALA B 1 43 ? -20 -30.359 21.641 1 90.31 43 ALA B N 1
ATOM 5445 C CA . ALA B 1 43 ? -18.578 -30.672 21.594 1 90.31 43 ALA B CA 1
ATOM 5446 C C . ALA B 1 43 ? -18.062 -30.703 20.156 1 90.31 43 ALA B C 1
ATOM 5448 O O . ALA B 1 43 ? -16.969 -30.219 19.875 1 90.31 43 ALA B O 1
ATOM 5449 N N . ASP B 1 44 ? -18.875 -31.281 19.312 1 90.88 44 ASP B N 1
ATOM 5450 C CA . ASP B 1 44 ? -18.516 -31.344 17.891 1 90.88 44 ASP B CA 1
ATOM 5451 C C . ASP B 1 44 ? -18.469 -29.953 17.281 1 90.88 44 ASP B C 1
ATOM 5453 O O . ASP B 1 44 ? -17.594 -29.656 16.469 1 90.88 44 ASP B O 1
ATOM 5457 N N . TRP B 1 45 ? -19.391 -29.172 17.641 1 91.44 45 TRP B N 1
ATOM 5458 C CA . TRP B 1 45 ? -19.438 -27.812 17.125 1 91.44 45 TRP B CA 1
ATOM 5459 C C . TRP B 1 45 ? -18.219 -27.016 17.562 1 91.44 45 TRP B C 1
ATOM 5461 O O . TRP B 1 45 ? -17.594 -26.328 16.734 1 91.44 45 TRP B O 1
ATOM 5471 N N . ASN B 1 46 ? -17.859 -27.125 18.797 1 91.12 46 ASN B N 1
ATOM 5472 C CA . ASN B 1 46 ? -16.688 -26.422 19.297 1 91.12 46 ASN B CA 1
ATOM 5473 C C . ASN B 1 46 ? -15.414 -26.891 18.594 1 91.12 46 ASN B C 1
ATOM 5475 O O . ASN B 1 46 ? -14.516 -26.094 18.328 1 91.12 46 ASN B O 1
ATOM 5479 N N . ALA B 1 47 ? -15.375 -28.141 18.312 1 90.44 47 ALA B N 1
ATOM 5480 C CA . ALA B 1 47 ? -14.227 -28.688 17.594 1 90.44 47 ALA B CA 1
ATOM 5481 C C . ALA B 1 47 ? -14.172 -28.125 16.172 1 90.44 47 ALA B C 1
ATOM 5483 O O . ALA B 1 47 ? -13.086 -27.844 15.648 1 90.44 47 ALA B O 1
ATOM 5484 N N . PHE B 1 48 ? -15.297 -28.016 15.578 1 90.88 48 PHE B N 1
ATOM 5485 C CA . PHE B 1 48 ? -15.359 -27.5 14.219 1 90.88 48 PHE B CA 1
ATOM 5486 C C . PHE B 1 48 ? -14.992 -26.031 14.172 1 90.88 48 PHE B C 1
ATOM 5488 O O . PHE B 1 48 ? -14.258 -25.594 13.281 1 90.88 48 PHE B O 1
ATOM 5495 N N . VAL B 1 49 ? -15.477 -25.297 15.094 1 89.25 49 VAL B N 1
ATOM 5496 C CA . VAL B 1 49 ? -15.172 -23.875 15.156 1 89.25 49 VAL B CA 1
ATOM 5497 C C . VAL B 1 49 ? -13.68 -23.688 15.445 1 89.25 49 VAL B C 1
ATOM 5499 O O . VAL B 1 49 ? -13.055 -22.766 14.906 1 89.25 49 VAL B O 1
ATOM 5502 N N . SER B 1 50 ? -13.18 -24.516 16.25 1 88.81 50 SER B N 1
ATOM 5503 C CA . SER B 1 50 ? -11.75 -24.469 16.5 1 88.81 50 SER B CA 1
ATOM 5504 C C . SER B 1 50 ? -10.945 -24.781 15.242 1 88.81 50 SER B C 1
ATOM 5506 O O . SER B 1 50 ? -9.898 -24.188 15.008 1 88.81 50 SER B O 1
ATOM 5508 N N . LEU B 1 51 ? -11.453 -25.719 14.523 1 89.56 51 LEU B N 1
ATOM 5509 C CA . LEU B 1 51 ? -10.836 -26.062 13.25 1 89.56 51 LEU B CA 1
ATOM 5510 C C . LEU B 1 51 ? -10.852 -24.859 12.305 1 89.56 51 LEU B C 1
ATOM 5512 O O . LEU B 1 51 ? -9.852 -24.578 11.641 1 89.56 51 LEU B O 1
ATOM 5516 N N . LEU B 1 52 ? -11.898 -24.141 12.305 1 86.94 52 LEU B N 1
ATOM 5517 C CA . LEU B 1 52 ? -12.039 -22.969 11.445 1 86.94 52 LEU B CA 1
ATOM 5518 C C . LEU B 1 52 ? -11.125 -21.844 11.906 1 86.94 52 LEU B C 1
ATOM 5520 O O . LEU B 1 52 ? -10.82 -20.938 11.133 1 86.94 52 LEU B O 1
ATOM 5524 N N . GLY B 1 53 ? -10.766 -21.953 13.102 1 82.38 53 GLY B N 1
ATOM 5525 C CA . GLY B 1 53 ? -9.867 -20.953 13.648 1 82.38 53 GLY B CA 1
ATOM 5526 C C . GLY B 1 53 ? -8.414 -21.172 13.273 1 82.38 53 GLY B C 1
ATOM 5527 O O . GLY B 1 53 ? -7.59 -20.266 13.383 1 82.38 53 GLY B O 1
ATOM 5528 N N . GLN B 1 54 ? -8.188 -22.328 12.727 1 84.81 54 GLN B N 1
ATOM 5529 C CA . GLN B 1 54 ? -6.824 -22.641 12.32 1 84.81 54 GLN B CA 1
ATOM 5530 C C . GLN B 1 54 ? -6.488 -22 10.977 1 84.81 54 GLN B C 1
ATOM 5532 O O . GLN B 1 54 ? -7.363 -21.812 10.133 1 84.81 54 GLN B O 1
ATOM 5537 N N . PRO B 1 55 ? -5.219 -21.609 10.797 1 80.5 55 PRO B N 1
ATOM 5538 C CA . PRO B 1 55 ? -4.832 -20.906 9.578 1 80.5 55 PRO B CA 1
ATOM 5539 C C . PRO B 1 55 ? -4.973 -21.781 8.328 1 80.5 55 PRO B C 1
ATOM 5541 O O . PRO B 1 55 ? -5.156 -21.25 7.227 1 80.5 55 PRO B O 1
ATOM 5544 N N . ASP B 1 56 ? -4.871 -23.047 8.414 1 86.62 56 ASP B N 1
ATOM 5545 C CA . ASP B 1 56 ? -4.992 -23.938 7.27 1 86.62 56 ASP B CA 1
ATOM 5546 C C . ASP B 1 56 ? -6.301 -24.719 7.328 1 86.62 56 ASP B C 1
ATOM 5548 O O . ASP B 1 56 ? -6.336 -25.906 6.973 1 86.62 56 ASP B O 1
ATOM 5552 N N . ALA B 1 57 ? -7.301 -24.078 7.805 1 87.69 57 ALA B N 1
ATOM 5553 C CA . ALA B 1 57 ? -8.586 -24.734 8 1 87.69 57 ALA B CA 1
ATOM 5554 C C . ALA B 1 57 ? -9.125 -25.297 6.684 1 87.69 57 ALA B C 1
ATOM 5556 O O . ALA B 1 57 ? -9.734 -26.375 6.66 1 87.69 57 ALA B O 1
ATOM 5557 N N . GLU B 1 58 ? -8.898 -24.609 5.633 1 88.75 58 GLU B N 1
ATOM 5558 C CA . GLU B 1 58 ? -9.438 -25.031 4.34 1 88.75 58 GLU B CA 1
ATOM 5559 C C . GLU B 1 58 ? -8.891 -26.375 3.914 1 88.75 58 GLU B C 1
ATOM 5561 O O . GLU B 1 58 ? -9.641 -27.25 3.471 1 88.75 58 GLU B O 1
ATOM 5566 N N . TYR B 1 59 ? -7.664 -26.578 4.109 1 90.75 59 TYR B N 1
ATOM 5567 C CA . TYR B 1 59 ? -7.047 -27.844 3.732 1 90.75 59 TYR B CA 1
ATOM 5568 C C . TYR B 1 59 ? -7.355 -28.922 4.758 1 90.75 59 TYR B C 1
ATOM 5570 O O . TYR B 1 59 ? -7.484 -30.094 4.41 1 90.75 59 TYR B O 1
ATOM 5578 N N . GLN B 1 60 ? -7.496 -28.547 5.996 1 91.19 60 GLN B N 1
ATOM 5579 C CA . GLN B 1 60 ? -7.824 -29.516 7.035 1 91.19 60 GLN B CA 1
ATOM 5580 C C . GLN B 1 60 ? -9.211 -30.109 6.812 1 91.19 60 GLN B C 1
ATOM 5582 O O . GLN B 1 60 ? -9.422 -31.312 7.012 1 91.19 60 GLN B O 1
ATOM 5587 N N . ILE B 1 61 ? -10.062 -29.266 6.441 1 89.19 61 ILE B N 1
ATOM 5588 C CA . ILE B 1 61 ? -11.422 -29.719 6.188 1 89.19 61 ILE B CA 1
ATOM 5589 C C . ILE B 1 61 ? -11.43 -30.703 5.031 1 89.19 61 ILE B C 1
ATOM 5591 O O . ILE B 1 61 ? -12.062 -31.766 5.117 1 89.19 61 ILE B O 1
ATOM 5595 N N . ALA B 1 62 ? -10.758 -30.391 3.959 1 88.81 62 ALA B N 1
ATOM 5596 C CA . ALA B 1 62 ? -10.664 -31.312 2.82 1 88.81 62 ALA B CA 1
ATOM 5597 C C . ALA B 1 62 ? -10.008 -32.625 3.223 1 88.81 62 ALA B C 1
ATOM 5599 O O . ALA B 1 62 ? -10.453 -33.688 2.814 1 88.81 62 ALA B O 1
ATOM 5600 N N . PHE B 1 63 ? -8.945 -32.531 3.994 1 91.25 63 PHE B N 1
ATOM 5601 C CA . PHE B 1 63 ? -8.219 -33.719 4.441 1 91.25 63 PHE B CA 1
ATOM 5602 C C . PHE B 1 63 ? -9.125 -34.625 5.281 1 91.25 63 PHE B C 1
ATOM 5604 O O . PHE B 1 63 ? -9.133 -35.844 5.098 1 91.25 63 PHE B O 1
ATOM 5611 N N . LYS B 1 64 ? -9.883 -34.031 6.219 1 88.56 64 LYS B N 1
ATOM 5612 C CA . LYS B 1 64 ? -10.742 -34.781 7.121 1 88.56 64 LYS B CA 1
ATOM 5613 C C . LYS B 1 64 ? -11.891 -35.438 6.355 1 88.56 64 LYS B C 1
ATOM 5615 O O . LYS B 1 64 ? -12.367 -36.5 6.746 1 88.56 64 LYS B O 1
ATOM 5620 N N . LEU B 1 65 ? -12.297 -34.844 5.289 1 85.19 65 LEU B N 1
ATOM 5621 C CA . LEU B 1 65 ? -13.352 -35.438 4.461 1 85.19 65 LEU B CA 1
ATOM 5622 C C . LEU B 1 65 ? -12.867 -36.719 3.803 1 85.19 65 LEU B C 1
ATOM 5624 O O . LEU B 1 65 ? -13.648 -37.656 3.609 1 85.19 65 LEU B O 1
ATOM 5628 N N . PHE B 1 66 ? -11.602 -36.781 3.492 1 87.62 66 PHE B N 1
ATOM 5629 C CA . PHE B 1 66 ? -11.086 -37.938 2.75 1 87.62 66 PHE B CA 1
ATOM 5630 C C . PHE B 1 66 ? -10.391 -38.906 3.688 1 87.62 66 PHE B C 1
ATOM 5632 O O . PHE B 1 66 ? -10.094 -40.031 3.299 1 87.62 66 PHE B O 1
ATOM 5639 N N . ASP B 1 67 ? -10.062 -38.375 4.848 1 86.06 67 ASP B N 1
ATOM 5640 C CA . ASP B 1 67 ? -9.555 -39.281 5.871 1 86.06 67 ASP B CA 1
ATOM 5641 C C . ASP B 1 67 ? -10.695 -39.969 6.609 1 86.06 67 ASP B C 1
ATOM 5643 O O . ASP B 1 67 ? -10.875 -39.781 7.812 1 86.06 67 ASP B O 1
ATOM 5647 N N . THR B 1 68 ? -11.383 -40.781 5.977 1 76.69 68 THR B N 1
ATOM 5648 C CA . THR B 1 68 ? -12.602 -41.406 6.48 1 76.69 68 THR B CA 1
ATOM 5649 C C . THR B 1 68 ? -12.289 -42.281 7.684 1 76.69 68 THR B C 1
ATOM 5651 O O . THR B 1 68 ? -13.125 -42.469 8.578 1 76.69 68 THR B O 1
ATOM 5654 N N . GLN B 1 69 ? -11.117 -42.875 7.715 1 78.19 69 GLN B N 1
ATOM 5655 C CA . GLN B 1 69 ? -10.781 -43.781 8.805 1 78.19 69 GLN B CA 1
ATOM 5656 C C . GLN B 1 69 ? -10.047 -43.062 9.93 1 78.19 69 GLN B C 1
ATOM 5658 O O . GLN B 1 69 ? -9.711 -43.656 10.945 1 78.19 69 GLN B O 1
ATOM 5663 N N . ARG B 1 70 ? -9.781 -41.75 9.828 1 79.38 70 ARG B N 1
ATOM 5664 C CA . ARG B 1 70 ? -9.18 -40.906 10.844 1 79.38 70 ARG B CA 1
ATOM 5665 C C . ARG B 1 70 ? -7.82 -41.438 11.281 1 79.38 70 ARG B C 1
ATOM 5667 O O . ARG B 1 70 ? -7.555 -41.562 12.477 1 79.38 70 ARG B O 1
ATOM 5674 N N . GLN B 1 71 ? -7.004 -41.906 10.359 1 82.06 71 GLN B N 1
ATOM 5675 C CA . GLN B 1 71 ? -5.676 -42.438 10.641 1 82.06 71 GLN B CA 1
ATOM 5676 C C . GLN B 1 71 ? -4.609 -41.344 10.484 1 82.06 71 GLN B C 1
ATOM 5678 O O . GLN B 1 71 ? -3.436 -41.594 10.789 1 82.06 71 GLN B O 1
ATOM 5683 N N . GLY B 1 72 ? -4.992 -40.156 10.047 1 84.75 72 GLY B N 1
ATOM 5684 C CA . GLY B 1 72 ? -4.031 -39.094 9.867 1 84.75 72 GLY B CA 1
ATOM 5685 C C . GLY B 1 72 ? -3.324 -39.156 8.523 1 84.75 72 GLY B C 1
ATOM 5686 O O . GLY B 1 72 ? -2.322 -38.469 8.32 1 84.75 72 GLY B O 1
ATOM 5687 N N . ALA B 1 73 ? -3.672 -40.062 7.691 1 90 73 ALA B N 1
ATOM 5688 C CA . ALA B 1 73 ? -3.154 -40.219 6.332 1 90 73 ALA B CA 1
ATOM 5689 C C . ALA B 1 73 ? -4.262 -40.625 5.363 1 90 73 ALA B C 1
ATOM 5691 O O . ALA B 1 73 ? -5.254 -41.219 5.766 1 90 73 ALA B O 1
ATOM 5692 N N . VAL B 1 74 ? -4.125 -40.219 4.215 1 90.12 74 VAL B N 1
ATOM 5693 C CA . VAL B 1 74 ? -5.125 -40.531 3.203 1 90.12 74 VAL B CA 1
ATOM 5694 C C . VAL B 1 74 ? -4.605 -41.656 2.299 1 90.12 74 VAL B C 1
ATOM 5696 O O . VAL B 1 74 ? -3.535 -41.531 1.696 1 90.12 74 VAL B O 1
ATOM 5699 N N . ASN B 1 75 ? -5.301 -42.688 2.365 1 88.31 75 ASN B N 1
ATOM 5700 C CA . ASN B 1 75 ? -5 -43.75 1.405 1 88.31 75 ASN B CA 1
ATOM 5701 C C . ASN B 1 75 ? -5.473 -43.406 0.002 1 88.31 75 ASN B C 1
ATOM 5703 O O . ASN B 1 75 ? -6.629 -43 -0.189 1 88.31 75 ASN B O 1
ATOM 5707 N N . PHE B 1 76 ? -4.617 -43.5 -0.94 1 89.25 76 PHE B N 1
ATOM 5708 C CA . PHE B 1 76 ? -4.906 -43 -2.285 1 89.25 76 PHE B CA 1
ATOM 5709 C C . PHE B 1 76 ? -6.062 -43.781 -2.906 1 89.25 76 PHE B C 1
ATOM 5711 O O . PHE B 1 76 ? -6.875 -43.219 -3.635 1 89.25 76 PHE B O 1
ATOM 5718 N N . ASP B 1 77 ? -6.133 -45.031 -2.654 1 87.56 77 ASP B N 1
ATOM 5719 C CA . ASP B 1 77 ? -7.227 -45.844 -3.195 1 87.56 77 ASP B CA 1
ATOM 5720 C C . ASP B 1 77 ? -8.57 -45.375 -2.629 1 87.56 77 ASP B C 1
ATOM 5722 O O . ASP B 1 77 ? -9.57 -45.344 -3.348 1 87.56 77 ASP B O 1
ATOM 5726 N N . ASP B 1 78 ? -8.555 -45.094 -1.365 1 87.12 78 ASP B N 1
ATOM 5727 C CA . ASP B 1 78 ? -9.773 -44.594 -0.744 1 87.12 78 ASP B CA 1
ATOM 5728 C C . ASP B 1 78 ? -10.156 -43.219 -1.326 1 87.12 78 ASP B C 1
ATOM 5730 O O . ASP B 1 78 ? -11.336 -42.938 -1.465 1 87.12 78 ASP B O 1
ATOM 5734 N N . PHE B 1 79 ? -9.172 -42.5 -1.587 1 90.19 79 PHE B N 1
ATOM 5735 C CA . PHE B 1 79 ? -9.398 -41.188 -2.195 1 90.19 79 PHE B CA 1
ATOM 5736 C C . PHE B 1 79 ? -10.086 -41.344 -3.547 1 90.19 79 PHE B C 1
ATOM 5738 O O . PHE B 1 79 ? -11.078 -40.656 -3.822 1 90.19 79 PHE B O 1
ATOM 5745 N N . VAL B 1 80 ? -9.547 -42.219 -4.367 1 90.69 80 VAL B N 1
ATOM 5746 C CA . VAL B 1 80 ? -10.078 -42.406 -5.711 1 90.69 80 VAL B CA 1
ATOM 5747 C C . VAL B 1 80 ? -11.5 -42.969 -5.629 1 90.69 80 VAL B C 1
ATOM 5749 O O . VAL B 1 80 ? -12.367 -42.594 -6.422 1 90.69 80 VAL B O 1
ATOM 5752 N N . LYS B 1 81 ? -11.703 -43.812 -4.68 1 87.94 81 LYS B N 1
ATOM 5753 C CA . LYS B 1 81 ? -13.039 -44.375 -4.484 1 87.94 81 LYS B CA 1
ATOM 5754 C C . LYS B 1 81 ? -14.039 -43.281 -4.113 1 87.94 81 LYS B C 1
ATOM 5756 O O . LYS B 1 81 ? -15.133 -43.219 -4.676 1 87.94 81 LYS B O 1
ATOM 5761 N N . THR B 1 82 ? -13.664 -42.531 -3.18 1 85.06 82 THR B N 1
ATOM 5762 C CA . THR B 1 82 ? -14.531 -41.438 -2.762 1 85.06 82 THR B CA 1
ATOM 5763 C C . THR B 1 82 ? -14.773 -40.469 -3.916 1 85.06 82 THR B C 1
ATOM 5765 O O . THR B 1 82 ? -15.883 -39.938 -4.082 1 85.06 82 THR B O 1
ATOM 5768 N N . TYR B 1 83 ? -13.758 -40.188 -4.672 1 88.06 83 TYR B N 1
ATOM 5769 C CA . TYR B 1 83 ? -13.867 -39.312 -5.84 1 88.06 83 TYR B CA 1
ATOM 5770 C C . TYR B 1 83 ? -14.875 -39.875 -6.836 1 88.06 83 TYR B C 1
ATOM 5772 O O . TYR B 1 83 ? -15.734 -39.125 -7.332 1 88.06 83 TYR B O 1
ATOM 5780 N N . ASP B 1 84 ? -14.742 -41.125 -7.109 1 87.62 84 ASP B N 1
ATOM 5781 C CA . ASP B 1 84 ? -15.617 -41.75 -8.102 1 87.62 84 ASP B CA 1
ATOM 5782 C C . ASP B 1 84 ? -17.062 -41.75 -7.625 1 87.62 84 ASP B C 1
ATOM 5784 O O . ASP B 1 84 ? -17.984 -41.656 -8.438 1 87.62 84 ASP B O 1
ATOM 5788 N N . GLU B 1 85 ? -17.203 -41.781 -6.344 1 82.38 85 GLU B N 1
ATOM 5789 C CA . GLU B 1 85 ? -18.547 -41.812 -5.785 1 82.38 85 GLU B CA 1
ATOM 5790 C C . GLU B 1 85 ? -19.203 -40.438 -5.891 1 82.38 85 GLU B C 1
ATOM 5792 O O . GLU B 1 85 ? -20.438 -40.312 -5.992 1 82.38 85 GLU B O 1
ATOM 5797 N N . HIS B 1 86 ? -18.391 -39.438 -5.938 1 81.25 86 HIS B N 1
ATOM 5798 C CA . HIS B 1 86 ? -18.938 -38.094 -5.859 1 81.25 86 HIS B CA 1
ATOM 5799 C C . HIS B 1 86 ? -18.828 -37.375 -7.199 1 81.25 86 HIS B C 1
ATOM 5801 O O . HIS B 1 86 ? -19.453 -36.312 -7.406 1 81.25 86 HIS B O 1
ATOM 5807 N N . LYS B 1 87 ? -18.062 -37.906 -8.109 1 87 87 LYS B N 1
ATOM 5808 C CA . LYS B 1 87 ? -17.797 -37.188 -9.359 1 87 87 LYS B CA 1
ATOM 5809 C C . LYS B 1 87 ? -19.062 -37.031 -10.18 1 87 87 LYS B C 1
ATOM 5811 O O . LYS B 1 87 ? -19.969 -37.875 -10.133 1 87 87 LYS B O 1
ATOM 5816 N N . SER B 1 88 ? -19.141 -35.938 -10.867 1 86.44 88 SER B N 1
ATOM 5817 C CA . SER B 1 88 ? -20.266 -35.656 -11.742 1 86.44 88 SER B CA 1
ATOM 5818 C C . SER B 1 88 ? -20.312 -36.625 -12.93 1 86.44 88 SER B C 1
ATOM 5820 O O . SER B 1 88 ? -19.281 -37.125 -13.352 1 86.44 88 SER B O 1
ATOM 5822 N N . GLU B 1 89 ? -21.453 -36.781 -13.422 1 84.25 89 GLU B N 1
ATOM 5823 C CA . GLU B 1 89 ? -21.641 -37.688 -14.547 1 84.25 89 GLU B CA 1
ATOM 5824 C C . GLU B 1 89 ? -20.922 -37.188 -15.797 1 84.25 89 GLU B C 1
ATOM 5826 O O . GLU B 1 89 ? -20.375 -37.969 -16.578 1 84.25 89 GLU B O 1
ATOM 5831 N N . ASP B 1 90 ? -20.938 -35.938 -15.938 1 87.56 90 ASP B N 1
ATOM 5832 C CA . ASP B 1 90 ? -20.312 -35.344 -17.109 1 87.56 90 ASP B CA 1
ATOM 5833 C C . ASP B 1 90 ? -18.922 -34.812 -16.781 1 87.56 90 ASP B C 1
ATOM 5835 O O . ASP B 1 90 ? -18.453 -33.875 -17.422 1 87.56 90 ASP B O 1
ATOM 5839 N N . ALA B 1 91 ? -18.312 -35.406 -15.797 1 90.06 91 ALA B N 1
ATOM 5840 C CA . ALA B 1 91 ? -17 -34.938 -15.375 1 90.06 91 ALA B CA 1
ATOM 5841 C C . ALA B 1 91 ? -15.953 -35.219 -16.453 1 90.06 91 ALA B C 1
ATOM 5843 O O . ALA B 1 91 ? -16.047 -36.188 -17.188 1 90.06 91 ALA B O 1
ATOM 5844 N N . LEU B 1 92 ? -14.984 -34.344 -16.594 1 91.5 92 LEU B N 1
ATOM 5845 C CA . LEU B 1 92 ? -13.852 -34.562 -17.484 1 91.5 92 LEU B CA 1
ATOM 5846 C C . LEU B 1 92 ? -13.016 -35.75 -17.031 1 91.5 92 LEU B C 1
ATOM 5848 O O . LEU B 1 92 ? -12.836 -35.969 -15.828 1 91.5 92 LEU B O 1
ATOM 5852 N N . PRO B 1 93 ? -12.586 -36.469 -17.906 1 91.69 93 PRO B N 1
ATOM 5853 C CA . PRO B 1 93 ? -11.781 -37.625 -17.531 1 91.69 93 PRO B CA 1
ATOM 5854 C C . PRO B 1 93 ? -10.461 -37.25 -16.859 1 91.69 93 PRO B C 1
ATOM 5856 O O . PRO B 1 93 ? -9.836 -36.281 -17.25 1 91.69 93 PRO B O 1
ATOM 5859 N N . PHE B 1 94 ? -10.117 -37.938 -15.812 1 94 94 PHE B N 1
ATOM 5860 C CA . PHE B 1 94 ? -8.859 -37.75 -15.094 1 94 94 PHE B CA 1
ATOM 5861 C C . PHE B 1 94 ? -8.188 -39.094 -14.812 1 94 94 PHE B C 1
ATOM 5863 O O . PHE B 1 94 ? -8.805 -40 -14.25 1 94 94 PHE B O 1
ATOM 5870 N N . ASP B 1 95 ? -6.93 -39.219 -15.219 1 93.75 95 ASP B N 1
ATOM 5871 C CA . ASP B 1 95 ? -6.168 -40.438 -15.016 1 93.75 95 ASP B CA 1
ATOM 5872 C C . ASP B 1 95 ? -5.426 -40.406 -13.688 1 93.75 95 ASP B C 1
ATOM 5874 O O . ASP B 1 95 ? -4.332 -39.844 -13.586 1 93.75 95 ASP B O 1
ATOM 5878 N N . TRP B 1 96 ? -5.965 -41.125 -12.695 1 92.38 96 TRP B N 1
ATOM 5879 C CA . TRP B 1 96 ? -5.371 -41.156 -11.367 1 92.38 96 TRP B CA 1
ATOM 5880 C C . TRP B 1 96 ? -4.148 -42.062 -11.336 1 92.38 96 TRP B C 1
ATOM 5882 O O . TRP B 1 96 ? -3.49 -42.188 -10.305 1 92.38 96 TRP B O 1
ATOM 5892 N N . THR B 1 97 ? -3.758 -42.656 -12.461 1 90.38 97 THR B N 1
ATOM 5893 C CA . THR B 1 97 ? -2.553 -43.5 -12.578 1 90.38 97 THR B CA 1
ATOM 5894 C C . THR B 1 97 ? -1.479 -42.75 -13.375 1 90.38 97 THR B C 1
ATOM 5896 O O . THR B 1 97 ? -0.467 -43.344 -13.75 1 90.38 97 THR B O 1
ATOM 5899 N N . SER B 1 98 ? -1.73 -41.625 -13.625 1 90.62 98 SER B N 1
ATOM 5900 C CA . SER B 1 98 ? -0.814 -40.812 -14.43 1 90.62 98 SER B CA 1
ATOM 5901 C C . SER B 1 98 ? 0.519 -40.625 -13.711 1 90.62 98 SER B C 1
ATOM 5903 O O . SER B 1 98 ? 0.635 -40.906 -12.516 1 90.62 98 SER B O 1
ATOM 5905 N N . LYS B 1 99 ? 1.524 -40.125 -14.469 1 90 99 LYS B N 1
ATOM 5906 C CA . LYS B 1 99 ? 2.852 -39.844 -13.922 1 90 99 LYS B CA 1
ATOM 5907 C C . LYS B 1 99 ? 2.803 -38.75 -12.875 1 90 99 LYS B C 1
ATOM 5909 O O . LYS B 1 99 ? 3.557 -38.781 -11.898 1 90 99 LYS B O 1
ATOM 5914 N N . TRP B 1 100 ? 1.915 -37.875 -13.094 1 92.12 100 TRP B N 1
ATOM 5915 C CA . TRP B 1 100 ? 1.793 -36.75 -12.156 1 92.12 100 TRP B CA 1
ATOM 5916 C C . TRP B 1 100 ? 1.365 -37.25 -10.781 1 92.12 100 TRP B C 1
ATOM 5918 O O . TRP B 1 100 ? 1.919 -36.812 -9.766 1 92.12 100 TRP B O 1
ATOM 5928 N N . VAL B 1 101 ? 0.42 -38.125 -10.711 1 92.12 101 VAL B N 1
ATOM 5929 C CA . VAL B 1 101 ? -0.063 -38.656 -9.445 1 92.12 101 VAL B CA 1
ATOM 5930 C C . VAL B 1 101 ? 1.036 -39.469 -8.781 1 92.12 101 VAL B C 1
ATOM 5932 O O . VAL B 1 101 ? 1.191 -39.438 -7.559 1 92.12 101 VAL B O 1
ATOM 5935 N N . SER B 1 102 ? 1.806 -40.156 -9.617 1 91.5 102 SER B N 1
ATOM 5936 C CA . SER B 1 102 ? 2.873 -41.031 -9.102 1 91.5 102 SER B CA 1
ATOM 5937 C C . SER B 1 102 ? 3.955 -40.188 -8.414 1 91.5 102 SER B C 1
ATOM 5939 O O . SER B 1 102 ? 4.648 -40.688 -7.523 1 91.5 102 SER B O 1
ATOM 5941 N N . LEU B 1 103 ? 4.055 -38.969 -8.836 1 92.12 103 LEU B N 1
ATOM 5942 C CA . LEU B 1 103 ? 5.031 -38.094 -8.211 1 92.12 103 LEU B CA 1
ATOM 5943 C C . LEU B 1 103 ? 4.656 -37.812 -6.762 1 92.12 103 LEU B C 1
ATOM 5945 O O . LEU B 1 103 ? 5.531 -37.625 -5.914 1 92.12 103 LEU B O 1
ATOM 5949 N N . TYR B 1 104 ? 3.373 -37.781 -6.496 1 90.81 104 TYR B N 1
ATOM 5950 C CA . TYR B 1 104 ? 2.92 -37.438 -5.148 1 90.81 104 TYR B CA 1
ATOM 5951 C C . TYR B 1 104 ? 2.662 -38.688 -4.332 1 90.81 104 TYR B C 1
ATOM 5953 O O . TYR B 1 104 ? 2.996 -38.75 -3.146 1 90.81 104 TYR B O 1
ATOM 5961 N N . ALA B 1 105 ? 2.016 -39.688 -4.941 1 89.62 105 ALA B N 1
ATOM 5962 C CA . ALA B 1 105 ? 1.521 -40.844 -4.188 1 89.62 105 ALA B CA 1
ATOM 5963 C C . ALA B 1 105 ? 2.33 -42.094 -4.512 1 89.62 105 ALA B C 1
ATOM 5965 O O . ALA B 1 105 ? 2.143 -43.156 -3.881 1 89.62 105 ALA B O 1
ATOM 5966 N N . GLY B 1 106 ? 3.27 -42 -5.422 1 87.5 106 GLY B N 1
ATOM 5967 C CA . GLY B 1 106 ? 4.004 -43.188 -5.84 1 87.5 106 GLY B CA 1
ATOM 5968 C C . GLY B 1 106 ? 3.316 -43.938 -6.961 1 87.5 106 GLY B C 1
ATOM 5969 O O . GLY B 1 106 ? 2.154 -43.688 -7.277 1 87.5 106 GLY B O 1
ATOM 5970 N N . LYS B 1 107 ? 4.004 -44.875 -7.516 1 88.88 107 LYS B N 1
ATOM 5971 C CA . LYS B 1 107 ? 3.443 -45.688 -8.578 1 88.88 107 LYS B CA 1
ATOM 5972 C C . LYS B 1 107 ? 2.312 -46.562 -8.062 1 88.88 107 LYS B C 1
ATOM 5974 O O . LYS B 1 107 ? 2.26 -46.875 -6.867 1 88.88 107 LYS B O 1
ATOM 5979 N N . PRO B 1 108 ? 1.394 -46.938 -8.898 1 84.75 108 PRO B N 1
ATOM 5980 C CA . PRO B 1 108 ? 0.213 -47.688 -8.477 1 84.75 108 PRO B CA 1
ATOM 5981 C C . PRO B 1 108 ? 0.571 -48.969 -7.719 1 84.75 108 PRO B C 1
ATOM 5983 O O . PRO B 1 108 ? -0.157 -49.375 -6.812 1 84.75 108 PRO B O 1
ATOM 5986 N N . ASP B 1 109 ? 1.684 -49.594 -8.016 1 83.31 109 ASP B N 1
ATOM 5987 C CA . ASP B 1 109 ? 2.064 -50.844 -7.371 1 83.31 109 ASP B CA 1
ATOM 5988 C C . ASP B 1 109 ? 2.68 -50.594 -5.996 1 83.31 109 ASP B C 1
ATOM 5990 O O . ASP B 1 109 ? 2.746 -51.5 -5.16 1 83.31 109 ASP B O 1
ATOM 5994 N N . ASN B 1 110 ? 3.084 -49.406 -5.754 1 82.31 110 ASN B N 1
ATOM 5995 C CA . ASN B 1 110 ? 3.762 -49.062 -4.508 1 82.31 110 ASN B CA 1
ATOM 5996 C C . ASN B 1 110 ? 3.305 -47.719 -3.98 1 82.31 110 ASN B C 1
ATOM 5998 O O . ASN B 1 110 ? 4.121 -46.812 -3.797 1 82.31 110 ASN B O 1
ATOM 6002 N N . ARG B 1 111 ? 2.027 -47.656 -3.66 1 85.44 111 ARG B N 1
ATOM 6003 C CA . ARG B 1 111 ? 1.524 -46.375 -3.203 1 85.44 111 ARG B CA 1
ATOM 6004 C C . ARG B 1 111 ? 1.672 -46.219 -1.691 1 85.44 111 ARG B C 1
ATOM 6006 O O . ARG B 1 111 ? 1.489 -47.188 -0.952 1 85.44 111 ARG B O 1
ATOM 6013 N N . THR B 1 112 ? 2.164 -45.125 -1.268 1 79.56 112 THR B N 1
ATOM 6014 C CA . THR B 1 112 ? 2.271 -44.781 0.145 1 79.56 112 THR B CA 1
ATOM 6015 C C . THR B 1 112 ? 1.151 -43.844 0.557 1 79.56 112 THR B C 1
ATOM 6017 O O . THR B 1 112 ? 0.753 -42.969 -0.219 1 79.56 112 THR B O 1
ATOM 6020 N N . PRO B 1 113 ? 0.548 -44.156 1.771 1 86.31 113 PRO B N 1
ATOM 6021 C CA . PRO B 1 113 ? -0.436 -43.188 2.256 1 86.31 113 PRO B CA 1
ATOM 6022 C C . PRO B 1 113 ? 0.123 -41.781 2.336 1 86.31 113 PRO B C 1
ATOM 6024 O O . PRO B 1 113 ? 1.29 -41.594 2.689 1 86.31 113 PRO B O 1
ATOM 6027 N N . MET B 1 114 ? -0.687 -40.875 1.928 1 89.38 114 MET B N 1
ATOM 6028 C CA . MET B 1 114 ? -0.241 -39.5 1.877 1 89.38 114 MET B CA 1
ATOM 6029 C C . MET B 1 114 ? -0.51 -38.781 3.201 1 89.38 114 MET B C 1
ATOM 6031 O O . MET B 1 114 ? -1.624 -38.844 3.727 1 89.38 114 MET B O 1
ATOM 6035 N N . SER B 1 115 ? 0.539 -38.188 3.695 1 89.88 115 SER B N 1
ATOM 6036 C CA . SER B 1 115 ? 0.379 -37.344 4.883 1 89.88 115 SER B CA 1
ATOM 6037 C C . SER B 1 115 ? -0.415 -36.094 4.566 1 89.88 115 SER B C 1
ATOM 6039 O O . SER B 1 115 ? -0.665 -35.781 3.398 1 89.88 115 SER B O 1
ATOM 6041 N N . TYR B 1 116 ? -0.857 -35.406 5.59 1 91.62 116 TYR B N 1
ATOM 6042 C CA . TYR B 1 116 ? -1.675 -34.219 5.449 1 91.62 116 TYR B CA 1
ATOM 6043 C C . TYR B 1 116 ? -0.979 -33.188 4.574 1 91.62 116 TYR B C 1
ATOM 6045 O O . TYR B 1 116 ? -1.566 -32.656 3.617 1 91.62 116 TYR B O 1
ATOM 6053 N N . PRO B 1 117 ? 0.288 -32.812 4.801 1 90.75 117 PRO B N 1
ATOM 6054 C CA . PRO B 1 117 ? 0.929 -31.797 3.977 1 90.75 117 PRO B CA 1
ATOM 6055 C C . PRO B 1 117 ? 1.083 -32.219 2.52 1 90.75 117 PRO B C 1
ATOM 6057 O O . PRO B 1 117 ? 0.916 -31.406 1.612 1 90.75 117 PRO B O 1
ATOM 6060 N N . MET B 1 118 ? 1.365 -33.5 2.334 1 90.62 118 MET B N 1
ATOM 6061 C CA . MET B 1 118 ? 1.54 -34 0.975 1 90.62 118 MET B CA 1
ATOM 6062 C C . MET B 1 118 ? 0.217 -34 0.216 1 90.62 118 MET B C 1
ATOM 6064 O O . MET B 1 118 ? 0.168 -33.594 -0.947 1 90.62 118 MET B O 1
ATOM 6068 N N . PHE B 1 119 ? -0.774 -34.438 0.958 1 92.81 119 PHE B N 1
ATOM 6069 C CA . PHE B 1 119 ? -2.104 -34.469 0.361 1 92.81 119 PHE B CA 1
ATOM 6070 C C . PHE B 1 119 ? -2.543 -33.062 -0.026 1 92.81 119 PHE B C 1
ATOM 6072 O O . PHE B 1 119 ? -3.057 -32.844 -1.125 1 92.81 119 PHE B O 1
ATOM 6079 N N . SER B 1 120 ? -2.346 -32.125 0.872 1 93.19 120 SER B N 1
ATOM 6080 C CA . SER B 1 120 ? -2.732 -30.75 0.639 1 93.19 120 SER B CA 1
ATOM 6081 C C . SER B 1 120 ? -1.988 -30.156 -0.555 1 93.19 120 SER B C 1
ATOM 6083 O O . SER B 1 120 ? -2.564 -29.406 -1.343 1 93.19 120 SER B O 1
ATOM 6085 N N . GLN B 1 121 ? -0.774 -30.469 -0.685 1 93.5 121 GLN B N 1
ATOM 6086 C CA . GLN B 1 121 ? 0.023 -29.953 -1.793 1 93.5 121 GLN B CA 1
ATOM 6087 C C . GLN B 1 121 ? -0.452 -30.531 -3.125 1 93.5 121 GLN B C 1
ATOM 6089 O O . GLN B 1 121 ? -0.433 -29.844 -4.145 1 93.5 121 GLN B O 1
ATOM 6094 N N . MET B 1 122 ? -0.74 -31.781 -3.082 1 93.5 122 MET B N 1
ATOM 6095 C CA . MET B 1 122 ? -1.28 -32.375 -4.293 1 93.5 122 MET B CA 1
ATOM 6096 C C . MET B 1 122 ? -2.572 -31.703 -4.719 1 93.5 122 MET B C 1
ATOM 6098 O O . MET B 1 122 ? -2.762 -31.406 -5.902 1 93.5 122 MET B O 1
ATOM 6102 N N . LEU B 1 123 ? -3.424 -31.406 -3.707 1 91.81 123 LEU B N 1
ATOM 6103 C CA . LEU B 1 123 ? -4.695 -30.75 -3.998 1 91.81 123 LEU B CA 1
ATOM 6104 C C . LEU B 1 123 ? -4.473 -29.359 -4.586 1 91.81 123 LEU B C 1
ATOM 6106 O O . LEU B 1 123 ? -5.227 -28.922 -5.461 1 91.81 123 LEU B O 1
ATOM 6110 N N . SER B 1 124 ? -3.475 -28.719 -4.082 1 91.56 124 SER B N 1
ATOM 6111 C CA . SER B 1 124 ? -3.184 -27.375 -4.543 1 91.56 124 SER B CA 1
ATOM 6112 C C . SER B 1 124 ? -2.799 -27.359 -6.02 1 91.56 124 SER B C 1
ATOM 6114 O O . SER B 1 124 ? -2.99 -26.359 -6.707 1 91.56 124 SER B O 1
ATOM 6116 N N . GLY B 1 125 ? -2.252 -28.438 -6.555 1 91.56 125 GLY B N 1
ATOM 6117 C CA . GLY B 1 125 ? -1.829 -28.516 -7.941 1 91.56 125 GLY B CA 1
ATOM 6118 C C . GLY B 1 125 ? -2.805 -29.281 -8.82 1 91.56 125 GLY B C 1
ATOM 6119 O O . GLY B 1 125 ? -2.559 -29.469 -10.016 1 91.56 125 GLY B O 1
ATOM 6120 N N . LEU B 1 126 ? -3.883 -29.688 -8.266 1 93 126 LEU B N 1
ATOM 6121 C CA . LEU B 1 126 ? -4.809 -30.578 -8.961 1 93 126 LEU B CA 1
ATOM 6122 C C . LEU B 1 126 ? -5.473 -29.859 -10.133 1 93 126 LEU B C 1
ATOM 6124 O O . LEU B 1 126 ? -5.625 -30.422 -11.211 1 93 126 LEU B O 1
ATOM 6128 N N . LEU B 1 127 ? -5.848 -28.641 -9.961 1 91.44 127 LEU B N 1
ATOM 6129 C CA . LEU B 1 127 ? -6.523 -27.891 -11.008 1 91.44 127 LEU B CA 1
ATOM 6130 C C . LEU B 1 127 ? -5.664 -27.812 -12.273 1 91.44 127 LEU B C 1
ATOM 6132 O O . LEU B 1 127 ? -6.16 -28.047 -13.375 1 91.44 127 LEU B O 1
ATOM 6136 N N . GLY B 1 128 ? -4.41 -27.469 -12.102 1 92.62 128 GLY B N 1
ATOM 6137 C CA . GLY B 1 128 ? -3.516 -27.406 -13.242 1 92.62 128 GLY B CA 1
ATOM 6138 C C . GLY B 1 128 ? -3.416 -28.703 -14.008 1 92.62 128 GLY B C 1
ATOM 6139 O O . GLY B 1 128 ? -3.422 -28.719 -15.234 1 92.62 128 GLY B O 1
ATOM 6140 N N . GLU B 1 129 ? -3.34 -29.75 -13.258 1 94.38 129 GLU B N 1
ATOM 6141 C CA . GLU B 1 129 ? -3.227 -31.062 -13.891 1 94.38 129 GLU B CA 1
ATOM 6142 C C . GLU B 1 129 ? -4.539 -31.469 -14.555 1 94.38 129 GLU B C 1
ATOM 6144 O O . GLU B 1 129 ? -4.535 -32.094 -15.617 1 94.38 129 GLU B O 1
ATOM 6149 N N . ARG B 1 130 ? -5.66 -31.156 -13.93 1 94.81 130 ARG B N 1
ATOM 6150 C CA . ARG B 1 130 ? -6.965 -31.453 -14.508 1 94.81 130 ARG B CA 1
ATOM 6151 C C . ARG B 1 130 ? -7.121 -30.781 -15.875 1 94.81 130 ARG B C 1
ATOM 6153 O O . ARG B 1 130 ? -7.586 -31.422 -16.828 1 94.81 130 ARG B O 1
ATOM 6160 N N . VAL B 1 131 ? -6.719 -29.594 -16 1 95.06 131 VAL B N 1
ATOM 6161 C CA . VAL B 1 131 ? -6.832 -28.859 -17.25 1 95.06 131 VAL B CA 1
ATOM 6162 C C . VAL B 1 131 ? -5.879 -29.453 -18.281 1 95.06 131 VAL B C 1
ATOM 6164 O O . VAL B 1 131 ? -6.238 -29.594 -19.453 1 95.06 131 VAL B O 1
ATOM 6167 N N . ARG B 1 132 ? -4.707 -29.812 -17.875 1 95.5 132 ARG B N 1
ATOM 6168 C CA . ARG B 1 132 ? -3.729 -30.391 -18.781 1 95.5 132 ARG B CA 1
ATOM 6169 C C . ARG B 1 132 ? -4.246 -31.703 -19.375 1 95.5 132 ARG B C 1
ATOM 6171 O O . ARG B 1 132 ? -4.18 -31.906 -20.578 1 95.5 132 ARG B O 1
ATOM 6178 N N . GLN B 1 133 ? -4.789 -32.562 -18.5 1 94.94 133 GLN B N 1
ATOM 6179 C CA . GLN B 1 133 ? -5.301 -33.844 -18.969 1 94.94 133 GLN B CA 1
ATOM 6180 C C . GLN B 1 133 ? -6.543 -33.656 -19.844 1 94.94 133 GLN B C 1
ATOM 6182 O O . GLN B 1 133 ? -6.723 -34.375 -20.844 1 94.94 133 GLN B O 1
ATOM 6187 N N . ALA B 1 134 ? -7.414 -32.719 -19.438 1 95.94 134 ALA B N 1
ATOM 6188 C CA . ALA B 1 134 ? -8.602 -32.438 -20.234 1 95.94 134 ALA B CA 1
ATOM 6189 C C . ALA B 1 134 ? -8.234 -31.953 -21.641 1 95.94 134 ALA B C 1
ATOM 6191 O O . ALA B 1 134 ? -8.859 -32.344 -22.625 1 95.94 134 ALA B O 1
ATOM 6192 N N . PHE B 1 135 ? -7.219 -31.109 -21.688 1 96 135 PHE B N 1
ATOM 6193 C CA . PHE B 1 135 ? -6.738 -30.625 -22.969 1 96 135 PHE B CA 1
ATOM 6194 C C . PHE B 1 135 ? -6.238 -31.781 -23.828 1 96 135 PHE B C 1
ATOM 6196 O O . PHE B 1 135 ? -6.539 -31.859 -25.016 1 96 135 PHE B O 1
ATOM 6203 N N . GLY B 1 136 ? -5.461 -32.688 -23.234 1 93.56 136 GLY B N 1
ATOM 6204 C CA . GLY B 1 136 ? -4.973 -33.875 -23.938 1 93.56 136 GLY B CA 1
ATOM 6205 C C . GLY B 1 136 ? -6.086 -34.75 -24.438 1 93.56 136 GLY B C 1
ATOM 6206 O O . GLY B 1 136 ? -5.977 -35.344 -25.516 1 93.56 136 GLY B O 1
ATOM 6207 N N . HIS B 1 137 ? -7.125 -34.781 -23.641 1 94.5 137 HIS B N 1
ATOM 6208 C CA . HIS B 1 137 ? -8.281 -35.594 -24 1 94.5 137 HIS B CA 1
ATOM 6209 C C . HIS B 1 137 ? -8.945 -35.062 -25.266 1 94.5 137 HIS B C 1
ATOM 6211 O O . HIS B 1 137 ? -9.352 -35.844 -26.141 1 94.5 137 HIS B O 1
ATOM 6217 N N . TYR B 1 138 ? -9.039 -33.75 -25.406 1 95 138 TYR B N 1
ATOM 6218 C CA . TYR B 1 138 ? -9.703 -33.156 -26.562 1 95 138 TYR B CA 1
ATOM 6219 C C . TYR B 1 138 ? -8.742 -33 -27.734 1 95 138 TYR B C 1
ATOM 6221 O O . TYR B 1 138 ? -9.148 -32.625 -28.828 1 95 138 TYR B O 1
ATOM 6229 N N . ASP B 1 139 ? -7.449 -33.281 -27.516 1 93.06 139 ASP B N 1
ATOM 6230 C CA . ASP B 1 139 ? -6.441 -33.281 -28.562 1 93.06 139 ASP B CA 1
ATOM 6231 C C . ASP B 1 139 ? -5.734 -34.625 -28.672 1 93.06 139 ASP B C 1
ATOM 6233 O O . ASP B 1 139 ? -4.52 -34.688 -28.5 1 93.06 139 ASP B O 1
ATOM 6237 N N . PRO B 1 140 ? -6.395 -35.594 -29.047 1 89.94 140 PRO B N 1
ATOM 6238 C CA . PRO B 1 140 ? -5.797 -36.906 -29.094 1 89.94 140 PRO B CA 1
ATOM 6239 C C . PRO B 1 140 ? -4.645 -37 -30.094 1 89.94 140 PRO B C 1
ATOM 6241 O O . PRO B 1 140 ? -3.736 -37.844 -29.922 1 89.94 140 PRO B O 1
ATOM 6244 N N . ASN B 1 141 ? -4.641 -36.156 -31.125 1 88.75 141 ASN B N 1
ATOM 6245 C CA . ASN B 1 141 ? -3.602 -36.188 -32.156 1 88.75 141 ASN B CA 1
ATOM 6246 C C . ASN B 1 141 ? -2.377 -35.375 -31.734 1 88.75 141 ASN B C 1
ATOM 6248 O O . ASN B 1 141 ? -1.363 -35.375 -32.438 1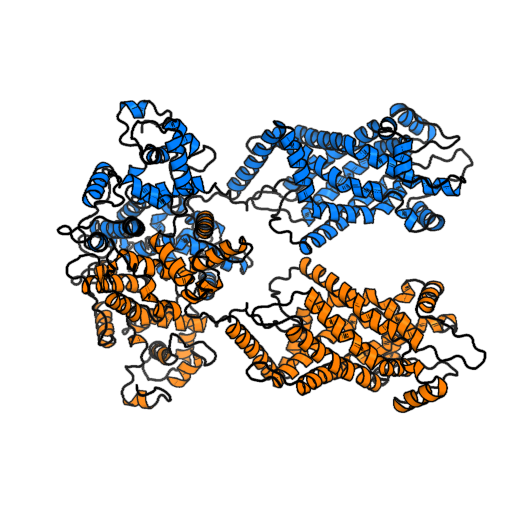 88.75 141 ASN B O 1
ATOM 6252 N N . GLY B 1 142 ? -2.471 -34.719 -30.688 1 89.06 142 GLY B N 1
ATOM 6253 C CA . GLY B 1 142 ? -1.324 -33.969 -30.188 1 89.06 142 GLY B CA 1
ATOM 6254 C C . GLY B 1 142 ? -0.958 -32.781 -31.078 1 89.06 142 GLY B C 1
ATOM 6255 O O . GLY B 1 142 ? 0.209 -32.594 -31.422 1 89.06 142 GLY B O 1
ATOM 6256 N N . THR B 1 143 ? -1.93 -32.062 -31.609 1 87.19 143 THR B N 1
ATOM 6257 C CA . THR B 1 143 ? -1.708 -30.891 -32.469 1 87.19 143 THR B CA 1
ATOM 6258 C C . THR B 1 143 ? -1.334 -29.656 -31.641 1 87.19 143 THR B C 1
ATOM 6260 O O . THR B 1 143 ? -0.728 -28.719 -32.156 1 87.19 143 THR B O 1
ATOM 6263 N N . GLY B 1 144 ? -1.731 -29.703 -30.406 1 89 144 GLY B N 1
ATOM 6264 C CA . GLY B 1 144 ? -1.501 -28.547 -29.547 1 89 144 GLY B CA 1
ATOM 6265 C C . GLY B 1 144 ? -2.633 -27.547 -29.594 1 89 144 GLY B C 1
ATOM 6266 O O . GLY B 1 144 ? -2.525 -26.453 -29.016 1 89 144 GLY B O 1
ATOM 6267 N N . PHE B 1 145 ? -3.771 -27.859 -30.297 1 90.56 145 PHE B N 1
ATOM 6268 C CA . PHE B 1 145 ? -4.922 -26.984 -30.422 1 90.56 145 PHE B CA 1
ATOM 6269 C C . PHE B 1 145 ? -6.219 -27.734 -30.141 1 90.56 145 PHE B C 1
ATOM 6271 O O . PHE B 1 145 ? -6.312 -28.938 -30.391 1 90.56 145 PHE B O 1
ATOM 6278 N N . ILE B 1 146 ? -7.184 -27.094 -29.594 1 93.5 146 ILE B N 1
ATOM 6279 C CA . ILE B 1 146 ? -8.523 -27.641 -29.406 1 93.5 146 ILE B CA 1
ATOM 6280 C C . ILE B 1 146 ? -9.562 -26.594 -29.844 1 93.5 146 ILE B C 1
ATOM 6282 O O . ILE B 1 146 ? -9.219 -25.453 -30.125 1 93.5 146 ILE B O 1
ATOM 6286 N N . ASP B 1 147 ? -10.75 -27.078 -29.875 1 93 147 ASP B N 1
ATOM 6287 C CA . ASP B 1 147 ? -11.82 -26.188 -30.281 1 93 147 ASP B CA 1
ATOM 6288 C C . ASP B 1 147 ? -12.195 -25.234 -29.141 1 93 147 ASP B C 1
ATOM 6290 O O . ASP B 1 147 ? -12.047 -25.562 -27.969 1 93 147 ASP B O 1
ATOM 6294 N N . ARG B 1 148 ? -12.688 -24.109 -29.578 1 92.31 148 ARG B N 1
ATOM 6295 C CA . ARG B 1 148 ? -13.07 -23.062 -28.625 1 92.31 148 ARG B CA 1
ATOM 6296 C C . ARG B 1 148 ? -14.102 -23.578 -27.625 1 92.31 148 ARG B C 1
ATOM 6298 O O . ARG B 1 148 ? -14 -23.312 -26.438 1 92.31 148 ARG B O 1
ATOM 6305 N N . LEU B 1 149 ? -15.062 -24.25 -28.047 1 93.56 149 LEU B N 1
ATOM 6306 C CA . LEU B 1 149 ? -16.141 -24.734 -27.188 1 93.56 149 LEU B CA 1
ATOM 6307 C C . LEU B 1 149 ? -15.609 -25.766 -26.203 1 93.56 149 LEU B C 1
ATOM 6309 O O . LEU B 1 149 ? -16.094 -25.844 -25.062 1 93.56 149 LEU B O 1
ATOM 6313 N N . GLN B 1 150 ? -14.695 -26.562 -26.672 1 94.88 150 GLN B N 1
ATOM 6314 C CA . GLN B 1 150 ? -14.062 -27.531 -25.781 1 94.88 150 GLN B CA 1
ATOM 6315 C C . GLN B 1 150 ? -13.281 -26.828 -24.672 1 94.88 150 GLN B C 1
ATOM 6317 O O . GLN B 1 150 ? -13.32 -27.25 -23.516 1 94.88 150 GLN B O 1
ATOM 6322 N N . PHE B 1 151 ? -12.68 -25.828 -25.125 1 94.81 151 PHE B N 1
ATOM 6323 C CA . PHE B 1 151 ? -11.938 -25.031 -24.172 1 94.81 151 PHE B CA 1
ATOM 6324 C C . PHE B 1 151 ? -12.867 -24.438 -23.109 1 94.81 151 PHE B C 1
ATOM 6326 O O . PHE B 1 151 ? -12.594 -24.516 -21.922 1 94.81 151 PHE B O 1
ATOM 6333 N N . GLU B 1 152 ? -13.875 -23.812 -23.5 1 94.94 152 GLU B N 1
ATOM 6334 C CA . GLU B 1 152 ? -14.836 -23.219 -22.578 1 94.94 152 GLU B CA 1
ATOM 6335 C C . GLU B 1 152 ? -15.406 -24.266 -21.625 1 94.94 152 GLU B C 1
ATOM 6337 O O . GLU B 1 152 ? -15.633 -23.969 -20.453 1 94.94 152 GLU B O 1
ATOM 6342 N N . GLU B 1 153 ? -15.617 -25.406 -22.125 1 95.06 153 GLU B N 1
ATOM 6343 C CA . GLU B 1 153 ? -16.109 -26.5 -21.281 1 95.06 153 GLU B CA 1
ATOM 6344 C C . GLU B 1 153 ? -15.109 -26.875 -20.203 1 95.06 153 GLU B C 1
ATOM 6346 O O . GLU B 1 153 ? -15.484 -27.109 -19.062 1 95.06 153 GLU B O 1
ATOM 6351 N N . ILE B 1 154 ? -13.867 -26.938 -20.562 1 95.5 154 ILE B N 1
ATOM 6352 C CA . ILE B 1 154 ? -12.812 -27.297 -19.609 1 95.5 154 ILE B CA 1
ATOM 6353 C C . ILE B 1 154 ? -12.789 -26.281 -18.469 1 95.5 154 ILE B C 1
ATOM 6355 O O . ILE B 1 154 ? -12.805 -26.672 -17.297 1 95.5 154 ILE B O 1
ATOM 6359 N N . ILE B 1 155 ? -12.828 -25.016 -18.828 1 94.94 155 ILE B N 1
ATOM 6360 C CA . ILE B 1 155 ? -12.688 -23.969 -17.812 1 94.94 155 ILE B CA 1
ATOM 6361 C C . ILE B 1 155 ? -13.953 -23.922 -16.953 1 94.94 155 ILE B C 1
ATOM 6363 O O . ILE B 1 155 ? -13.867 -23.797 -15.727 1 94.94 155 ILE B O 1
ATOM 6367 N N . ARG B 1 156 ? -15.055 -24.047 -17.469 1 93.44 156 ARG B N 1
ATOM 6368 C CA . ARG B 1 156 ? -16.312 -24 -16.719 1 93.44 156 ARG B CA 1
ATOM 6369 C C . ARG B 1 156 ? -16.422 -25.172 -15.758 1 93.44 156 ARG B C 1
ATOM 6371 O O . ARG B 1 156 ? -16.859 -25 -14.617 1 93.44 156 ARG B O 1
ATOM 6378 N N . LYS B 1 157 ? -16.016 -26.312 -16.141 1 91.62 157 LYS B N 1
ATOM 6379 C CA . LYS B 1 157 ? -16.125 -27.484 -15.289 1 91.62 157 LYS B CA 1
ATOM 6380 C C . LYS B 1 157 ? -15.031 -27.5 -14.219 1 91.62 157 LYS B C 1
ATOM 6382 O O . LYS B 1 157 ? -15.242 -28.016 -13.117 1 91.62 157 LYS B O 1
ATOM 6387 N N . ALA B 1 158 ? -13.93 -26.938 -14.594 1 90.81 158 ALA B N 1
ATOM 6388 C CA . ALA B 1 158 ? -12.789 -27.047 -13.695 1 90.81 158 ALA B CA 1
ATOM 6389 C C . ALA B 1 158 ? -12.719 -25.859 -12.742 1 90.81 158 ALA B C 1
ATOM 6391 O O . ALA B 1 158 ? -12.266 -26 -11.602 1 90.81 158 ALA B O 1
ATOM 6392 N N . ALA B 1 159 ? -13.164 -24.656 -13.141 1 90.5 159 ALA B N 1
ATOM 6393 C CA . ALA B 1 159 ? -12.805 -23.484 -12.336 1 90.5 159 ALA B CA 1
ATOM 6394 C C . ALA B 1 159 ? -13.961 -22.5 -12.266 1 90.5 159 ALA B C 1
ATOM 6396 O O . ALA B 1 159 ? -13.773 -21.344 -11.875 1 90.5 159 ALA B O 1
ATOM 6397 N N . SER B 1 160 ? -15.148 -22.781 -12.547 1 90.12 160 SER B N 1
ATOM 6398 C CA . SER B 1 160 ? -16.266 -21.828 -12.602 1 90.12 160 SER B CA 1
ATOM 6399 C C . SER B 1 160 ? -16.531 -21.219 -11.227 1 90.12 160 SER B C 1
ATOM 6401 O O . SER B 1 160 ? -16.953 -20.062 -11.125 1 90.12 160 SER B O 1
ATOM 6403 N N . HIS B 1 161 ? -16.297 -21.922 -10.141 1 87.81 161 HIS B N 1
ATOM 6404 C CA . HIS B 1 161 ? -16.609 -21.484 -8.789 1 87.81 161 HIS B CA 1
ATOM 6405 C C . HIS B 1 161 ? -15.633 -20.422 -8.32 1 87.81 161 HIS B C 1
ATOM 6407 O O . HIS B 1 161 ? -15.891 -19.719 -7.34 1 87.81 161 HIS B O 1
ATOM 6413 N N . LYS B 1 162 ? -14.516 -20.25 -9.008 1 88.75 162 LYS B N 1
ATOM 6414 C CA . LYS B 1 162 ? -13.484 -19.312 -8.562 1 88.75 162 LYS B CA 1
ATOM 6415 C C . LYS B 1 162 ? -13.375 -18.125 -9.516 1 88.75 162 LYS B C 1
ATOM 6417 O O . LYS B 1 162 ? -12.562 -17.219 -9.297 1 88.75 162 LYS B O 1
ATOM 6422 N N . LEU B 1 163 ? -14.188 -18.109 -10.562 1 90.88 163 LEU B N 1
ATOM 6423 C CA . LEU B 1 163 ? -14.047 -17.078 -11.578 1 90.88 163 LEU B CA 1
ATOM 6424 C C . LEU B 1 163 ? -15.25 -16.141 -11.578 1 90.88 163 LEU B C 1
ATOM 6426 O O . LEU B 1 163 ? -16.344 -16.531 -11.164 1 90.88 163 LEU B O 1
ATOM 6430 N N . SER B 1 164 ? -15 -14.969 -11.992 1 90.75 164 SER B N 1
ATOM 6431 C CA . SER B 1 164 ? -16.062 -13.977 -12.094 1 90.75 164 SER B CA 1
ATOM 6432 C C . SER B 1 164 ? -17 -14.281 -13.258 1 90.75 164 SER B C 1
ATOM 6434 O O . SER B 1 164 ? -16.625 -14.984 -14.195 1 90.75 164 SER B O 1
ATOM 6436 N N . ASP B 1 165 ? -18.172 -13.773 -13.195 1 88.81 165 ASP B N 1
ATOM 6437 C CA . ASP B 1 165 ? -19.141 -13.977 -14.266 1 88.81 165 ASP B CA 1
ATOM 6438 C C . ASP B 1 165 ? -18.703 -13.289 -15.555 1 88.81 165 ASP B C 1
ATOM 6440 O O . ASP B 1 165 ? -18.922 -13.812 -16.656 1 88.81 165 ASP B O 1
ATOM 6444 N N . LYS B 1 166 ? -18.141 -12.203 -15.383 1 89.19 166 LYS B N 1
ATOM 6445 C CA . LYS B 1 166 ? -17.656 -11.492 -16.562 1 89.19 166 LYS B CA 1
ATOM 6446 C C . LYS B 1 166 ? -16.625 -12.328 -17.312 1 89.19 166 LYS B C 1
ATOM 6448 O O . LYS B 1 166 ? -16.656 -12.414 -18.547 1 89.19 166 LYS B O 1
ATOM 6453 N N . LEU B 1 167 ? -15.734 -12.859 -16.609 1 92.31 167 LEU B N 1
ATOM 6454 C CA . LEU B 1 167 ? -14.711 -13.703 -17.219 1 92.31 167 LEU B CA 1
ATOM 6455 C C . LEU B 1 167 ? -15.328 -14.938 -17.859 1 92.31 167 LEU B C 1
ATOM 6457 O O . LEU B 1 167 ? -15.016 -15.273 -19 1 92.31 167 LEU B O 1
ATOM 6461 N N . LEU B 1 168 ? -16.281 -15.578 -17.188 1 93 168 LEU B N 1
ATOM 6462 C CA . LEU B 1 168 ? -16.891 -16.812 -17.672 1 93 168 LEU B CA 1
ATOM 6463 C C . LEU B 1 168 ? -17.719 -16.547 -18.922 1 93 168 LEU B C 1
ATOM 6465 O O . LEU B 1 168 ? -17.75 -17.359 -19.844 1 93 168 LEU B O 1
ATOM 6469 N N . ASN B 1 169 ? -18.312 -15.383 -18.953 1 91.31 169 ASN B N 1
ATOM 6470 C CA . ASN B 1 169 ? -19.172 -15.039 -20.094 1 91.31 169 ASN B CA 1
ATOM 6471 C C . ASN B 1 169 ? -18.344 -14.562 -21.281 1 91.31 169 ASN B C 1
ATOM 6473 O O . ASN B 1 169 ? -18.844 -14.5 -22.406 1 91.31 169 ASN B O 1
ATOM 6477 N N . ASN B 1 170 ? -17.031 -14.305 -21.062 1 91.25 170 ASN B N 1
ATOM 6478 C CA . ASN B 1 170 ? -16.203 -13.773 -22.125 1 91.25 170 ASN B CA 1
ATOM 6479 C C . ASN B 1 170 ? -14.977 -14.633 -22.375 1 91.25 170 ASN B C 1
ATOM 6481 O O . ASN B 1 170 ? -13.914 -14.125 -22.734 1 91.25 170 ASN B O 1
ATOM 6485 N N . LEU B 1 171 ? -15.07 -15.852 -22.156 1 91.62 171 LEU B N 1
ATOM 6486 C CA . LEU B 1 171 ? -13.961 -16.781 -22.391 1 91.62 171 LEU B CA 1
ATOM 6487 C C . LEU B 1 171 ? -13.586 -16.812 -23.875 1 91.62 171 LEU B C 1
ATOM 6489 O O . LEU B 1 171 ? -12.438 -17.094 -24.219 1 91.62 171 LEU B O 1
ATOM 6493 N N . HIS B 1 172 ? -14.5 -16.5 -24.75 1 88.38 172 HIS B N 1
ATOM 6494 C CA . HIS B 1 172 ? -14.281 -16.562 -26.188 1 88.38 172 HIS B CA 1
ATOM 6495 C C . HIS B 1 172 ? -13.266 -15.523 -26.641 1 88.38 172 HIS B C 1
ATOM 6497 O O . HIS B 1 172 ? -12.633 -15.68 -27.688 1 88.38 172 HIS B O 1
ATOM 6503 N N . VAL B 1 173 ? -13.094 -14.5 -25.875 1 86.38 173 VAL B N 1
ATOM 6504 C CA . VAL B 1 173 ? -12.211 -13.398 -26.25 1 86.38 173 VAL B CA 1
ATOM 6505 C C . VAL B 1 173 ? -10.758 -13.859 -26.172 1 86.38 173 VAL B C 1
ATOM 6507 O O . VAL B 1 173 ? -9.883 -13.281 -26.828 1 86.38 173 VAL B O 1
ATOM 6510 N N . VAL B 1 174 ? -10.5 -14.844 -25.344 1 87.19 174 VAL B N 1
ATOM 6511 C CA . VAL B 1 174 ? -9.141 -15.352 -25.188 1 87.19 174 VAL B CA 1
ATOM 6512 C C . VAL B 1 174 ? -8.703 -16.062 -26.469 1 87.19 174 VAL B C 1
ATOM 6514 O O . VAL B 1 174 ? -7.504 -16.141 -26.75 1 87.19 174 VAL B O 1
ATOM 6517 N N . CYS B 1 175 ? -9.648 -16.547 -27.188 1 80.62 175 CYS B N 1
ATOM 6518 C CA . CYS B 1 175 ? -9.359 -17.281 -28.422 1 80.62 175 CYS B CA 1
ATOM 6519 C C . CYS B 1 175 ? -9.039 -16.328 -29.562 1 80.62 175 CYS B C 1
ATOM 6521 O O . CYS B 1 175 ? -9.672 -15.266 -29.688 1 80.62 175 CYS B O 1
ATOM 6523 N N . ASP B 1 176 ? -7.703 -16.203 -29.922 1 65.88 176 ASP B N 1
ATOM 6524 C CA . ASP B 1 176 ? -7.301 -15.352 -31.031 1 65.88 176 ASP B CA 1
ATOM 6525 C C . ASP B 1 176 ? -8.094 -15.688 -32.281 1 65.88 176 ASP B C 1
ATOM 6527 O O . ASP B 1 176 ? -8.273 -16.859 -32.625 1 65.88 176 ASP B O 1
ATOM 6531 N N . ALA B 1 177 ? -9.008 -14.836 -32.75 1 55.31 177 ALA B N 1
ATOM 6532 C CA . ALA B 1 177 ? -9.836 -15.047 -33.938 1 55.31 177 ALA B CA 1
ATOM 6533 C C . ALA B 1 177 ? -9 -15.562 -35.125 1 55.31 177 ALA B C 1
ATOM 6535 O O . ALA B 1 177 ? -9.484 -16.344 -35.938 1 55.31 177 ALA B O 1
ATOM 6536 N N . LYS B 1 178 ? -7.859 -14.898 -35.531 1 52.03 178 LYS B N 1
ATOM 6537 C CA . LYS B 1 178 ? -7.223 -15.188 -36.812 1 52.03 178 LYS B CA 1
ATOM 6538 C C . LYS B 1 178 ? -5.848 -15.812 -36.625 1 52.03 178 LYS B C 1
ATOM 6540 O O . LYS B 1 178 ? -5.008 -15.273 -35.906 1 52.03 178 LYS B O 1
ATOM 6545 N N . VAL B 1 179 ? -5.676 -17.031 -36.344 1 48.34 179 VAL B N 1
ATOM 6546 C CA . VAL B 1 179 ? -4.371 -17.688 -36.438 1 48.34 179 VAL B CA 1
ATOM 6547 C C . VAL B 1 179 ? -4.016 -17.922 -37.906 1 48.34 179 VAL B C 1
ATOM 6549 O O . VAL B 1 179 ? -4.75 -18.594 -38.625 1 48.34 179 VAL B O 1
ATOM 6552 N N . ASN B 1 180 ? -2.76 -17.438 -38.438 1 45.03 180 ASN B N 1
ATOM 6553 C CA . ASN B 1 180 ? -2.25 -17.469 -39.812 1 45.03 180 ASN B CA 1
ATOM 6554 C C . ASN B 1 180 ? -3.295 -16.984 -40.812 1 45.03 180 ASN B C 1
ATOM 6556 O O . ASN B 1 180 ? -3.445 -17.562 -41.875 1 45.03 180 ASN B O 1
ATOM 6560 N N . GLY B 1 181 ? -4.062 -15.984 -40.438 1 47.12 181 GLY B N 1
ATOM 6561 C CA . GLY B 1 181 ? -4.996 -15.414 -41.406 1 47.12 181 GLY B CA 1
ATOM 6562 C C . GLY B 1 181 ? -6.367 -16.062 -41.375 1 47.12 181 GLY B C 1
ATOM 6563 O O . GLY B 1 181 ? -7.324 -15.539 -41.938 1 47.12 181 GLY B O 1
ATOM 6564 N N . ASN B 1 182 ? -6.5 -17.266 -40.969 1 49.12 182 ASN B N 1
ATOM 6565 C CA . ASN B 1 182 ? -7.777 -17.969 -41.031 1 49.12 182 ASN B CA 1
ATOM 6566 C C . ASN B 1 182 ? -8.484 -17.969 -39.688 1 49.12 182 ASN B C 1
ATOM 6568 O O . ASN B 1 182 ? -7.828 -17.969 -38.656 1 49.12 182 ASN B O 1
ATOM 6572 N N . ASP B 1 183 ? -9.648 -17.438 -39.656 1 54.19 183 ASP B N 1
ATOM 6573 C CA . ASP B 1 183 ? -10.57 -17.406 -38.531 1 54.19 183 ASP B CA 1
ATOM 6574 C C . ASP B 1 183 ? -10.656 -18.781 -37.875 1 54.19 183 ASP B C 1
ATOM 6576 O O . ASP B 1 183 ? -11.344 -19.672 -38.375 1 54.19 183 ASP B O 1
ATOM 6580 N N . THR B 1 184 ? -9.609 -19.312 -37.188 1 62 184 THR B N 1
ATOM 6581 C CA . THR B 1 184 ? -9.742 -20.672 -36.656 1 62 184 THR B CA 1
ATOM 6582 C C . THR B 1 184 ? -10.336 -20.641 -35.25 1 62 184 THR B C 1
ATOM 6584 O O . THR B 1 184 ? -10.055 -19.734 -34.469 1 62 184 THR B O 1
ATOM 6587 N N . ASN B 1 185 ? -11.492 -21.031 -35.062 1 82 185 ASN B N 1
ATOM 6588 C CA . ASN B 1 185 ? -12.18 -21.297 -33.781 1 82 185 ASN B CA 1
ATOM 6589 C C . ASN B 1 185 ? -11.383 -22.266 -32.906 1 82 185 ASN B C 1
ATOM 6591 O O . ASN B 1 185 ? -11.945 -23.203 -32.344 1 82 185 ASN B O 1
ATOM 6595 N N . LYS B 1 186 ? -9.969 -22.125 -32.938 1 88.56 186 LYS B N 1
ATOM 6596 C CA . LYS B 1 186 ? -9.117 -23 -32.156 1 88.56 186 LYS B CA 1
ATOM 6597 C C . LYS B 1 186 ? -8.297 -22.219 -31.125 1 88.56 186 LYS B C 1
ATOM 6599 O O . LYS B 1 186 ? -8.07 -21.016 -31.297 1 88.56 186 LYS B O 1
ATOM 6604 N N . ILE B 1 187 ? -7.957 -22.875 -30.078 1 92.12 187 ILE B N 1
ATOM 6605 C CA . ILE B 1 187 ? -7.145 -22.281 -29.031 1 92.12 187 ILE B CA 1
ATOM 6606 C C . ILE B 1 187 ? -5.945 -23.172 -28.734 1 92.12 187 ILE B C 1
ATOM 6608 O O . ILE B 1 187 ? -6.066 -24.406 -28.719 1 92.12 187 ILE B O 1
ATOM 6612 N N . SER B 1 188 ? -4.832 -22.531 -28.609 1 92.19 188 SER B N 1
ATOM 6613 C CA . SER B 1 188 ? -3.609 -23.266 -28.328 1 92.19 188 SER B CA 1
ATOM 6614 C C . SER B 1 188 ? -3.473 -23.547 -26.828 1 92.19 188 SER B C 1
ATOM 6616 O O . SER B 1 188 ? -4.102 -22.875 -26 1 92.19 188 SER B O 1
ATOM 6618 N N . TYR B 1 189 ? -2.703 -24.578 -26.453 1 94.06 189 TYR B N 1
ATOM 6619 C CA . TYR B 1 189 ? -2.434 -24.875 -25.047 1 94.06 189 TYR B CA 1
ATOM 6620 C C . TYR B 1 189 ? -1.744 -23.703 -24.359 1 94.06 189 TYR B C 1
ATOM 6622 O O . TYR B 1 189 ? -1.978 -23.453 -23.188 1 94.06 189 TYR B O 1
ATOM 6630 N N . ALA B 1 190 ? -0.907 -23 -25.141 1 93.31 190 ALA B N 1
ATOM 6631 C CA . ALA B 1 190 ? -0.204 -21.844 -24.594 1 93.31 190 ALA B CA 1
ATOM 6632 C C . ALA B 1 190 ? -1.188 -20.781 -24.094 1 93.31 190 ALA B C 1
ATOM 6634 O O . ALA B 1 190 ? -0.996 -20.203 -23.031 1 93.31 190 ALA B O 1
ATOM 6635 N N . GLN B 1 191 ? -2.199 -20.609 -24.812 1 93.81 191 GLN B N 1
ATOM 6636 C CA . GLN B 1 191 ? -3.207 -19.625 -24.438 1 93.81 191 GLN B CA 1
ATOM 6637 C C . GLN B 1 191 ? -3.99 -20.094 -23.219 1 93.81 191 GLN B C 1
ATOM 6639 O O . GLN B 1 191 ? -4.293 -19.281 -22.328 1 93.81 191 GLN B O 1
ATOM 6644 N N . VAL B 1 192 ? -4.297 -21.344 -23.203 1 95.06 192 VAL B N 1
ATOM 6645 C CA . VAL B 1 192 ? -5.027 -21.891 -22.062 1 95.06 192 VAL B CA 1
ATOM 6646 C C . VAL B 1 192 ? -4.191 -21.766 -20.797 1 95.06 192 VAL B C 1
ATOM 6648 O O . VAL B 1 192 ? -4.703 -21.344 -19.75 1 95.06 192 VAL B O 1
ATOM 6651 N N . ARG B 1 193 ? -2.967 -22.125 -20.922 1 94.81 193 ARG B N 1
ATOM 6652 C CA . ARG B 1 193 ? -2.074 -22.031 -19.781 1 94.81 193 ARG B CA 1
ATOM 6653 C C . ARG B 1 193 ? -1.874 -20.578 -19.344 1 94.81 193 ARG B C 1
ATOM 6655 O O . ARG B 1 193 ? -1.749 -20.297 -18.156 1 94.81 193 ARG B O 1
ATOM 6662 N N . ALA B 1 194 ? -1.777 -19.703 -20.297 1 95.06 194 ALA B N 1
ATOM 6663 C CA . ALA B 1 194 ? -1.636 -18.281 -19.984 1 95.06 194 ALA B CA 1
ATOM 6664 C C . ALA B 1 194 ? -2.82 -17.781 -19.172 1 95.06 194 ALA B C 1
ATOM 6666 O O . ALA B 1 194 ? -2.645 -17.031 -18.203 1 95.06 194 ALA B O 1
ATOM 6667 N N . LEU B 1 195 ? -3.982 -18.172 -19.562 1 94.62 195 LEU B N 1
ATOM 6668 C CA . LEU B 1 195 ? -5.176 -17.781 -18.828 1 94.62 195 LEU B CA 1
ATOM 6669 C C . LEU B 1 195 ? -5.117 -18.297 -17.391 1 94.62 195 LEU B C 1
ATOM 6671 O O . LEU B 1 195 ? -5.406 -17.562 -16.438 1 94.62 195 LEU B O 1
ATOM 6675 N N . LEU B 1 196 ? -4.734 -19.547 -17.234 1 93.44 196 LEU B N 1
ATOM 6676 C CA . LEU B 1 196 ? -4.656 -20.141 -15.898 1 93.44 196 LEU B CA 1
ATOM 6677 C C . LEU B 1 196 ? -3.623 -19.422 -15.039 1 93.44 196 LEU B C 1
ATOM 6679 O O . LEU B 1 196 ? -3.826 -19.234 -13.836 1 93.44 196 LEU B O 1
ATOM 6683 N N . ASN B 1 197 ? -2.568 -19.031 -15.672 1 93.06 197 ASN B N 1
ATOM 6684 C CA . ASN B 1 197 ? -1.536 -18.312 -14.945 1 93.06 197 ASN B CA 1
ATOM 6685 C C . ASN B 1 197 ? -2.029 -16.938 -14.492 1 93.06 197 ASN B C 1
ATOM 6687 O O . ASN B 1 197 ? -1.709 -16.484 -13.391 1 93.06 197 ASN B O 1
ATOM 6691 N N . VAL B 1 198 ? -2.752 -16.281 -15.352 1 92.44 198 VAL B N 1
ATOM 6692 C CA . VAL B 1 198 ? -3.297 -14.969 -15 1 92.44 198 VAL B CA 1
ATOM 6693 C C . VAL B 1 198 ? -4.238 -15.102 -13.805 1 92.44 198 VAL B C 1
ATOM 6695 O O . VAL B 1 198 ? -4.219 -14.273 -12.891 1 92.44 198 VAL B O 1
ATOM 6698 N N . ILE B 1 199 ? -5 -16.156 -13.812 1 90.75 199 ILE B N 1
ATOM 6699 C CA . ILE B 1 199 ? -5.941 -16.406 -12.719 1 90.75 199 ILE B CA 1
ATOM 6700 C C . ILE B 1 199 ? -5.176 -16.688 -11.43 1 90.75 199 ILE B C 1
ATOM 6702 O O . ILE B 1 199 ? -5.543 -16.203 -10.359 1 90.75 199 ILE B O 1
ATOM 6706 N N . ARG B 1 200 ? -4.172 -17.375 -11.578 1 88.25 200 ARG B N 1
ATOM 6707 C CA . ARG B 1 200 ? -3.367 -17.75 -10.422 1 88.25 200 ARG B CA 1
ATOM 6708 C C . ARG B 1 200 ? -2.67 -16.531 -9.82 1 88.25 200 ARG B C 1
ATOM 6710 O O . ARG B 1 200 ? -2.508 -16.438 -8.602 1 88.25 200 ARG B O 1
ATOM 6717 N N . HIS B 1 201 ? -2.293 -15.625 -10.688 1 89.38 201 HIS B N 1
ATOM 6718 C CA . HIS B 1 201 ? -1.569 -14.438 -10.234 1 89.38 201 HIS B CA 1
ATOM 6719 C C . HIS B 1 201 ? -2.506 -13.242 -10.086 1 89.38 201 HIS B C 1
ATOM 6721 O O . HIS B 1 201 ? -2.055 -12.094 -10.055 1 89.38 201 HIS B O 1
ATOM 6727 N N . ALA B 1 202 ? -3.725 -13.477 -10.031 1 90.12 202 ALA B N 1
ATOM 6728 C CA . ALA B 1 202 ? -4.707 -12.398 -10.031 1 90.12 202 ALA B CA 1
ATOM 6729 C C . ALA B 1 202 ? -4.492 -11.461 -8.844 1 90.12 202 ALA B C 1
ATOM 6731 O O . ALA B 1 202 ? -4.602 -10.242 -8.984 1 90.12 202 ALA B O 1
ATOM 6732 N N . ASP B 1 203 ? -4.133 -12 -7.703 1 89.69 203 ASP B N 1
ATOM 6733 C CA . ASP B 1 203 ? -3.961 -11.18 -6.508 1 89.69 203 ASP B CA 1
ATOM 6734 C C . ASP B 1 203 ? -2.748 -10.258 -6.645 1 89.69 203 ASP B C 1
ATOM 6736 O O . ASP B 1 203 ? -2.795 -9.094 -6.234 1 89.69 203 ASP B O 1
ATOM 6740 N N . LEU B 1 204 ? -1.716 -10.828 -7.148 1 88.94 204 LEU B N 1
ATOM 6741 C CA . LEU B 1 204 ? -0.533 -10 -7.367 1 88.94 204 LEU B CA 1
ATOM 6742 C C . LEU B 1 204 ? -0.812 -8.914 -8.398 1 88.94 204 LEU B C 1
ATOM 6744 O O . LEU B 1 204 ? -0.4 -7.766 -8.219 1 88.94 204 LEU B O 1
ATOM 6748 N N . ILE B 1 205 ? -1.455 -9.312 -9.43 1 90.38 205 ILE B N 1
ATOM 6749 C CA . ILE B 1 205 ? -1.765 -8.367 -10.5 1 90.38 205 ILE B CA 1
ATOM 6750 C C . ILE B 1 205 ? -2.648 -7.246 -9.961 1 90.38 205 ILE B C 1
ATOM 6752 O O . ILE B 1 205 ? -2.5 -6.09 -10.352 1 90.38 205 ILE B O 1
ATOM 6756 N N . ASP B 1 206 ? -3.494 -7.598 -9.086 1 89.81 206 ASP B N 1
ATOM 6757 C CA . ASP B 1 206 ? -4.348 -6.602 -8.445 1 89.81 206 ASP B CA 1
ATOM 6758 C C . ASP B 1 206 ? -3.516 -5.551 -7.715 1 89.81 206 ASP B C 1
ATOM 6760 O O . ASP B 1 206 ? -3.746 -4.352 -7.871 1 89.81 206 ASP B O 1
ATOM 6764 N N . LYS B 1 207 ? -2.59 -6.008 -6.984 1 88.19 207 LYS B N 1
ATOM 6765 C CA . LYS B 1 207 ? -1.738 -5.094 -6.227 1 88.19 207 LYS B CA 1
ATOM 6766 C C . LYS B 1 207 ? -0.868 -4.254 -7.16 1 88.19 207 LYS B C 1
ATOM 6768 O O . LYS B 1 207 ? -0.613 -3.08 -6.887 1 88.19 207 LYS B O 1
ATOM 6773 N N . LEU B 1 208 ? -0.449 -4.82 -8.227 1 88.81 208 LEU B N 1
ATOM 6774 C CA . LEU B 1 208 ? 0.38 -4.109 -9.195 1 88.81 208 LEU B CA 1
ATOM 6775 C C . LEU B 1 208 ? -0.432 -3.051 -9.93 1 88.81 208 LEU B C 1
ATOM 6777 O O . LEU B 1 208 ? 0.088 -1.98 -10.258 1 88.81 208 LEU B O 1
ATOM 6781 N N . THR B 1 209 ? -1.651 -3.408 -10.188 1 90 209 THR B N 1
ATOM 6782 C CA . THR B 1 209 ? -2.514 -2.447 -10.859 1 90 209 THR B CA 1
ATOM 6783 C C . THR B 1 209 ? -2.754 -1.222 -9.984 1 90 209 THR B C 1
ATOM 6785 O O . THR B 1 209 ? -2.795 -0.095 -10.484 1 90 209 THR B O 1
ATOM 6788 N N . VAL B 1 210 ? -2.908 -1.441 -8.727 1 88.31 210 VAL B N 1
ATOM 6789 C CA . VAL B 1 210 ? -3.121 -0.34 -7.797 1 88.31 210 VAL B CA 1
ATOM 6790 C C . VAL B 1 210 ? -1.894 0.567 -7.777 1 88.31 210 VAL B C 1
ATOM 6792 O O . VAL B 1 210 ? -2.02 1.793 -7.828 1 88.31 210 VAL B O 1
ATOM 6795 N N . VAL B 1 211 ? -0.759 -0.038 -7.762 1 86.12 211 VAL B N 1
ATOM 6796 C CA . VAL B 1 211 ? 0.484 0.726 -7.73 1 86.12 211 VAL B CA 1
ATOM 6797 C C . VAL B 1 211 ? 0.661 1.479 -9.047 1 86.12 211 VAL B C 1
ATOM 6799 O O . VAL B 1 211 ? 1.086 2.637 -9.055 1 86.12 211 VAL B O 1
ATOM 6802 N N . ALA B 1 212 ? 0.372 0.842 -10.117 1 88.12 212 ALA B N 1
ATOM 6803 C CA . ALA B 1 212 ? 0.545 1.437 -11.438 1 88.12 212 ALA B CA 1
ATOM 6804 C C . ALA B 1 212 ? -0.414 2.605 -11.648 1 88.12 212 ALA B C 1
ATOM 6806 O O . ALA B 1 212 ? -0.06 3.602 -12.281 1 88.12 212 ALA B O 1
ATOM 6807 N N . THR B 1 213 ? -1.583 2.529 -11.125 1 87.69 213 THR B N 1
ATOM 6808 C CA . THR B 1 213 ? -2.598 3.553 -11.352 1 87.69 213 THR B CA 1
ATOM 6809 C C . THR B 1 213 ? -2.391 4.734 -10.406 1 87.69 213 THR B C 1
ATOM 6811 O O . THR B 1 213 ? -2.896 5.832 -10.656 1 87.69 213 THR B O 1
ATOM 6814 N N . LYS B 1 214 ? -1.783 4.484 -9.289 1 81.62 214 LYS B N 1
ATOM 6815 C CA . LYS B 1 214 ? -1.507 5.574 -8.352 1 81.62 214 LYS B CA 1
ATOM 6816 C C . LYS B 1 214 ? -0.676 6.668 -9.016 1 81.62 214 LYS B C 1
ATOM 6818 O O . LYS B 1 214 ? -0.845 7.852 -8.719 1 81.62 214 LYS B O 1
ATOM 6823 N N . ASN B 1 215 ? 0.147 6.289 -9.945 1 73.25 215 ASN B N 1
ATOM 6824 C CA . ASN B 1 215 ? 1.044 7.227 -10.609 1 73.25 215 ASN B CA 1
ATOM 6825 C C . ASN B 1 215 ? 0.428 7.773 -11.891 1 73.25 215 ASN B C 1
ATOM 6827 O O . ASN B 1 215 ? 1.028 8.617 -12.562 1 73.25 215 ASN B O 1
ATOM 6831 N N . SER B 1 216 ? -0.761 7.25 -12.211 1 79.25 216 SER B N 1
ATOM 6832 C CA . SER B 1 216 ? -1.412 7.695 -13.438 1 79.25 216 SER B CA 1
ATOM 6833 C C . SER B 1 216 ? -2.416 8.812 -13.164 1 79.25 216 SER B C 1
ATOM 6835 O O . SER B 1 216 ? -3.182 8.734 -12.195 1 79.25 216 SER B O 1
ATOM 6837 N N . PRO B 1 217 ? -2.398 9.906 -13.875 1 74.88 217 PRO B N 1
ATOM 6838 C CA . PRO B 1 217 ? -3.293 11.047 -13.648 1 74.88 217 PRO B CA 1
ATOM 6839 C C . PRO B 1 217 ? -4.766 10.68 -13.82 1 74.88 217 PRO B C 1
ATOM 6841 O O . PRO B 1 217 ? -5.625 11.219 -13.109 1 74.88 217 PRO B O 1
ATOM 6844 N N . ASP B 1 218 ? -5.086 9.781 -14.805 1 77.5 218 ASP B N 1
ATOM 6845 C CA . ASP B 1 218 ? -6.484 9.469 -15.086 1 77.5 218 ASP B CA 1
ATOM 6846 C C . ASP B 1 218 ? -6.926 8.203 -14.359 1 77.5 218 ASP B C 1
ATOM 6848 O O . ASP B 1 218 ? -8.039 7.719 -14.562 1 77.5 218 ASP B O 1
ATOM 6852 N N . GLY B 1 219 ? -6.117 7.625 -13.602 1 81.88 219 GLY B N 1
ATOM 6853 C CA . GLY B 1 219 ? -6.457 6.414 -12.867 1 81.88 219 GLY B CA 1
ATOM 6854 C C . GLY B 1 219 ? -6.48 5.176 -13.75 1 81.88 219 GLY B C 1
ATOM 6855 O O . GLY B 1 219 ? -6.988 4.129 -13.336 1 81.88 219 GLY B O 1
ATOM 6856 N N . GLN B 1 220 ? -6.031 5.309 -15.008 1 88.12 220 GLN B N 1
ATOM 6857 C CA . GLN B 1 220 ? -5.941 4.188 -15.938 1 88.12 220 GLN B CA 1
ATOM 6858 C C . GLN B 1 220 ? -4.512 3.992 -16.438 1 88.12 220 GLN B C 1
ATOM 6860 O O . GLN B 1 220 ? -3.709 4.93 -16.406 1 88.12 220 GLN B O 1
ATOM 6865 N N . VAL B 1 221 ? -4.227 2.789 -16.75 1 89.88 221 VAL B N 1
ATOM 6866 C CA . VAL B 1 221 ? -2.873 2.492 -17.203 1 89.88 221 VAL B CA 1
ATOM 6867 C C . VAL B 1 221 ? -2.934 1.679 -18.5 1 89.88 221 VAL B C 1
ATOM 6869 O O . VAL B 1 221 ? -3.824 0.845 -18.672 1 89.88 221 VAL B O 1
ATOM 6872 N N . ASP B 1 222 ? -2.025 1.956 -19.359 1 89.88 222 ASP B N 1
ATOM 6873 C CA . ASP B 1 222 ? -1.902 1.172 -20.594 1 89.88 222 ASP B CA 1
ATOM 6874 C C . ASP B 1 222 ? -0.923 0.014 -20.406 1 89.88 222 ASP B C 1
ATOM 6876 O O . ASP B 1 222 ? -0.428 -0.216 -19.297 1 89.88 222 ASP B O 1
ATOM 6880 N N . ARG B 1 223 ? -0.73 -0.732 -21.469 1 87.94 223 ARG B N 1
ATOM 6881 C CA . ARG B 1 223 ? 0.103 -1.929 -21.422 1 87.94 223 ARG B CA 1
ATOM 6882 C C . ARG B 1 223 ? 1.534 -1.584 -21.031 1 87.94 223 ARG B C 1
ATOM 6884 O O . ARG B 1 223 ? 2.137 -2.271 -20.203 1 87.94 223 ARG B O 1
ATOM 6891 N N . ILE B 1 224 ? 2.053 -0.582 -21.547 1 85.56 224 ILE B N 1
ATOM 6892 C CA . ILE B 1 224 ? 3.443 -0.201 -21.312 1 85.56 224 ILE B CA 1
ATOM 6893 C C . ILE B 1 224 ? 3.617 0.303 -19.891 1 85.56 224 ILE B C 1
ATOM 6895 O O . ILE B 1 224 ? 4.539 -0.113 -19.188 1 85.56 224 ILE B O 1
ATOM 6899 N N . GLN B 1 225 ? 2.768 1.177 -19.469 1 87.12 225 GLN B N 1
ATOM 6900 C CA . GLN B 1 225 ? 2.836 1.722 -18.109 1 87.12 225 GLN B CA 1
ATOM 6901 C C . GLN B 1 225 ? 2.709 0.616 -17.062 1 87.12 225 GLN B C 1
ATOM 6903 O O . GLN B 1 225 ? 3.404 0.636 -16.047 1 87.12 225 GLN B O 1
ATOM 6908 N N . PHE B 1 226 ? 1.832 -0.253 -17.344 1 90.12 226 PHE B N 1
ATOM 6909 C CA . PHE B 1 226 ? 1.625 -1.354 -16.422 1 90.12 226 PHE B CA 1
ATOM 6910 C C . PHE B 1 226 ? 2.871 -2.225 -16.328 1 90.12 226 PHE B C 1
ATOM 6912 O O . PHE B 1 226 ? 3.299 -2.586 -15.219 1 90.12 226 PHE B O 1
ATOM 6919 N N . MET B 1 227 ? 3.369 -2.611 -17.359 1 89 227 MET B N 1
ATOM 6920 C CA . MET B 1 227 ? 4.531 -3.498 -17.391 1 89 227 MET B CA 1
ATOM 6921 C C . MET B 1 227 ? 5.75 -2.809 -16.797 1 89 227 MET B C 1
ATOM 6923 O O . MET B 1 227 ? 6.59 -3.459 -16.172 1 89 227 MET B O 1
ATOM 6927 N N . ASP B 1 228 ? 5.84 -1.51 -16.953 1 84.88 228 ASP B N 1
ATOM 6928 C CA . ASP B 1 228 ? 6.918 -0.759 -16.328 1 84.88 228 ASP B CA 1
ATOM 6929 C C . ASP B 1 228 ? 6.801 -0.81 -14.805 1 84.88 228 ASP B C 1
ATOM 6931 O O . ASP B 1 228 ? 7.789 -1.042 -14.102 1 84.88 228 ASP B O 1
ATOM 6935 N N . ALA B 1 229 ? 5.594 -0.577 -14.391 1 86 229 ALA B N 1
ATOM 6936 C CA . ALA B 1 229 ? 5.355 -0.637 -12.953 1 86 229 ALA B CA 1
ATOM 6937 C C . ALA B 1 229 ? 5.605 -2.043 -12.414 1 86 229 ALA B C 1
ATOM 6939 O O . ALA B 1 229 ? 6.145 -2.207 -11.312 1 86 229 ALA B O 1
ATOM 6940 N N . ALA B 1 230 ? 5.195 -3.02 -13.18 1 88.12 230 ALA B N 1
ATOM 6941 C CA . ALA B 1 230 ? 5.379 -4.41 -12.773 1 88.12 230 ALA B CA 1
ATOM 6942 C C . ALA B 1 230 ? 6.863 -4.762 -12.672 1 88.12 230 ALA B C 1
ATOM 6944 O O . ALA B 1 230 ? 7.289 -5.434 -11.734 1 88.12 230 ALA B O 1
ATOM 6945 N N . SER B 1 231 ? 7.633 -4.305 -13.633 1 83.69 231 SER B N 1
ATOM 6946 C CA . SER B 1 231 ? 9.062 -4.605 -13.648 1 83.69 231 SER B CA 1
ATOM 6947 C C . SER B 1 231 ? 9.773 -3.959 -12.469 1 83.69 231 SER B C 1
ATOM 6949 O O . SER B 1 231 ? 10.719 -4.531 -11.914 1 83.69 231 SER B O 1
ATOM 6951 N N . LYS B 1 232 ? 9.312 -2.846 -12.055 1 81.88 232 LYS B N 1
ATOM 6952 C CA . LYS B 1 232 ? 9.953 -2.105 -10.969 1 81.88 232 LYS B CA 1
ATOM 6953 C C . LYS B 1 232 ? 9.555 -2.67 -9.609 1 81.88 232 LYS B C 1
ATOM 6955 O O . LYS B 1 232 ? 10.305 -2.539 -8.633 1 81.88 232 LYS B O 1
ATOM 6960 N N . ASN B 1 233 ? 8.406 -3.312 -9.625 1 82.75 233 ASN B N 1
ATOM 6961 C CA . ASN B 1 233 ? 7.879 -3.709 -8.32 1 82.75 233 ASN B CA 1
ATOM 6962 C C . ASN B 1 233 ? 7.977 -5.215 -8.109 1 82.75 233 ASN B C 1
ATOM 6964 O O . ASN B 1 233 ? 7.504 -5.738 -7.102 1 82.75 233 ASN B O 1
ATOM 6968 N N . THR B 1 234 ? 8.477 -5.871 -9.023 1 84.81 234 THR B N 1
ATOM 6969 C CA . THR B 1 234 ? 8.648 -7.312 -8.875 1 84.81 234 THR B CA 1
ATOM 6970 C C . THR B 1 234 ? 10.117 -7.703 -9.039 1 84.81 234 THR B C 1
ATOM 6972 O O . THR B 1 234 ? 10.898 -6.953 -9.625 1 84.81 234 THR B O 1
ATOM 6975 N N . LYS B 1 235 ? 10.547 -8.766 -8.484 1 75.81 235 LYS B N 1
ATOM 6976 C CA . LYS B 1 235 ? 11.922 -9.25 -8.516 1 75.81 235 LYS B CA 1
ATOM 6977 C C . LYS B 1 235 ? 12.219 -9.961 -9.836 1 75.81 235 LYS B C 1
ATOM 6979 O O . LYS B 1 235 ? 13.383 -10.148 -10.195 1 75.81 235 LYS B O 1
ATOM 6984 N N . GLY B 1 236 ? 11.258 -10.328 -10.523 1 70.38 236 GLY B N 1
ATOM 6985 C CA . GLY B 1 236 ? 11.438 -11.016 -11.789 1 70.38 236 GLY B CA 1
ATOM 6986 C C . GLY B 1 236 ? 10.266 -10.836 -12.742 1 70.38 236 GLY B C 1
ATOM 6987 O O . GLY B 1 236 ? 9.336 -10.078 -12.453 1 70.38 236 GLY B O 1
ATOM 6988 N N . SER B 1 237 ? 10.609 -11.352 -13.922 1 64.38 237 SER B N 1
ATOM 6989 C CA . SER B 1 237 ? 9.555 -11.297 -14.93 1 64.38 237 SER B CA 1
ATOM 6990 C C . SER B 1 237 ? 8.367 -12.172 -14.539 1 64.38 237 SER B C 1
ATOM 6992 O O . SER B 1 237 ? 8.516 -13.383 -14.383 1 64.38 237 SER B O 1
ATOM 6994 N N . LEU B 1 238 ? 7.277 -11.469 -14.312 1 68.88 238 LEU B N 1
ATOM 6995 C CA . LEU B 1 238 ? 6.156 -12.242 -13.773 1 68.88 238 LEU B CA 1
ATOM 6996 C C . LEU B 1 238 ? 5.199 -12.656 -14.891 1 68.88 238 LEU B C 1
ATOM 6998 O O . LEU B 1 238 ? 4.684 -13.773 -14.883 1 68.88 238 LEU B O 1
ATOM 7002 N N . LEU B 1 239 ? 5.102 -11.805 -15.984 1 87.19 239 LEU B N 1
ATOM 7003 C CA . LEU B 1 239 ? 4.023 -12.086 -16.922 1 87.19 239 LEU B CA 1
ATOM 7004 C C . LEU B 1 239 ? 4.566 -12.25 -18.344 1 87.19 239 LEU B C 1
ATOM 7006 O O . LEU B 1 239 ? 5.402 -11.461 -18.781 1 87.19 239 LEU B O 1
ATOM 7010 N N . SER B 1 240 ? 4.133 -13.281 -19.016 1 91.62 240 SER B N 1
ATOM 7011 C CA . SER B 1 240 ? 4.438 -13.477 -20.422 1 91.62 240 SER B CA 1
ATOM 7012 C C . SER B 1 240 ? 3.594 -12.562 -21.297 1 91.62 240 SER B C 1
ATOM 7014 O O . SER B 1 240 ? 2.6 -11.992 -20.844 1 91.62 240 SER B O 1
ATOM 7016 N N . PRO B 1 241 ? 4.051 -12.352 -22.5 1 91 241 PRO B N 1
ATOM 7017 C CA . PRO B 1 241 ? 3.273 -11.5 -23.406 1 91 241 PRO B CA 1
ATOM 7018 C C . PRO B 1 241 ? 1.841 -11.992 -23.594 1 91 241 PRO B C 1
ATOM 7020 O O . PRO B 1 241 ? 0.913 -11.188 -23.688 1 91 241 PRO B O 1
ATOM 7023 N N . LEU B 1 242 ? 1.675 -13.266 -23.672 1 92.19 242 LEU B N 1
ATOM 7024 C CA . LEU B 1 242 ? 0.334 -13.82 -23.828 1 92.19 242 LEU B CA 1
ATOM 7025 C C . LEU B 1 242 ? -0.522 -13.523 -22.609 1 92.19 242 LEU B C 1
ATOM 7027 O O . LEU B 1 242 ? -1.721 -13.258 -22.719 1 92.19 242 LEU B O 1
ATOM 7031 N N . GLU B 1 243 ? 0.073 -13.633 -21.484 1 93.62 243 GLU B N 1
ATOM 7032 C CA . GLU B 1 243 ? -0.644 -13.344 -20.25 1 93.62 243 GLU B CA 1
ATOM 7033 C C . GLU B 1 243 ? -1.071 -11.883 -20.172 1 93.62 243 GLU B C 1
ATOM 7035 O O . GLU B 1 243 ? -2.191 -11.578 -19.766 1 93.62 243 GLU B O 1
ATOM 7040 N N . VAL B 1 244 ? -0.188 -11.016 -20.594 1 91.94 244 VAL B N 1
ATOM 7041 C CA . VAL B 1 244 ? -0.501 -9.594 -20.609 1 91.94 244 VAL B CA 1
ATOM 7042 C C . VAL B 1 244 ? -1.635 -9.32 -21.594 1 91.94 244 VAL B C 1
ATOM 7044 O O . VAL B 1 244 ? -2.531 -8.523 -21.312 1 91.94 244 VAL B O 1
ATOM 7047 N N . ASP B 1 245 ? -1.549 -9.961 -22.672 1 90.5 245 ASP B N 1
ATOM 7048 C CA . ASP B 1 245 ? -2.588 -9.797 -23.672 1 90.5 245 ASP B CA 1
ATOM 7049 C C . ASP B 1 245 ? -3.951 -10.227 -23.141 1 90.5 245 ASP B C 1
ATOM 7051 O O . ASP B 1 245 ? -4.945 -9.523 -23.312 1 90.5 245 ASP B O 1
ATOM 7055 N N . ILE B 1 246 ? -3.982 -11.336 -22.562 1 91.44 246 ILE B N 1
ATOM 7056 C CA . ILE B 1 246 ? -5.223 -11.875 -22.016 1 91.44 246 ILE B CA 1
ATOM 7057 C C . ILE B 1 246 ? -5.746 -10.953 -20.922 1 91.44 246 ILE B C 1
ATOM 7059 O O . ILE B 1 246 ? -6.941 -10.664 -20.859 1 91.44 246 ILE B O 1
ATOM 7063 N N . LEU B 1 247 ? -4.855 -10.523 -20.109 1 92.06 247 LEU B N 1
ATOM 7064 C CA . LEU B 1 247 ? -5.207 -9.625 -19.016 1 92.06 247 LEU B CA 1
ATOM 7065 C C . LEU B 1 247 ? -5.887 -8.367 -19.531 1 92.06 247 LEU B C 1
ATOM 7067 O O . LEU B 1 247 ? -6.949 -7.98 -19.047 1 92.06 247 LEU B O 1
ATOM 7071 N N . PHE B 1 248 ? -5.328 -7.75 -20.531 1 90.94 248 PHE B N 1
ATOM 7072 C CA . PHE B 1 248 ? -5.848 -6.484 -21.031 1 90.94 248 PHE B CA 1
ATOM 7073 C C . PHE B 1 248 ? -7.109 -6.707 -21.859 1 90.94 248 PHE B C 1
ATOM 7075 O O . PHE B 1 248 ? -8.023 -5.883 -21.828 1 90.94 248 PHE B O 1
ATOM 7082 N N . LYS B 1 249 ? -7.203 -7.84 -22.562 1 88.19 249 LYS B N 1
ATOM 7083 C CA . LYS B 1 249 ? -8.406 -8.156 -23.344 1 88.19 249 LYS B CA 1
ATOM 7084 C C . LYS B 1 249 ? -9.609 -8.344 -22.422 1 88.19 249 LYS B C 1
ATOM 7086 O O . LYS B 1 249 ? -10.688 -7.809 -22.703 1 88.19 249 LYS B O 1
ATOM 7091 N N . LEU B 1 250 ? -9.391 -9.039 -21.375 1 90.5 250 LEU B N 1
ATOM 7092 C CA . LEU B 1 250 ? -10.492 -9.367 -20.484 1 90.5 250 LEU B CA 1
ATOM 7093 C C . LEU B 1 250 ? -10.859 -8.172 -19.609 1 90.5 250 LEU B C 1
ATOM 7095 O O . LEU B 1 250 ? -12.023 -7.984 -19.25 1 90.5 250 LEU B O 1
ATOM 7099 N N . SER B 1 251 ? -9.906 -7.418 -19.203 1 89.19 251 SER B N 1
ATOM 7100 C CA . SER B 1 251 ? -10.172 -6.289 -18.312 1 89.19 251 SER B CA 1
ATOM 7101 C C . SER B 1 251 ? -10.781 -5.121 -19.078 1 89.19 251 SER B C 1
ATOM 7103 O O . SER B 1 251 ? -11.5 -4.301 -18.5 1 89.19 251 SER B O 1
ATOM 7105 N N . SER B 1 252 ? -10.5 -4.984 -20.297 1 82.56 252 SER B N 1
ATOM 7106 C CA . SER B 1 252 ? -10.969 -3.846 -21.078 1 82.56 252 SER B CA 1
ATOM 7107 C C . SER B 1 252 ? -12.367 -4.094 -21.625 1 82.56 252 SER B C 1
ATOM 7109 O O . SER B 1 252 ? -12.969 -3.201 -22.234 1 82.56 252 SER B O 1
ATOM 7111 N N . LEU B 1 253 ? -12.938 -5.246 -21.297 1 77.62 253 LEU B N 1
ATOM 7112 C CA . LEU B 1 253 ? -14.266 -5.574 -21.812 1 77.62 253 LEU B CA 1
ATOM 7113 C C . LEU B 1 253 ? -15.336 -4.734 -21.125 1 77.62 253 LEU B C 1
ATOM 7115 O O . LEU B 1 253 ? -15.359 -4.633 -19.906 1 77.62 253 LEU B O 1
ATOM 7119 N N . GLY B 1 254 ? -16.172 -3.887 -21.859 1 61.81 254 GLY B N 1
ATOM 7120 C CA . GLY B 1 254 ? -17.297 -3.119 -21.328 1 61.81 254 GLY B CA 1
ATOM 7121 C C . GLY B 1 254 ? -17 -1.633 -21.234 1 61.81 254 GLY B C 1
ATOM 7122 O O . GLY B 1 254 ? -17.922 -0.821 -21.125 1 61.81 254 GLY B O 1
ATOM 7123 N N . ASP B 1 255 ? -15.844 -1.359 -20.641 1 54.53 255 ASP B N 1
ATOM 7124 C CA . ASP B 1 255 ? -15.633 0.084 -20.594 1 54.53 255 ASP B CA 1
ATOM 7125 C C . ASP B 1 255 ? -15.797 0.706 -21.984 1 54.53 255 ASP B C 1
ATOM 7127 O O . ASP B 1 255 ? -15.773 0.001 -22.984 1 54.53 255 ASP B O 1
ATOM 7131 N N . SER B 1 256 ? -16.156 2.02 -22.047 1 44.94 256 SER B N 1
ATOM 7132 C CA . SER B 1 256 ? -16.5 2.732 -23.266 1 44.94 256 SER B CA 1
ATOM 7133 C C . SER B 1 256 ? -15.695 2.205 -24.453 1 44.94 256 SER B C 1
ATOM 7135 O O . SER B 1 256 ? -14.508 1.917 -24.328 1 44.94 256 SER B O 1
ATOM 7137 N N . PRO B 1 257 ? -16.5 1.675 -25.453 1 40.19 257 PRO B N 1
ATOM 7138 C CA . PRO B 1 257 ? -16.031 1.204 -26.766 1 40.19 257 PRO B CA 1
ATOM 7139 C C . PRO B 1 257 ? -14.781 1.944 -27.25 1 40.19 257 PRO B C 1
ATOM 7141 O O . PRO B 1 257 ? -14.375 1.789 -28.391 1 40.19 257 PRO B O 1
ATOM 7144 N N . SER B 1 258 ? -14.5 3.072 -26.766 1 37.62 258 SER B N 1
ATOM 7145 C CA . SER B 1 258 ? -13.531 3.66 -27.688 1 37.62 258 SER B CA 1
ATOM 7146 C C . SER B 1 258 ? -12.367 2.713 -27.953 1 37.62 258 SER B C 1
ATOM 7148 O O . SER B 1 258 ? -11.789 2.158 -27.016 1 37.62 258 SER B O 1
ATOM 7150 N N . LEU B 1 259 ? -12.383 2.143 -29.141 1 41.09 259 LEU B N 1
ATOM 7151 C CA . LEU B 1 259 ? -11.523 1.271 -29.938 1 41.09 259 LEU B CA 1
ATOM 7152 C C . LEU B 1 259 ? -10.102 1.264 -29.391 1 41.09 259 LEU B C 1
ATOM 7154 O O . LEU B 1 259 ? -9.352 0.303 -29.594 1 41.09 259 LEU B O 1
ATOM 7158 N N . SER B 1 260 ? -9.367 2.457 -29.375 1 43.94 260 SER B N 1
ATOM 7159 C CA . SER B 1 260 ? -7.938 2.607 -29.609 1 43.94 260 SER B CA 1
ATOM 7160 C C . SER B 1 260 ? -7.117 2.182 -28.406 1 43.94 260 SER B C 1
ATOM 7162 O O . SER B 1 260 ? -6.047 1.593 -28.547 1 43.94 260 SER B O 1
ATOM 7164 N N . SER B 1 261 ? -7.113 2.873 -27.141 1 52.88 261 SER B N 1
ATOM 7165 C CA . SER B 1 261 ? -6 2.723 -26.219 1 52.88 261 SER B CA 1
ATOM 7166 C C . SER B 1 261 ? -6.363 1.791 -25.062 1 52.88 261 SER B C 1
ATOM 7168 O O . SER B 1 261 ? -7.352 2.018 -24.359 1 52.88 261 SER B O 1
ATOM 7170 N N . GLU B 1 262 ? -6.18 0.411 -25.125 1 74 262 GLU B N 1
ATOM 7171 C CA . GLU B 1 262 ? -6.406 -0.642 -24.141 1 74 262 GLU B CA 1
ATOM 7172 C C . GLU B 1 262 ? -5.871 -0.241 -22.781 1 74 262 GLU B C 1
ATOM 7174 O O . GLU B 1 262 ? -4.703 -0.478 -22.469 1 74 262 GLU B O 1
ATOM 7179 N N . LYS B 1 263 ? -6.602 0.675 -22.188 1 84.56 263 LYS B N 1
ATOM 7180 C CA . LYS B 1 263 ? -6.242 1.033 -20.812 1 84.56 263 LYS B CA 1
ATOM 7181 C C . LYS B 1 263 ? -7.098 0.275 -19.812 1 84.56 263 LYS B C 1
ATOM 7183 O O . LYS B 1 263 ? -8.227 -0.121 -20.109 1 84.56 263 LYS B O 1
ATOM 7188 N N . ILE B 1 264 ? -6.516 -0.004 -18.672 1 87.81 264 ILE B N 1
ATOM 7189 C CA . ILE B 1 264 ? -7.227 -0.733 -17.625 1 87.81 264 ILE B CA 1
ATOM 7190 C C . ILE B 1 264 ? -7.207 0.075 -16.328 1 87.81 264 ILE B C 1
ATOM 7192 O O . ILE B 1 264 ? -6.27 0.835 -16.078 1 87.81 264 ILE B O 1
ATOM 7196 N N . SER B 1 265 ? -8.305 0.055 -15.633 1 88.19 265 SER B N 1
ATOM 7197 C CA . SER B 1 265 ? -8.414 0.629 -14.297 1 88.19 265 SER B CA 1
ATOM 7198 C C . SER B 1 265 ? -8.477 -0.459 -13.234 1 88.19 265 SER B C 1
ATOM 7200 O O . SER B 1 265 ? -8.609 -1.642 -13.555 1 88.19 265 SER B O 1
ATOM 7202 N N . VAL B 1 266 ? -8.297 -0.055 -12.008 1 87.06 266 VAL B N 1
ATOM 7203 C CA . VAL B 1 266 ? -8.359 -1.006 -10.906 1 87.06 266 VAL B CA 1
ATOM 7204 C C . VAL B 1 266 ? -9.742 -1.651 -10.859 1 87.06 266 VAL B C 1
ATOM 7206 O O . VAL B 1 266 ? -9.867 -2.859 -10.641 1 87.06 266 VAL B O 1
ATOM 7209 N N . GLU B 1 267 ? -10.75 -0.917 -11.109 1 85 267 GLU B N 1
ATOM 7210 C CA . GLU B 1 267 ? -12.125 -1.409 -11.062 1 85 267 GLU B CA 1
ATOM 7211 C C . GLU B 1 267 ? -12.398 -2.391 -12.195 1 85 267 GLU B C 1
ATOM 7213 O O . GLU B 1 267 ? -13.102 -3.387 -12.008 1 85 267 GLU B O 1
ATOM 7218 N N . SER B 1 268 ? -11.891 -2.041 -13.352 1 87.12 268 SER B N 1
ATOM 7219 C CA . SER B 1 268 ? -12.102 -2.93 -14.484 1 87.12 268 SER B CA 1
ATOM 7220 C C . SER B 1 268 ? -11.422 -4.277 -14.266 1 87.12 268 SER B C 1
ATOM 7222 O O . SER B 1 268 ? -11.945 -5.316 -14.672 1 87.12 268 SER B O 1
ATOM 7224 N N . PHE B 1 269 ? -10.336 -4.246 -13.719 1 89.12 269 PHE B N 1
ATOM 7225 C CA . PHE B 1 269 ? -9.633 -5.492 -13.414 1 89.12 269 PHE B CA 1
ATOM 7226 C C . PHE B 1 269 ? -10.414 -6.316 -12.398 1 89.12 269 PHE B C 1
ATOM 7228 O O . PHE B 1 269 ? -10.555 -7.531 -12.555 1 89.12 269 PHE B O 1
ATOM 7235 N N . LYS B 1 270 ? -10.828 -5.656 -11.367 1 88.38 270 LYS B N 1
ATOM 7236 C CA . LYS B 1 270 ? -11.562 -6.363 -10.32 1 88.38 270 LYS B CA 1
ATOM 7237 C C . LYS B 1 270 ? -12.852 -6.969 -10.867 1 88.38 270 LYS B C 1
ATOM 7239 O O . LYS B 1 270 ? -13.25 -8.062 -10.453 1 88.38 270 LYS B O 1
ATOM 7244 N N . GLN B 1 271 ? -13.438 -6.289 -11.734 1 89.19 271 GLN B N 1
ATOM 7245 C CA . GLN B 1 271 ? -14.648 -6.797 -12.352 1 89.19 271 GLN B CA 1
ATOM 7246 C C . GLN B 1 271 ? -14.375 -8.078 -13.141 1 89.19 271 GLN B C 1
ATOM 7248 O O . GLN B 1 271 ? -15.203 -8.992 -13.156 1 89.19 271 GLN B O 1
ATOM 7253 N N . ALA B 1 272 ? -13.227 -8.125 -13.703 1 90.56 272 ALA B N 1
ATOM 7254 C CA . ALA B 1 272 ? -12.891 -9.25 -14.57 1 90.56 272 ALA B CA 1
ATOM 7255 C C . ALA B 1 272 ? -12.391 -10.445 -13.766 1 90.56 272 ALA B C 1
ATOM 7257 O O . ALA B 1 272 ? -12.656 -11.594 -14.109 1 90.56 272 ALA B O 1
ATOM 7258 N N . PHE B 1 273 ? -11.734 -10.203 -12.648 1 90.81 273 PHE B N 1
ATOM 7259 C CA . PHE B 1 273 ? -11.008 -11.32 -12.055 1 90.81 273 PHE B CA 1
ATOM 7260 C C . PHE B 1 273 ? -11.414 -11.523 -10.602 1 90.81 273 PHE B C 1
ATOM 7262 O O . PHE B 1 273 ? -10.961 -12.469 -9.953 1 90.81 273 PHE B O 1
ATOM 7269 N N . ASP B 1 274 ? -12.203 -10.695 -10.07 1 87.44 274 ASP B N 1
ATOM 7270 C CA . ASP B 1 274 ? -12.727 -10.898 -8.727 1 87.44 274 ASP B CA 1
ATOM 7271 C C . ASP B 1 274 ? -14.125 -11.516 -8.766 1 87.44 274 ASP B C 1
ATOM 7273 O O . ASP B 1 274 ? -15.078 -10.867 -9.203 1 87.44 274 ASP B O 1
ATOM 7277 N N . PRO B 1 275 ? -14.164 -12.672 -8.297 1 87 275 PRO B N 1
ATOM 7278 C CA . PRO B 1 275 ? -15.477 -13.328 -8.336 1 87 275 PRO B CA 1
ATOM 7279 C C . PRO B 1 275 ? -16.484 -12.664 -7.402 1 87 275 PRO B C 1
ATOM 7281 O O . PRO B 1 275 ? -17.703 -12.82 -7.59 1 87 275 PRO B O 1
ATOM 7284 N N . LEU B 1 276 ? -16.031 -11.906 -6.438 1 82.81 276 LEU B N 1
ATOM 7285 C CA . LEU B 1 276 ? -16.922 -11.273 -5.473 1 82.81 276 LEU B CA 1
ATOM 7286 C C . LEU B 1 276 ? -17.062 -9.781 -5.754 1 82.81 276 LEU B C 1
ATOM 7288 O O . LEU B 1 276 ? -17.469 -9.016 -4.875 1 82.81 276 LEU B O 1
ATOM 7292 N N . TRP B 1 277 ? -16.734 -9.438 -6.898 1 84.25 277 TRP B N 1
ATOM 7293 C CA . TRP B 1 277 ? -16.781 -8.023 -7.266 1 84.25 277 TRP B CA 1
ATOM 7294 C C . TRP B 1 277 ? -18.203 -7.488 -7.223 1 84.25 277 TRP B C 1
ATOM 7296 O O . TRP B 1 277 ? -19.125 -8.148 -7.691 1 84.25 277 TRP B O 1
ATOM 7306 N N . LEU B 1 278 ? -18.328 -6.32 -6.527 1 80.75 278 LEU B N 1
ATOM 7307 C CA . LEU B 1 278 ? -19.594 -5.574 -6.504 1 80.75 278 LEU B CA 1
ATOM 7308 C C . LEU B 1 278 ? -19.406 -4.195 -7.133 1 80.75 278 LEU B C 1
ATOM 7310 O O . LEU B 1 278 ? -18.375 -3.555 -6.953 1 80.75 278 LEU B O 1
ATOM 7314 N N . SER B 1 279 ? -20.359 -3.811 -7.859 1 79.12 279 SER B N 1
ATOM 7315 C CA . SER B 1 279 ? -20.312 -2.469 -8.43 1 79.12 279 SER B CA 1
ATOM 7316 C C . SER B 1 279 ? -20.266 -1.406 -7.336 1 79.12 279 SER B C 1
ATOM 7318 O O . SER B 1 279 ? -20.703 -1.651 -6.207 1 79.12 279 SER B O 1
ATOM 7320 N N . PRO B 1 280 ? -19.625 -0.322 -7.656 1 75.88 280 PRO B N 1
ATOM 7321 C CA . PRO B 1 280 ? -19.609 0.756 -6.664 1 75.88 280 PRO B CA 1
ATOM 7322 C C . PRO B 1 280 ? -20.984 1.105 -6.129 1 75.88 280 PRO B C 1
ATOM 7324 O O . PRO B 1 280 ? -21.141 1.426 -4.949 1 75.88 280 PRO B O 1
ATOM 7327 N N . GLU B 1 281 ? -21.969 0.997 -6.945 1 75.69 281 GLU B N 1
ATOM 7328 C CA . GLU B 1 281 ? -23.344 1.27 -6.527 1 75.69 281 GLU B CA 1
ATOM 7329 C C . GLU B 1 281 ? -23.828 0.22 -5.535 1 75.69 281 GLU B C 1
ATOM 7331 O O . GLU B 1 281 ? -24.5 0.552 -4.555 1 75.69 281 GLU B O 1
ATOM 7336 N N . ALA B 1 282 ? -23.453 -0.979 -5.863 1 76.81 282 ALA B N 1
ATOM 7337 C CA . ALA B 1 282 ? -23.875 -2.059 -4.973 1 76.81 282 ALA B CA 1
ATOM 7338 C C . ALA B 1 282 ? -23.156 -1.974 -3.631 1 76.81 282 ALA B C 1
ATOM 7340 O O . ALA B 1 282 ? -23.75 -2.26 -2.584 1 76.81 282 ALA B O 1
ATOM 7341 N N . ARG B 1 283 ? -22 -1.624 -3.664 1 79.62 283 ARG B N 1
ATOM 7342 C CA . ARG B 1 283 ? -21.219 -1.478 -2.434 1 79.62 283 ARG B CA 1
ATOM 7343 C C . ARG B 1 283 ? -21.781 -0.35 -1.57 1 79.62 283 ARG B C 1
ATOM 7345 O O . ARG B 1 283 ? -21.844 -0.477 -0.347 1 79.62 283 ARG B O 1
ATOM 7352 N N . TYR B 1 284 ? -22.062 0.731 -2.299 1 74.06 284 TYR B N 1
ATOM 7353 C CA . TYR B 1 284 ? -22.656 1.862 -1.588 1 74.06 284 TYR B CA 1
ATOM 7354 C C . TYR B 1 284 ? -23.984 1.473 -0.94 1 74.06 284 TYR B C 1
ATOM 7356 O O . TYR B 1 284 ? -24.234 1.819 0.214 1 74.06 284 TYR B O 1
ATOM 7364 N N . ALA B 1 285 ? -24.719 0.754 -1.646 1 72.62 285 ALA B N 1
ATOM 7365 C CA . ALA B 1 285 ? -26.016 0.307 -1.141 1 72.62 285 ALA B CA 1
ATOM 7366 C C . ALA B 1 285 ? -25.844 -0.627 0.054 1 72.62 285 ALA B C 1
ATOM 7368 O O . ALA B 1 285 ? -26.594 -0.547 1.025 1 72.62 285 ALA B O 1
ATOM 7369 N N . LYS B 1 286 ? -24.859 -1.43 -0.085 1 75.12 286 LYS B N 1
ATOM 7370 C CA . LYS B 1 286 ? -24.609 -2.357 1.014 1 75.12 286 LYS B CA 1
ATOM 7371 C C . LYS B 1 286 ? -24.109 -1.622 2.252 1 75.12 286 LYS B C 1
ATOM 7373 O O . LYS B 1 286 ? -24.469 -1.964 3.377 1 75.12 286 LYS B O 1
ATOM 7378 N N . SER B 1 287 ? -23.281 -0.72 2.004 1 72.88 287 SER B N 1
ATOM 7379 C CA . SER B 1 287 ? -22.781 0.077 3.115 1 72.88 287 SER B CA 1
ATOM 7380 C C . SER B 1 287 ? -23.906 0.856 3.795 1 72.88 287 SER B C 1
ATOM 7382 O O . SER B 1 287 ? -23.922 0.996 5.02 1 72.88 287 SER B O 1
ATOM 7384 N N . LEU B 1 288 ? -24.703 1.347 2.965 1 69.31 288 LEU B N 1
ATOM 7385 C CA . LEU B 1 288 ? -25.859 2.064 3.471 1 69.31 288 LEU B CA 1
ATOM 7386 C C . LEU B 1 288 ? -26.781 1.133 4.262 1 69.31 288 LEU B C 1
ATOM 7388 O O . LEU B 1 288 ? -27.297 1.51 5.312 1 69.31 288 LEU B O 1
ATOM 7392 N N . GLY B 1 289 ? -26.922 -0.033 3.719 1 68.38 289 GLY B N 1
ATOM 7393 C CA . GLY B 1 289 ? -27.734 -1.015 4.406 1 68.38 289 GLY B CA 1
ATOM 7394 C C . GLY B 1 289 ? -27.188 -1.408 5.766 1 68.38 289 GLY B C 1
ATOM 7395 O O . GLY B 1 289 ? -27.953 -1.553 6.727 1 68.38 289 GLY B O 1
ATOM 7396 N N . LYS B 1 290 ? -25.984 -1.505 5.797 1 70.25 290 LYS B N 1
ATOM 7397 C CA . LYS B 1 290 ? -25.359 -1.846 7.07 1 70.25 290 LYS B CA 1
ATOM 7398 C C . LYS B 1 290 ? -25.547 -0.73 8.094 1 70.25 290 LYS B C 1
ATOM 7400 O O . LYS B 1 290 ? -25.734 -0.998 9.281 1 70.25 290 LYS B O 1
ATOM 7405 N N . LYS B 1 291 ? -25.438 0.415 7.629 1 66.88 291 LYS B N 1
ATOM 7406 C CA . LYS B 1 291 ? -25.656 1.56 8.508 1 66.88 291 LYS B CA 1
ATOM 7407 C C . LYS B 1 291 ? -27.078 1.58 9.0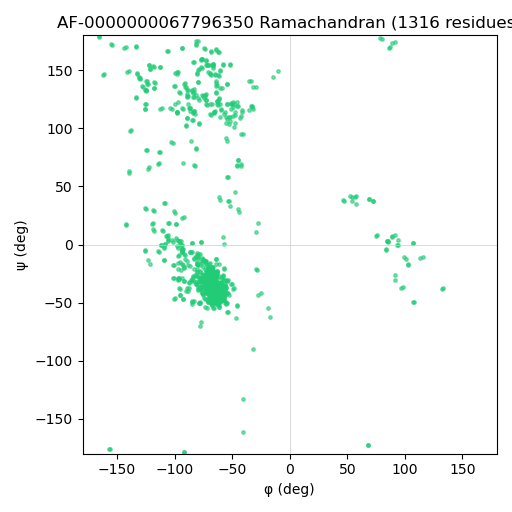39 1 66.88 291 LYS B C 1
ATOM 7409 O O . LYS B 1 291 ? -27.312 1.837 10.227 1 66.88 291 LYS B O 1
ATOM 7414 N N . VAL B 1 292 ? -27.953 1.317 8.188 1 67.38 292 VAL B N 1
ATOM 7415 C CA . VAL B 1 292 ? -29.375 1.318 8.547 1 67.38 292 VAL B CA 1
ATOM 7416 C C . VAL B 1 292 ? -29.656 0.201 9.555 1 67.38 292 VAL B C 1
ATOM 7418 O O . VAL B 1 292 ? -30.359 0.405 10.531 1 67.38 292 VAL B O 1
ATOM 7421 N N . ASP B 1 293 ? -29.047 -0.904 9.312 1 69.19 293 ASP B N 1
ATOM 7422 C CA . ASP B 1 293 ? -29.25 -2.035 10.211 1 69.19 293 ASP B CA 1
ATOM 7423 C C . ASP B 1 293 ? -28.625 -1.762 11.586 1 69.19 293 ASP B C 1
ATOM 7425 O O . ASP B 1 293 ? -29.203 -2.133 12.609 1 69.19 293 ASP B O 1
ATOM 7429 N N . ALA B 1 294 ? -27.562 -1.163 11.594 1 65.44 294 ALA B N 1
ATOM 7430 C CA . ALA B 1 294 ? -26.906 -0.817 12.852 1 65.44 294 ALA B CA 1
ATOM 7431 C C . ALA B 1 294 ? -27.734 0.177 13.648 1 65.44 294 ALA B C 1
ATOM 7433 O O . ALA B 1 294 ? -27.812 0.085 14.875 1 65.44 294 ALA B O 1
ATOM 7434 N N . ALA B 1 295 ? -28.297 1.093 12.977 1 66.19 295 ALA B N 1
ATOM 7435 C CA . ALA B 1 295 ? -29.156 2.09 13.617 1 66.19 295 ALA B CA 1
ATOM 7436 C C . ALA B 1 295 ? -30.391 1.444 14.219 1 66.19 295 ALA B C 1
ATOM 7438 O O . ALA B 1 295 ? -30.797 1.781 15.336 1 66.19 295 ALA B O 1
ATOM 7439 N N . LYS B 1 296 ? -30.906 0.539 13.547 1 68.69 296 LYS B N 1
ATOM 7440 C CA . LYS B 1 296 ? -32.125 -0.144 14.016 1 68.69 296 LYS B CA 1
ATOM 7441 C C . LYS B 1 296 ? -31.812 -1.002 15.242 1 68.69 296 LYS B C 1
ATOM 7443 O O . LYS B 1 296 ? -32.625 -1.064 16.172 1 68.69 296 LYS B O 1
ATOM 7448 N N . ASN B 1 297 ? -30.656 -1.487 15.266 1 66.12 297 ASN B N 1
ATOM 7449 C CA . ASN B 1 297 ? -30.266 -2.33 16.391 1 66.12 297 ASN B CA 1
ATOM 7450 C C . ASN B 1 297 ? -29.875 -1.495 17.609 1 66.12 297 ASN B C 1
ATOM 7452 O O . ASN B 1 297 ? -30.062 -1.933 18.75 1 66.12 297 ASN B O 1
ATOM 7456 N N . ALA B 1 298 ? -29.297 -0.382 17.406 1 64.5 298 ALA B N 1
ATOM 7457 C CA . ALA B 1 298 ? -28.875 0.49 18.5 1 64.5 298 ALA B CA 1
ATOM 7458 C C . ALA B 1 298 ? -30.078 0.994 19.297 1 64.5 298 ALA B C 1
ATOM 7460 O O . ALA B 1 298 ? -29.969 1.241 20.5 1 64.5 298 ALA B O 1
ATOM 7461 N N . LEU B 1 299 ? -31.188 1.199 18.672 1 62.47 299 LEU B N 1
ATOM 7462 C CA . LEU B 1 299 ? -32.375 1.733 19.344 1 62.47 299 LEU B CA 1
ATOM 7463 C C . LEU B 1 299 ? -33.031 0.671 20.203 1 62.47 299 LEU B C 1
ATOM 7465 O O . LEU B 1 299 ? -33.812 0.996 21.109 1 62.47 299 LEU B O 1
ATOM 7469 N N . THR B 1 300 ? -32.625 -0.563 20.016 1 60.94 300 THR B N 1
ATOM 7470 C CA . THR B 1 300 ? -33.281 -1.598 20.797 1 60.94 300 THR B CA 1
ATOM 7471 C C . THR B 1 300 ? -32.656 -1.721 22.188 1 60.94 300 THR B C 1
ATOM 7473 O O . THR B 1 300 ? -33.344 -2.09 23.141 1 60.94 300 THR B O 1
ATOM 7476 N N . SER B 1 301 ? -31.297 -1.372 22.359 1 61.81 301 SER B N 1
ATOM 7477 C CA . SER B 1 301 ? -30.703 -1.492 23.688 1 61.81 301 SER B CA 1
ATOM 7478 C C . SER B 1 301 ? -30.062 -0.179 24.125 1 61.81 301 SER B C 1
ATOM 7480 O O . SER B 1 301 ? -29.297 0.424 23.375 1 61.81 301 SER B O 1
ATOM 7482 N N . PRO B 1 302 ? -30.594 0.437 25.234 1 60.09 302 PRO B N 1
ATOM 7483 C CA . PRO B 1 302 ? -30.047 1.68 25.781 1 60.09 302 PRO B CA 1
ATOM 7484 C C . PRO B 1 302 ? -28.531 1.623 25.953 1 60.09 302 PRO B C 1
ATOM 7486 O O . PRO B 1 302 ? -27.844 2.627 25.734 1 60.09 302 PRO B O 1
ATOM 7489 N N . HIS B 1 303 ? -28.047 0.519 26.328 1 61.84 303 HIS B N 1
ATOM 7490 C CA . HIS B 1 303 ? -26.609 0.374 26.531 1 61.84 303 HIS B CA 1
ATOM 7491 C C . HIS B 1 303 ? -25.844 0.544 25.219 1 61.84 303 HIS B C 1
ATOM 7493 O O . HIS B 1 303 ? -24.75 1.127 25.203 1 61.84 303 HIS B O 1
ATOM 7499 N N . THR B 1 304 ? -26.531 0.181 24.312 1 63.22 304 THR B N 1
ATOM 7500 C CA . THR B 1 304 ? -25.891 0.278 23.016 1 63.22 304 THR B CA 1
ATOM 7501 C C . THR B 1 304 ? -25.875 1.721 22.516 1 63.22 304 THR B C 1
ATOM 7503 O O . THR B 1 304 ? -24.906 2.166 21.906 1 63.22 304 THR B O 1
ATOM 7506 N N . PHE B 1 305 ? -26.984 2.455 23.016 1 63.66 305 PHE B N 1
ATOM 7507 C CA . PHE B 1 305 ? -27.078 3.855 22.609 1 63.66 305 PHE B CA 1
ATOM 7508 C C . PHE B 1 305 ? -25.953 4.668 23.25 1 63.66 305 PHE B C 1
ATOM 7510 O O . PHE B 1 305 ? -25.266 5.426 22.562 1 63.66 305 PHE B O 1
ATOM 7517 N N . LEU B 1 306 ? -25.812 4.543 24.484 1 65.38 306 LEU B N 1
ATOM 7518 C CA . LEU B 1 306 ? -24.766 5.281 25.203 1 65.38 306 LEU B CA 1
ATOM 7519 C C . LEU B 1 306 ? -23.391 4.906 24.688 1 65.38 306 LEU B C 1
ATOM 7521 O O . LEU B 1 306 ? -22.5 5.762 24.594 1 65.38 306 LEU B O 1
ATOM 7525 N N . GLY B 1 307 ? -23.328 3.705 24.469 1 64.25 307 GLY B N 1
ATOM 7526 C CA . GLY B 1 307 ? -22.062 3.248 23.922 1 64.25 307 GLY B CA 1
ATOM 7527 C C . GLY B 1 307 ? -21.734 3.879 22.578 1 64.25 307 GLY B C 1
ATOM 7528 O O . GLY B 1 307 ? -20.594 4.27 22.328 1 64.25 307 GLY B O 1
ATOM 7529 N N . GLU B 1 308 ? -22.75 4.082 21.875 1 64.62 308 GLU B N 1
ATOM 7530 C CA . GLU B 1 308 ? -22.547 4.664 20.547 1 64.62 308 GLU B CA 1
ATOM 7531 C C . GLU B 1 308 ? -22.203 6.145 20.656 1 64.62 308 GLU B C 1
ATOM 7533 O O . GLU B 1 308 ? -21.359 6.641 19.891 1 64.62 308 GLU B O 1
ATOM 7538 N N . VAL B 1 309 ? -22.875 6.777 21.547 1 65.25 309 VAL B N 1
ATOM 7539 C CA . VAL B 1 309 ? -22.594 8.195 21.766 1 65.25 309 VAL B CA 1
ATOM 7540 C C . VAL B 1 309 ? -21.172 8.383 22.25 1 65.25 309 VAL B C 1
ATOM 7542 O O . VAL B 1 309 ? -20.453 9.266 21.766 1 65.25 309 VAL B O 1
ATOM 7545 N N . PHE B 1 310 ? -20.844 7.539 23.094 1 64.56 310 PHE B N 1
ATOM 7546 C CA . PHE B 1 310 ? -19.484 7.621 23.641 1 64.56 310 PHE B CA 1
ATOM 7547 C C . PHE B 1 310 ? -18.453 7.32 22.562 1 64.56 310 PHE B C 1
ATOM 7549 O O . PHE B 1 310 ? -17.406 7.957 22.5 1 64.56 310 PHE B O 1
ATOM 7556 N N . GLU B 1 311 ? -18.766 6.352 21.859 1 62.47 311 GLU B N 1
ATOM 7557 C CA . GLU B 1 311 ? -17.859 6.012 20.766 1 62.47 311 GLU B CA 1
ATOM 7558 C C . GLU B 1 311 ? -17.766 7.152 19.766 1 62.47 311 GLU B C 1
ATOM 7560 O O . GLU B 1 311 ? -16.672 7.426 19.234 1 62.47 311 GLU B O 1
ATOM 7565 N N . SER B 1 312 ? -18.844 7.77 19.641 1 61.72 312 SER B N 1
ATOM 7566 C CA . SER B 1 312 ? -18.859 8.891 18.703 1 61.72 312 SER B CA 1
ATOM 7567 C C . SER B 1 312 ? -18.047 10.062 19.234 1 61.72 312 SER B C 1
ATOM 7569 O O . SER B 1 312 ? -17.312 10.711 18.484 1 61.72 312 SER B O 1
ATOM 7571 N N . VAL B 1 313 ? -18.188 10.281 20.453 1 62.59 313 VAL B N 1
ATOM 7572 C CA . VAL B 1 313 ? -17.438 11.359 21.094 1 62.59 313 VAL B CA 1
ATOM 7573 C C . VAL B 1 313 ? -15.945 11.078 21 1 62.59 313 VAL B C 1
ATOM 7575 O O . VAL B 1 313 ? -15.156 11.992 20.734 1 62.59 313 VAL B O 1
ATOM 7578 N N . TYR B 1 314 ? -15.703 9.828 21.203 1 58.75 314 TYR B N 1
ATOM 7579 C CA . TYR B 1 314 ? -14.305 9.43 21.172 1 58.75 314 TYR B CA 1
ATOM 7580 C C . TYR B 1 314 ? -13.719 9.555 19.781 1 58.75 314 TYR B C 1
ATOM 7582 O O . TYR B 1 314 ? -12.586 10.016 19.609 1 58.75 314 TYR B O 1
ATOM 7590 N N . ASN B 1 315 ? -14.484 9.172 18.969 1 58.03 315 ASN B N 1
ATOM 7591 C CA . ASN B 1 315 ? -14.008 9.203 17.594 1 58.03 315 ASN B CA 1
ATOM 7592 C C . ASN B 1 315 ? -13.938 10.633 17.062 1 58.03 315 ASN B C 1
ATOM 7594 O O . ASN B 1 315 ? -13.164 10.922 16.141 1 58.03 315 ASN B O 1
ATOM 7598 N N . PHE B 1 316 ? -14.758 11.438 17.75 1 58.22 316 PHE B N 1
ATOM 7599 C CA . PHE B 1 316 ? -14.859 12.82 17.297 1 58.22 316 PHE B CA 1
ATOM 7600 C C . PHE B 1 316 ? -13.852 13.703 18.031 1 58.22 316 PHE B C 1
ATOM 7602 O O . PHE B 1 316 ? -14.062 14.914 18.156 1 58.22 316 PHE B O 1
ATOM 7609 N N . SER B 1 317 ? -12.883 13.07 18.469 1 62.22 317 SER B N 1
ATOM 7610 C CA . SER B 1 317 ? -11.969 13.859 19.297 1 62.22 317 SER B CA 1
ATOM 7611 C C . SER B 1 317 ? -11.312 14.969 18.5 1 62.22 317 SER B C 1
ATOM 7613 O O . SER B 1 317 ? -11.234 16.109 18.953 1 62.22 317 SER B O 1
ATOM 7615 N N . LEU B 1 318 ? -10.906 14.641 17.297 1 61.62 318 LEU B N 1
ATOM 7616 C CA . LEU B 1 318 ? -10.258 15.648 16.469 1 61.62 318 LEU B CA 1
ATOM 7617 C C . LEU B 1 318 ? -11.258 16.719 16.031 1 61.62 318 LEU B C 1
ATOM 7619 O O . LEU B 1 318 ? -10.922 17.906 15.992 1 61.62 318 LEU B O 1
ATOM 7623 N N . GLY B 1 319 ? -12.43 16.266 15.82 1 62.88 319 GLY B N 1
ATOM 7624 C CA . GLY B 1 319 ? -13.477 17.219 15.484 1 62.88 319 GLY B CA 1
ATOM 7625 C C . GLY B 1 319 ? -13.859 18.125 16.641 1 62.88 319 GLY B C 1
ATOM 7626 O O . GLY B 1 319 ? -14.141 19.312 16.453 1 62.88 319 GLY B O 1
ATOM 7627 N N . ALA B 1 320 ? -13.797 17.484 17.719 1 67.94 320 ALA B N 1
ATOM 7628 C CA . ALA B 1 320 ? -14.125 18.25 18.906 1 67.94 320 ALA B CA 1
ATOM 7629 C C . ALA B 1 320 ? -13.094 19.359 19.156 1 67.94 320 ALA B C 1
ATOM 7631 O O . ALA B 1 320 ? -13.453 20.484 19.516 1 67.94 320 ALA B O 1
ATOM 7632 N N . MET B 1 321 ? -11.961 19 18.922 1 68.06 321 MET B N 1
ATOM 7633 C CA . MET B 1 321 ? -10.906 19.984 19.109 1 68.06 321 MET B CA 1
ATOM 7634 C C . MET B 1 321 ? -11.008 21.094 18.062 1 68.06 321 MET B C 1
ATOM 7636 O O . MET B 1 321 ? -10.812 22.266 18.375 1 68.06 321 MET B O 1
ATOM 7640 N N . ALA B 1 322 ? -11.234 20.594 16.906 1 67.12 322 ALA B N 1
ATOM 7641 C CA . ALA B 1 322 ? -11.406 21.578 15.844 1 67.12 322 ALA B CA 1
ATOM 7642 C C . ALA B 1 322 ? -12.609 22.484 16.109 1 67.12 322 ALA B C 1
ATOM 7644 O O . ALA B 1 322 ? -12.555 23.688 15.859 1 67.12 322 ALA B O 1
ATOM 7645 N N . GLY B 1 323 ? -13.586 21.891 16.609 1 69.06 323 GLY B N 1
ATOM 7646 C CA . GLY B 1 323 ? -14.766 22.656 16.953 1 69.06 323 GLY B CA 1
ATOM 7647 C C . GLY B 1 323 ? -14.523 23.641 18.094 1 69.06 323 GLY B C 1
ATOM 7648 O O . GLY B 1 323 ? -15.023 24.766 18.062 1 69.06 323 GLY B O 1
ATOM 7649 N N . ALA B 1 324 ? -13.773 23.125 19.031 1 72.25 324 ALA B N 1
ATOM 7650 C CA . ALA B 1 324 ? -13.43 24.016 20.141 1 72.25 324 ALA B CA 1
ATOM 7651 C C . ALA B 1 324 ? -12.625 25.219 19.656 1 72.25 324 ALA B C 1
ATOM 7653 O O . ALA B 1 324 ? -12.836 26.344 20.141 1 72.25 324 ALA B O 1
ATOM 7654 N N . PHE B 1 325 ? -11.773 24.938 18.781 1 72.5 325 PHE B N 1
ATOM 7655 C CA . PHE B 1 325 ? -10.977 26.016 18.219 1 72.5 325 PHE B CA 1
ATOM 7656 C C . PHE B 1 325 ? -11.859 26.984 17.438 1 72.5 325 PHE B C 1
ATOM 7658 O O . PHE B 1 325 ? -11.703 28.203 17.547 1 72.5 325 PHE B O 1
ATOM 7665 N N . GLY B 1 326 ? -12.648 26.422 16.672 1 71.81 326 GLY B N 1
ATOM 7666 C CA . GLY B 1 326 ? -13.57 27.266 15.93 1 71.81 326 GLY B CA 1
ATOM 7667 C C . GLY B 1 326 ? -14.469 28.109 16.828 1 71.81 326 GLY B C 1
ATOM 7668 O O . GLY B 1 326 ? -14.688 29.297 16.562 1 71.81 326 GLY B O 1
ATOM 7669 N N . ALA B 1 327 ? -14.891 27.469 17.859 1 74.31 327 ALA B N 1
ATOM 7670 C CA . ALA B 1 327 ? -15.75 28.172 18.812 1 74.31 327 ALA B CA 1
ATOM 7671 C C . ALA B 1 327 ? -14.984 29.297 19.516 1 74.31 327 ALA B C 1
ATOM 7673 O O . ALA B 1 327 ? -15.555 30.344 19.812 1 74.31 327 ALA B O 1
ATOM 7674 N N . THR B 1 328 ? -13.789 28.984 19.766 1 79.56 328 THR B N 1
ATOM 7675 C CA . THR B 1 328 ? -12.977 29.984 20.453 1 79.56 328 THR B CA 1
ATOM 7676 C C . THR B 1 328 ? -12.75 31.203 19.562 1 79.56 328 THR B C 1
ATOM 7678 O O . THR B 1 328 ? -12.781 32.344 20.047 1 79.56 328 THR B O 1
ATOM 7681 N N . VAL B 1 329 ? -12.602 30.969 18.375 1 75.44 329 VAL B N 1
ATOM 7682 C CA . VAL B 1 329 ? -12.289 32.062 17.453 1 75.44 329 VAL B CA 1
ATOM 7683 C C . VAL B 1 329 ? -13.531 32.938 17.234 1 75.44 329 VAL B C 1
ATOM 7685 O O . VAL B 1 329 ? -13.422 34.156 17.109 1 75.44 329 VAL B O 1
ATOM 7688 N N . VAL B 1 330 ? -14.633 32.344 17.281 1 78.38 330 VAL B N 1
ATOM 7689 C CA . VAL B 1 330 ? -15.844 33.062 16.953 1 78.38 330 VAL B CA 1
ATOM 7690 C C . VAL B 1 330 ? -16.531 33.562 18.219 1 78.38 330 VAL B C 1
ATOM 7692 O O . VAL B 1 330 ? -17.531 34.281 18.172 1 78.38 330 VAL B O 1
ATOM 7695 N N . TYR B 1 331 ? -16.016 33.25 19.312 1 85 331 TYR B N 1
ATOM 7696 C CA . TYR B 1 331 ? -16.672 33.531 20.578 1 85 331 TYR B CA 1
ATOM 7697 C C . TYR B 1 331 ? -16.922 35 20.766 1 85 331 TYR B C 1
ATOM 7699 O O . TYR B 1 331 ? -17.969 35.406 21.281 1 85 331 TYR B O 1
ATOM 7707 N N . PRO B 1 332 ? -16 35.875 20.344 1 84.56 332 PRO B N 1
ATOM 7708 C CA . PRO B 1 332 ? -16.25 37.312 20.5 1 84.56 332 PRO B CA 1
ATOM 7709 C C . PRO B 1 332 ? -17.516 37.75 19.766 1 84.56 332 PRO B C 1
ATOM 7711 O O . PRO B 1 332 ? -18.219 38.656 20.234 1 84.56 332 PRO B O 1
ATOM 7714 N N . ILE B 1 333 ? -17.797 37.156 18.703 1 81.88 333 ILE B N 1
ATOM 7715 C CA . ILE B 1 333 ? -18.984 37.5 17.953 1 81.88 333 ILE B CA 1
ATOM 7716 C C . ILE B 1 333 ? -20.234 37.062 18.734 1 81.88 333 ILE B C 1
ATOM 7718 O O . ILE B 1 333 ? -21.234 37.781 18.75 1 81.88 333 ILE B O 1
ATOM 7722 N N . ASP B 1 334 ? -20.047 36 19.344 1 84.25 334 ASP B N 1
ATOM 7723 C CA . ASP B 1 334 ? -21.156 35.5 20.156 1 84.25 334 ASP B CA 1
ATOM 7724 C C . ASP B 1 334 ? -21.391 36.406 21.375 1 84.25 334 ASP B C 1
ATOM 7726 O O . ASP B 1 334 ? -22.531 36.625 21.781 1 84.25 334 ASP B O 1
ATOM 7730 N N . MET B 1 335 ? -20.391 36.875 21.906 1 86.06 335 MET B N 1
ATOM 7731 C CA . MET B 1 335 ? -20.484 37.781 23.031 1 86.06 335 MET B CA 1
ATOM 7732 C C . MET B 1 335 ? -21.203 39.062 22.641 1 86.06 335 MET B C 1
ATOM 7734 O O . MET B 1 335 ? -22.078 39.531 23.359 1 86.06 335 MET B O 1
ATOM 7738 N N . VAL B 1 336 ? -20.844 39.562 21.547 1 83.88 336 VAL B N 1
ATOM 7739 C CA . VAL B 1 336 ? -21.453 40.812 21.062 1 83.88 336 VAL B CA 1
ATOM 7740 C C . VAL B 1 336 ? -22.938 40.562 20.766 1 83.88 336 VAL B C 1
ATOM 7742 O O . VAL B 1 336 ? -23.781 41.438 21.047 1 83.88 336 VAL B O 1
ATOM 7745 N N . LYS B 1 337 ? -23.266 39.469 20.297 1 85.06 337 LYS B N 1
ATOM 7746 C CA . LYS B 1 337 ? -24.656 39.094 20.031 1 85.06 337 LYS B CA 1
ATOM 7747 C C . LYS B 1 337 ? -25.484 39.094 21.297 1 85.06 337 LYS B C 1
ATOM 7749 O O . LYS B 1 337 ? -26.578 39.656 21.344 1 85.06 337 LYS B O 1
ATOM 7754 N N . THR B 1 338 ? -24.969 38.469 22.219 1 85 338 THR B N 1
ATOM 7755 C CA . THR B 1 338 ? -25.688 38.312 23.484 1 85 338 THR B CA 1
ATOM 7756 C C . THR B 1 338 ? -25.906 39.688 24.141 1 85 338 THR B C 1
ATOM 7758 O O . THR B 1 338 ? -26.984 39.969 24.672 1 85 338 THR B O 1
ATOM 7761 N N . ARG B 1 339 ? -24.953 40.469 24.078 1 85.06 339 ARG B N 1
ATOM 7762 C CA . ARG B 1 339 ? -25.062 41.812 24.672 1 85.06 339 ARG B CA 1
ATOM 7763 C C . ARG B 1 339 ? -26.031 42.656 23.875 1 85.06 339 ARG B C 1
ATOM 7765 O O . ARG B 1 339 ? -26.797 43.438 24.469 1 85.06 339 ARG B O 1
ATOM 7772 N N . MET B 1 340 ? -26 42.5 22.641 1 83.44 340 MET B N 1
ATOM 7773 C CA . MET B 1 340 ? -26.922 43.25 21.797 1 83.44 340 MET B CA 1
ATOM 7774 C C . MET B 1 340 ? -28.359 42.812 22.047 1 83.44 340 MET B C 1
ATOM 7776 O O . MET B 1 340 ? -29.281 43.625 22.078 1 83.44 340 MET B O 1
ATOM 7780 N N . GLN B 1 341 ? -28.531 41.594 22.266 1 84 341 GLN B N 1
ATOM 7781 C CA . GLN B 1 341 ? -29.859 41.031 22.484 1 84 341 GLN B CA 1
ATOM 7782 C C . GLN B 1 341 ? -30.391 41.406 23.875 1 84 341 GLN B C 1
ATOM 7784 O O . GLN B 1 341 ? -31.609 41.531 24.062 1 84 341 GLN B O 1
ATOM 7789 N N . ASN B 1 342 ? -29.484 41.625 24.703 1 81.69 342 ASN B N 1
ATOM 7790 C CA . ASN B 1 342 ? -29.891 41.938 26.078 1 81.69 342 ASN B CA 1
ATOM 7791 C C . ASN B 1 342 ? -30.234 43.438 26.203 1 81.69 342 ASN B C 1
ATOM 7793 O O . ASN B 1 342 ? -30.938 43.812 27.141 1 81.69 342 ASN B O 1
ATOM 7797 N N . GLN B 1 343 ? -29.719 44.188 25.281 1 78.44 343 GLN B N 1
ATOM 7798 C CA . GLN B 1 343 ? -29.969 45.625 25.359 1 78.44 343 GLN B CA 1
ATOM 7799 C C . GLN B 1 343 ? -31.438 45.969 25.094 1 78.44 343 GLN B C 1
ATOM 7801 O O . GLN B 1 343 ? -31.984 45.562 24.078 1 78.44 343 GLN B O 1
ATOM 7806 N N . ARG B 1 344 ? -32.062 46.406 26.141 1 74.75 344 ARG B N 1
ATOM 7807 C CA . ARG B 1 344 ? -33.5 46.781 26.047 1 74.75 344 ARG B CA 1
ATOM 7808 C C . ARG B 1 344 ? -33.656 48.188 25.516 1 74.75 344 ARG B C 1
ATOM 7810 O O . ARG B 1 344 ? -32.75 49 25.609 1 74.75 344 ARG B O 1
ATOM 7817 N N . ALA B 1 345 ? -34.562 48.438 24.547 1 62.03 345 ALA B N 1
ATOM 7818 C CA . ALA B 1 345 ? -34.844 49.719 23.938 1 62.03 345 ALA B CA 1
ATOM 7819 C C . ALA B 1 345 ? -35.031 50.812 25 1 62.03 345 ALA B C 1
ATOM 7821 O O . ALA B 1 345 ? -35.5 50.531 26.094 1 62.03 345 ALA B O 1
ATOM 7822 N N . SER B 1 346 ? -34.125 51.906 24.891 1 54.06 346 SER B N 1
ATOM 7823 C CA . SER B 1 346 ? -34.062 53.062 25.781 1 54.06 346 SER B CA 1
ATOM 7824 C C . SER B 1 346 ? -35.438 53.656 26.031 1 54.06 346 SER B C 1
ATOM 7826 O O . SER B 1 346 ? -36.25 53.719 25.125 1 54.06 346 SER B O 1
ATOM 7828 N N . THR B 1 347 ? -36.062 53.594 27.234 1 49.59 347 THR B N 1
ATOM 7829 C CA . THR B 1 347 ? -37.094 54.562 27.578 1 49.59 347 THR B CA 1
ATOM 7830 C C . THR B 1 347 ? -36.781 55.938 27 1 49.59 347 THR B C 1
ATOM 7832 O O . THR B 1 347 ? -35.625 56.281 26.828 1 49.59 347 THR B O 1
ATOM 7835 N N . PRO B 1 348 ? -37.781 56.719 26.484 1 45.34 348 PRO B N 1
ATOM 7836 C CA . PRO B 1 348 ? -37.594 58.094 26.062 1 45.34 348 PRO B CA 1
ATOM 7837 C C . PRO B 1 348 ? -36.719 58.906 27.031 1 45.34 348 PRO B C 1
ATOM 7839 O O . PRO B 1 348 ? -37 58.906 28.234 1 45.34 348 PRO B O 1
ATOM 7842 N N . GLY B 1 349 ? -35.219 59.031 26.719 1 48.41 349 GLY B N 1
ATOM 7843 C CA . GLY B 1 349 ? -34.219 59.781 27.453 1 48.41 349 GLY B CA 1
ATOM 7844 C C . GLY B 1 349 ? -32.938 59 27.719 1 48.41 349 GLY B C 1
ATOM 7845 O O . GLY B 1 349 ? -31.953 59.562 28.188 1 48.41 349 GLY B O 1
ATOM 7846 N N . GLN B 1 350 ? -33.031 57.688 28 1 51.12 350 GLN B N 1
ATOM 7847 C CA . GLN B 1 350 ? -31.828 56.969 28.422 1 51.12 350 GLN B CA 1
ATOM 7848 C C . GLN B 1 350 ? -31.047 56.469 27.219 1 51.12 350 GLN B C 1
ATOM 7850 O O . GLN B 1 350 ? -31.625 55.906 26.266 1 51.12 350 GLN B O 1
ATOM 7855 N N . GLN B 1 351 ? -29.875 56.906 26.938 1 54.47 351 GLN B N 1
ATOM 7856 C CA . GLN B 1 351 ? -28.938 56.656 25.844 1 54.47 351 GLN B CA 1
ATOM 7857 C C . GLN B 1 351 ? -28.656 55.156 25.703 1 54.47 351 GLN B C 1
ATOM 7859 O O . GLN B 1 351 ? -28.422 54.469 26.688 1 54.47 351 GLN B O 1
ATOM 7864 N N . LEU B 1 352 ? -28.938 54.562 24.562 1 66.56 352 LEU B N 1
ATOM 7865 C CA . LEU B 1 352 ? -28.594 53.188 24.188 1 66.56 352 LEU B CA 1
ATOM 7866 C C . LEU B 1 352 ? -27.109 52.906 24.438 1 66.56 352 LEU B C 1
ATOM 7868 O O . LEU B 1 352 ? -26.266 53.75 24.125 1 66.56 352 LEU B O 1
ATOM 7872 N N . LEU B 1 353 ? -26.875 51.938 25.25 1 72.88 353 LEU B N 1
ATOM 7873 C CA . LEU B 1 353 ? -25.484 51.625 25.609 1 72.88 353 LEU B CA 1
ATOM 7874 C C . LEU B 1 353 ? -24.656 51.312 24.375 1 72.88 353 LEU B C 1
ATOM 7876 O O . LEU B 1 353 ? -23.531 51.781 24.234 1 72.88 353 LEU B O 1
ATOM 7880 N N . TYR B 1 354 ? -25.391 50.5 23.438 1 77.81 354 TYR B N 1
ATOM 7881 C CA . TYR B 1 354 ? -24.641 50.125 22.234 1 77.81 354 TYR B CA 1
ATOM 7882 C C . TYR B 1 354 ? -25.391 50.531 20.969 1 77.81 354 TYR B C 1
ATOM 7884 O O . TYR B 1 354 ? -26.594 50.312 20.859 1 77.81 354 TYR B O 1
ATOM 7892 N N . LYS B 1 355 ? -24.672 51.188 20.031 1 74.56 355 LYS B N 1
ATOM 7893 C CA . LYS B 1 355 ? -25.281 51.625 18.781 1 74.56 355 LYS B CA 1
ATOM 7894 C C . LYS B 1 355 ? -25.328 50.5 17.75 1 74.56 355 LYS B C 1
ATOM 7896 O O . LYS B 1 355 ? -26.344 50.312 17.062 1 74.56 355 LYS B O 1
ATOM 7901 N N . ASN B 1 356 ? -24.266 49.875 17.578 1 77.88 356 ASN B N 1
ATOM 7902 C CA . ASN B 1 356 ? -24.141 48.781 16.641 1 77.88 356 ASN B CA 1
ATOM 7903 C C . ASN B 1 356 ? -23.203 47.688 17.172 1 77.88 356 ASN B C 1
ATOM 7905 O O . ASN B 1 356 ? -22.688 47.812 18.281 1 77.88 356 ASN B O 1
ATOM 7909 N N . SER B 1 357 ? -23.219 46.562 16.484 1 79.06 357 SER B N 1
ATOM 7910 C CA . SER B 1 357 ? -22.375 45.438 16.906 1 79.06 357 SER B CA 1
ATOM 7911 C C . SER B 1 357 ? -20.906 45.844 17.016 1 79.06 357 SER B C 1
ATOM 7913 O O . SER B 1 357 ? -20.203 45.406 17.906 1 79.06 357 SER B O 1
ATOM 7915 N N . TRP B 1 358 ? -20.547 46.656 16.141 1 81.69 358 TRP B N 1
ATOM 7916 C CA . TRP B 1 358 ? -19.156 47.094 16.141 1 81.69 358 TRP B CA 1
ATOM 7917 C C . TRP B 1 358 ? -18.875 48 17.328 1 81.69 358 TRP B C 1
ATOM 7919 O O . TRP B 1 358 ? -17.797 47.969 17.922 1 81.69 358 TRP B O 1
ATOM 7929 N N . ASP B 1 359 ? -19.828 48.812 17.594 1 81.44 359 ASP B N 1
ATOM 7930 C CA . ASP B 1 359 ? -19.703 49.656 18.766 1 81.44 359 ASP B CA 1
ATOM 7931 C C . ASP B 1 359 ? -19.625 48.844 20.047 1 81.44 359 ASP B C 1
ATOM 7933 O O . ASP B 1 359 ? -18.875 49.188 20.953 1 81.44 359 ASP B O 1
ATOM 7937 N N . CYS B 1 360 ? -20.438 47.906 20.047 1 82.5 360 CYS B N 1
ATOM 7938 C CA . CYS B 1 360 ? -20.422 47.031 21.219 1 82.5 360 CYS B CA 1
ATOM 7939 C C . CYS B 1 360 ? -19.062 46.375 21.375 1 82.5 360 CYS B C 1
ATOM 7941 O O . CYS B 1 360 ? -18.531 46.312 22.484 1 82.5 360 CYS B O 1
ATOM 7943 N N . PHE B 1 361 ? -18.469 45.938 20.297 1 84.12 361 PHE B N 1
ATOM 7944 C CA . PHE B 1 361 ? -17.172 45.281 20.297 1 84.12 361 PHE B CA 1
ATOM 7945 C C . PHE B 1 361 ? -16.094 46.219 20.828 1 84.12 361 PHE B C 1
ATOM 7947 O O . PHE B 1 361 ? -15.289 45.844 21.688 1 84.12 361 PHE B O 1
ATOM 7954 N N . LYS B 1 362 ? -16.125 47.375 20.422 1 80.19 362 LYS B N 1
ATOM 7955 C CA . LYS B 1 362 ? -15.133 48.375 20.828 1 80.19 362 LYS B CA 1
ATOM 7956 C C . LYS B 1 362 ? -15.273 48.719 22.312 1 80.19 362 LYS B C 1
ATOM 7958 O O . LYS B 1 362 ? -14.273 48.875 23.016 1 80.19 362 LYS B O 1
ATOM 7963 N N . LYS B 1 363 ? -16.438 48.844 22.688 1 81.75 363 LYS B N 1
ATOM 7964 C CA . LYS B 1 363 ? -16.688 49.25 24.078 1 81.75 363 LYS B CA 1
ATOM 7965 C C . LYS B 1 363 ? -16.297 48.125 25.047 1 81.75 363 LYS B C 1
ATOM 7967 O O . LYS B 1 363 ? -15.82 48.375 26.156 1 81.75 363 LYS B O 1
ATOM 7972 N N . VAL B 1 364 ? -16.5 46.969 24.609 1 82.81 364 VAL B N 1
ATOM 7973 C CA . VAL B 1 364 ? -16.156 45.844 25.453 1 82.81 364 VAL B CA 1
ATOM 7974 C C . VAL B 1 364 ? -14.633 45.75 25.609 1 82.81 364 VAL B C 1
ATOM 7976 O O . VAL B 1 364 ? -14.125 45.531 26.719 1 82.81 364 VAL B O 1
ATOM 7979 N N . ILE B 1 365 ? -14.031 45.906 24.531 1 81.19 365 ILE B N 1
ATOM 7980 C CA . ILE B 1 365 ? -12.57 45.844 24.562 1 81.19 365 ILE B CA 1
ATOM 7981 C C . ILE B 1 365 ? -12.031 47 25.406 1 81.19 365 ILE B C 1
ATOM 7983 O O . ILE B 1 365 ? -11.078 46.812 26.172 1 81.19 365 ILE B O 1
ATOM 7987 N N . ALA B 1 366 ? -12.562 48.125 25.281 1 77.06 366 ALA B N 1
ATOM 7988 C CA . ALA B 1 366 ? -12.125 49.312 25.984 1 77.06 366 ALA B CA 1
ATOM 7989 C C . ALA B 1 366 ? -12.422 49.219 27.484 1 77.06 366 ALA B C 1
ATOM 7991 O O . ALA B 1 366 ? -11.609 49.625 28.312 1 77.06 366 ALA B O 1
ATOM 7992 N N . ARG B 1 367 ? -13.484 48.625 27.734 1 75.69 367 ARG B N 1
ATOM 7993 C CA . ARG B 1 367 ? -13.938 48.625 29.125 1 75.69 367 ARG B CA 1
ATOM 7994 C C . ARG B 1 367 ? -13.492 47.375 29.859 1 75.69 367 ARG B C 1
ATOM 7996 O O . ARG B 1 367 ? -13.164 47.438 31.047 1 75.69 367 ARG B O 1
ATOM 8003 N N . GLU B 1 368 ? -13.5 46.25 29.203 1 79.44 368 GLU B N 1
ATOM 8004 C CA . GLU B 1 368 ? -13.258 44.969 29.891 1 79.44 368 GLU B CA 1
ATOM 8005 C C . GLU B 1 368 ? -11.953 44.344 29.422 1 79.44 368 GLU B C 1
ATOM 8007 O O . GLU B 1 368 ? -11.461 43.406 30.031 1 79.44 368 GLU B O 1
ATOM 8012 N N . GLY B 1 369 ? -11.375 44.906 28.484 1 74 369 GLY B N 1
ATOM 8013 C CA . GLY B 1 369 ? -10.141 44.312 27.969 1 74 369 GLY B CA 1
ATOM 8014 C C . GLY B 1 369 ? -10.375 43.156 27.031 1 74 369 GLY B C 1
ATOM 8015 O O . GLY B 1 369 ? -11.508 42.688 26.875 1 74 369 GLY B O 1
ATOM 8016 N N . PRO B 1 370 ? -9.344 42.625 26.484 1 77.5 370 PRO B N 1
ATOM 8017 C CA . PRO B 1 370 ? -9.461 41.469 25.562 1 77.5 370 PRO B CA 1
ATOM 8018 C C . PRO B 1 370 ? -9.945 40.219 26.266 1 77.5 370 PRO B C 1
ATOM 8020 O O . PRO B 1 370 ? -10.562 39.344 25.641 1 77.5 370 PRO B O 1
ATOM 8023 N N . ARG B 1 371 ? -9.695 40.031 27.484 1 79.38 371 ARG B N 1
ATOM 8024 C CA . ARG B 1 371 ? -10.148 38.875 28.25 1 79.38 371 ARG B CA 1
ATOM 8025 C C . ARG B 1 371 ? -11.664 38.938 28.453 1 79.38 371 ARG B C 1
ATOM 8027 O O . ARG B 1 371 ? -12.305 37.875 28.609 1 79.38 371 ARG B O 1
ATOM 8034 N N . GLY B 1 372 ? -12.102 40.125 28.422 1 79.5 372 GLY B N 1
ATOM 8035 C CA . GLY B 1 372 ? -13.539 40.312 28.562 1 79.5 372 GLY B CA 1
ATOM 8036 C C . GLY B 1 372 ? -14.32 39.75 27.391 1 79.5 372 GLY B C 1
ATOM 8037 O O . GLY B 1 372 ? -15.477 39.344 27.531 1 79.5 372 GLY B O 1
ATOM 8038 N N . LEU B 1 373 ? -13.641 39.625 26.297 1 82.75 373 LEU B N 1
ATOM 8039 C CA . LEU B 1 373 ? -14.281 39.125 25.094 1 82.75 373 LEU B CA 1
ATOM 8040 C C . LEU B 1 373 ? -14.469 37.594 25.172 1 82.75 373 LEU B C 1
ATOM 8042 O O . LEU B 1 373 ? -15.281 37.031 24.453 1 82.75 373 LEU B O 1
ATOM 8046 N N . TYR B 1 374 ? -13.836 37.031 26.141 1 86.38 374 TYR B N 1
ATOM 8047 C CA . TYR B 1 374 ? -13.883 35.562 26.219 1 86.38 374 TYR B CA 1
ATOM 8048 C C . TYR B 1 374 ? -14.508 35.125 27.531 1 86.38 374 TYR B C 1
ATOM 8050 O O . TYR B 1 374 ? -14.336 33.969 27.938 1 86.38 374 TYR B O 1
ATOM 8058 N N . SER B 1 375 ? -15.195 36.094 28.125 1 84.12 375 SER B N 1
ATOM 8059 C CA . SER B 1 375 ? -15.898 35.719 29.359 1 84.12 375 SER B CA 1
ATOM 8060 C C . SER B 1 375 ? -17.016 34.719 29.078 1 84.12 375 SER B C 1
ATOM 8062 O O . SER B 1 375 ? -17.953 35.031 28.328 1 84.12 375 SER B O 1
ATOM 8064 N N . GLY B 1 376 ? -16.969 33.469 29.516 1 83.12 376 GLY B N 1
ATOM 8065 C CA . GLY B 1 376 ? -17.953 32.438 29.297 1 83.12 376 GLY B CA 1
ATOM 8066 C C . GLY B 1 376 ? -17.516 31.375 28.312 1 83.12 376 GLY B C 1
ATOM 8067 O O . GLY B 1 376 ? -18.297 30.516 27.938 1 83.12 376 GLY B O 1
ATOM 8068 N N . LEU B 1 377 ? -16.391 31.469 27.828 1 86.25 377 LEU B N 1
ATOM 8069 C CA . LEU B 1 377 ? -15.844 30.516 26.859 1 86.25 377 LEU B CA 1
ATOM 8070 C C . LEU B 1 377 ? -15.68 29.141 27.5 1 86.25 377 LEU B C 1
ATOM 8072 O O . LEU B 1 377 ? -15.875 28.125 26.828 1 86.25 377 LEU B O 1
ATOM 8076 N N . GLY B 1 378 ? -15.359 29 28.719 1 82.44 378 GLY B N 1
ATOM 8077 C CA . GLY B 1 378 ? -15.133 27.75 29.422 1 82.44 378 GLY B CA 1
ATOM 8078 C C . GLY B 1 378 ? -16.297 26.781 29.312 1 82.44 378 GLY B C 1
ATOM 8079 O O . GLY B 1 378 ? -16.156 25.688 28.766 1 82.44 378 GLY B O 1
ATOM 8080 N N . PRO B 1 379 ? -17.438 27.297 29.766 1 83.12 379 PRO B N 1
ATOM 8081 C CA . PRO B 1 379 ? -18.609 26.422 29.672 1 83.12 379 PRO B CA 1
ATOM 8082 C C . PRO B 1 379 ? -18.938 26.047 28.219 1 83.12 379 PRO B C 1
ATOM 8084 O O . PRO B 1 379 ? -19.406 24.922 27.969 1 83.12 379 PRO B O 1
ATOM 8087 N N . GLN B 1 380 ? -18.719 26.906 27.344 1 81.06 380 GLN B N 1
ATOM 8088 C CA . GLN B 1 380 ? -19 26.625 25.938 1 81.06 380 GLN B CA 1
ATOM 8089 C C . GLN B 1 380 ? -18.078 25.531 25.422 1 81.06 380 GLN B C 1
ATOM 8091 O O . GLN B 1 380 ? -18.5 24.656 24.656 1 81.06 380 GLN B O 1
ATOM 8096 N N . LEU B 1 381 ? -16.875 25.578 25.781 1 82.44 381 LEU B N 1
ATOM 8097 C CA . LEU B 1 381 ? -15.906 24.609 25.281 1 82.44 381 LEU B CA 1
ATOM 8098 C C . LEU B 1 381 ? -16.188 23.219 25.828 1 82.44 381 LEU B C 1
ATOM 8100 O O . LEU B 1 381 ? -15.969 22.219 25.141 1 82.44 381 LEU B O 1
ATOM 8104 N N . VAL B 1 382 ? -16.688 23.125 26.938 1 78.5 382 VAL B N 1
ATOM 8105 C CA . VAL B 1 382 ? -16.984 21.844 27.578 1 78.5 382 VAL B CA 1
ATOM 8106 C C . VAL B 1 382 ? -18.203 21.219 26.891 1 78.5 382 VAL B C 1
ATOM 8108 O O . VAL B 1 382 ? -18.297 19.984 26.797 1 78.5 382 VAL B O 1
ATOM 8111 N N . GLY B 1 383 ? -19 22 26.344 1 76 383 GLY B N 1
ATOM 8112 C CA . GLY B 1 383 ? -20.25 21.5 25.797 1 76 383 GLY B CA 1
ATOM 8113 C C . GLY B 1 383 ? -20.188 21.234 24.312 1 76 383 GLY B C 1
ATOM 8114 O O . GLY B 1 383 ? -21.078 20.578 23.75 1 76 383 GLY B O 1
ATOM 8115 N N . VAL B 1 384 ? -19.188 21.625 23.703 1 74.69 384 VAL B N 1
ATOM 8116 C CA . VAL B 1 384 ? -19.156 21.578 22.25 1 74.69 384 VAL B CA 1
ATOM 8117 C C . VAL B 1 384 ? -19.094 20.125 21.781 1 74.69 384 VAL B C 1
ATOM 8119 O O . VAL B 1 384 ? -19.844 19.719 20.891 1 74.69 384 VAL B O 1
ATOM 8122 N N . ALA B 1 385 ? -18.25 19.344 22.391 1 72.38 385 ALA B N 1
ATOM 8123 C CA . ALA B 1 385 ? -18.047 17.969 21.938 1 72.38 385 ALA B CA 1
ATOM 8124 C C . ALA B 1 385 ? -19.281 17.109 22.203 1 72.38 385 ALA B C 1
ATOM 8126 O O . ALA B 1 385 ? -19.781 16.438 21.297 1 72.38 385 ALA B O 1
ATOM 8127 N N . PRO B 1 386 ? -19.797 17.125 23.375 1 73.38 386 PRO B N 1
ATOM 8128 C CA . PRO B 1 386 ? -20.969 16.297 23.656 1 73.38 386 PRO B CA 1
ATOM 8129 C C . PRO B 1 386 ? -22.203 16.75 22.859 1 73.38 386 PRO B C 1
ATOM 8131 O O . PRO B 1 386 ? -23.016 15.922 22.453 1 73.38 386 PRO B O 1
ATOM 8134 N N . GLU B 1 387 ? -22.266 18.031 22.641 1 77.25 387 GLU B N 1
ATOM 8135 C CA . GLU B 1 387 ? -23.406 18.562 21.906 1 77.25 387 GLU B CA 1
ATOM 8136 C C . GLU B 1 387 ? -23.422 18.031 20.469 1 77.25 387 GLU B C 1
ATOM 8138 O O . GLU B 1 387 ? -24.453 17.547 20 1 77.25 387 GLU B O 1
ATOM 8143 N N . LYS B 1 388 ? -22.438 18.141 19.906 1 72.56 388 LYS B N 1
ATOM 8144 C CA . LYS B 1 388 ? -22.344 17.703 18.516 1 72.56 388 LYS B CA 1
ATOM 8145 C C . LYS B 1 388 ? -22.484 16.188 18.406 1 72.56 388 LYS B C 1
ATOM 8147 O O . LYS B 1 388 ? -23.109 15.688 17.453 1 72.56 388 LYS B O 1
ATOM 8152 N N . ALA B 1 389 ? -21.891 15.5 19.344 1 71.25 389 ALA B N 1
ATOM 8153 C CA . ALA B 1 389 ? -21.969 14.039 19.344 1 71.25 389 ALA B CA 1
ATOM 8154 C C . ALA B 1 389 ? -23.406 13.562 19.516 1 71.25 389 ALA B C 1
ATOM 8156 O O . ALA B 1 389 ? -23.844 12.641 18.828 1 71.25 389 ALA B O 1
ATOM 8157 N N . ILE B 1 390 ? -24.125 14.18 20.391 1 75.75 390 ILE B N 1
ATOM 8158 C CA . ILE B 1 390 ? -25.5 13.789 20.656 1 75.75 390 ILE B CA 1
ATOM 8159 C C . ILE B 1 390 ? -26.375 14.117 19.453 1 75.75 390 ILE B C 1
ATOM 8161 O O . ILE B 1 390 ? -27.203 13.312 19.031 1 75.75 390 ILE B O 1
ATOM 8165 N N . LYS B 1 391 ? -26.156 15.289 18.938 1 77.06 391 LYS B N 1
ATOM 8166 C CA . LYS B 1 391 ? -26.938 15.719 17.781 1 77.06 391 LYS B CA 1
ATOM 8167 C C . LYS B 1 391 ? -26.75 14.773 16.609 1 77.06 391 LYS B C 1
ATOM 8169 O O . LYS B 1 391 ? -27.719 14.375 15.961 1 77.06 391 LYS B O 1
ATOM 8174 N N . LEU B 1 392 ? -25.656 14.438 16.422 1 72.88 392 LEU B N 1
ATOM 8175 C CA . LEU B 1 392 ? -25.344 13.602 15.273 1 72.88 392 LEU B CA 1
ATOM 8176 C C . LEU B 1 392 ? -25.828 12.172 15.5 1 72.88 392 LEU B C 1
ATOM 8178 O O . LEU B 1 392 ? -26.391 11.555 14.586 1 72.88 392 LEU B O 1
ATOM 8182 N N . THR B 1 393 ? -25.547 11.688 16.609 1 74.31 393 THR B N 1
ATOM 8183 C CA . THR B 1 393 ? -25.922 10.312 16.922 1 74.31 393 THR B CA 1
ATOM 8184 C C . THR B 1 393 ? -27.438 10.141 16.859 1 74.31 393 THR B C 1
ATOM 8186 O O . THR B 1 393 ? -27.938 9.172 16.281 1 74.31 393 THR B O 1
ATOM 8189 N N . VAL B 1 394 ? -28.109 11.117 17.453 1 78.81 394 VAL B N 1
ATOM 8190 C CA . VAL B 1 394 ? -29.562 11.023 17.484 1 78.81 394 VAL B CA 1
ATOM 8191 C C . VAL B 1 394 ? -30.125 11.18 16.062 1 78.81 394 VAL B C 1
ATOM 8193 O O . VAL B 1 394 ? -31.078 10.477 15.688 1 78.81 394 VAL B O 1
ATOM 8196 N N . ASN B 1 395 ? -29.609 12.055 15.383 1 81.31 395 ASN B N 1
ATOM 8197 C CA . ASN B 1 395 ? -30.047 12.227 14 1 81.31 395 ASN B CA 1
ATOM 8198 C C . ASN B 1 395 ? -29.828 10.945 13.188 1 81.31 395 ASN B C 1
ATOM 8200 O O . ASN B 1 395 ? -30.703 10.539 12.422 1 81.31 395 ASN B O 1
ATOM 8204 N N . ASP B 1 396 ? -28.75 10.352 13.336 1 74.38 396 ASP B N 1
ATOM 8205 C CA . ASP B 1 396 ? -28.422 9.141 12.594 1 74.38 396 ASP B CA 1
ATOM 8206 C C . ASP B 1 396 ? -29.312 7.977 13.016 1 74.38 396 ASP B C 1
ATOM 8208 O O . ASP B 1 396 ? -29.703 7.148 12.188 1 74.38 396 ASP B O 1
ATOM 8212 N N . LEU B 1 397 ? -29.516 7.914 14.227 1 76 397 LEU B N 1
ATOM 8213 C CA . LEU B 1 397 ? -30.359 6.836 14.742 1 76 397 LEU B CA 1
ATOM 8214 C C . LEU B 1 397 ? -31.781 6.953 14.203 1 76 397 LEU B C 1
ATOM 8216 O O . LEU B 1 397 ? -32.375 5.957 13.766 1 76 397 LEU B O 1
ATOM 8220 N N . VAL B 1 398 ? -32.281 8.164 14.219 1 81.5 398 VAL B N 1
ATOM 8221 C CA . VAL B 1 398 ? -33.656 8.375 13.758 1 81.5 398 VAL B CA 1
ATOM 8222 C C . VAL B 1 398 ? -33.719 8.195 12.242 1 81.5 398 VAL B C 1
ATOM 8224 O O . VAL B 1 398 ? -34.688 7.613 11.719 1 81.5 398 VAL B O 1
ATOM 8227 N N . ARG B 1 399 ? -32.781 8.609 11.602 1 81.56 399 ARG B N 1
ATOM 8228 C CA . ARG B 1 399 ? -32.719 8.422 10.148 1 81.56 399 ARG B CA 1
ATOM 8229 C C . ARG B 1 399 ? -32.625 6.945 9.797 1 81.56 399 ARG B C 1
ATOM 8231 O O . ARG B 1 399 ? -33.25 6.488 8.836 1 81.56 399 ARG B O 1
ATOM 8238 N N . GLY B 1 400 ? -31.812 6.281 10.43 1 76.75 400 GLY B N 1
ATOM 8239 C CA . GLY B 1 400 ? -31.641 4.855 10.195 1 76.75 400 GLY B CA 1
ATOM 8240 C C . GLY B 1 400 ? -32.906 4.059 10.414 1 76.75 400 GLY B C 1
ATOM 8241 O O . GLY B 1 400 ? -33.219 3.135 9.656 1 76.75 400 GLY B O 1
ATOM 8242 N N . LYS B 1 401 ? -33.594 4.422 11.375 1 77.06 401 LYS B N 1
ATOM 8243 C CA . LYS B 1 401 ? -34.844 3.721 11.68 1 77.06 401 LYS B CA 1
ATOM 8244 C C . LYS B 1 401 ? -35.906 4.027 10.633 1 77.06 401 LYS B C 1
ATOM 8246 O O . LYS B 1 401 ? -36.719 3.158 10.289 1 77.06 401 LYS B O 1
ATOM 8251 N N . ALA B 1 402 ? -35.812 5.254 10.156 1 81.69 402 ALA B N 1
ATOM 8252 C CA . ALA B 1 402 ? -36.875 5.688 9.242 1 81.69 402 ALA B CA 1
ATOM 8253 C C . ALA B 1 402 ? -36.5 5.383 7.793 1 81.69 402 ALA B C 1
ATOM 8255 O O . ALA B 1 402 ? -37.344 5.473 6.895 1 81.69 402 ALA B O 1
ATOM 8256 N N . ALA B 1 403 ? -35.312 4.996 7.645 1 79.25 403 ALA B N 1
ATOM 8257 C CA . ALA B 1 403 ? -34.844 4.75 6.285 1 79.25 403 ALA B CA 1
ATOM 8258 C C . ALA B 1 403 ? -35.344 3.398 5.77 1 79.25 403 ALA B C 1
ATOM 8260 O O . ALA B 1 403 ? -35.594 2.48 6.559 1 79.25 403 ALA B O 1
ATOM 8261 N N . ASP B 1 404 ? -35.5 3.375 4.453 1 76.19 404 ASP B N 1
ATOM 8262 C CA . ASP B 1 404 ? -35.875 2.115 3.816 1 76.19 404 ASP B CA 1
ATOM 8263 C C . ASP B 1 404 ? -34.656 1.228 3.604 1 76.19 404 ASP B C 1
ATOM 8265 O O . ASP B 1 404 ? -33.531 1.62 3.928 1 76.19 404 ASP B O 1
ATOM 8269 N N . LYS B 1 405 ? -34.906 0.03 3.129 1 67.06 405 LYS B N 1
ATOM 8270 C CA . LYS B 1 405 ? -33.844 -0.965 2.943 1 67.06 405 LYS B CA 1
ATOM 8271 C C . LYS B 1 405 ? -32.75 -0.436 2.027 1 67.06 405 LYS B C 1
ATOM 8273 O O . LYS B 1 405 ? -31.594 -0.847 2.139 1 67.06 405 LYS B O 1
ATOM 8278 N N . ASN B 1 406 ? -33.188 0.618 1.24 1 66.44 406 ASN B N 1
ATOM 8279 C CA . ASN B 1 406 ? -32.219 1.173 0.307 1 66.44 406 ASN B CA 1
ATOM 8280 C C . ASN B 1 406 ? -31.578 2.438 0.861 1 66.44 406 ASN B C 1
ATOM 8282 O O . ASN B 1 406 ? -30.781 3.082 0.175 1 66.44 406 ASN B O 1
ATOM 8286 N N . GLY B 1 407 ? -31.891 2.783 2.111 1 68.12 407 GLY B N 1
ATOM 8287 C CA . GLY B 1 407 ? -31.266 3.938 2.742 1 68.12 407 GLY B CA 1
ATOM 8288 C C . GLY B 1 407 ? -31.969 5.242 2.42 1 68.12 407 GLY B C 1
ATOM 8289 O O . GLY B 1 407 ? -31.484 6.32 2.771 1 68.12 407 GLY B O 1
ATOM 8290 N N . ASN B 1 408 ? -33.062 5.129 1.667 1 76.88 408 ASN B N 1
ATOM 8291 C CA . ASN B 1 408 ? -33.781 6.355 1.306 1 76.88 408 ASN B CA 1
ATOM 8292 C C . ASN B 1 408 ? -34.719 6.797 2.408 1 76.88 408 ASN B C 1
ATOM 8294 O O . ASN B 1 408 ? -35.375 5.965 3.045 1 76.88 408 ASN B O 1
ATOM 8298 N N . ILE B 1 409 ? -34.656 8.086 2.781 1 81.06 409 ILE B N 1
ATOM 8299 C CA . ILE B 1 409 ? -35.5 8.656 3.822 1 81.06 409 ILE B CA 1
ATOM 8300 C C . ILE B 1 409 ? -36.375 9.758 3.232 1 81.06 409 ILE B C 1
ATOM 8302 O O . ILE B 1 409 ? -35.938 10.508 2.359 1 81.06 409 ILE B O 1
ATOM 8306 N N . THR B 1 410 ? -37.656 9.719 3.592 1 82.12 410 THR B N 1
ATOM 8307 C CA . THR B 1 410 ? -38.594 10.758 3.131 1 82.12 410 THR B CA 1
ATOM 8308 C C . THR B 1 410 ? -38.312 12.078 3.844 1 82.12 410 THR B C 1
ATOM 8310 O O . THR B 1 410 ? -37.719 12.094 4.926 1 82.12 410 THR B O 1
ATOM 8313 N N . LEU B 1 411 ? -38.656 13.188 3.248 1 85.62 411 LEU B N 1
ATOM 8314 C CA . LEU B 1 411 ? -38.375 14.531 3.742 1 85.62 411 LEU B CA 1
ATOM 8315 C C . LEU B 1 411 ? -38.969 14.742 5.129 1 85.62 411 LEU B C 1
ATOM 8317 O O . LEU B 1 411 ? -38.281 15.266 6.023 1 85.62 411 LEU B O 1
ATOM 8321 N N . PRO B 1 412 ? -40.25 14.305 5.348 1 87.38 412 PRO B N 1
ATOM 8322 C CA . PRO B 1 412 ? -40.812 14.516 6.688 1 87.38 412 PRO B CA 1
ATOM 8323 C C . PRO B 1 412 ? -40 13.789 7.77 1 87.38 412 PRO B C 1
ATOM 8325 O O . PRO B 1 412 ? -39.844 14.32 8.875 1 87.38 412 PRO B O 1
ATOM 8328 N N . TRP B 1 413 ? -39.562 12.742 7.43 1 88.56 413 TRP B N 1
ATOM 8329 C CA . TRP B 1 413 ? -38.781 11.984 8.414 1 88.56 413 TRP B CA 1
ATOM 8330 C C . TRP B 1 413 ? -37.406 12.609 8.633 1 88.56 413 TRP B C 1
ATOM 8332 O O . TRP B 1 413 ? -36.844 12.531 9.727 1 88.56 413 TRP B O 1
ATOM 8342 N N . GLU B 1 414 ? -36.938 13.188 7.602 1 87.44 414 GLU B N 1
ATOM 8343 C CA . GLU B 1 414 ? -35.688 13.906 7.77 1 87.44 414 GLU B CA 1
ATOM 8344 C C . GLU B 1 414 ? -35.844 15.086 8.727 1 87.44 414 GLU B C 1
ATOM 8346 O O . GLU B 1 414 ? -34.938 15.367 9.531 1 87.44 414 GLU B O 1
ATOM 8351 N N . ILE B 1 415 ? -36.938 15.719 8.586 1 88.81 415 ILE B N 1
ATOM 8352 C CA . ILE B 1 415 ? -37.25 16.875 9.43 1 88.81 415 ILE B CA 1
ATOM 8353 C C . ILE B 1 415 ? -37.438 16.422 10.875 1 88.81 415 ILE B C 1
ATOM 8355 O O . ILE B 1 415 ? -36.938 17.047 11.805 1 88.81 415 ILE B O 1
ATOM 8359 N N . ILE B 1 416 ? -38.094 15.336 11.023 1 89 416 ILE B N 1
ATOM 8360 C CA . ILE B 1 416 ? -38.312 14.797 12.359 1 89 416 ILE B CA 1
ATOM 8361 C C . ILE B 1 416 ? -36.969 14.359 12.977 1 89 416 ILE B C 1
ATOM 8363 O O . ILE B 1 416 ? -36.75 14.555 14.172 1 89 416 ILE B O 1
ATOM 8367 N N . ALA B 1 417 ? -36.156 13.742 12.164 1 87.31 417 ALA B N 1
ATOM 8368 C CA . ALA B 1 417 ? -34.844 13.328 12.648 1 87.31 417 ALA B CA 1
ATOM 8369 C C . ALA B 1 417 ? -34.031 14.523 13.125 1 87.31 417 ALA B C 1
ATOM 8371 O O . ALA B 1 417 ? -33.438 14.492 14.203 1 87.31 417 ALA B O 1
ATOM 8372 N N . GLY B 1 418 ? -34 15.539 12.336 1 86.19 418 GLY B N 1
ATOM 8373 C CA . GLY B 1 418 ? -33.312 16.75 12.727 1 86.19 418 GLY B CA 1
ATOM 8374 C C . GLY B 1 418 ? -33.906 17.406 13.969 1 86.19 418 GLY B C 1
ATOM 8375 O O . GLY B 1 418 ? -33.156 17.812 14.867 1 86.19 418 GLY B O 1
ATOM 8376 N N . GLY B 1 419 ? -35.219 17.5 13.992 1 89.12 419 GLY B N 1
ATOM 8377 C CA . GLY B 1 419 ? -35.906 18.078 15.133 1 89.12 419 GLY B CA 1
ATOM 8378 C C . GLY B 1 419 ? -35.656 17.328 16.422 1 89.12 419 GLY B C 1
ATOM 8379 O O . GLY B 1 419 ? -35.469 17.938 17.484 1 89.12 419 GLY B O 1
ATOM 8380 N N . THR B 1 420 ? -35.625 16.062 16.297 1 88.56 420 THR B N 1
ATOM 8381 C CA . THR B 1 420 ? -35.406 15.234 17.484 1 88.56 420 THR B CA 1
ATOM 8382 C C . THR B 1 420 ? -33.969 15.406 17.984 1 88.56 420 THR B C 1
ATOM 8384 O O . THR B 1 420 ? -33.719 15.398 19.188 1 88.56 420 THR B O 1
ATOM 8387 N N . ALA B 1 421 ? -33.062 15.414 17.031 1 86.19 421 ALA B N 1
ATOM 8388 C CA . ALA B 1 421 ? -31.656 15.656 17.391 1 86.19 421 ALA B CA 1
ATOM 8389 C C . ALA B 1 421 ? -31.5 16.984 18.141 1 86.19 421 ALA B C 1
ATOM 8391 O O . ALA B 1 421 ? -30.797 17.047 19.141 1 86.19 421 ALA B O 1
ATOM 8392 N N . GLY B 1 422 ? -32.156 18.016 17.688 1 84.88 422 GLY B N 1
ATOM 8393 C CA . GLY B 1 422 ? -32.156 19.312 18.344 1 84.88 422 GLY B CA 1
ATOM 8394 C C . GLY B 1 422 ? -32.781 19.266 19.734 1 84.88 422 GLY B C 1
ATOM 8395 O O . GLY B 1 422 ? -32.281 19.922 20.656 1 84.88 422 GLY B O 1
ATOM 8396 N N . ALA B 1 423 ? -33.812 18.484 19.859 1 87.5 423 ALA B N 1
ATOM 8397 C CA . ALA B 1 423 ? -34.5 18.391 21.141 1 87.5 423 ALA B CA 1
ATOM 8398 C C . ALA B 1 423 ? -33.625 17.719 22.203 1 87.5 423 ALA B C 1
ATOM 8400 O O . ALA B 1 423 ? -33.594 18.156 23.344 1 87.5 423 ALA B O 1
ATOM 8401 N N . CYS B 1 424 ? -33 16.75 21.812 1 83.56 424 CYS B N 1
ATOM 8402 C CA . CYS B 1 424 ? -32.188 15.992 22.734 1 83.56 424 CYS B CA 1
ATOM 8403 C C . CYS B 1 424 ? -30.938 16.797 23.141 1 83.56 424 CYS B C 1
ATOM 8405 O O . CYS B 1 424 ? -30.484 16.688 24.281 1 83.56 424 CYS B O 1
ATOM 8407 N N . GLN B 1 425 ? -30.484 17.516 22.234 1 84.62 425 GLN B N 1
ATOM 8408 C CA . GLN B 1 425 ? -29.281 18.297 22.547 1 84.62 425 GLN B CA 1
ATOM 8409 C C . GLN B 1 425 ? -29.578 19.359 23.609 1 84.62 425 GLN B C 1
ATOM 8411 O O . GLN B 1 425 ? -28.719 19.656 24.438 1 84.62 425 GLN B O 1
ATOM 8416 N N . VAL B 1 426 ? -30.766 19.922 23.656 1 83.75 426 VAL B N 1
ATOM 8417 C CA . VAL B 1 426 ? -31.141 21 24.562 1 83.75 426 VAL B CA 1
ATOM 8418 C C . VAL B 1 426 ? -31.109 20.5 26.016 1 83.75 426 VAL B C 1
ATOM 8420 O O . VAL B 1 426 ? -30.734 21.25 26.922 1 83.75 426 VAL B O 1
ATOM 8423 N N . VAL B 1 427 ? -31.359 19.281 26.125 1 80.5 427 VAL B N 1
ATOM 8424 C CA . VAL B 1 427 ? -31.391 18.719 27.484 1 80.5 427 VAL B CA 1
ATOM 8425 C C . VAL B 1 427 ? -30 18.781 28.094 1 80.5 427 VAL B C 1
ATOM 8427 O O . VAL B 1 427 ? -29.859 19.031 29.297 1 80.5 427 VAL B O 1
ATOM 8430 N N . PHE B 1 428 ? -29.062 18.734 27.328 1 78.75 428 PHE B N 1
ATOM 8431 C CA . PHE B 1 428 ? -27.703 18.688 27.859 1 78.75 428 PHE B CA 1
ATOM 8432 C C . PHE B 1 428 ? -27.047 20.062 27.781 1 78.75 428 PHE B C 1
ATOM 8434 O O . PHE B 1 428 ? -26.172 20.375 28.594 1 78.75 428 PHE B O 1
ATOM 8441 N N . THR B 1 429 ? -27.438 20.797 26.859 1 82.62 429 THR B N 1
ATOM 8442 C CA . THR B 1 429 ? -26.688 22.031 26.578 1 82.62 429 THR B CA 1
ATOM 8443 C C . THR B 1 429 ? -27.297 23.203 27.344 1 82.62 429 THR B C 1
ATOM 8445 O O . THR B 1 429 ? -26.625 24.203 27.594 1 82.62 429 THR B O 1
ATOM 8448 N N . ASN B 1 430 ? -28.484 23.109 27.812 1 86.44 430 ASN B N 1
ATOM 8449 C CA . ASN B 1 430 ? -29.156 24.234 28.438 1 86.44 430 ASN B CA 1
ATOM 8450 C C . ASN B 1 430 ? -28.438 24.688 29.703 1 86.44 430 ASN B C 1
ATOM 8452 O O . ASN B 1 430 ? -28.219 25.891 29.906 1 86.44 430 ASN B O 1
ATOM 8456 N N . PRO B 1 431 ? -28.016 23.766 30.531 1 85.69 431 PRO B N 1
ATOM 8457 C CA . PRO B 1 431 ? -27.297 24.203 31.719 1 85.69 431 PRO B CA 1
ATOM 8458 C C . PRO B 1 431 ? -26 24.953 31.391 1 85.69 431 PRO B C 1
ATOM 8460 O O . PRO B 1 431 ? -25.656 25.922 32.062 1 85.69 431 PRO B O 1
ATOM 8463 N N . LEU B 1 432 ? -25.359 24.5 30.344 1 86.12 432 LEU B N 1
ATOM 8464 C CA . LEU B 1 432 ? -24.109 25.141 29.953 1 86.12 432 LEU B CA 1
ATOM 8465 C C . LEU B 1 432 ? -24.375 26.5 29.328 1 86.12 432 LEU B C 1
ATOM 8467 O O . LEU B 1 432 ? -23.594 27.438 29.531 1 86.12 432 LEU B O 1
ATOM 8471 N N . GLU B 1 433 ? -25.438 26.578 28.719 1 86.62 433 GLU B N 1
ATOM 8472 C CA . GLU B 1 433 ? -25.781 27.812 28.016 1 86.62 433 GLU B CA 1
ATOM 8473 C C . GLU B 1 433 ? -26.141 28.922 28.984 1 86.62 433 GLU B C 1
ATOM 8475 O O . GLU B 1 433 ? -25.734 30.078 28.812 1 86.62 433 GLU B O 1
ATOM 8480 N N . ILE B 1 434 ? -26.906 28.609 30.031 1 86 434 ILE B N 1
ATOM 8481 C CA . ILE B 1 434 ? -27.312 29.641 30.984 1 86 434 ILE B CA 1
ATOM 8482 C C . ILE B 1 434 ? -26.078 30.172 31.734 1 86 434 ILE B C 1
ATOM 8484 O O . ILE B 1 434 ? -25.984 31.359 32 1 86 434 ILE B O 1
ATOM 8488 N N . VAL B 1 435 ? -25.203 29.297 32.062 1 86.88 435 VAL B N 1
ATOM 8489 C CA . VAL B 1 435 ? -23.984 29.703 32.75 1 86.88 435 VAL B CA 1
ATOM 8490 C C . VAL B 1 435 ? -23.156 30.609 31.828 1 86.88 435 VAL B C 1
ATOM 8492 O O . VAL B 1 435 ? -22.594 31.609 32.281 1 86.88 435 VAL B O 1
ATOM 8495 N N . LYS B 1 436 ? -23.172 30.328 30.625 1 88.31 436 LYS B N 1
ATOM 8496 C CA . LYS B 1 436 ? -22.453 31.109 29.641 1 88.31 436 LYS B CA 1
ATOM 8497 C C . LYS B 1 436 ? -23.016 32.531 29.547 1 88.31 436 LYS B C 1
ATOM 8499 O O . LYS B 1 436 ? -22.25 33.5 29.594 1 88.31 436 LYS B O 1
ATOM 8504 N N . ILE B 1 437 ? -24.25 32.656 29.438 1 85.31 437 ILE B N 1
ATOM 8505 C CA . ILE B 1 437 ? -24.906 33.938 29.234 1 85.31 437 ILE B CA 1
ATOM 8506 C C . ILE B 1 437 ? -24.703 34.812 30.469 1 85.31 437 ILE B C 1
ATOM 8508 O O . ILE B 1 437 ? -24.422 36 30.359 1 85.31 437 ILE B O 1
ATOM 8512 N N . ARG B 1 438 ? -24.781 34.25 31.578 1 85.44 438 ARG B N 1
ATOM 8513 C CA . ARG B 1 438 ? -24.625 35.031 32.812 1 85.44 438 ARG B CA 1
ATOM 8514 C C . ARG B 1 438 ? -23.203 35.531 32.969 1 85.44 438 ARG B C 1
ATOM 8516 O O . ARG B 1 438 ? -22.969 36.625 33.469 1 85.44 438 ARG B O 1
ATOM 8523 N N . LEU B 1 439 ? -22.312 34.656 32.562 1 85.5 439 LEU B N 1
ATOM 8524 C CA . LEU B 1 439 ? -20.906 35.062 32.625 1 85.5 439 LEU B CA 1
ATOM 8525 C C . LEU B 1 439 ? -20.625 36.188 31.609 1 85.5 439 LEU B C 1
ATOM 8527 O O . LEU B 1 439 ? -19.812 37.062 31.875 1 85.5 439 LEU B O 1
ATOM 8531 N N . GLN B 1 440 ? -21.297 36.188 30.531 1 84.88 440 GLN B N 1
ATOM 8532 C CA . GLN B 1 440 ? -21.094 37.156 29.469 1 84.88 440 GLN B CA 1
ATOM 8533 C C . GLN B 1 440 ? -21.625 38.531 29.875 1 84.88 440 GLN B C 1
ATOM 8535 O O . GLN B 1 440 ? -21.078 39.562 29.484 1 84.88 440 GLN B O 1
ATOM 8540 N N . ILE B 1 441 ? -22.625 38.531 30.641 1 81.75 441 ILE B N 1
ATOM 8541 C CA . ILE B 1 441 ? -23.312 39.781 30.969 1 81.75 441 ILE B CA 1
ATOM 8542 C C . ILE B 1 441 ? -22.703 40.375 32.25 1 81.75 441 ILE B C 1
ATOM 8544 O O . ILE B 1 441 ? -22.797 41.594 32.469 1 81.75 441 ILE B O 1
ATOM 8548 N N . GLN B 1 442 ? -22.062 39.531 32.969 1 77.5 442 GLN B N 1
ATOM 8549 C CA . GLN B 1 442 ? -21.516 40 34.25 1 77.5 442 GLN B CA 1
ATOM 8550 C C . GLN B 1 442 ? -20.516 41.125 34.031 1 77.5 442 GLN B C 1
ATOM 8552 O O . GLN B 1 442 ? -20.422 42.031 34.875 1 77.5 442 GLN B O 1
ATOM 8557 N N . GLY B 1 443 ? -19.766 41.125 32.969 1 71.62 443 GLY B N 1
ATOM 8558 C CA . GLY B 1 443 ? -18.828 42.188 32.719 1 71.62 443 GLY B CA 1
ATOM 8559 C C . GLY B 1 443 ? -19.484 43.562 32.594 1 71.62 443 GLY B C 1
ATOM 8560 O O . GLY B 1 443 ? -18.922 44.562 33 1 71.62 443 GLY B O 1
ATOM 8561 N N . GLU B 1 444 ? -20.641 43.594 32.062 1 70.94 444 GLU B N 1
ATOM 8562 C CA . GLU B 1 444 ? -21.391 44.812 31.875 1 70.94 444 GLU B CA 1
ATOM 8563 C C . GLU B 1 444 ? -21.922 45.312 33.219 1 70.94 444 GLU B C 1
ATOM 8565 O O . GLU B 1 444 ? -21.938 46.531 33.469 1 70.94 444 GLU B O 1
ATOM 8570 N N . VAL B 1 445 ? -22.312 44.469 34.094 1 64.69 445 VAL B N 1
ATOM 8571 C CA . VAL B 1 445 ? -22.938 44.812 35.375 1 64.69 445 VAL B CA 1
ATOM 8572 C C . VAL B 1 445 ? -21.875 45.219 36.375 1 64.69 445 VAL B C 1
ATOM 8574 O O . VAL B 1 445 ? -22.109 46.125 37.188 1 64.69 445 VAL B O 1
ATOM 8577 N N . ALA B 1 446 ? -20.766 44.562 36.344 1 63.78 446 ALA B N 1
ATOM 8578 C CA . ALA B 1 446 ? -19.703 44.844 37.281 1 63.78 446 ALA B CA 1
ATOM 8579 C C . ALA B 1 446 ? -19.266 46.312 37.219 1 63.78 446 ALA B C 1
ATOM 8581 O O . ALA B 1 446 ? -18.875 46.906 38.219 1 63.78 446 ALA B O 1
ATOM 8582 N N . LYS B 1 447 ? -19.297 46.844 36.062 1 58.94 447 LYS B N 1
ATOM 8583 C CA . LYS B 1 447 ? -18.859 48.219 35.969 1 58.94 447 LYS B CA 1
ATOM 8584 C C . LYS B 1 447 ? -19.922 49.156 36.531 1 58.94 447 LYS B C 1
ATOM 8586 O O . LYS B 1 447 ? -19.594 50.25 37.031 1 58.94 447 LYS B O 1
ATOM 8591 N N . HIS B 1 448 ? -21.125 48.781 36.438 1 56.94 448 HIS B N 1
ATOM 8592 C CA . HIS B 1 448 ? -22.156 49.688 36.906 1 56.94 448 HIS B CA 1
ATOM 8593 C C . HIS B 1 448 ? -22.547 49.406 38.344 1 56.94 448 HIS B C 1
ATOM 8595 O O . HIS B 1 448 ? -23.094 50.25 39.031 1 56.94 448 HIS B O 1
ATOM 8601 N N . THR B 1 449 ? -22.406 48.156 38.719 1 58.06 449 THR B N 1
ATOM 8602 C CA . THR B 1 449 ? -22.781 47.812 40.062 1 58.06 449 THR B CA 1
ATOM 8603 C C . THR B 1 449 ? -21.641 47.125 40.812 1 58.06 449 THR B C 1
ATOM 8605 O O . THR B 1 449 ? -20.781 46.5 40.188 1 58.06 449 THR B O 1
ATOM 8608 N N . ASP B 1 450 ? -21.125 47.562 41.875 1 58.84 450 ASP B N 1
ATOM 8609 C CA . ASP B 1 450 ? -20.094 47 42.75 1 58.84 450 ASP B CA 1
ATOM 8610 C C . ASP B 1 450 ? -20.359 45.5 42.969 1 58.84 450 ASP B C 1
ATOM 8612 O O . ASP B 1 450 ? -20.016 44.969 44.031 1 58.84 450 ASP B O 1
ATOM 8616 N N . ALA B 1 451 ? -20.984 44.812 42.062 1 59.53 451 ALA B N 1
ATOM 8617 C CA . ALA B 1 451 ? -21.312 43.406 42.312 1 59.53 451 ALA B CA 1
ATOM 8618 C C . ALA B 1 451 ? -20.109 42.5 42.031 1 59.53 451 ALA B C 1
ATOM 8620 O O . ALA B 1 451 ? -19.406 42.688 41.031 1 59.53 451 ALA B O 1
ATOM 8621 N N . PRO B 1 452 ? -19.781 41.656 43 1 64.12 452 PRO B N 1
ATOM 8622 C CA . PRO B 1 452 ? -18.609 40.781 42.906 1 64.12 452 PRO B CA 1
ATOM 8623 C C . PRO B 1 452 ? -18.688 39.844 41.688 1 64.12 452 PRO B C 1
ATOM 8625 O O . PRO B 1 452 ? -19.781 39.438 41.281 1 64.12 452 PRO B O 1
ATOM 8628 N N . LYS B 1 453 ? -17.672 39.656 40.906 1 73.5 453 LYS B N 1
ATOM 8629 C CA . LYS B 1 453 ? -17.531 38.719 39.781 1 73.5 453 LYS B CA 1
ATOM 8630 C C . LYS B 1 453 ? -17.781 37.281 40.25 1 73.5 453 LYS B C 1
ATOM 8632 O O . LYS B 1 453 ? -17.156 36.844 41.219 1 73.5 453 LYS B O 1
ATOM 8637 N N . ARG B 1 454 ? -18.906 36.719 39.75 1 77.06 454 ARG B N 1
ATOM 8638 C CA . ARG B 1 454 ? -19.281 35.344 40.156 1 77.06 454 ARG B CA 1
ATOM 8639 C C . ARG B 1 454 ? -18.672 34.312 39.219 1 77.06 454 ARG B C 1
ATOM 8641 O O . ARG B 1 454 ? -18.5 34.562 38.031 1 77.06 454 ARG B O 1
ATOM 8648 N N . SER B 1 455 ? -18.156 33.312 39.844 1 81.12 455 SER B N 1
ATOM 8649 C CA . SER B 1 455 ? -17.562 32.219 39.062 1 81.12 455 SER B CA 1
ATOM 8650 C C . SER B 1 455 ? -18.641 31.312 38.469 1 81.12 455 SER B C 1
ATOM 8652 O O . SER B 1 455 ? -19.812 31.375 38.875 1 81.12 455 SER B O 1
ATOM 8654 N N . ALA B 1 456 ? -18.328 30.562 37.438 1 84.25 456 ALA B N 1
ATOM 8655 C CA . ALA B 1 456 ? -19.234 29.609 36.781 1 84.25 456 ALA B CA 1
ATOM 8656 C C . ALA B 1 456 ? -19.812 28.625 37.812 1 84.25 456 ALA B C 1
ATOM 8658 O O . ALA B 1 456 ? -21.016 28.328 37.75 1 84.25 456 ALA B O 1
ATOM 8659 N N . ILE B 1 457 ? -19.016 28.203 38.656 1 83.69 457 ILE B N 1
ATOM 8660 C CA . ILE B 1 457 ? -19.438 27.234 39.656 1 83.69 457 ILE B CA 1
ATOM 8661 C C . ILE B 1 457 ? -20.438 27.875 40.625 1 83.69 457 ILE B C 1
ATOM 8663 O O . ILE B 1 457 ? -21.391 27.219 41.062 1 83.69 457 ILE B O 1
ATOM 8667 N N . TRP B 1 458 ? -20.172 29.141 40.906 1 84.81 458 TRP B N 1
ATOM 8668 C CA . TRP B 1 458 ? -21.078 29.859 41.781 1 84.81 458 TRP B CA 1
ATOM 8669 C C . TRP B 1 458 ? -22.453 30 41.125 1 84.81 458 TRP B C 1
ATOM 8671 O O . TRP B 1 458 ? -23.484 29.844 41.781 1 84.81 458 TRP B O 1
ATOM 8681 N N . ILE B 1 459 ? -22.469 30.25 39.938 1 84.81 459 ILE B N 1
ATOM 8682 C CA . ILE B 1 459 ? -23.719 30.422 39.219 1 84.81 459 ILE B CA 1
ATOM 8683 C C . ILE B 1 459 ? -24.5 29.094 39.219 1 84.81 459 ILE B C 1
ATOM 8685 O O . ILE B 1 459 ? -25.703 29.094 39.406 1 84.81 459 ILE B O 1
ATOM 8689 N N . VAL B 1 460 ? -23.797 27.984 39 1 86.62 460 VAL B N 1
ATOM 8690 C CA . VAL B 1 460 ? -24.422 26.672 38.938 1 86.62 460 VAL B CA 1
ATOM 8691 C C . VAL B 1 460 ? -25.016 26.344 40.312 1 86.62 460 VAL B C 1
ATOM 8693 O O . VAL B 1 460 ? -26.125 25.812 40.406 1 86.62 460 VAL B O 1
ATOM 8696 N N . ARG B 1 461 ? -24.297 26.688 41.344 1 85.12 461 ARG B N 1
ATOM 8697 C CA . ARG B 1 461 ? -24.734 26.375 42.719 1 85.12 461 ARG B CA 1
ATOM 8698 C C . ARG B 1 461 ? -25.906 27.25 43.125 1 85.12 461 ARG B C 1
ATOM 8700 O O . ARG B 1 461 ? -26.828 26.797 43.812 1 85.12 461 ARG B O 1
ATOM 8707 N N . ASN B 1 462 ? -25.844 28.438 42.625 1 84.31 462 ASN B N 1
ATOM 8708 C CA . ASN B 1 462 ? -26.891 29.391 43 1 84.31 462 ASN B CA 1
ATOM 8709 C C . ASN B 1 462 ? -28.172 29.125 42.25 1 84.31 462 ASN B C 1
ATOM 8711 O O . ASN B 1 462 ? -29.266 29.312 42.781 1 84.31 462 ASN B O 1
ATOM 8715 N N . LEU B 1 463 ? -28.172 28.781 41.031 1 83.31 463 LEU B N 1
ATOM 8716 C CA . LEU B 1 463 ? -29.344 28.547 40.219 1 83.31 463 LEU B CA 1
ATOM 8717 C C . LEU B 1 463 ? -29.984 27.203 40.562 1 83.31 463 LEU B C 1
ATOM 8719 O O . LEU B 1 463 ? -31.203 27.078 40.562 1 83.31 463 LEU B O 1
ATOM 8723 N N . GLY B 1 464 ? -29.172 26.219 41 1 79.31 464 GLY B N 1
ATOM 8724 C CA . GLY B 1 464 ? -29.703 24.891 41.25 1 79.31 464 GLY B CA 1
ATOM 8725 C C . GLY B 1 464 ? -30.141 24.172 40 1 79.31 464 GLY B C 1
ATOM 8726 O O . GLY B 1 464 ? -30.016 24.703 38.875 1 79.31 464 GLY B O 1
ATOM 8727 N N . LEU B 1 465 ? -30.75 23.062 40.094 1 81 465 LEU B N 1
ATOM 8728 C CA . LEU B 1 465 ? -31.125 22.234 38.969 1 81 465 LEU B CA 1
ATOM 8729 C C . LEU B 1 465 ? -32.312 22.844 38.188 1 81 465 LEU B C 1
ATOM 8731 O O . LEU B 1 465 ? -32.312 22.828 36.969 1 81 465 LEU B O 1
ATOM 8735 N N . VAL B 1 466 ? -33.188 23.391 38.906 1 82.25 466 VAL B N 1
ATOM 8736 C CA . VAL B 1 466 ? -34.375 23.984 38.281 1 82.25 466 VAL B CA 1
ATOM 8737 C C . VAL B 1 466 ? -34 25.297 37.594 1 82.25 466 VAL B C 1
ATOM 8739 O O . VAL B 1 466 ? -34.5 25.609 36.5 1 82.25 466 VAL B O 1
ATOM 8742 N N . GLY B 1 467 ? -33.125 25.984 38.25 1 81.25 467 GLY B N 1
ATOM 8743 C CA . GLY B 1 467 ? -32.656 27.234 37.688 1 81.25 467 GLY B CA 1
ATOM 8744 C C . GLY B 1 467 ? -31.812 27.062 36.469 1 81.25 467 GLY B C 1
ATOM 8745 O O . GLY B 1 467 ? -31.812 27.922 35.562 1 81.25 467 GLY B O 1
ATOM 8746 N N . LEU B 1 468 ? -31.234 25.922 36.375 1 86.62 468 LEU B N 1
ATOM 8747 C CA . LEU B 1 468 ? -30.359 25.656 35.25 1 86.62 468 LEU B CA 1
ATOM 8748 C C . LEU B 1 468 ? -31.172 25.359 34 1 86.62 468 LEU B C 1
ATOM 8750 O O . LEU B 1 468 ? -30.672 25.469 32.875 1 86.62 468 LEU B O 1
ATOM 8754 N N . TYR B 1 469 ? -32.438 25.109 34.188 1 86.38 469 TYR B N 1
ATOM 8755 C CA . TYR B 1 469 ? -33.281 24.781 33.031 1 86.38 469 TYR B CA 1
ATOM 8756 C C . TYR B 1 469 ? -34.281 25.891 32.75 1 86.38 469 TYR B C 1
ATOM 8758 O O . TYR B 1 469 ? -35.219 25.688 31.984 1 86.38 469 TYR B O 1
ATOM 8766 N N . LYS B 1 470 ? -33.938 26.969 33.469 1 82.25 470 LYS B N 1
ATOM 8767 C CA . LYS B 1 470 ? -34.719 28.141 33.125 1 82.25 470 LYS B CA 1
ATOM 8768 C C . LYS B 1 470 ? -34.469 28.562 31.672 1 82.25 470 LYS B C 1
ATOM 8770 O O . LYS B 1 470 ? -33.312 28.688 31.25 1 82.25 470 LYS B O 1
ATOM 8775 N N . GLY B 1 471 ? -35.5 28.656 30.859 1 79.62 471 GLY B N 1
ATOM 8776 C CA . GLY B 1 471 ? -35.375 29.016 29.453 1 79.62 471 GLY B CA 1
ATOM 8777 C C . GLY B 1 471 ? -35.219 27.812 28.531 1 79.62 471 GLY B C 1
ATOM 8778 O O . GLY B 1 471 ? -34.938 27.969 27.359 1 79.62 471 GLY B O 1
ATOM 8779 N N . ALA B 1 472 ? -35.375 26.672 29.078 1 84.94 472 ALA B N 1
ATOM 8780 C CA . ALA B 1 472 ? -35.25 25.453 28.297 1 84.94 472 ALA B CA 1
ATOM 8781 C C . ALA B 1 472 ? -36.281 25.391 27.188 1 84.94 472 ALA B C 1
ATOM 8783 O O . ALA B 1 472 ? -36 24.922 26.078 1 84.94 472 ALA B O 1
ATOM 8784 N N . SER B 1 473 ? -37.406 25.844 27.516 1 85.81 473 SER B N 1
ATOM 8785 C CA . SER B 1 473 ? -38.469 25.828 26.5 1 85.81 473 SER B CA 1
ATOM 8786 C C . SER B 1 473 ? -38.125 26.766 25.344 1 85.81 473 SER B C 1
ATOM 8788 O O . SER B 1 473 ? -38.406 26.438 24.188 1 85.81 473 SER B O 1
ATOM 8790 N N . ALA B 1 474 ? -37.562 27.891 25.656 1 84.06 474 ALA B N 1
ATOM 8791 C CA . ALA B 1 474 ? -37.156 28.797 24.609 1 84.06 474 ALA B CA 1
ATOM 8792 C C . ALA B 1 474 ? -36 28.203 23.797 1 84.06 474 ALA B C 1
ATOM 8794 O O . ALA B 1 474 ? -35.906 28.422 22.578 1 84.06 474 ALA B O 1
ATOM 8795 N N . CYS B 1 475 ? -35.188 27.531 24.5 1 86.94 475 CYS B N 1
ATOM 8796 C CA . CYS B 1 475 ? -34.094 26.859 23.812 1 86.94 475 CYS B CA 1
ATOM 8797 C C . CYS B 1 475 ? -34.594 25.766 22.891 1 86.94 475 CYS B C 1
ATOM 8799 O O . CYS B 1 475 ? -34.062 25.562 21.797 1 86.94 475 CYS B O 1
ATOM 8801 N N . LEU B 1 476 ? -35.562 25.094 23.359 1 88.56 476 LEU B N 1
ATOM 8802 C CA . LEU B 1 476 ? -36.188 24.047 22.547 1 88.56 476 LEU B CA 1
ATOM 8803 C C . LEU B 1 476 ? -36.812 24.656 21.297 1 88.56 476 LEU B C 1
ATOM 8805 O O . LEU B 1 476 ? -36.688 24.094 20.203 1 88.56 476 LEU B O 1
ATOM 8809 N N . LEU B 1 477 ? -37.438 25.688 21.5 1 85.94 477 LEU B N 1
ATOM 8810 C CA . LEU B 1 477 ? -38.125 26.344 20.391 1 85.94 477 LEU B CA 1
ATOM 8811 C C . LEU B 1 477 ? -37.125 26.906 19.391 1 85.94 477 LEU B C 1
ATOM 8813 O O . LEU B 1 477 ? -37.469 27.078 18.219 1 85.94 477 LEU B O 1
ATOM 8817 N N . ARG B 1 478 ? -36 27.141 19.875 1 85.81 478 ARG B N 1
ATOM 8818 C CA . ARG B 1 478 ? -34.938 27.625 19 1 85.81 478 ARG B CA 1
ATOM 8819 C C . ARG B 1 478 ? -34.219 26.469 18.312 1 85.81 478 ARG B C 1
ATOM 8821 O O . ARG B 1 478 ? -34.094 26.438 17.078 1 85.81 478 ARG B O 1
ATOM 8828 N N . ASP B 1 479 ? -33.844 25.516 19.031 1 87.56 479 ASP B N 1
ATOM 8829 C CA . ASP B 1 479 ? -32.906 24.484 18.562 1 87.56 479 ASP B CA 1
ATOM 8830 C C . ASP B 1 479 ? -33.625 23.422 17.734 1 87.56 479 ASP B C 1
ATOM 8832 O O . ASP B 1 479 ? -33.031 22.844 16.828 1 87.56 479 ASP B O 1
ATOM 8836 N N . VAL B 1 480 ? -34.844 23.094 18.047 1 88.69 480 VAL B N 1
ATOM 8837 C CA . VAL B 1 480 ? -35.594 22.062 17.328 1 88.69 480 VAL B CA 1
ATOM 8838 C C . VAL B 1 480 ? -35.844 22.516 15.891 1 88.69 480 VAL B C 1
ATOM 8840 O O . VAL B 1 480 ? -35.5 21.812 14.938 1 88.69 480 VAL B O 1
ATOM 8843 N N . PRO B 1 481 ? -36.438 23.688 15.758 1 88.56 481 PRO B N 1
ATOM 8844 C CA . PRO B 1 481 ? -36.625 24.125 14.375 1 88.56 481 PRO B CA 1
ATOM 8845 C C . PRO B 1 481 ? -35.281 24.375 13.664 1 88.56 481 PRO B C 1
ATOM 8847 O O . PRO B 1 481 ? -35.188 24.141 12.453 1 88.56 481 PRO B O 1
ATOM 8850 N N . PHE B 1 482 ? -34.375 24.859 14.383 1 86.5 482 PHE B N 1
ATOM 8851 C CA . PHE B 1 482 ? -33.062 25.047 13.781 1 86.5 482 PHE B CA 1
ATOM 8852 C C . PHE B 1 482 ? -32.531 23.75 13.188 1 86.5 482 PHE B C 1
ATOM 8854 O O . PHE B 1 482 ? -32.125 23.703 12.023 1 86.5 482 PHE B O 1
ATOM 8861 N N . SER B 1 483 ? -32.562 22.75 13.969 1 87.06 483 SER B N 1
ATOM 8862 C CA . SER B 1 483 ? -32.031 21.453 13.539 1 87.06 483 SER B CA 1
ATOM 8863 C C . SER B 1 483 ? -32.938 20.828 12.461 1 87.06 483 SER B C 1
ATOM 8865 O O . SER B 1 483 ? -32.438 20.125 11.586 1 87.06 483 SER B O 1
ATOM 8867 N N . ALA B 1 484 ? -34.156 21.062 12.578 1 88.44 484 ALA B N 1
ATOM 8868 C CA . ALA B 1 484 ? -35.094 20.547 11.609 1 88.44 484 ALA B CA 1
ATOM 8869 C C . ALA B 1 484 ? -34.875 21.156 10.227 1 88.44 484 ALA B C 1
ATOM 8871 O O . ALA B 1 484 ? -35.188 20.547 9.211 1 88.44 484 ALA B O 1
ATOM 8872 N N . ILE B 1 485 ? -34.375 22.297 10.25 1 87.25 485 ILE B N 1
ATOM 8873 C CA . ILE B 1 485 ? -34.094 22.953 8.984 1 87.25 485 ILE B CA 1
ATOM 8874 C C . ILE B 1 485 ? -32.656 22.594 8.539 1 87.25 485 ILE B C 1
ATOM 8876 O O . ILE B 1 485 ? -32.438 22.297 7.371 1 87.25 485 ILE B O 1
ATOM 8880 N N . TYR B 1 486 ? -31.828 22.578 9.492 1 85.12 486 TYR B N 1
ATOM 8881 C CA . TYR B 1 486 ? -30.406 22.391 9.211 1 85.12 486 TYR B CA 1
ATOM 8882 C C . TYR B 1 486 ? -30.125 21.031 8.609 1 85.12 486 TYR B C 1
ATOM 8884 O O . TYR B 1 486 ? -29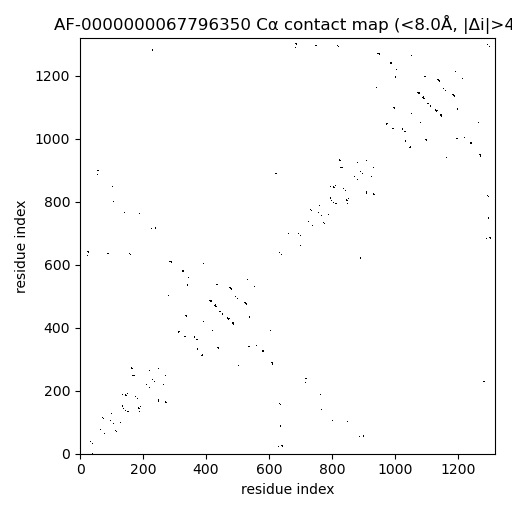.516 20.922 7.547 1 85.12 486 TYR B O 1
ATOM 8892 N N . PHE B 1 487 ? -30.594 19.969 9.18 1 84.25 487 PHE B N 1
ATOM 8893 C CA . PHE B 1 487 ? -30.188 18.625 8.82 1 84.25 487 PHE B CA 1
ATOM 8894 C C . PHE B 1 487 ? -30.734 18.234 7.453 1 84.25 487 PHE B C 1
ATOM 8896 O O . PHE B 1 487 ? -30.016 17.734 6.598 1 84.25 487 PHE B O 1
ATOM 8903 N N . PRO B 1 488 ? -31.984 18.422 7.219 1 84.56 488 PRO B N 1
ATOM 8904 C CA . PRO B 1 488 ? -32.469 18.094 5.879 1 84.56 488 PRO B CA 1
ATOM 8905 C C . PRO B 1 488 ? -31.828 18.953 4.789 1 84.56 488 PRO B C 1
ATOM 8907 O O . PRO B 1 488 ? -31.547 18.453 3.695 1 84.56 488 PRO B O 1
ATOM 8910 N N . THR B 1 489 ? -31.625 20.234 5.098 1 85.19 489 THR B N 1
ATOM 8911 C CA . THR B 1 489 ? -30.969 21.094 4.125 1 85.19 489 THR B CA 1
ATOM 8912 C C . THR B 1 489 ? -29.547 20.609 3.857 1 85.19 489 THR B C 1
ATOM 8914 O O . THR B 1 489 ? -29.094 20.578 2.709 1 85.19 489 THR B O 1
ATOM 8917 N N . TYR B 1 490 ? -28.938 20.297 4.891 1 80.69 490 TYR B N 1
ATOM 8918 C CA . TYR B 1 490 ? -27.578 19.766 4.781 1 80.69 490 TYR B CA 1
ATOM 8919 C C . TYR B 1 490 ? -27.547 18.5 3.943 1 80.69 490 TYR B C 1
ATOM 8921 O O . TYR B 1 490 ? -26.703 18.344 3.064 1 80.69 490 TYR B O 1
ATOM 8929 N N . ALA B 1 491 ? -28.422 17.625 4.172 1 79.81 491 ALA B N 1
ATOM 8930 C CA . ALA B 1 491 ? -28.5 16.344 3.469 1 79.81 491 ALA B CA 1
ATOM 8931 C C . ALA B 1 491 ? -28.797 16.547 1.986 1 79.81 491 ALA B C 1
ATOM 8933 O O . ALA B 1 491 ? -28.219 15.883 1.129 1 79.81 491 ALA B O 1
ATOM 8934 N N . HIS B 1 492 ? -29.656 17.422 1.731 1 84 492 HIS B N 1
ATOM 8935 C CA . HIS B 1 492 ? -30.031 17.656 0.345 1 84 492 HIS B CA 1
ATOM 8936 C C . HIS B 1 492 ? -28.953 18.422 -0.407 1 84 492 HIS B C 1
ATOM 8938 O O . HIS B 1 492 ? -28.766 18.219 -1.612 1 84 492 HIS B O 1
ATOM 8944 N N . LEU B 1 493 ? -28.266 19.266 0.331 1 84.12 493 LEU B N 1
ATOM 8945 C CA . LEU B 1 493 ? -27.141 19.953 -0.296 1 84.12 493 LEU B CA 1
ATOM 8946 C C . LEU B 1 493 ? -26.031 18.969 -0.643 1 84.12 493 LEU B C 1
ATOM 8948 O O . LEU B 1 493 ? -25.422 19.047 -1.713 1 84.12 493 LEU B O 1
ATOM 8952 N N . LYS B 1 494 ? -25.812 18.094 0.152 1 80.19 494 LYS B N 1
ATOM 8953 C CA . LYS B 1 494 ? -24.781 17.078 -0.076 1 80.19 494 LYS B CA 1
ATOM 8954 C C . LYS B 1 494 ? -25.156 16.172 -1.247 1 80.19 494 LYS B C 1
ATOM 8956 O O . LYS B 1 494 ? -24.328 15.922 -2.127 1 80.19 494 LYS B O 1
ATOM 8961 N N . LYS B 1 495 ? -26.312 15.703 -1.261 1 78.69 495 LYS B N 1
ATOM 8962 C CA . LYS B 1 495 ? -26.75 14.719 -2.248 1 78.69 495 LYS B CA 1
ATOM 8963 C C . LYS B 1 495 ? -27.062 15.383 -3.588 1 78.69 495 LYS B C 1
ATOM 8965 O O . LYS B 1 495 ? -26.562 14.945 -4.629 1 78.69 495 LYS B O 1
ATOM 8970 N N . ASP B 1 496 ? -27.828 16.422 -3.553 1 80.44 496 ASP B N 1
ATOM 8971 C CA . ASP B 1 496 ? -28.375 16.984 -4.777 1 80.44 496 ASP B CA 1
ATOM 8972 C C . ASP B 1 496 ? -27.422 18.031 -5.367 1 80.44 496 ASP B C 1
ATOM 8974 O O . ASP B 1 496 ? -27.297 18.125 -6.59 1 80.44 496 ASP B O 1
ATOM 8978 N N . TYR B 1 497 ? -26.797 18.781 -4.508 1 82.56 497 TYR B N 1
ATOM 8979 C CA . TYR B 1 497 ? -25.984 19.875 -5.031 1 82.56 497 TYR B CA 1
ATOM 8980 C C . TYR B 1 497 ? -24.531 19.438 -5.238 1 82.56 497 TYR B C 1
ATOM 8982 O O . TYR B 1 497 ? -23.953 19.688 -6.293 1 82.56 497 TYR B O 1
ATOM 8990 N N . PHE B 1 498 ? -23.984 18.781 -4.258 1 79.25 498 PHE B N 1
ATOM 8991 C CA . PHE B 1 498 ? -22.578 18.406 -4.367 1 79.25 498 PHE B CA 1
ATOM 8992 C C . PHE B 1 498 ? -22.438 17 -4.93 1 79.25 498 PHE B C 1
ATOM 8994 O O . PHE B 1 498 ? -21.328 16.547 -5.211 1 79.25 498 PHE B O 1
ATOM 9001 N N . GLY B 1 499 ? -23.531 16.281 -5.113 1 77.12 499 GLY B N 1
ATOM 9002 C CA . GLY B 1 499 ? -23.547 15.008 -5.801 1 77.12 499 GLY B CA 1
ATOM 9003 C C . GLY B 1 499 ? -22.922 13.883 -4.988 1 77.12 499 GLY B C 1
ATOM 9004 O O . GLY B 1 499 ? -22.172 13.062 -5.523 1 77.12 499 GLY B O 1
ATOM 9005 N N . GLU B 1 500 ? -23.203 13.977 -3.646 1 73.81 500 GLU B N 1
ATOM 9006 C CA . GLU B 1 500 ? -22.719 12.859 -2.846 1 73.81 500 GLU B CA 1
ATOM 9007 C C . GLU B 1 500 ? -23.328 11.539 -3.312 1 73.81 500 GLU B C 1
ATOM 9009 O O . GLU B 1 500 ? -24.547 11.438 -3.471 1 73.81 500 GLU B O 1
ATOM 9014 N N . GLY B 1 501 ? -22.516 10.609 -3.797 1 67.56 501 GLY B N 1
ATOM 9015 C CA . GLY B 1 501 ? -22.984 9.32 -4.281 1 67.56 501 GLY B CA 1
ATOM 9016 C C . GLY B 1 501 ? -21.906 8.25 -4.25 1 67.56 501 GLY B C 1
ATOM 9017 O O . GLY B 1 501 ? -20.859 8.43 -3.633 1 67.56 501 GLY B O 1
ATOM 9018 N N . PRO B 1 502 ? -22.266 7.145 -4.742 1 70 502 PRO B N 1
ATOM 9019 C CA . PRO B 1 502 ? -21.344 6.004 -4.734 1 70 502 PRO B CA 1
ATOM 9020 C C . PRO B 1 502 ? -20 6.324 -5.387 1 70 502 PRO B C 1
ATOM 9022 O O . PRO B 1 502 ? -18.969 5.805 -4.961 1 70 502 PRO B O 1
ATOM 9025 N N . ASN B 1 503 ? -19.984 7.18 -6.348 1 65.69 503 ASN B N 1
ATOM 9026 C CA . ASN B 1 503 ? -18.75 7.434 -7.09 1 65.69 503 ASN B CA 1
ATOM 9027 C C . ASN B 1 503 ? -18.141 8.773 -6.711 1 65.69 503 ASN B C 1
ATOM 9029 O O . ASN B 1 503 ? -17.172 9.227 -7.348 1 65.69 503 ASN B O 1
ATOM 9033 N N . HIS B 1 504 ? -18.828 9.438 -5.707 1 69.88 504 HIS B N 1
ATOM 9034 C CA . HIS B 1 504 ? -18.328 10.773 -5.402 1 69.88 504 HIS B CA 1
ATOM 9035 C C . HIS B 1 504 ? -18.297 11.023 -3.898 1 69.88 504 HIS B C 1
ATOM 9037 O O . HIS B 1 504 ? -19.344 11.281 -3.291 1 69.88 504 HIS B O 1
ATOM 9043 N N . LYS B 1 505 ? -17.109 10.844 -3.381 1 67.38 505 LYS B N 1
ATOM 9044 C CA . LYS B 1 505 ? -16.938 11.227 -1.981 1 67.38 505 LYS B CA 1
ATOM 9045 C C . LYS B 1 505 ? -16.656 12.719 -1.85 1 67.38 505 LYS B C 1
ATOM 9047 O O . LYS B 1 505 ? -15.797 13.258 -2.545 1 67.38 505 LYS B O 1
ATOM 9052 N N . LEU B 1 506 ? -17.484 13.406 -0.988 1 70.44 506 LEU B N 1
ATOM 9053 C CA . LEU B 1 506 ? -17.328 14.852 -0.853 1 70.44 506 LEU B CA 1
ATOM 9054 C C . LEU B 1 506 ? -16.078 15.195 -0.074 1 70.44 506 LEU B C 1
ATOM 9056 O O . LEU B 1 506 ? -15.805 14.609 0.977 1 70.44 506 LEU B O 1
ATOM 9060 N N . PRO B 1 507 ? -15.289 15.977 -0.708 1 63.94 507 PRO B N 1
ATOM 9061 C CA . PRO B 1 507 ? -14.156 16.484 0.065 1 63.94 507 PRO B CA 1
ATOM 9062 C C . PRO B 1 507 ? -14.586 17.328 1.266 1 63.94 507 PRO B C 1
ATOM 9064 O O . PRO B 1 507 ? -15.75 17.734 1.353 1 63.94 507 PRO B O 1
ATOM 9067 N N . ILE B 1 508 ? -13.758 17.609 2.191 1 63.28 508 ILE B N 1
ATOM 9068 C CA . ILE B 1 508 ? -14.039 18.25 3.465 1 63.28 508 ILE B CA 1
ATOM 9069 C C . ILE B 1 508 ? -14.547 19.672 3.221 1 63.28 508 ILE B C 1
ATOM 9071 O O . ILE B 1 508 ? -15.445 20.156 3.922 1 63.28 508 ILE B O 1
ATOM 9075 N N . TRP B 1 509 ? -13.969 20.312 2.24 1 66.81 509 TRP B N 1
ATOM 9076 C CA . TRP B 1 509 ? -14.383 21.688 2.018 1 66.81 509 TRP B CA 1
ATOM 9077 C C . TRP B 1 509 ? -15.836 21.766 1.545 1 66.81 509 TRP B C 1
ATOM 9079 O O . TRP B 1 509 ? -16.562 22.703 1.874 1 66.81 509 TRP B O 1
ATOM 9089 N N . GLN B 1 510 ? -16.234 20.75 0.79 1 73.75 510 GLN B N 1
ATOM 9090 C CA . GLN B 1 510 ? -17.625 20.719 0.35 1 73.75 510 GLN B CA 1
ATOM 9091 C C . GLN B 1 510 ? -18.578 20.438 1.518 1 73.75 510 GLN B C 1
ATOM 9093 O O . GLN B 1 510 ? -19.672 20.969 1.574 1 73.75 510 GLN B O 1
ATOM 9098 N N . LEU B 1 511 ? -18.094 19.594 2.33 1 71.56 511 LEU B N 1
ATOM 9099 C CA . LEU B 1 511 ? -18.891 19.297 3.518 1 71.56 511 LEU B CA 1
ATOM 9100 C C . LEU B 1 511 ? -19.047 20.547 4.387 1 71.56 511 LEU B C 1
ATOM 9102 O O . LEU B 1 511 ? -20.141 20.812 4.902 1 71.56 511 LEU B O 1
ATOM 9106 N N . LEU B 1 512 ? -18.016 21.297 4.469 1 68.5 512 LEU B N 1
ATOM 9107 C CA . LEU B 1 512 ? -18.031 22.516 5.285 1 68.5 512 LEU B CA 1
ATOM 9108 C C . LEU B 1 512 ? -18.906 23.594 4.648 1 68.5 512 LEU B C 1
ATOM 9110 O O . LEU B 1 512 ? -19.641 24.281 5.352 1 68.5 512 LEU B O 1
ATOM 9114 N N . VAL B 1 513 ? -18.781 23.656 3.389 1 73.62 513 VAL B N 1
ATOM 9115 C CA . VAL B 1 513 ? -19.609 24.625 2.688 1 73.62 513 VAL B CA 1
ATOM 9116 C C . VAL B 1 513 ? -21.078 24.25 2.811 1 73.62 513 VAL B C 1
ATOM 9118 O O . VAL B 1 513 ? -21.938 25.125 3.01 1 73.62 513 VAL B O 1
ATOM 9121 N N . ALA B 1 514 ? -21.344 23 2.635 1 77.19 514 ALA B N 1
ATOM 9122 C CA . ALA B 1 514 ? -22.719 22.547 2.781 1 77.19 514 ALA B CA 1
ATOM 9123 C C . ALA B 1 514 ? -23.25 22.844 4.18 1 77.19 514 ALA B C 1
ATOM 9125 O O . ALA B 1 514 ? -24.406 23.266 4.34 1 77.19 514 ALA B O 1
ATOM 9126 N N . GLY B 1 515 ? -22.438 22.625 5.152 1 77.25 515 GLY B N 1
ATOM 9127 C CA . GLY B 1 515 ? -22.828 22.922 6.523 1 77.25 515 GLY B CA 1
ATOM 9128 C C . GLY B 1 515 ? -23.047 24.391 6.777 1 77.25 515 GLY B C 1
ATOM 9129 O O . GLY B 1 515 ? -24 24.781 7.461 1 77.25 515 GLY B O 1
ATOM 9130 N N . ALA B 1 516 ? -22.156 25.188 6.258 1 75.06 516 ALA B N 1
ATOM 9131 C CA . ALA B 1 516 ? -22.266 26.641 6.43 1 75.06 516 ALA B CA 1
ATOM 9132 C C . ALA B 1 516 ? -23.531 27.172 5.754 1 75.06 516 ALA B C 1
ATOM 9134 O O . ALA B 1 516 ? -24.234 28 6.324 1 75.06 516 ALA B O 1
ATOM 9135 N N . VAL B 1 517 ? -23.812 26.703 4.598 1 81.12 517 VAL B N 1
ATOM 9136 C CA . VAL B 1 517 ? -24.953 27.188 3.834 1 81.12 517 VAL B CA 1
ATOM 9137 C C . VAL B 1 517 ? -26.25 26.703 4.484 1 81.12 517 VAL B C 1
ATOM 9139 O O . VAL B 1 517 ? -27.266 27.406 4.477 1 81.12 517 VAL B O 1
ATOM 9142 N N . ALA B 1 518 ? -26.219 25.531 4.996 1 82.31 518 ALA B N 1
ATOM 9143 C CA . ALA B 1 518 ? -27.406 25 5.676 1 82.31 518 ALA B CA 1
ATOM 9144 C C . ALA B 1 518 ? -27.641 25.719 6.996 1 82.31 518 ALA B C 1
ATOM 9146 O O . ALA B 1 518 ? -28.797 25.875 7.422 1 82.31 518 ALA B O 1
ATOM 9147 N N . GLY B 1 519 ? -26.594 26.203 7.629 1 81.31 519 GLY B N 1
ATOM 9148 C CA . GLY B 1 519 ? -26.688 26.828 8.938 1 81.31 519 GLY B CA 1
ATOM 9149 C C . GLY B 1 519 ? -27.188 28.266 8.875 1 81.31 519 GLY B C 1
ATOM 9150 O O . GLY B 1 519 ? -27.844 28.734 9.805 1 81.31 519 GLY B O 1
ATOM 9151 N N . MET B 1 520 ? -26.969 28.984 7.789 1 82.31 520 MET B N 1
ATOM 9152 C CA . MET B 1 520 ? -27.281 30.391 7.684 1 82.31 520 MET B CA 1
ATOM 9153 C C . MET B 1 520 ? -28.797 30.625 7.723 1 82.31 520 MET B C 1
ATOM 9155 O O . MET B 1 520 ? -29.281 31.391 8.547 1 82.31 520 MET B O 1
ATOM 9159 N N . PRO B 1 521 ? -29.531 29.953 6.898 1 82.5 521 PRO B N 1
ATOM 9160 C CA . PRO B 1 521 ? -30.984 30.156 6.977 1 82.5 521 PRO B CA 1
ATOM 9161 C C . PRO B 1 521 ? -31.578 29.641 8.281 1 82.5 521 PRO B C 1
ATOM 9163 O O . PRO B 1 521 ? -32.531 30.219 8.797 1 82.5 521 PRO B O 1
ATOM 9166 N N . ALA B 1 522 ? -31.062 28.562 8.773 1 85.31 522 ALA B N 1
ATOM 9167 C CA . ALA B 1 522 ? -31.562 28.016 10.039 1 85.31 522 ALA B CA 1
ATOM 9168 C C . ALA B 1 522 ? -31.328 29 11.18 1 85.31 522 ALA B C 1
ATOM 9170 O O . ALA B 1 522 ? -32.219 29.188 12.031 1 85.31 522 ALA B O 1
ATOM 9171 N N . ALA B 1 523 ? -30.203 29.656 11.172 1 82.88 523 ALA B N 1
ATOM 9172 C CA . ALA B 1 523 ? -29.859 30.609 12.219 1 82.88 523 ALA B CA 1
ATOM 9173 C C . ALA B 1 523 ? -30.734 31.859 12.102 1 82.88 523 ALA B C 1
ATOM 9175 O O . ALA B 1 523 ? -31.234 32.375 13.109 1 82.88 523 ALA B O 1
ATOM 9176 N N . TYR B 1 524 ? -30.891 32.406 10.938 1 83.62 524 TYR B N 1
ATOM 9177 C CA . TYR B 1 524 ? -31.656 33.625 10.734 1 83.62 524 TYR B CA 1
ATOM 9178 C C . TYR B 1 524 ? -33.125 33.438 11.094 1 83.62 524 TYR B C 1
ATOM 9180 O O . TYR B 1 524 ? -33.719 34.281 11.758 1 83.62 524 TYR B O 1
ATOM 9188 N N . LEU B 1 525 ? -33.688 32.281 10.75 1 84.38 525 LEU B N 1
ATOM 9189 C CA . LEU B 1 525 ? -35.125 32.031 10.953 1 84.38 525 LEU B CA 1
ATOM 9190 C C . LEU B 1 525 ? -35.406 31.766 12.422 1 84.38 525 LEU B C 1
ATOM 9192 O O . LEU B 1 525 ? -36.531 31.984 12.883 1 84.38 525 LEU B O 1
ATOM 9196 N N . THR B 1 526 ? -34.438 31.422 13.148 1 87.06 526 THR B N 1
ATOM 9197 C CA . THR B 1 526 ? -34.656 31.078 14.547 1 87.06 526 THR B CA 1
ATOM 9198 C C . THR B 1 526 ? -34.156 32.188 15.469 1 87.06 526 THR B C 1
ATOM 9200 O O . THR B 1 526 ? -34.125 32 16.688 1 87.06 526 THR B O 1
ATOM 9203 N N . THR B 1 527 ? -33.719 33.312 14.953 1 86.38 527 THR B N 1
ATOM 9204 C CA . THR B 1 527 ? -33.188 34.438 15.719 1 86.38 527 THR B CA 1
ATOM 9205 C C . THR B 1 527 ? -34.219 34.969 16.719 1 86.38 527 THR B C 1
ATOM 9207 O O . THR B 1 527 ? -33.844 35.312 17.844 1 86.38 527 THR B O 1
ATOM 9210 N N . PRO B 1 528 ? -35.5 35.031 16.359 1 87.06 528 PRO B N 1
ATOM 9211 C CA . PRO B 1 528 ? -36.469 35.5 17.328 1 87.06 528 PRO B CA 1
ATOM 9212 C C . PRO B 1 528 ? -36.531 34.656 18.594 1 87.06 528 PRO B C 1
ATOM 9214 O O . PRO B 1 528 ? -36.656 35.188 19.703 1 87.06 528 PRO B O 1
ATOM 9217 N N . CYS B 1 529 ? -36.438 33.406 18.406 1 87.81 529 CYS B N 1
ATOM 9218 C CA . CYS B 1 529 ? -36.438 32.5 19.562 1 87.81 529 CYS B CA 1
ATOM 9219 C C . CYS B 1 529 ? -35.156 32.656 20.375 1 87.81 529 CYS B C 1
ATOM 9221 O O . CYS B 1 529 ? -35.188 32.5 21.609 1 87.81 529 CYS B O 1
ATOM 9223 N N . ASP B 1 530 ? -34.125 33.031 19.703 1 88 530 ASP B N 1
ATOM 9224 C CA . ASP B 1 530 ? -32.875 33.219 20.391 1 88 530 ASP B CA 1
ATOM 9225 C C . ASP B 1 530 ? -32.938 34.469 21.266 1 88 530 ASP B C 1
ATOM 9227 O O . ASP B 1 530 ? -32.375 34.5 22.359 1 88 530 ASP B O 1
ATOM 9231 N N . VAL B 1 531 ? -33.531 35.531 20.797 1 87.56 531 VAL B N 1
ATOM 9232 C CA . VAL B 1 531 ? -33.688 36.781 21.562 1 87.56 531 VAL B CA 1
ATOM 9233 C C . VAL B 1 531 ? -34.531 36.531 22.812 1 87.56 531 VAL B C 1
ATOM 9235 O O . VAL B 1 531 ? -34.156 36.969 23.906 1 87.56 531 VAL B O 1
ATOM 9238 N N . ILE B 1 532 ? -35.531 35.781 22.641 1 87 532 ILE B N 1
ATOM 9239 C CA . ILE B 1 532 ? -36.406 35.438 23.766 1 87 532 ILE B CA 1
ATOM 9240 C C . ILE B 1 532 ? -35.656 34.625 24.797 1 87 532 ILE B C 1
ATOM 9242 O O . ILE B 1 532 ? -35.75 34.875 26 1 87 532 ILE B O 1
ATOM 9246 N N . LYS B 1 533 ? -34.906 33.781 24.312 1 87.12 533 LYS B N 1
ATOM 9247 C CA . LYS B 1 533 ? -34.094 32.906 25.188 1 87.12 533 LYS B CA 1
ATOM 9248 C C . LYS B 1 533 ? -33.094 33.75 26 1 87.12 533 LYS B C 1
ATOM 9250 O O . LYS B 1 533 ? -33 33.531 27.219 1 87.12 533 LYS B O 1
ATOM 9255 N N . THR B 1 534 ? -32.406 34.531 25.328 1 85.62 534 THR B N 1
ATOM 9256 C CA . THR B 1 534 ? -31.391 35.344 25.984 1 85.62 534 THR B CA 1
ATOM 9257 C C . THR B 1 534 ? -32.031 36.188 27.078 1 85.62 534 THR B C 1
ATOM 9259 O O . THR B 1 534 ? -31.484 36.312 28.188 1 85.62 534 THR B O 1
ATOM 9262 N N . ARG B 1 535 ? -33.125 36.75 26.875 1 85.56 535 ARG B N 1
ATOM 9263 C CA . ARG B 1 535 ? -33.812 37.625 27.828 1 85.56 535 ARG B CA 1
ATOM 9264 C C . ARG B 1 535 ? -34.312 36.844 29.031 1 85.56 535 ARG B C 1
ATOM 9266 O O . ARG B 1 535 ? -34.344 37.344 30.156 1 85.56 535 ARG B O 1
ATOM 9273 N N . LEU B 1 536 ? -34.719 35.688 28.719 1 83.56 536 LEU B N 1
ATOM 9274 C CA . LEU B 1 536 ? -35.25 34.844 29.797 1 83.56 536 LEU B CA 1
ATOM 9275 C C . LEU B 1 536 ? -34.125 34.344 30.688 1 83.56 536 LEU B C 1
ATOM 9277 O O . LEU B 1 536 ? -34.312 34.094 31.875 1 83.56 536 LEU B O 1
ATOM 9281 N N . GLN B 1 537 ? -32.969 34.25 30.141 1 83.56 537 GLN B N 1
ATOM 9282 C CA . GLN B 1 537 ? -31.875 33.594 30.859 1 83.56 537 GLN B CA 1
ATOM 9283 C C . GLN B 1 537 ? -30.984 34.625 31.562 1 83.56 537 GLN B C 1
ATOM 9285 O O . GLN B 1 537 ? -30.172 34.281 32.406 1 83.56 537 GLN B O 1
ATOM 9290 N N . VAL B 1 538 ? -31.156 35.781 31.141 1 80.19 538 VAL B N 1
ATOM 9291 C CA . VAL B 1 538 ? -30.391 36.844 31.797 1 80.19 538 VAL B CA 1
ATOM 9292 C C . VAL B 1 538 ? -31.062 37.25 33.125 1 80.19 538 VAL B C 1
ATOM 9294 O O . VAL B 1 538 ? -32.281 37.188 33.25 1 80.19 538 VAL B O 1
ATOM 9297 N N . GLU B 1 539 ? -30.219 37.469 34.094 1 71.88 539 GLU B N 1
ATOM 9298 C CA . GLU B 1 539 ? -30.734 37.938 35.375 1 71.88 539 GLU B CA 1
ATOM 9299 C C . GLU B 1 539 ? -31.297 39.344 35.25 1 71.88 539 GLU B C 1
ATOM 9301 O O . GLU B 1 539 ? -30.641 40.219 34.719 1 71.88 539 GLU B O 1
ATOM 9306 N N . ALA B 1 540 ? -32.625 39.469 35.594 1 65.94 540 ALA B N 1
ATOM 9307 C CA . ALA B 1 540 ? -33.281 40.781 35.5 1 65.94 540 ALA B CA 1
ATOM 9308 C C . ALA B 1 540 ? -32.594 41.781 36.438 1 65.94 540 ALA B C 1
ATOM 9310 O O . ALA B 1 540 ? -32.312 41.438 37.594 1 65.94 540 ALA B O 1
ATOM 9311 N N . ARG B 1 541 ? -32.188 42.875 35.875 1 66.25 541 ARG B N 1
ATOM 9312 C CA . ARG B 1 541 ? -31.656 43.969 36.688 1 66.25 541 ARG B CA 1
ATOM 9313 C C . ARG B 1 541 ? -32.75 44.625 37.5 1 66.25 541 ARG B C 1
ATOM 9315 O O . ARG B 1 541 ? -33.938 44.5 37.156 1 66.25 541 ARG B O 1
ATOM 9322 N N . SER B 1 542 ? -32.281 45.25 38.656 1 62.53 542 SER B N 1
ATOM 9323 C CA . SER B 1 542 ? -33.219 46.031 39.469 1 62.53 542 SER B CA 1
ATOM 9324 C C . SER B 1 542 ? -33.938 47.094 38.625 1 62.53 542 SER B C 1
ATOM 9326 O O . SER B 1 542 ? -33.281 47.875 37.969 1 62.53 542 SER B O 1
ATOM 9328 N N . GLY B 1 543 ? -35.219 47 38.281 1 61.03 543 GLY B N 1
ATOM 9329 C CA . GLY B 1 543 ? -36 47.969 37.531 1 61.03 543 GLY B CA 1
ATOM 9330 C C . GLY B 1 543 ? -36.469 47.438 36.188 1 61.03 543 GLY B C 1
ATOM 9331 O O . GLY B 1 543 ? -37.281 48.062 35.5 1 61.03 543 GLY B O 1
ATOM 9332 N N . GLU B 1 544 ? -35.906 46.281 35.812 1 67.44 544 GLU B N 1
ATOM 9333 C CA . GLU B 1 544 ? -36.281 45.75 34.5 1 67.44 544 GLU B CA 1
ATOM 9334 C C . GLU B 1 544 ? -37.344 44.656 34.656 1 67.44 544 GLU B C 1
ATOM 9336 O O . GLU B 1 544 ? -37.469 44.031 35.719 1 67.44 544 GLU B O 1
ATOM 9341 N N . THR B 1 545 ? -38.188 44.625 33.625 1 71.12 545 THR B N 1
ATOM 9342 C CA . THR B 1 545 ? -39.312 43.656 33.656 1 71.12 545 THR B CA 1
ATOM 9343 C C . THR B 1 545 ? -38.781 42.219 33.688 1 71.12 545 THR B C 1
ATOM 9345 O O . THR B 1 545 ? -37.844 41.875 32.969 1 71.12 545 THR B O 1
ATOM 9348 N N . SER B 1 546 ? -39.125 41.531 34.688 1 76 546 SER B N 1
ATOM 9349 C CA . SER B 1 546 ? -38.812 40.125 34.812 1 76 546 SER B CA 1
ATOM 9350 C C . SER B 1 546 ? -39.781 39.25 33.969 1 76 546 SER B C 1
ATOM 9352 O O . SER B 1 546 ? -40.969 39.469 34 1 76 546 SER B O 1
ATOM 9354 N N . TYR B 1 547 ? -39.188 38.469 33.125 1 79.06 547 TYR B N 1
ATOM 9355 C CA . TYR B 1 547 ? -40 37.656 32.219 1 79.06 547 TYR B CA 1
ATOM 9356 C C . TYR B 1 547 ? -40.344 36.312 32.875 1 79.06 547 TYR B C 1
ATOM 9358 O O . TYR B 1 547 ? -39.5 35.688 33.5 1 79.06 547 TYR B O 1
ATOM 9366 N N . THR B 1 548 ? -41.594 35.906 32.938 1 76.56 548 THR B N 1
ATOM 9367 C CA . THR B 1 548 ? -42.062 34.719 33.625 1 76.56 548 THR B CA 1
ATOM 9368 C C . THR B 1 548 ? -42.156 33.531 32.656 1 76.56 548 THR B C 1
ATOM 9370 O O . THR B 1 548 ? -42.219 32.375 33.062 1 76.56 548 THR B O 1
ATOM 9373 N N . GLY B 1 549 ? -42.25 33.812 31.438 1 78.81 549 GLY B N 1
ATOM 9374 C CA . GLY B 1 549 ? -42.438 32.719 30.484 1 78.81 549 GLY B CA 1
ATOM 9375 C C . GLY B 1 549 ? -42.188 33.156 29.047 1 78.81 549 GLY B C 1
ATOM 9376 O O . GLY B 1 549 ? -41.844 34.312 28.781 1 78.81 549 GLY B O 1
ATOM 9377 N N . LEU B 1 550 ? -42.344 32.156 28.156 1 84.81 550 LEU B N 1
ATOM 9378 C CA . LEU B 1 550 ? -42.094 32.375 26.734 1 84.81 550 LEU B CA 1
ATOM 9379 C C . LEU B 1 550 ? -43.125 33.344 26.156 1 84.81 550 LEU B C 1
ATOM 9381 O O . LEU B 1 550 ? -42.75 34.281 25.453 1 84.81 550 LEU B O 1
ATOM 9385 N N . ARG B 1 551 ? -44.312 33.094 26.484 1 86.31 551 ARG B N 1
ATOM 9386 C CA . ARG B 1 551 ? -45.375 33.938 25.953 1 86.31 551 ARG B CA 1
ATOM 9387 C C . ARG B 1 551 ? -45.312 35.344 26.5 1 86.31 551 ARG B C 1
ATOM 9389 O O . ARG B 1 551 ? -45.531 36.312 25.766 1 86.31 551 ARG B O 1
ATOM 9396 N N . HIS B 1 552 ? -45.031 35.406 27.781 1 88.38 552 HIS B N 1
ATOM 9397 C CA . HIS B 1 552 ? -44.906 36.719 28.406 1 88.38 552 HIS B CA 1
ATOM 9398 C C . HIS B 1 552 ? -43.75 37.5 27.828 1 88.38 552 HIS B C 1
ATOM 9400 O O . HIS B 1 552 ? -43.844 38.688 27.594 1 88.38 552 HIS B O 1
ATOM 9406 N N . ALA B 1 553 ? -42.75 36.75 27.594 1 85.75 553 ALA B N 1
ATOM 9407 C CA . ALA B 1 553 ? -41.562 37.438 27.031 1 85.75 553 ALA B CA 1
ATOM 9408 C C . ALA B 1 553 ? -41.844 37.906 25.609 1 85.75 553 ALA B C 1
ATOM 9410 O O . ALA B 1 553 ? -41.5 39.031 25.266 1 85.75 553 ALA B O 1
ATOM 9411 N N . PHE B 1 554 ? -42.531 37.125 24.859 1 89.06 554 PHE B N 1
ATOM 9412 C CA . PHE B 1 554 ? -42.844 37.469 23.469 1 89.06 554 PHE B CA 1
ATOM 9413 C C . PHE B 1 554 ? -43.75 38.688 23.406 1 89.06 554 PHE B C 1
ATOM 9415 O O . PHE B 1 554 ? -43.469 39.625 22.672 1 89.06 554 PHE B O 1
ATOM 9422 N N . SER B 1 555 ? -44.719 38.688 24.234 1 90.06 555 SER B N 1
ATOM 9423 C CA . SER B 1 555 ? -45.688 39.781 24.219 1 90.06 555 SER B CA 1
ATOM 9424 C C . SER B 1 555 ? -45.094 41.062 24.75 1 90.06 555 SER B C 1
ATOM 9426 O O . SER B 1 555 ? -45.375 42.156 24.234 1 90.06 555 SER B O 1
ATOM 9428 N N . THR B 1 556 ? -44.281 40.906 25.766 1 87.25 556 THR B N 1
ATOM 9429 C CA . THR B 1 556 ? -43.688 42.062 26.391 1 87.25 556 THR B CA 1
ATOM 9430 C C . THR B 1 556 ? -42.656 42.719 25.469 1 87.25 556 THR B C 1
ATOM 9432 O O . THR B 1 556 ? -42.625 43.938 25.344 1 87.25 556 THR B O 1
ATOM 9435 N N . ILE B 1 557 ? -41.938 41.969 24.781 1 86.5 557 ILE B N 1
ATOM 9436 C CA . ILE B 1 557 ? -40.938 42.469 23.875 1 86.5 557 ILE B CA 1
ATOM 9437 C C . ILE B 1 557 ? -41.594 43.156 22.688 1 86.5 557 ILE B C 1
ATOM 9439 O O . ILE B 1 557 ? -41.188 44.219 22.25 1 86.5 557 ILE B O 1
ATOM 9443 N N . LEU B 1 558 ? -42.625 42.469 22.266 1 88.06 558 LEU B N 1
ATOM 9444 C CA . LEU B 1 558 ? -43.344 43.031 21.125 1 88.06 558 LEU B CA 1
ATOM 9445 C C . LEU B 1 558 ? -44 44.375 21.484 1 88.06 558 LEU B C 1
ATOM 9447 O O . LEU B 1 558 ? -44 45.281 20.672 1 88.06 558 LEU B O 1
ATOM 9451 N N . ARG B 1 559 ? -44.5 44.5 22.672 1 85.62 559 ARG B N 1
ATOM 9452 C CA . ARG B 1 559 ? -45.188 45.688 23.125 1 85.62 559 ARG B CA 1
ATOM 9453 C C . ARG B 1 559 ? -44.219 46.812 23.453 1 85.62 559 ARG B C 1
ATOM 9455 O O . ARG B 1 559 ? -44.438 47.969 23.094 1 85.62 559 ARG B O 1
ATOM 9462 N N . GLU B 1 560 ? -43.156 46.438 24.094 1 82.62 560 GLU B N 1
ATOM 9463 C CA . GLU B 1 560 ? -42.25 47.438 24.609 1 82.62 560 GLU B CA 1
ATOM 9464 C C . GLU B 1 560 ? -41.219 47.844 23.578 1 82.62 560 GLU B C 1
ATOM 9466 O O . GLU B 1 560 ? -40.781 49 23.531 1 82.62 560 GLU B O 1
ATOM 9471 N N . GLU B 1 561 ? -40.781 46.906 22.703 1 83.31 561 GLU B N 1
ATOM 9472 C CA . GLU B 1 561 ? -39.656 47.188 21.828 1 83.31 561 GLU B CA 1
ATOM 9473 C C . GLU B 1 561 ? -40.031 47.062 20.359 1 83.31 561 GLU B C 1
ATOM 9475 O O . GLU B 1 561 ? -39.312 47.562 19.484 1 83.31 561 GLU B O 1
ATOM 9480 N N . GLY B 1 562 ? -41.156 46.406 19.938 1 83.19 562 GLY B N 1
ATOM 9481 C CA . GLY B 1 562 ? -41.562 46.281 18.547 1 83.19 562 GLY B CA 1
ATOM 9482 C C . GLY B 1 562 ? -41.031 45.031 17.891 1 83.19 562 GLY B C 1
ATOM 9483 O O . GLY B 1 562 ? -40.219 44.312 18.484 1 83.19 562 GLY B O 1
ATOM 9484 N N . PRO B 1 563 ? -41.406 44.75 16.688 1 84.56 563 PRO B N 1
ATOM 9485 C CA . PRO B 1 563 ? -41.031 43.5 15.977 1 84.56 563 PRO B CA 1
ATOM 9486 C C . PRO B 1 563 ? -39.562 43.5 15.57 1 84.56 563 PRO B C 1
ATOM 9488 O O . PRO B 1 563 ? -38.969 42.438 15.422 1 84.56 563 PRO B O 1
ATOM 9491 N N . ALA B 1 564 ? -38.906 44.531 15.43 1 83.25 564 ALA B N 1
ATOM 9492 C CA . ALA B 1 564 ? -37.5 44.625 15.016 1 83.25 564 ALA B CA 1
ATOM 9493 C C . ALA B 1 564 ? -36.562 44.125 16.125 1 83.25 564 ALA B C 1
ATOM 9495 O O . ALA B 1 564 ? -35.438 43.719 15.852 1 83.25 564 ALA B O 1
ATOM 9496 N N . ALA B 1 565 ? -37.125 44.125 17.312 1 83.12 565 ALA B N 1
ATOM 9497 C CA . ALA B 1 565 ? -36.312 43.719 18.453 1 83.12 565 ALA B CA 1
ATOM 9498 C C . ALA B 1 565 ? -36.031 42.219 18.422 1 83.12 565 ALA B C 1
ATOM 9500 O O . ALA B 1 565 ? -35.062 41.75 19.016 1 83.12 565 ALA B O 1
ATOM 9501 N N . PHE B 1 566 ? -36.906 41.531 17.625 1 87.88 566 PHE B N 1
ATOM 9502 C CA . PHE B 1 566 ? -36.75 40.062 17.578 1 87.88 566 PHE B CA 1
ATOM 9503 C C . PHE B 1 566 ? -35.594 39.656 16.672 1 87.88 566 PHE B C 1
ATOM 9505 O O . PHE B 1 566 ? -35.125 38.531 16.719 1 87.88 566 PHE B O 1
ATOM 9512 N N . PHE B 1 567 ? -35.031 40.562 15.977 1 84.81 567 PHE B N 1
ATOM 9513 C CA . PHE B 1 567 ? -33.969 40.219 15.047 1 84.81 567 PHE B CA 1
ATOM 9514 C C . PHE B 1 567 ? -32.656 40.938 15.43 1 84.81 567 PHE B C 1
ATOM 9516 O O . PHE B 1 567 ? -31.719 41 14.633 1 84.81 567 PHE B O 1
ATOM 9523 N N . LYS B 1 568 ? -32.75 41.469 16.719 1 82.38 568 LYS B N 1
ATOM 9524 C CA . LYS B 1 568 ? -31.531 42.031 17.234 1 82.38 568 LYS B CA 1
ATOM 9525 C C . LYS B 1 568 ? -30.438 41 17.375 1 82.38 568 LYS B C 1
ATOM 9527 O O . LYS B 1 568 ? -30.656 39.938 17.953 1 82.38 568 LYS B O 1
ATOM 9532 N N . GLY B 1 569 ? -29.297 41.188 16.703 1 77.19 569 GLY B N 1
ATOM 9533 C CA . GLY B 1 569 ? -28.203 40.219 16.766 1 77.19 569 GLY B CA 1
ATOM 9534 C C . GLY B 1 569 ? -28.234 39.219 15.648 1 77.19 569 GLY B C 1
ATOM 9535 O O . GLY B 1 569 ? -27.406 38.281 15.625 1 77.19 569 GLY B O 1
ATOM 9536 N N . GLY B 1 570 ? -29.188 39.312 14.805 1 78.69 570 GLY B N 1
ATOM 9537 C CA . GLY B 1 570 ? -29.328 38.375 13.719 1 78.69 570 GLY B CA 1
ATOM 9538 C C . GLY B 1 570 ? -28.141 38.344 12.781 1 78.69 570 GLY B C 1
ATOM 9539 O O . GLY B 1 570 ? -27.688 37.25 12.367 1 78.69 570 GLY B O 1
ATOM 9540 N N . ALA B 1 571 ? -27.594 39.406 12.484 1 76.94 571 ALA B N 1
ATOM 9541 C CA . ALA B 1 571 ? -26.438 39.469 11.594 1 76.94 571 ALA B CA 1
ATOM 9542 C C . ALA B 1 571 ? -25.203 38.844 12.234 1 76.94 571 ALA B C 1
ATOM 9544 O O . ALA B 1 571 ? -24.406 38.188 11.562 1 76.94 571 ALA B O 1
ATOM 9545 N N . ALA B 1 572 ? -25.094 39.094 13.539 1 76.75 572 ALA B N 1
ATOM 9546 C CA . ALA B 1 572 ? -23.969 38.5 14.266 1 76.75 572 ALA B CA 1
ATOM 9547 C C . ALA B 1 572 ? -24.078 37 14.32 1 76.75 572 ALA B C 1
ATOM 9549 O O . ALA B 1 572 ? -23.078 36.281 14.242 1 76.75 572 ALA B O 1
ATOM 9550 N N . ARG B 1 573 ? -25.297 36.562 14.375 1 79.69 573 ARG B N 1
ATOM 9551 C CA . ARG B 1 573 ? -25.531 35.125 14.445 1 79.69 573 ARG B CA 1
ATOM 9552 C C . ARG B 1 573 ? -25.219 34.438 13.109 1 79.69 573 ARG B C 1
ATOM 9554 O O . ARG B 1 573 ? -24.656 33.344 13.078 1 79.69 573 ARG B O 1
ATOM 9561 N N . VAL B 1 574 ? -25.578 35.094 12.078 1 77.62 574 VAL B N 1
ATOM 9562 C CA . VAL B 1 574 ? -25.328 34.531 10.75 1 77.62 574 VAL B CA 1
ATOM 9563 C C . VAL B 1 574 ? -23.844 34.594 10.438 1 77.62 574 VAL B C 1
ATOM 9565 O O . VAL B 1 574 ? -23.297 33.656 9.844 1 77.62 574 VAL B O 1
ATOM 9568 N N . LEU B 1 575 ? -23.172 35.594 10.914 1 72.81 575 LEU B N 1
ATOM 9569 C CA . LEU B 1 575 ? -21.75 35.781 10.648 1 72.81 575 LEU B CA 1
ATOM 9570 C C . LEU B 1 575 ? -20.922 34.812 11.492 1 72.81 575 LEU B C 1
ATOM 9572 O O . LEU B 1 575 ? -19.812 34.438 11.102 1 72.81 575 LEU B O 1
ATOM 9576 N N . ARG B 1 576 ? -21.516 34.469 12.562 1 71.62 576 ARG B N 1
ATOM 9577 C CA . ARG B 1 576 ? -20.828 33.5 13.43 1 71.62 576 ARG B CA 1
ATOM 9578 C C . ARG B 1 576 ? -20.75 32.125 12.781 1 71.62 576 ARG B C 1
ATOM 9580 O O . ARG B 1 576 ? -19.781 31.391 12.992 1 71.62 576 ARG B O 1
ATOM 9587 N N . SER B 1 577 ? -21.641 31.828 12.062 1 64.75 577 SER B N 1
ATOM 9588 C CA . SER B 1 577 ? -21.719 30.5 11.477 1 64.75 577 SER B CA 1
ATOM 9589 C C . SER B 1 577 ? -20.688 30.312 10.375 1 64.75 577 SER B C 1
ATOM 9591 O O . SER B 1 577 ? -20.047 29.25 10.281 1 64.75 577 SER B O 1
ATOM 9593 N N . SER B 1 578 ? -20.344 31.359 9.641 1 58.72 578 SER B N 1
ATOM 9594 C CA . SER B 1 578 ? -19.484 31.234 8.477 1 58.72 578 SER B CA 1
ATOM 9595 C C . SER B 1 578 ? -18.016 31.109 8.898 1 58.72 578 SER B C 1
ATOM 9597 O O . SER B 1 578 ? -17.312 30.203 8.453 1 58.72 578 SER B O 1
ATOM 9599 N N . PRO B 1 579 ? -17.562 32 9.734 1 56.75 579 PRO B N 1
ATOM 9600 C CA . PRO B 1 579 ? -16.141 31.906 10.109 1 56.75 579 PRO B CA 1
ATOM 9601 C C . PRO B 1 579 ? -15.844 30.672 10.961 1 56.75 579 PRO B C 1
ATOM 9603 O O . PRO B 1 579 ? -14.758 30.109 10.867 1 56.75 579 PRO B O 1
ATOM 9606 N N . GLN B 1 580 ? -16.844 30.344 11.742 1 60.47 580 GLN B N 1
ATOM 9607 C CA . GLN B 1 580 ? -16.625 29.172 12.578 1 60.47 580 GLN B CA 1
ATOM 9608 C C . GLN B 1 580 ? -16.328 27.938 11.734 1 60.47 580 GLN B C 1
ATOM 9610 O O . GLN B 1 580 ? -15.438 27.156 12.062 1 60.47 580 GLN B O 1
ATOM 9615 N N . PHE B 1 581 ? -17 28 10.703 1 57.53 581 PHE B N 1
ATOM 9616 C CA . PHE B 1 581 ? -16.844 26.828 9.836 1 57.53 581 PHE B CA 1
ATOM 9617 C C . PHE B 1 581 ? -15.461 26.812 9.203 1 57.53 581 PHE B C 1
ATOM 9619 O O . PHE B 1 581 ? -14.82 25.766 9.125 1 57.53 581 PHE B O 1
ATOM 9626 N N . GLY B 1 582 ? -15.117 27.969 8.703 1 55.34 582 GLY B N 1
ATOM 9627 C CA . GLY B 1 582 ? -13.797 28.047 8.102 1 55.34 582 GLY B CA 1
ATOM 9628 C C . GLY B 1 582 ? -12.68 27.703 9.07 1 55.34 582 GLY B C 1
ATOM 9629 O O . GLY B 1 582 ? -11.75 26.969 8.711 1 55.34 582 GLY B O 1
ATOM 9630 N N . CYS B 1 583 ? -12.914 28.094 10.266 1 60.66 583 CYS B N 1
ATOM 9631 C CA . CYS B 1 583 ? -11.875 27.859 11.258 1 60.66 583 CYS B CA 1
ATOM 9632 C C . CYS B 1 583 ? -11.883 26.391 11.703 1 60.66 583 CYS B C 1
ATOM 9634 O O . CYS B 1 583 ? -10.82 25.812 11.938 1 60.66 583 CYS B O 1
ATOM 9636 N N . THR B 1 584 ? -13.055 25.922 11.766 1 60.16 584 THR B N 1
ATOM 9637 C CA . THR B 1 584 ? -13.156 24.516 12.156 1 60.16 584 THR B CA 1
ATOM 9638 C C . THR B 1 584 ? -12.516 23.625 11.109 1 60.16 584 THR B C 1
ATOM 9640 O O . THR B 1 584 ? -11.82 22.656 11.453 1 60.16 584 THR B O 1
ATOM 9643 N N . LEU B 1 585 ? -12.789 23.969 9.977 1 57.78 585 LEU B N 1
ATOM 9644 C CA . LEU B 1 585 ? -12.18 23.188 8.898 1 57.78 585 LEU B CA 1
ATOM 9645 C C . LEU B 1 585 ? -10.664 23.281 8.945 1 57.78 585 LEU B C 1
ATOM 9647 O O . LEU B 1 585 ? -9.969 22.266 8.781 1 57.78 585 LEU B O 1
ATOM 9651 N N . ALA B 1 586 ? -10.344 24.469 9.164 1 54.97 586 ALA B N 1
ATOM 9652 C CA . ALA B 1 586 ? -8.898 24.688 9.227 1 54.97 586 ALA B CA 1
ATOM 9653 C C . ALA B 1 586 ? -8.281 23.922 10.391 1 54.97 586 ALA B C 1
ATOM 9655 O O . ALA B 1 586 ? -7.215 23.312 10.242 1 54.97 586 ALA B O 1
ATOM 9656 N N . ALA B 1 587 ? -9.039 23.984 11.391 1 58.47 587 ALA B N 1
ATOM 9657 C CA . ALA B 1 587 ? -8.531 23.297 12.57 1 58.47 587 ALA B CA 1
ATOM 9658 C C . ALA B 1 587 ? -8.547 21.781 12.375 1 58.47 587 ALA B C 1
ATOM 9660 O O . ALA B 1 587 ? -7.609 21.078 12.781 1 58.47 587 ALA B O 1
ATOM 9661 N N . TYR B 1 588 ? -9.547 21.375 11.789 1 59.03 588 TYR B N 1
ATOM 9662 C CA . TYR B 1 588 ? -9.68 19.938 11.547 1 59.03 588 TYR B CA 1
ATOM 9663 C C . TYR B 1 588 ? -8.547 19.438 10.664 1 59.03 588 TYR B C 1
ATOM 9665 O O . TYR B 1 588 ? -7.949 18.391 10.945 1 59.03 588 TYR B O 1
ATOM 9673 N N . GLU B 1 589 ? -8.484 20.031 9.75 1 51.12 589 GLU B N 1
ATOM 9674 C CA . GLU B 1 589 ? -7.422 19.641 8.82 1 51.12 589 GLU B CA 1
ATOM 9675 C C . GLU B 1 589 ? -6.055 19.672 9.508 1 51.12 589 GLU B C 1
ATOM 9677 O O . GLU B 1 589 ? -5.219 18.797 9.273 1 51.12 589 GLU B O 1
ATOM 9682 N N . MET B 1 590 ? -6.043 20.641 10.359 1 48.5 590 MET B N 1
ATOM 9683 C CA . MET B 1 590 ? -4.793 20.797 11.102 1 48.5 590 MET B CA 1
ATOM 9684 C C . MET B 1 590 ? -4.59 19.641 12.07 1 48.5 590 MET B C 1
ATOM 9686 O O . MET B 1 590 ? -3.49 19.094 12.164 1 48.5 590 MET B O 1
ATOM 9690 N N . LEU B 1 591 ? -5.562 19.375 12.672 1 54.12 591 LEU B N 1
ATOM 9691 C CA . LEU B 1 591 ? -5.465 18.344 13.703 1 54.12 591 LEU B CA 1
ATOM 9692 C C . LEU B 1 591 ? -5.293 16.969 13.07 1 54.12 591 LEU B C 1
ATOM 9694 O O . LEU B 1 591 ? -4.582 16.125 13.609 1 54.12 591 LEU B O 1
ATOM 9698 N N . HIS B 1 592 ? -5.938 16.766 12.125 1 54.31 592 HIS B N 1
ATOM 9699 C CA . HIS B 1 592 ? -5.844 15.484 11.43 1 54.31 592 HIS B CA 1
ATOM 9700 C C . HIS B 1 592 ? -4.422 15.219 10.953 1 54.31 592 HIS B C 1
ATOM 9702 O O . HIS B 1 592 ? -3.955 14.078 10.984 1 54.31 592 HIS B O 1
ATOM 9708 N N . ASN B 1 593 ? -3.941 16.125 10.523 1 45.38 593 ASN B N 1
ATOM 9709 C CA . ASN B 1 593 ? -2.564 16.016 10.047 1 45.38 593 ASN B CA 1
ATOM 9710 C C . ASN B 1 593 ? -1.588 15.836 11.211 1 45.38 593 ASN B C 1
ATOM 9712 O O . ASN B 1 593 ? -0.572 15.148 11.07 1 45.38 593 ASN B O 1
ATOM 9716 N N . LEU B 1 594 ? -1.819 16.438 12.258 1 42.94 594 LEU B N 1
ATOM 9717 C CA . LEU B 1 594 ? -0.946 16.391 13.43 1 42.94 594 LEU B CA 1
ATOM 9718 C C . LEU B 1 594 ? -1.1 15.07 14.164 1 42.94 594 LEU B C 1
ATOM 9720 O O . LEU B 1 594 ? -0.132 14.547 14.727 1 42.94 594 LEU B O 1
ATOM 9724 N N . LEU B 1 595 ? -2.197 14.516 14.375 1 42.09 595 LEU B N 1
ATOM 9725 C CA . LEU B 1 595 ? -2.418 13.273 15.102 1 42.09 595 LEU B CA 1
ATOM 9726 C C . LEU B 1 595 ? -2.953 12.188 14.18 1 42.09 595 LEU B C 1
ATOM 9728 O O . LEU B 1 595 ? -4.168 12.016 14.055 1 42.09 595 LEU B O 1
ATOM 9732 N N . PRO B 1 596 ? -2.008 11.758 13.281 1 42.94 596 PRO B N 1
ATOM 9733 C CA . PRO B 1 596 ? -2.518 10.633 12.492 1 42.94 596 PRO B CA 1
ATOM 9734 C C . PRO B 1 596 ? -3.039 9.492 13.367 1 42.94 596 PRO B C 1
ATOM 9736 O O . PRO B 1 596 ? -2.254 8.797 14.008 1 42.94 596 PRO B O 1
ATOM 9739 N N . LEU B 1 597 ? -3.938 9.742 14.156 1 39.03 597 LEU B N 1
ATOM 9740 C CA . LEU B 1 597 ? -4.402 8.617 14.969 1 39.03 597 LEU B CA 1
ATOM 9741 C C . LEU B 1 597 ? -4.543 7.355 14.117 1 39.03 597 LEU B C 1
ATOM 9743 O O . LEU B 1 597 ? -5.059 7.41 13 1 39.03 597 LEU B O 1
ATOM 9747 N N . PRO B 1 598 ? -3.783 6.414 14.227 1 36.28 598 PRO B N 1
ATOM 9748 C CA . PRO B 1 598 ? -3.918 5.027 13.766 1 36.28 598 PRO B CA 1
ATOM 9749 C C . PRO B 1 598 ? -5.367 4.547 13.766 1 36.28 598 PRO B C 1
ATOM 9751 O O . PRO B 1 598 ? -6.129 4.863 14.68 1 36.28 598 PRO B O 1
ATOM 9754 N N . GLY B 1 599 ? -6.039 4.152 12.453 1 39.12 599 GLY B N 1
ATOM 9755 C CA . GLY B 1 599 ? -7.363 3.598 12.211 1 39.12 599 GLY B CA 1
ATOM 9756 C C . GLY B 1 599 ? -8.352 4.621 11.688 1 39.12 599 GLY B C 1
ATOM 9757 O O . GLY B 1 599 ? -9.562 4.398 11.734 1 39.12 599 GLY B O 1
ATOM 9758 N N . HIS B 1 600 ? -8.07 5.922 11.844 1 39.44 600 HIS B N 1
ATOM 9759 C CA . HIS B 1 600 ? -9.156 6.832 11.508 1 39.44 600 HIS B CA 1
ATOM 9760 C C . HIS B 1 600 ? -9.555 6.699 10.047 1 39.44 600 HIS B C 1
ATOM 9762 O O . HIS B 1 600 ? -8.898 7.254 9.164 1 39.44 600 HIS B O 1
ATOM 9768 N N . GLY B 1 601 ? -9.656 5.715 9.414 1 37.81 601 GLY B N 1
ATOM 9769 C CA . GLY B 1 601 ? -10.594 5.762 8.305 1 37.81 601 GLY B CA 1
ATOM 9770 C C . GLY B 1 601 ? -11.469 7 8.312 1 37.81 601 GLY B C 1
ATOM 9771 O O . GLY B 1 601 ? -11.531 7.719 9.312 1 37.81 601 GLY B O 1
ATOM 9772 N N . ALA B 1 602 ? -11.883 7.477 6.992 1 40.72 602 ALA B N 1
ATOM 9773 C CA . ALA B 1 602 ? -12.906 8.453 6.637 1 40.72 602 ALA B CA 1
ATOM 9774 C C . ALA B 1 602 ? -14.031 8.477 7.672 1 40.72 602 ALA B C 1
ATOM 9776 O O . ALA B 1 602 ? -15.078 7.859 7.48 1 40.72 602 ALA B O 1
ATOM 9777 N N . SER B 1 603 ? -14.016 8.039 8.539 1 37.66 603 SER B N 1
ATOM 9778 C CA . SER B 1 603 ? -15.25 7.977 9.312 1 37.66 603 SER B CA 1
ATOM 9779 C C . SER B 1 603 ? -16.031 9.289 9.219 1 37.66 603 SER B C 1
ATOM 9781 O O . SER B 1 603 ? -15.609 10.219 8.523 1 37.66 603 SER B O 1
ATOM 9783 N N . THR B 1 604 ? -16.516 9.82 10.445 1 35.16 604 THR B N 1
ATOM 9784 C CA . THR B 1 604 ? -17.812 10.109 11.031 1 35.16 604 THR B CA 1
ATOM 9785 C C . THR B 1 604 ? -18.219 11.555 10.742 1 35.16 604 THR B C 1
ATOM 9787 O O . THR B 1 604 ? -17.469 12.484 11.016 1 35.16 604 THR B O 1
ATOM 9790 N N . GLU B 1 605 ? -18.484 11.781 9.672 1 34.09 605 GLU B N 1
ATOM 9791 C CA . GLU B 1 605 ? -19.641 12.641 9.953 1 34.09 605 GLU B CA 1
ATOM 9792 C C . GLU B 1 605 ? -20.484 12.062 11.094 1 34.09 605 GLU B C 1
ATOM 9794 O O . GLU B 1 605 ? -21.062 10.984 10.961 1 34.09 605 GLU B O 1
ATOM 9799 N N . ALA B 1 606 ? -20.625 12.617 12.133 1 35.66 606 ALA B N 1
ATOM 9800 C CA . ALA B 1 606 ? -21.391 12.398 13.367 1 35.66 606 ALA B CA 1
ATOM 9801 C C . ALA B 1 606 ? -21.109 11.008 13.938 1 35.66 606 ALA B C 1
ATOM 9803 O O . ALA B 1 606 ? -22.016 10.328 14.414 1 35.66 606 ALA B O 1
ATOM 9804 N N . GLY B 1 607 ? -19.797 10.484 13.859 1 36.53 607 GLY B N 1
ATOM 9805 C CA . GLY B 1 607 ? -19.422 9.242 14.508 1 36.53 607 GLY B CA 1
ATOM 9806 C C . GLY B 1 607 ? -19.469 8.047 13.578 1 36.53 607 GLY B C 1
ATOM 9807 O O . GLY B 1 607 ? -19.016 6.953 13.945 1 36.53 607 GLY B O 1
ATOM 9808 N N . TYR B 1 608 ? -20.484 7.98 12.617 1 42.03 608 TYR B N 1
ATOM 9809 C CA . TYR B 1 608 ? -20.656 6.77 11.82 1 42.03 608 TYR B CA 1
ATOM 9810 C C . TYR B 1 608 ? -19.859 6.859 10.523 1 42.03 608 TYR B C 1
ATOM 9812 O O . TYR B 1 608 ? -19.578 7.957 10.031 1 42.03 608 TYR B O 1
ATOM 9820 N N . LYS B 1 609 ? -19.234 5.789 10.164 1 51.12 609 LYS B N 1
ATOM 9821 C CA . LYS B 1 609 ? -18.516 5.613 8.906 1 51.12 609 LYS B CA 1
ATOM 9822 C C . LYS B 1 609 ? -19.359 6.082 7.719 1 51.12 609 LYS B C 1
ATOM 9824 O O . LYS B 1 609 ? -20.531 5.715 7.602 1 51.12 609 LYS B O 1
ATOM 9829 N N . VAL B 1 610 ? -19.125 7.188 7.117 1 56.69 610 VAL B N 1
ATOM 9830 C CA . VAL B 1 610 ? -19.75 7.617 5.875 1 56.69 610 VAL B CA 1
ATOM 9831 C C . VAL B 1 610 ? -19.703 6.48 4.855 1 56.69 610 VAL B C 1
ATOM 9833 O O . VAL B 1 610 ? -18.672 5.832 4.68 1 56.69 610 VAL B O 1
ATOM 9836 N N . PRO B 1 611 ? -21.062 6.059 4.598 1 59.12 611 PRO B N 1
ATOM 9837 C CA . PRO B 1 611 ? -21.062 5.023 3.562 1 59.12 611 PRO B CA 1
ATOM 9838 C C . PRO B 1 611 ? -20.172 5.363 2.377 1 59.12 611 PRO B C 1
ATOM 9840 O O . PRO B 1 611 ? -20.094 6.523 1.968 1 59.12 611 PRO B O 1
ATOM 9843 N N . SER B 1 612 ? -19.25 4.547 2.18 1 62.78 612 SER B N 1
ATOM 9844 C CA . SER B 1 612 ? -18.344 4.766 1.047 1 62.78 612 SER B CA 1
ATOM 9845 C C . SER B 1 612 ? -18.328 3.553 0.121 1 62.78 612 SER B C 1
ATOM 9847 O O . SER B 1 612 ? -18.516 2.42 0.567 1 62.78 612 SER B O 1
ATOM 9849 N N . SER B 1 613 ? -18.344 3.867 -1.139 1 63.38 613 SER B N 1
ATOM 9850 C CA . SER B 1 613 ? -18.156 2.793 -2.111 1 63.38 613 SER B CA 1
ATOM 9851 C C . SER B 1 613 ? -16.781 2.16 -1.988 1 63.38 613 SER B C 1
ATOM 9853 O O . SER B 1 613 ? -16.531 1.09 -2.549 1 63.38 613 SER B O 1
ATOM 9855 N N . SER B 1 614 ? -15.969 2.834 -1.26 1 61.75 614 SER B N 1
ATOM 9856 C CA . SER B 1 614 ? -14.602 2.336 -1.178 1 61.75 614 SER B CA 1
ATOM 9857 C C . SER B 1 614 ? -14.477 1.235 -0.129 1 61.75 614 SER B C 1
ATOM 9859 O O . SER B 1 614 ? -13.5 0.481 -0.128 1 61.75 614 SER B O 1
ATOM 9861 N N . ASP B 1 615 ? -15.508 1.102 0.67 1 60.31 615 ASP B N 1
ATOM 9862 C CA . ASP B 1 615 ? -15.453 0.098 1.728 1 60.31 615 ASP B CA 1
ATOM 9863 C C . ASP B 1 615 ? -15.859 -1.277 1.201 1 60.31 615 ASP B C 1
ATOM 9865 O O . ASP B 1 615 ? -16.969 -1.457 0.712 1 60.31 615 ASP B O 1
ATOM 9869 N N . ILE B 1 616 ? -14.859 -2.105 1.073 1 64 616 ILE B N 1
ATOM 9870 C CA . ILE B 1 616 ? -15.18 -3.484 0.714 1 64 616 ILE B CA 1
ATOM 9871 C C . ILE B 1 616 ? -15.547 -4.273 1.969 1 64 616 ILE B C 1
ATOM 9873 O O . ILE B 1 616 ? -14.766 -4.344 2.918 1 64 616 ILE B O 1
ATOM 9877 N N . PRO B 1 617 ? -16.812 -4.676 1.993 1 63.69 617 PRO B N 1
ATOM 9878 C CA . PRO B 1 617 ? -17.234 -5.457 3.164 1 63.69 617 PRO B CA 1
ATOM 9879 C C . PRO B 1 617 ? -16.297 -6.629 3.449 1 63.69 617 PRO B C 1
ATOM 9881 O O . PRO B 1 617 ? -15.914 -7.359 2.529 1 63.69 617 PRO B O 1
ATOM 9884 N N . GLN B 1 618 ? -15.727 -6.617 4.633 1 69 618 GLN B N 1
ATOM 9885 C CA . GLN B 1 618 ? -14.859 -7.734 4.992 1 69 618 GLN B CA 1
ATOM 9886 C C . GLN B 1 618 ? -15.633 -8.82 5.734 1 69 618 GLN B C 1
ATOM 9888 O O . GLN B 1 618 ? -16.312 -8.531 6.727 1 69 618 GLN B O 1
ATOM 9893 N N . SER B 1 619 ? -15.727 -10 5.172 1 73.12 619 SER B N 1
ATOM 9894 C CA . SER B 1 619 ? -16.328 -11.148 5.832 1 73.12 619 SER B CA 1
ATOM 9895 C C . SER B 1 619 ? -15.477 -11.641 6.988 1 73.12 619 SER B C 1
ATOM 9897 O O . SER B 1 619 ? -14.25 -11.492 6.965 1 73.12 619 SER B O 1
ATOM 9899 N N . PRO B 1 620 ? -16.203 -12.156 7.984 1 78.25 620 PRO B N 1
ATOM 9900 C CA . PRO B 1 620 ? -15.414 -12.75 9.062 1 78.25 620 PRO B CA 1
ATOM 9901 C C . PRO B 1 620 ? -14.484 -13.859 8.578 1 78.25 620 PRO B C 1
ATOM 9903 O O . PRO B 1 620 ? -14.797 -14.547 7.598 1 78.25 620 PRO B O 1
ATOM 9906 N N . VAL B 1 621 ? -13.461 -14.094 9.281 1 79.44 621 VAL B N 1
ATOM 9907 C CA . VAL B 1 621 ? -12.398 -15.008 8.875 1 79.44 621 VAL B CA 1
ATOM 9908 C C . VAL B 1 621 ? -12.945 -16.438 8.797 1 79.44 621 VAL B C 1
ATOM 9910 O O . VAL B 1 621 ? -12.57 -17.203 7.914 1 79.44 621 VAL B O 1
ATOM 9913 N N . HIS B 1 622 ? -13.859 -16.781 9.688 1 81.19 622 HIS B N 1
ATOM 9914 C CA . HIS B 1 622 ? -14.398 -18.125 9.711 1 81.19 622 HIS B CA 1
ATOM 9915 C C . HIS B 1 622 ? -15.227 -18.422 8.461 1 81.19 622 HIS B C 1
ATOM 9917 O O . HIS B 1 622 ? -15.195 -19.531 7.938 1 81.19 622 HIS B O 1
ATOM 9923 N N . HIS B 1 623 ? -15.898 -17.406 8.039 1 85 623 HIS B N 1
ATOM 9924 C CA . HIS B 1 623 ? -16.688 -17.594 6.824 1 85 623 HIS B CA 1
ATOM 9925 C C . HIS B 1 623 ? -15.789 -17.688 5.594 1 85 623 HIS B C 1
ATOM 9927 O O . HIS B 1 623 ? -16.062 -18.453 4.676 1 85 623 HIS B O 1
ATOM 9933 N N . ILE B 1 624 ? -14.812 -16.938 5.621 1 84.5 624 ILE B N 1
ATOM 9934 C CA . ILE B 1 624 ? -13.883 -16.953 4.5 1 84.5 624 ILE B CA 1
ATOM 9935 C C . ILE B 1 624 ? -13.242 -18.344 4.391 1 84.5 624 ILE B C 1
ATOM 9937 O O . ILE B 1 624 ? -13.141 -18.906 3.299 1 84.5 624 ILE B O 1
ATOM 9941 N N . ARG B 1 625 ? -12.891 -18.859 5.48 1 85.75 625 ARG B N 1
ATOM 9942 C CA . ARG B 1 625 ? -12.211 -20.156 5.496 1 85.75 625 ARG B CA 1
ATOM 9943 C C . ARG B 1 625 ? -13.164 -21.281 5.094 1 85.75 625 ARG B C 1
ATOM 9945 O O . ARG B 1 625 ? -12.758 -22.234 4.422 1 85.75 625 ARG B O 1
ATOM 9952 N N . SER B 1 626 ? -14.406 -21.109 5.539 1 86.5 626 SER B N 1
ATOM 9953 C CA . SER B 1 626 ? -15.398 -22.078 5.102 1 86.5 626 SER B CA 1
ATOM 9954 C C . SER B 1 626 ? -15.609 -22.016 3.592 1 86.5 626 SER B C 1
ATOM 9956 O O . SER B 1 626 ? -15.719 -23.047 2.93 1 86.5 626 SER B O 1
ATOM 9958 N N . ARG B 1 627 ? -15.688 -20.891 3.123 1 87.69 627 ARG B N 1
ATOM 9959 C CA . ARG B 1 627 ? -15.852 -20.703 1.685 1 87.69 627 ARG B CA 1
ATOM 9960 C C . ARG B 1 627 ? -14.648 -21.25 0.922 1 87.69 627 ARG B C 1
ATOM 9962 O O . ARG B 1 627 ? -14.812 -21.906 -0.114 1 87.69 627 ARG B O 1
ATOM 9969 N N . ASN B 1 628 ? -13.5 -20.969 1.403 1 87.5 628 ASN B N 1
ATOM 9970 C CA . ASN B 1 628 ? -12.289 -21.438 0.755 1 87.5 628 ASN B CA 1
ATOM 9971 C C . ASN B 1 628 ? -12.195 -22.969 0.793 1 87.5 628 ASN B C 1
ATOM 9973 O O . ASN B 1 628 ? -11.672 -23.578 -0.136 1 87.5 628 ASN B O 1
ATOM 9977 N N . ALA B 1 629 ? -12.617 -23.484 1.895 1 87.25 629 ALA B N 1
ATOM 9978 C CA . ALA B 1 629 ? -12.656 -24.938 1.978 1 87.25 629 ALA B CA 1
ATOM 9979 C C . ALA B 1 629 ? -13.539 -25.531 0.881 1 87.25 629 ALA B C 1
ATOM 9981 O O . ALA B 1 629 ? -13.172 -26.531 0.251 1 87.25 629 ALA B O 1
ATOM 9982 N N . LEU B 1 630 ? -14.641 -24.891 0.685 1 87.31 630 LEU B N 1
ATOM 9983 C CA . LEU B 1 630 ? -15.539 -25.344 -0.366 1 87.31 630 LEU B CA 1
ATOM 9984 C C . LEU B 1 630 ? -14.898 -25.188 -1.74 1 87.31 630 LEU B C 1
ATOM 9986 O O . LEU B 1 630 ? -15.117 -26.016 -2.631 1 87.31 630 LEU B O 1
ATOM 9990 N N . LYS B 1 631 ? -14.164 -24.156 -1.909 1 88.75 631 LYS B N 1
ATOM 9991 C CA . LYS B 1 631 ? -13.484 -23.953 -3.182 1 88.75 631 LYS B CA 1
ATOM 9992 C C . LYS B 1 631 ? -12.523 -25.094 -3.482 1 88.75 631 LYS B C 1
ATOM 9994 O O . LYS B 1 631 ? -12.445 -25.562 -4.621 1 88.75 631 LYS B O 1
ATOM 9999 N N . ILE B 1 632 ? -11.828 -25.5 -2.477 1 88.69 632 ILE B N 1
ATOM 10000 C CA . ILE B 1 632 ? -10.875 -26.578 -2.639 1 88.69 632 ILE B CA 1
ATOM 10001 C C . ILE B 1 632 ? -11.609 -27.859 -3.01 1 88.69 632 ILE B C 1
ATOM 10003 O O . ILE B 1 632 ? -11.172 -28.609 -3.885 1 88.69 632 ILE B O 1
ATOM 10007 N N . LEU B 1 633 ? -12.727 -28.094 -2.387 1 86.69 633 LEU B N 1
ATOM 10008 C CA . LEU B 1 633 ? -13.508 -29.297 -2.674 1 86.69 633 LEU B CA 1
ATOM 10009 C C . LEU B 1 633 ? -14.094 -29.234 -4.082 1 86.69 633 LEU B C 1
ATOM 10011 O O . LEU B 1 633 ? -14.125 -30.25 -4.789 1 86.69 633 LEU B O 1
ATOM 10015 N N . LEU B 1 634 ? -14.516 -28.062 -4.398 1 87.44 634 LEU B N 1
ATOM 10016 C CA . LEU B 1 634 ? -15.094 -27.875 -5.723 1 87.44 634 LEU B CA 1
ATOM 10017 C C . LEU B 1 634 ? -14.023 -27.969 -6.805 1 87.44 634 LEU B C 1
ATOM 10019 O O . LEU B 1 634 ? -14.336 -28.203 -7.973 1 87.44 634 LEU B O 1
ATOM 10023 N N . ASP B 1 635 ? -12.766 -27.766 -6.449 1 87.56 635 ASP B N 1
ATOM 10024 C CA . ASP B 1 635 ? -11.656 -27.938 -7.375 1 87.56 635 ASP B CA 1
ATOM 10025 C C . ASP B 1 635 ? -11.523 -29.406 -7.789 1 87.56 635 ASP B C 1
ATOM 10027 O O . ASP B 1 635 ? -10.977 -29.719 -8.852 1 87.56 635 ASP B O 1
ATOM 10031 N N . ILE B 1 636 ? -11.93 -30.266 -6.844 1 88.25 636 ILE B N 1
ATOM 10032 C CA . ILE B 1 636 ? -11.875 -31.688 -7.148 1 88.25 636 ILE B CA 1
ATOM 10033 C C . ILE B 1 636 ? -12.969 -32.031 -8.156 1 88.25 636 ILE B C 1
ATOM 10035 O O . ILE B 1 636 ? -12.695 -32.625 -9.195 1 88.25 636 ILE B O 1
ATOM 10039 N N . ASP B 1 637 ? -14.156 -31.688 -7.824 1 87.75 637 ASP B N 1
ATOM 10040 C CA . ASP B 1 637 ? -15.305 -31.828 -8.711 1 87.75 637 ASP B CA 1
ATOM 10041 C C . ASP B 1 637 ? -16.469 -30.953 -8.25 1 87.75 637 ASP B C 1
ATOM 10043 O O . ASP B 1 637 ? -16.656 -30.75 -7.047 1 87.75 637 ASP B O 1
ATOM 10047 N N . GLU B 1 638 ? -17.188 -30.484 -9.18 1 83.88 638 GLU B N 1
ATOM 10048 C CA . GLU B 1 638 ? -18.297 -29.547 -8.898 1 83.88 638 GLU B CA 1
ATOM 10049 C C . GLU B 1 638 ? -19.375 -30.219 -8.047 1 83.88 638 GLU B C 1
ATOM 10051 O O . GLU B 1 638 ? -20.094 -29.547 -7.305 1 83.88 638 GLU B O 1
ATOM 10056 N N . ASN B 1 639 ? -19.438 -31.469 -8.102 1 82.31 639 ASN B N 1
ATOM 10057 C CA . ASN B 1 639 ? -20.5 -32.188 -7.418 1 82.31 639 ASN B CA 1
ATOM 10058 C C . ASN B 1 639 ? -20.234 -32.312 -5.922 1 82.31 639 ASN B C 1
ATOM 10060 O O . ASN B 1 639 ? -21.125 -32.688 -5.152 1 82.31 639 ASN B O 1
ATOM 10064 N N . PHE B 1 640 ? -19.031 -32.125 -5.469 1 79.44 640 PHE B N 1
ATOM 10065 C CA . PHE B 1 640 ? -18.703 -32.156 -4.047 1 79.44 640 PHE B CA 1
ATOM 10066 C C . PHE B 1 640 ? -19.438 -31.078 -3.277 1 79.44 640 PHE B C 1
ATOM 10068 O O . PHE B 1 640 ? -19.562 -31.156 -2.055 1 79.44 640 PHE B O 1
ATOM 10075 N N . GLY B 1 641 ? -19.938 -30.125 -3.955 1 68.38 641 GLY B N 1
ATOM 10076 C CA . GLY B 1 641 ? -20.688 -29.047 -3.309 1 68.38 641 GLY B CA 1
ATOM 10077 C C . GLY B 1 641 ? -22.172 -29.328 -3.219 1 68.38 641 GLY B C 1
ATOM 10078 O O . GLY B 1 641 ? -22.906 -28.562 -2.582 1 68.38 641 GLY B O 1
ATOM 10079 N N . LYS B 1 642 ? -22.641 -30.391 -3.973 1 67.06 642 LYS B N 1
ATOM 10080 C CA . LYS B 1 642 ? -24.062 -30.703 -3.973 1 67.06 642 LYS B CA 1
ATOM 10081 C C . LYS B 1 642 ? -24.406 -31.672 -2.84 1 67.06 642 LYS B C 1
ATOM 10083 O O . LYS B 1 642 ? -23.656 -32.594 -2.553 1 67.06 642 LYS B O 1
ATOM 10088 N N . PRO B 1 643 ? -25.25 -31.266 -2.014 1 57.19 643 PRO B N 1
ATOM 10089 C CA . PRO B 1 643 ? -25.594 -32.156 -0.911 1 57.19 643 PRO B CA 1
ATOM 10090 C C . PRO B 1 643 ? -26 -33.562 -1.389 1 57.19 643 PRO B C 1
ATOM 10092 O O . PRO B 1 643 ? -27.062 -33.719 -2 1 57.19 643 PRO B O 1
ATOM 10095 N N . GLY B 1 644 ? -25.641 -34.219 -2.295 1 45 644 GLY B N 1
ATOM 10096 C CA . GLY B 1 644 ? -26.078 -35.531 -2.734 1 45 644 GLY B CA 1
ATOM 10097 C C . GLY B 1 644 ? -26.188 -36.531 -1.603 1 45 644 GLY B C 1
ATOM 10098 O O . GLY B 1 644 ? -26.953 -37.469 -1.683 1 45 644 GLY B O 1
ATOM 10099 N N . THR B 1 645 ? -25.125 -36.844 -0.956 1 42.78 645 THR B N 1
ATOM 10100 C CA . THR B 1 645 ? -25.328 -38.094 -0.209 1 42.78 645 THR B CA 1
ATOM 10101 C C . THR B 1 645 ? -26.516 -37.969 0.739 1 42.78 645 THR B C 1
ATOM 10103 O O . THR B 1 645 ? -26.578 -38.656 1.762 1 42.78 645 THR B O 1
ATOM 10106 N N . LEU B 1 646 ? -27.172 -36.875 0.775 1 40.25 646 LEU B N 1
ATOM 10107 C CA . LEU B 1 646 ? -28.406 -37.031 1.537 1 40.25 646 LEU B CA 1
ATOM 10108 C C . LEU B 1 646 ? -29.312 -38.094 0.911 1 40.25 646 LEU B C 1
ATOM 10110 O O . LEU B 1 646 ? -29.438 -38.156 -0.314 1 40.25 646 LEU B O 1
ATOM 10114 N N . THR B 1 647 ? -29.531 -39.25 1.456 1 40.75 647 THR B N 1
ATOM 10115 C CA . THR B 1 647 ? -30.594 -40.156 1.066 1 40.75 647 THR B CA 1
ATOM 10116 C C . THR B 1 647 ? -31.828 -39.406 0.577 1 40.75 647 THR B C 1
ATOM 10118 O O . THR B 1 647 ? -32.031 -38.25 0.96 1 40.75 647 THR B O 1
ATOM 10121 N N . PRO B 1 648 ? -32.5 -39.75 -0.49 1 43.5 648 PRO B N 1
ATOM 10122 C CA . PRO B 1 648 ? -33.75 -39.188 -0.928 1 43.5 648 PRO B CA 1
ATOM 10123 C C . PRO B 1 648 ? -34.594 -38.625 0.228 1 43.5 648 PRO B C 1
ATOM 10125 O O . PRO B 1 648 ? -35.25 -37.594 0.073 1 43.5 648 PRO B O 1
ATOM 10128 N N . GLU B 1 649 ? -34.719 -39.281 1.34 1 41.22 649 GLU B N 1
ATOM 10129 C CA . GLU B 1 649 ? -35.5 -38.906 2.518 1 41.22 649 GLU B CA 1
ATOM 10130 C C . GLU B 1 649 ? -35 -37.625 3.148 1 41.22 649 GLU B C 1
ATOM 10132 O O . GLU B 1 649 ? -35.781 -36.812 3.66 1 41.22 649 GLU B O 1
ATOM 10137 N N . ARG B 1 650 ? -33.719 -37.469 3.223 1 42.88 650 ARG B N 1
ATOM 10138 C CA . ARG B 1 650 ? -33.188 -36.312 3.936 1 42.88 650 ARG B CA 1
ATOM 10139 C C . ARG B 1 650 ? -33.125 -35.094 3.027 1 42.88 650 ARG B C 1
ATOM 10141 O O . ARG B 1 650 ? -33.188 -33.969 3.5 1 42.88 650 ARG B O 1
ATOM 10148 N N . ALA B 1 651 ? -32.969 -35.156 1.821 1 44.56 651 ALA B N 1
ATOM 10149 C CA . ALA B 1 651 ? -33.125 -34.094 0.842 1 44.56 651 ALA B CA 1
ATOM 10150 C C . ALA B 1 651 ? -34.5 -33.469 0.92 1 44.56 651 ALA B C 1
ATOM 10152 O O . ALA B 1 651 ? -34.656 -32.25 0.731 1 44.56 651 ALA B O 1
ATOM 10153 N N . ALA B 1 652 ? -35.594 -34.219 1.092 1 43.94 652 ALA B N 1
ATOM 10154 C CA . ALA B 1 652 ? -36.969 -33.75 1.243 1 43.94 652 ALA B CA 1
ATOM 10155 C C . ALA B 1 652 ? -37.094 -32.812 2.441 1 43.94 652 ALA B C 1
ATOM 10157 O O . ALA B 1 652 ? -38.062 -32.062 2.533 1 43.94 652 ALA B O 1
ATOM 10158 N N . LEU B 1 653 ? -36.281 -32.969 3.361 1 37.69 653 LEU B N 1
ATOM 10159 C CA . LEU B 1 653 ? -36.438 -32.219 4.605 1 37.69 653 LEU B CA 1
ATOM 10160 C C . LEU B 1 653 ? -35.781 -30.859 4.527 1 37.69 653 LEU B C 1
ATOM 10162 O O . LEU B 1 653 ? -35.938 -30.047 5.438 1 37.69 653 LEU B O 1
ATOM 10166 N N . ILE B 1 654 ? -34.875 -30.641 3.592 1 39.38 654 ILE B N 1
ATOM 10167 C CA . ILE B 1 654 ? -34.25 -29.328 3.498 1 39.38 654 ILE B CA 1
ATOM 10168 C C . ILE B 1 654 ? -35.156 -28.375 2.721 1 39.38 654 ILE B C 1
ATOM 10170 O O . ILE B 1 654 ? -35.406 -28.578 1.531 1 39.38 654 ILE B O 1
ATOM 10174 N N . PRO B 1 655 ? -35.719 -27.422 3.184 1 37.16 655 PRO B N 1
ATOM 10175 C CA . PRO B 1 655 ? -36.625 -26.469 2.547 1 37.16 655 PRO B CA 1
ATOM 10176 C C . PRO B 1 655 ? -35.906 -25.516 1.599 1 37.16 655 PRO B C 1
ATOM 10178 O O . PRO B 1 655 ? -34.844 -25 1.921 1 37.16 655 PRO B O 1
ATOM 10181 N N . GLY B 1 656 ? -36.312 -25.234 0.184 1 37.25 656 GLY B N 1
ATOM 10182 C CA . GLY B 1 656 ? -35.906 -24.344 -0.89 1 37.25 656 GLY B CA 1
ATOM 10183 C C . GLY B 1 656 ? -35 -25.031 -1.899 1 37.25 656 GLY B C 1
ATOM 10184 O O . GLY B 1 656 ? -34.469 -24.391 -2.801 1 37.25 656 GLY B O 1
ATOM 10185 N N . LEU B 1 657 ? -34.5 -26.172 -1.7 1 36.97 657 LEU B N 1
ATOM 10186 C CA . LEU B 1 657 ? -33.844 -26.906 -2.787 1 36.97 657 LEU B CA 1
ATOM 10187 C C . LEU B 1 657 ? -34.812 -27.062 -3.973 1 36.97 657 LEU B C 1
ATOM 10189 O O . LEU B 1 657 ? -35.844 -27.719 -3.861 1 36.97 657 LEU B O 1
ATOM 10193 N N . LYS B 1 658 ? -34.812 -26.125 -4.953 1 35.38 658 LYS B N 1
ATOM 10194 C CA . LYS B 1 658 ? -35.594 -26.281 -6.188 1 35.38 658 LYS B CA 1
ATOM 10195 C C . LYS B 1 658 ? -35.312 -27.641 -6.84 1 35.38 658 LYS B C 1
ATOM 10197 O O . LYS B 1 658 ? -34.188 -28.062 -6.961 1 35.38 658 LYS B O 1
ATOM 10202 N N . LYS B 1 659 ? -36.25 -28.422 -6.934 1 38.88 659 LYS B N 1
ATOM 10203 C CA . LYS B 1 659 ? -36.312 -29.531 -7.891 1 38.88 659 LYS B CA 1
ATOM 10204 C C . LYS B 1 659 ? -35.812 -29.109 -9.258 1 38.88 659 LYS B C 1
ATOM 10206 O O . LYS B 1 659 ? -36.438 -28.312 -9.961 1 38.88 659 LYS B O 1
ATOM 10211 N N . ASP B 1 660 ? -34.312 -28.766 -9.422 1 28.17 660 ASP B N 1
ATOM 10212 C CA . ASP B 1 660 ? -34.188 -28.781 -10.875 1 28.17 660 ASP B CA 1
ATOM 10213 C C . ASP B 1 660 ? -34.375 -30.188 -11.43 1 28.17 660 ASP B C 1
ATOM 10215 O O . ASP B 1 660 ? -33.875 -31.156 -10.852 1 28.17 660 ASP B O 1
#

Solvent-accessible surface area (backbone atoms only — not comparable to full-atom values): 69293 Å² total; per-residue (Å²): 80,46,66,66,54,45,33,50,70,63,53,50,84,87,57,88,43,87,66,55,51,70,64,29,52,46,48,54,47,64,60,32,19,77,80,70,72,77,46,32,48,71,70,33,46,53,50,41,55,52,43,44,67,38,70,57,25,28,53,50,52,54,48,52,63,54,21,75,81,70,75,73,38,33,46,61,68,58,41,52,50,54,46,65,72,43,47,47,91,84,54,75,70,77,68,83,79,35,73,70,44,15,37,67,36,11,31,91,91,56,60,49,66,29,42,61,54,45,46,42,40,50,58,72,48,39,55,64,50,50,51,52,47,40,50,45,66,68,21,78,81,31,65,23,47,35,46,47,68,57,50,52,48,51,48,51,62,52,44,48,72,69,42,10,67,56,39,69,75,46,54,69,69,68,37,57,55,59,58,96,79,40,75,41,69,41,34,44,46,41,56,53,51,27,52,52,49,46,61,70,39,40,60,48,49,50,55,44,42,48,59,33,20,70,77,27,94,83,43,42,31,39,67,54,54,38,40,51,40,41,55,73,72,33,94,52,85,82,73,42,68,49,30,50,49,46,50,50,58,55,24,39,59,81,55,79,73,72,84,77,78,72,43,40,35,59,65,37,41,37,47,28,63,31,55,80,60,66,54,44,61,52,27,22,42,48,37,33,31,49,50,28,51,51,24,48,53,32,73,73,35,70,69,47,40,55,48,47,39,50,50,16,39,59,68,31,44,56,53,31,49,11,44,40,52,10,46,59,71,33,34,47,45,51,47,37,24,52,53,49,39,59,56,66,76,52,61,100,86,52,77,65,91,56,89,45,66,67,50,38,48,51,48,41,41,73,72,54,31,76,67,48,45,52,41,35,47,65,46,49,52,68,43,48,41,60,40,52,24,44,27,28,37,43,24,46,36,44,40,22,58,62,26,44,82,77,52,55,62,57,69,70,53,36,28,49,16,18,24,49,11,22,44,57,31,41,72,67,43,34,49,38,48,44,49,20,52,45,40,48,48,43,66,65,44,40,75,75,34,96,54,78,88,73,50,66,66,52,51,52,65,69,43,37,76,70,47,31,48,52,41,40,67,34,44,35,62,19,36,15,60,24,25,25,43,22,46,41,44,27,53,46,37,38,40,72,71,68,44,48,48,46,90,31,80,74,53,67,66,56,52,44,49,32,48,39,62,22,41,37,60,25,44,52,74,28,24,44,36,46,30,52,23,52,55,53,43,40,81,63,51,95,90,49,82,72,62,87,43,70,67,53,36,51,50,48,40,41,72,74,54,34,77,69,54,34,50,44,39,31,67,42,52,37,52,38,47,51,54,24,41,56,39,19,50,51,33,29,52,46,40,49,44,68,54,68,56,86,84,66,61,77,53,34,74,49,52,43,64,55,64,36,31,80,54,71,86,77,75,58,66,52,45,51,36,52,52,43,24,48,48,58,44,29,47,75,28,64,37,57,35,46,70,58,88,47,54,78,73,54,53,73,67,52,87,82,72,68,86,124,80,45,66,66,55,45,33,48,71,64,53,48,84,88,56,90,43,86,66,55,52,68,62,30,54,47,49,53,47,64,60,30,21,77,80,69,74,77,45,31,48,71,69,33,46,53,51,42,53,52,43,44,67,39,71,57,27,30,53,48,52,55,48,52,63,54,22,77,81,69,75,73,40,32,46,62,68,57,41,53,50,54,44,65,72,44,47,46,90,83,53,75,72,78,69,82,79,36,70,72,45,15,37,67,36,11,31,87,91,54,59,51,66,29,42,61,52,46,46,41,40,50,58,72,49,40,54,65,51,50,51,52,47,40,51,46,66,69,22,77,82,31,66,24,48,36,46,47,69,58,48,52,50,50,47,50,62,51,44,48,71,70,43,9,67,58,38,68,76,46,53,69,71,69,38,56,54,58,58,95,80,40,72,41,68,39,34,44,45,43,54,54,51,26,51,52,48,46,62,72,40,40,62,47,50,51,55,45,42,49,59,36,20,70,77,27,92,83,43,42,32,38,67,54,55,38,40,50,42,41,55,72,70,34,96,53,84,82,72,42,66,49,29,51,49,45,52,50,57,54,23,39,59,81,55,78,72,73,83,79,76,72,44,40,34,60,65,38,40,37,48,27,63,30,55,80,59,66,54,45,62,54,28,20,42,49,37,31,31,50,51,27,51,51,23,47,53,32,74,73,35,70,69,46,41,54,49,46,37,50,49,16,40,60,67,31,44,54,52,29,50,10,44,40,50,11,47,59,70,34,34,48,45,52,45,39,24,53,54,50,40,59,56,68,75,52,58,100,85,51,78,66,91,55,88,44,67,66,50,37,48,50,50,41,40,72,71,53,31,75,67,48,46,51,42,35,47,66,46,48,54,69,42,49,40,59,40,51,23,44,26,28,39,42,24,48,35,45,40,22,57,61,26,45,83,77,52,54,60,57,67,70,53,36,28,48,15,18,24,48,12,22,46,58,30,42,73,65,43,34,48,39,48,42,48,20,53,44,41,48,48,43,66,66,44,38,76,76,35,95,55,78,87,74,51,69,66,52,50,53,66,70,44,38,75,69,47,33,48,51,41,42,67,35,44,36,63,19,35,16,56,24,25,25,44,22,46,40,43,28,52,44,35,38,39,71,69,69,46,48,47,45,91,31,81,74,52,69,68,55,52,45,49,32,47,35,62,22,41,37,60,24,44,52,74,28,24,45,35,45,30,51,23,52,54,53,43,40,80,65,52,96,90,49,84,72,62,87,44,69,66,54,36,53,51,48,42,43,72,75,56,34,76,69,54,34,50,42,38,30,67,41,52,37,54,38,48,50,56,24,40,55,38,19,50,52,33,29,52,47,41,50,42,68,52,69,56,86,84,67,63,76,45,44,70,51,49,42,64,56,66,35,32,80,53,71,87,77,73,56,66,53,45,51,36,52,52,41,24,48,50,56,44,29,45,75,29,63,38,56,36,49,70,54,88,48,54,77,75,57,53,72,69,52,87,84,73,70,85,124

Sequence (1320 aa):
MNIDDFVEAIAPQSEDYSKISRNSYAVLFEVADRKKTGKVTEADWNAFVSLLGQPDAEYQIAFKLFDTQRQGAVNFDDFVKTYDEHKSEDALPFDWTSKWVSLYAGKPDNRTPMSYPMFSQMLSGLLGERVRQAFGHYDPNGTGFIDRLQFEEIIRKAASHKLSDKLLNNLHVVCDAKVNGNDTNKISYAQVRALLNVIRHADLIDKLTVVATKNSPDGQVDRIQFMDAASKNTKGSLLSPLEVDILFKLSSLGDSPSLSSEKISVESFKQAFDPLWLSPEARYAKSLGKKVDAAKNALTSPHTFLGEVFESVYNFSLGAMAGAFGATVVYPIDMVKTRMQNQRASTPGQQLLYKNSWDCFKKVIAREGPRGLYSGLGPQLVGVAPEKAIKLTVNDLVRGKAADKNGNITLPWEIIAGGTAGACQVVFTNPLEIVKIRLQIQGEVAKHTDAPKRSAIWIVRNLGLVGLYKGASACLLRDVPFSAIYFPTYAHLKKDYFGEGPNHKLPIWQLLVAGAVAGMPAAYLTTPCDVIKTRLQVEARSGETSYTGLRHAFSTILREEGPAAFFKGGAARVLRSSPQFGCTLAAYEMLHNLLPLPGHGASTEAGYKVPSSSDIPQSPVHHIRSRNALKILLDIDENFGKPGTLTPERAALIPGLKKDMNIDDFVEAIAPQSEDYSKISRNSYAVLFEVADRKKTGKVTEADWNAFVSLLGQPDAEYQIAFKLFDTQRQGAVNFDDFVKTYDEHKSEDALPFDWTSKWVSLYAGKPDNRTPMSYPMFSQMLSGLLGERVRQAFGHYDPNGTGFIDRLQFEEIIRKAASHKLSDKLLNNLHVVCDAKVNGNDTNKISYAQVRALLNVIRHADLIDKLTVVATKNSPDGQVDRIQFMDAASKNTKGSLLSPLEVDILFKLSSLGDSPSLSSEKISVESFKQAFDPLWLSPEARYAKSLGKKVDAAKNALTSPHTFLGEVFESVYNFSLGAMAGAFGATVVYPIDMVKTRMQNQRASTPGQQLLYKNSWDCFKKVIAREGPRGLYSGLGPQLVGVAPEKAIKLTVNDLVRGKAADKNGNITLPWEIIAGGTAGACQVVFTNPLEIVKIRLQIQGEVAKHTDAPKRSAIWIVRNLGLVGLYKGASACLLRDVPFSAIYFPTYAHLKKDYFGEGPNHKLPIWQLLVAGAVAGMPAAYLTTPCDVIKTRLQVEARSGETSYTGLRHAFSTILREEGPAAFFKGGAARVLRSSPQFGCTLAAYEMLHNLLPLPGHGASTEAGYKVPSSSDIPQSPVHHIRSRNALKILLDIDENFGKPGTLTPERAALIPGLKKD

Nearest PDB structures (foldseek):
  8g8w-assembly1_A  TM=7.746E-01  e=6.842E-11  Homo sapiens
  4p60-assembly1_A  TM=8.672E-01  e=3.977E-10  Homo sapiens
  4c9g-assembly1_A  TM=7.690E-01  e=7.975E-10  Saccharomyces cerevisiae
  8b6h-assembly1_Dv  TM=7.381E-01  e=1.962E-09  Tetrahymena thermophila SB210
  8gym-assembly1_m2  TM=7.350E-01  e=1.962E-09  Tetrahymena thermophila SB210

pLDDT: mean 78.3, std 14.21, range [28.17, 96.0]

Secondary structure (DSSP, 8-state):
--HHHHHHHHS-TTS--SSS-GGGGGGGHHHH-TT-SSS--HHHHHHHHHHHHSTTHHHHHHHHHH-TT-SSEE-HHHHHHHHHHH--TTPPP--TTSHHHHHHH--GGGPPPEEHHHHHHHHHTHHHHHHHHHHHHH-TT--SEEEHHHHHHHHHHHHGGGS-HHHHHTGGGGS-SEETTEE--EEEHHHHHHHHHHHHTHHHHHHHHHHHHHT-TTSEE-HHHHHHHHHHHSSS----HHHHHHHHHHHTTTS---SS---EEHHHHHHHH-TT---HHHHHHHHHHHHHHHHHHHTT-HHHHHHHHHHHHHHTHHHHHHHHHHHHHHHHHHHHHHHHHH-----TTS--S-SSHHHHHHHHHHHH-GGGGGTTHHHHHHHHHHHHHHHHHHHHHHHHHHS-TTS---HHHHHHHHHHHHHHHHHHHHHHHHHHHHHHHHHHHHHHS------HHHHHHHHHHHHHTTTHHHHHHHHHHHHHHHHHHHHHIIIIIS--BTTBPPPHHHHHHHHHHHHHHHHHHTHHHHHHHHHHHSPPPTTSPPP-SHHHHHHHHHHHH-GGGGGTTHHHHHHHHHHHHHHHHHHHHHHHHH---TT--S--BTTB----TT--PPPPHHHHHHHHHHHHHHHH-GGGGS---S-HHHHTTSTT----/--HHHHHHHHS-TTS--SSS-GGGGGGGHHHH-TT-SSS--HHHHHHHHHHHHSTTHHHHHHHHHH-TT-SSEE-HHHHHHHHHHH--TTPPP--TTSHHHHHHH--GGGPPPEEHHHHHHHHHTHHHHHHHHHHHHH-TT--SEEEHHHHHHHHHHHHGGGS-HHHHHTGGGGS-SEETTEE--EEEHHHHHHHHHHHHTHHHHHHHHHHHHHT-TTSEE-HHHHHHHHHHHSSS----HHHHHHHHHHHTTTS----S---EEHHHHHHHH-TT---HHHHHHHHHHHHHHHHHHHTT-HHHHHHHHHHHHHHTHHHHHHHHHHHHHHHHHHHHHHHHHH-----TTS--S-SSHHHHHHHHHHHH-GGGGGTTHHHHHHHHHHHHHHHHHHHHHHHHHHS-TTS---HHHHHHHHHHHHHHHHHHHHHHHHHHHHHHHHHHHHHHS------HHHHHHHHHHHHHTTTHHHHHHHHHHHHHHHHHHHHHIIIIIS--BTTBPPPHHHHHHHHHHHHHHHHHHTHHHHHHHHHHHSPPPTTSPPP-SHHHHHHHHHHHH-GGGGGTTHHHHHHHHHHHHHHHHHHHHHHHHH---TT--S--BTTB----TT--PPPPHHHHHHHHHHHHHHHH-GGGGS--SS-HHHHTTSTT----